Protein AF-0000000076529282 (afdb_homodimer)

Solvent-accessible surface area (backbone atoms only — not comparable to full-atom values): 49597 Å² total; per-residue (Å²): 132,65,70,64,60,53,51,52,48,48,49,50,50,50,46,49,50,50,47,56,51,44,50,22,52,54,40,55,95,45,54,53,48,42,28,30,32,51,48,47,39,22,58,75,36,42,86,54,25,43,58,47,32,65,66,65,61,41,70,75,64,59,44,73,57,34,56,49,34,47,50,48,32,50,46,31,30,61,55,40,60,83,49,60,69,59,43,59,64,59,78,69,53,74,60,52,48,35,48,54,42,24,47,22,68,72,52,20,42,55,35,29,38,24,33,65,54,47,78,38,48,56,63,65,61,41,39,50,53,50,17,56,55,42,61,66,47,75,54,31,35,43,38,33,30,22,32,58,36,84,43,85,70,30,37,58,34,55,50,23,50,29,53,27,25,72,72,65,21,48,34,41,36,40,34,18,38,76,62,20,56,81,36,76,56,44,88,51,44,61,59,52,37,48,72,37,56,40,49,68,48,60,36,70,42,73,36,63,91,74,73,36,72,45,53,81,75,43,43,48,44,28,25,40,39,35,36,59,58,46,32,27,38,41,10,33,57,56,45,45,46,59,40,57,79,36,68,70,25,60,73,62,61,25,33,58,43,30,34,30,39,31,35,27,48,60,43,19,48,54,53,43,33,55,48,28,50,54,45,22,73,65,69,68,51,80,40,59,55,36,32,64,54,61,49,73,56,82,73,68,48,52,87,54,63,60,43,85,60,74,35,27,52,36,81,44,62,32,86,96,30,74,81,24,23,20,16,36,26,30,64,41,61,29,4,62,55,32,87,80,20,48,54,52,53,47,53,33,50,50,44,66,57,43,76,51,29,38,41,38,34,23,48,50,49,41,64,52,61,38,46,48,50,27,54,37,48,31,22,44,36,63,22,46,34,38,38,40,34,33,65,46,63,97,40,70,53,59,42,30,21,28,54,54,48,45,63,64,39,38,72,39,57,37,42,39,31,29,31,53,67,56,36,29,43,43,28,19,36,38,37,35,53,96,49,34,21,35,39,9,30,43,43,48,25,58,36,38,36,48,32,18,27,20,37,33,38,40,33,29,66,39,47,62,31,57,54,51,50,52,48,48,54,55,51,55,70,68,26,48,73,63,47,63,69,63,58,68,65,55,55,67,68,60,50,30,51,9,24,37,21,39,50,50,46,48,68,82,132,65,68,64,61,53,52,51,48,49,50,50,49,50,46,49,51,51,47,55,52,43,49,24,53,53,40,54,96,45,55,53,48,44,28,29,32,51,48,46,40,20,58,74,36,44,85,56,26,45,58,46,32,65,66,65,60,43,70,76,64,56,45,73,56,34,57,49,36,46,50,49,32,50,45,30,31,62,52,40,59,82,49,61,72,60,44,60,65,58,77,70,53,73,58,51,48,35,48,55,43,24,48,22,69,72,52,20,42,55,36,29,38,24,32,64,55,47,78,40,51,57,64,67,63,40,38,48,53,49,19,55,55,42,61,68,46,75,54,31,37,43,39,34,30,20,30,58,33,86,43,84,70,29,37,58,33,55,49,22,53,28,52,28,26,72,73,66,22,49,36,42,37,41,34,18,40,76,62,20,54,81,36,78,57,44,89,50,44,63,59,52,38,49,73,36,57,40,46,66,46,61,38,72,43,73,36,64,93,75,75,36,70,45,55,80,76,44,43,48,43,31,25,40,40,34,38,58,57,46,33,27,39,40,11,34,55,56,45,44,45,60,41,58,80,36,69,70,26,59,73,63,61,26,32,59,45,29,35,30,40,31,34,27,49,60,45,18,49,54,53,43,31,54,49,29,50,54,45,22,74,66,69,69,50,80,40,60,56,35,34,62,56,56,50,73,55,80,71,67,47,49,85,56,60,59,41,85,59,73,36,26,52,36,85,47,63,32,85,98,30,73,82,24,23,20,16,37,25,32,66,42,60,28,4,62,52,32,88,80,21,48,53,52,52,48,54,33,51,50,44,66,56,43,76,51,28,37,41,39,33,24,49,47,50,40,63,54,62,38,46,48,50,27,55,38,50,31,22,43,35,64,22,48,34,37,38,40,33,33,66,46,62,98,41,70,54,60,42,31,21,29,55,55,48,47,64,64,38,39,73,39,57,38,43,39,30,29,32,54,67,56,37,28,46,43,28,20,36,39,38,35,53,95,46,32,20,34,39,8,31,43,42,48,24,59,35,39,34,50,31,18,27,22,36,34,40,40,34,29,65,40,46,63,32,57,56,51,50,52,49,47,52,54,50,56,72,66,25,47,72,63,48,63,69,63,57,68,65,54,56,68,69,61,50,29,51,10,24,37,22,40,51,50,47,45,68,83

Structure (mmCIF, N/CA/C/O backbone):
data_AF-0000000076529282-model_v1
#
loop_
_entity.id
_entity.type
_entity.pdbx_description
1 polymer 'Cardiolipin synthase A'
#
loop_
_atom_site.group_PDB
_atom_site.id
_atom_site.type_symbol
_atom_site.label_atom_id
_atom_site.label_alt_id
_atom_site.label_comp_id
_atom_site.label_asym_id
_atom_site.label_entity_id
_atom_site.label_seq_id
_atom_site.pdbx_PDB_ins_code
_atom_site.Cartn_x
_atom_site.Cartn_y
_atom_site.Cartn_z
_atom_site.occupancy
_atom_site.B_iso_or_equiv
_atom_site.auth_seq_id
_atom_site.auth_comp_id
_atom_site.auth_asym_id
_atom_site.auth_atom_id
_atom_site.pdbx_PDB_model_num
ATOM 1 N N . MET A 1 1 ? -17.5 22.844 -50 1 39.69 1 MET A N 1
ATOM 2 C CA . MET A 1 1 ? -17.422 21.969 -48.812 1 39.69 1 MET A CA 1
ATOM 3 C C . MET A 1 1 ? -17.828 22.703 -47.562 1 39.69 1 MET A C 1
ATOM 5 O O . MET A 1 1 ? -17.266 23.75 -47.219 1 39.69 1 MET A O 1
ATOM 9 N N . THR A 1 2 ? -18.969 22.688 -47.031 1 53.97 2 THR A N 1
ATOM 10 C CA . THR A 1 2 ? -19.641 23.609 -46.125 1 53.97 2 THR A CA 1
ATOM 11 C C . THR A 1 2 ? -18.938 23.609 -44.75 1 53.97 2 THR A C 1
ATOM 13 O O . THR A 1 2 ? -18.281 22.641 -44.375 1 53.97 2 THR A O 1
ATOM 16 N N . MET A 1 3 ? -18.734 24.844 -44.219 1 60.94 3 MET A N 1
ATOM 17 C CA . MET A 1 3 ? -18 25.328 -43.031 1 60.94 3 MET A CA 1
ATOM 18 C C . MET A 1 3 ? -18.297 24.469 -41.812 1 60.94 3 MET A C 1
ATOM 20 O O . MET A 1 3 ? -17.406 24.219 -41 1 60.94 3 MET A O 1
ATOM 24 N N . PRO A 1 4 ? -19.5 23.953 -41.75 1 63.66 4 PRO A N 1
ATOM 25 C CA . PRO A 1 4 ? -19.875 23.25 -40.531 1 63.66 4 PRO A CA 1
ATOM 26 C C . PRO A 1 4 ? -19.234 21.859 -40.406 1 63.66 4 PRO A C 1
ATOM 28 O O . PRO A 1 4 ? -18.719 21.5 -39.344 1 63.66 4 PRO A O 1
ATOM 31 N N . PRO A 1 5 ? -19.125 21.172 -41.531 1 70.81 5 PRO A N 1
ATOM 32 C CA . PRO A 1 5 ? -18.5 19.859 -41.406 1 70.81 5 PRO A CA 1
ATOM 33 C C . PRO A 1 5 ? -17 19.938 -41.094 1 70.81 5 PRO A C 1
ATOM 35 O O . PRO A 1 5 ? -16.484 19.125 -40.344 1 70.81 5 PRO A O 1
ATOM 38 N N . LEU A 1 6 ? -16.422 20.891 -41.688 1 72.69 6 LEU A N 1
ATOM 39 C CA . LEU A 1 6 ? -14.984 21.047 -41.438 1 72.69 6 LEU A CA 1
ATOM 40 C C . LEU A 1 6 ? -14.719 21.438 -39.969 1 72.69 6 LEU A C 1
ATOM 42 O O . LEU A 1 6 ? -13.781 20.922 -39.375 1 72.69 6 LEU A O 1
ATOM 46 N N . LEU A 1 7 ? -15.492 22.375 -39.469 1 72.88 7 LEU A N 1
ATOM 47 C CA . LEU A 1 7 ? -15.344 22.781 -38.062 1 72.88 7 LEU A CA 1
ATOM 48 C C . LEU A 1 7 ? -15.586 21.609 -37.125 1 72.88 7 LEU A C 1
ATOM 50 O O . LEU A 1 7 ? -14.891 21.453 -36.125 1 72.88 7 LEU A O 1
ATOM 54 N N . ALA A 1 8 ? -16.562 20.891 -37.5 1 74.88 8 ALA A N 1
ATOM 55 C CA . ALA A 1 8 ? -16.844 19.688 -36.719 1 74.88 8 ALA A CA 1
ATOM 56 C C . ALA A 1 8 ? -15.672 18.719 -36.781 1 74.88 8 ALA A C 1
ATOM 58 O O . ALA A 1 8 ? -15.312 18.109 -35.781 1 74.88 8 ALA A O 1
ATOM 59 N N . ALA A 1 9 ? -15.133 18.625 -37.938 1 75.94 9 ALA A N 1
ATOM 60 C CA . ALA A 1 9 ? -13.992 17.719 -38.094 1 75.94 9 ALA A CA 1
ATOM 61 C C . ALA A 1 9 ? -12.789 18.219 -37.281 1 75.94 9 ALA A C 1
ATOM 63 O O . ALA A 1 9 ? -12.094 17.438 -36.656 1 75.94 9 ALA A O 1
ATOM 64 N N . ILE A 1 10 ? -12.609 19.453 -37.406 1 77.25 10 ILE A N 1
ATOM 65 C CA . ILE A 1 10 ? -11.508 20.047 -36.688 1 77.25 10 ILE A CA 1
ATOM 66 C C . ILE A 1 10 ? -11.734 19.859 -35.188 1 77.25 10 ILE A C 1
ATOM 68 O O . ILE A 1 10 ? -10.797 19.531 -34.438 1 77.25 10 ILE A O 1
ATOM 72 N N . TRP A 1 11 ? -12.898 20.047 -34.812 1 75.12 11 TRP A N 1
ATOM 73 C CA . TRP A 1 11 ? -13.258 19.859 -33.406 1 75.12 11 TRP A CA 1
ATOM 74 C C . TRP A 1 11 ? -12.961 18.422 -32.969 1 75.12 11 TRP A C 1
ATOM 76 O O . TRP A 1 11 ? -12.375 18.219 -31.891 1 75.12 11 TRP A O 1
ATOM 86 N N . VAL A 1 12 ? -13.312 17.531 -33.812 1 75.62 12 VAL A N 1
ATOM 87 C CA . VAL A 1 12 ? -13.102 16.125 -33.469 1 75.62 12 VAL A CA 1
ATOM 88 C C . VAL A 1 12 ? -11.602 15.82 -33.438 1 75.62 12 VAL A C 1
ATOM 90 O O . VAL A 1 12 ? -11.133 15.109 -32.531 1 75.62 12 VAL A O 1
ATOM 93 N N . VAL A 1 13 ? -10.961 16.391 -34.312 1 77.44 13 VAL A N 1
ATOM 94 C CA . VAL A 1 13 ? -9.523 16.156 -34.375 1 77.44 13 VAL A CA 1
ATOM 95 C C . VAL A 1 13 ? -8.859 16.734 -33.125 1 77.44 13 VAL A C 1
ATOM 97 O O . VAL A 1 13 ? -8.008 16.078 -32.5 1 77.44 13 VAL A O 1
ATOM 100 N N . ILE A 1 14 ? -9.227 17.875 -32.781 1 78.38 14 ILE A N 1
ATOM 101 C CA . ILE A 1 14 ? -8.656 18.5 -31.609 1 78.38 14 ILE A CA 1
ATOM 102 C C . ILE A 1 14 ? -9.023 17.703 -30.359 1 78.38 14 ILE A C 1
ATOM 104 O O . ILE A 1 14 ? -8.188 17.484 -29.484 1 78.38 14 ILE A O 1
ATOM 108 N N . GLU A 1 15 ? -10.18 17.312 -30.344 1 77.81 15 GLU A N 1
ATOM 109 C CA . GLU A 1 15 ? -10.633 16.531 -29.203 1 77.81 15 GLU A CA 1
ATOM 110 C C . GLU A 1 15 ? -9.797 15.258 -29.062 1 77.81 15 GLU A C 1
ATOM 112 O O . GLU A 1 15 ? -9.359 14.922 -27.953 1 77.81 15 GLU A O 1
ATOM 117 N N . TYR A 1 16 ? -9.57 14.656 -30.125 1 78.5 16 TYR A N 1
ATOM 118 C CA . TYR A 1 16 ? -8.82 13.406 -30.047 1 78.5 16 TYR A CA 1
ATOM 119 C C . TYR A 1 16 ? -7.34 13.68 -29.797 1 78.5 16 TYR A C 1
ATOM 121 O O . TYR A 1 16 ? -6.664 12.898 -29.125 1 78.5 16 TYR A O 1
ATOM 129 N N . ALA A 1 17 ? -6.891 14.734 -30.328 1 81.12 17 ALA A N 1
ATOM 130 C CA . ALA A 1 17 ? -5.508 15.109 -30.047 1 81.12 17 ALA A CA 1
ATOM 131 C C . ALA A 1 17 ? -5.297 15.352 -28.562 1 81.12 17 ALA A C 1
ATOM 133 O O . ALA A 1 17 ? -4.273 14.953 -28 1 81.12 17 ALA A O 1
ATOM 134 N N . ILE A 1 18 ? -6.246 15.953 -27.953 1 77.75 18 ILE A N 1
ATOM 135 C CA . ILE A 1 18 ? -6.191 16.219 -26.531 1 77.75 18 ILE A CA 1
ATOM 136 C C . ILE A 1 18 ? -6.23 14.891 -25.766 1 77.75 18 ILE A C 1
ATOM 138 O O . ILE A 1 18 ? -5.445 14.688 -24.828 1 77.75 18 ILE A O 1
ATOM 142 N N . LYS A 1 19 ? -7.047 14.07 -26.203 1 77.44 19 LYS A N 1
ATOM 143 C CA . LYS A 1 19 ? -7.18 12.773 -25.531 1 77.44 19 LYS A CA 1
ATOM 144 C C . LYS A 1 19 ? -5.898 11.961 -25.656 1 77.44 19 LYS A C 1
ATOM 146 O O . LYS A 1 19 ? -5.426 11.383 -24.672 1 77.44 19 LYS A O 1
ATOM 151 N N . ILE A 1 20 ? -5.297 12.016 -26.766 1 77.06 20 ILE A N 1
ATOM 152 C CA . ILE A 1 20 ? -4.086 11.242 -27.016 1 77.06 20 ILE A CA 1
ATOM 153 C C . ILE A 1 20 ? -2.924 11.836 -26.234 1 77.06 20 ILE A C 1
ATOM 155 O O . ILE A 1 20 ? -2.139 11.109 -25.625 1 77.06 20 ILE A O 1
ATOM 159 N N . ALA A 1 21 ? -2.844 13.062 -26.203 1 79 21 ALA A N 1
ATOM 160 C CA . ALA A 1 21 ? -1.794 13.727 -25.438 1 79 21 ALA A CA 1
ATOM 161 C C . ALA A 1 21 ? -1.95 13.453 -23.953 1 79 21 ALA A C 1
ATOM 163 O O . ALA A 1 21 ? -0.965 13.203 -23.25 1 79 21 ALA A O 1
ATOM 164 N N . ALA A 1 22 ? -3.143 13.477 -23.531 1 77.19 22 ALA A N 1
ATOM 165 C CA . ALA A 1 22 ? -3.43 13.289 -22.109 1 77.19 22 ALA A CA 1
ATOM 166 C C . ALA A 1 22 ? -3.094 11.867 -21.672 1 77.19 22 ALA A C 1
ATOM 168 O O . ALA A 1 22 ? -2.635 11.664 -20.547 1 77.19 22 ALA A O 1
ATOM 169 N N . LEU A 1 23 ? -3.205 10.977 -22.531 1 75.19 23 LEU A N 1
ATOM 170 C CA . LEU A 1 23 ? -2.986 9.57 -22.203 1 75.19 23 LEU A CA 1
ATOM 171 C C . LEU A 1 23 ? -1.54 9.328 -21.781 1 75.19 23 LEU A C 1
ATOM 173 O O . LEU A 1 23 ? -1.278 8.539 -20.875 1 75.19 23 LEU A O 1
ATOM 177 N N . GLY A 1 24 ? -0.668 10.016 -22.312 1 74.88 24 GLY A N 1
ATOM 178 C CA . GLY A 1 24 ? 0.738 9.766 -22.047 1 74.88 24 GLY A CA 1
ATOM 179 C C . GLY A 1 24 ? 1.332 10.758 -21.047 1 74.88 24 GLY A C 1
ATOM 180 O O . GLY A 1 24 ? 2.365 10.477 -20.438 1 74.88 24 GLY A O 1
ATOM 181 N N . THR A 1 25 ? 0.634 11.859 -20.844 1 75.56 25 THR A N 1
ATOM 182 C CA . THR A 1 25 ? 1.231 12.914 -20.031 1 75.56 25 THR A CA 1
ATOM 183 C C . THR A 1 25 ? 0.642 12.922 -18.625 1 75.56 25 THR A C 1
ATOM 185 O O . THR A 1 25 ? 1.356 13.148 -17.656 1 75.56 25 THR A O 1
ATOM 188 N N . VAL A 1 26 ? -0.577 12.625 -18.516 1 73.06 26 VAL A N 1
ATOM 189 C CA . VAL A 1 26 ? -1.297 12.781 -17.25 1 73.06 26 VAL A CA 1
ATOM 190 C C . VAL A 1 26 ? -0.789 11.766 -16.234 1 73.06 26 VAL A C 1
ATOM 192 O O . VAL A 1 26 ? -0.574 12.102 -15.07 1 73.06 26 VAL A O 1
ATOM 195 N N . PRO A 1 27 ? -0.429 10.578 -16.719 1 70.81 27 PRO A N 1
ATOM 196 C CA . PRO A 1 27 ? -0.06 9.57 -15.719 1 70.81 27 PRO A CA 1
ATOM 197 C C . PRO A 1 27 ? 1.378 9.727 -15.234 1 70.81 27 PRO A C 1
ATOM 199 O O . PRO A 1 27 ? 1.757 9.125 -14.219 1 70.81 27 PRO A O 1
ATOM 202 N N . GLU A 1 28 ? 2.084 10.477 -15.914 1 70.19 28 GLU A N 1
ATOM 203 C CA . GLU A 1 28 ? 3.496 10.57 -15.562 1 70.19 28 GLU A CA 1
ATOM 204 C C . GLU A 1 28 ? 3.678 11.094 -14.141 1 70.19 28 GLU A C 1
ATOM 206 O O . GLU A 1 28 ? 3.238 12.203 -13.82 1 70.19 28 GLU A O 1
ATOM 211 N N . ASN A 1 29 ? 4.273 10.297 -13.289 1 63.94 29 ASN A N 1
ATOM 212 C CA . ASN A 1 29 ? 4.633 10.641 -11.922 1 63.94 29 ASN A CA 1
ATOM 213 C C . ASN A 1 29 ? 3.396 10.961 -11.086 1 63.94 29 ASN A C 1
ATOM 215 O O . ASN A 1 29 ? 3.398 11.914 -10.305 1 63.94 29 ASN A O 1
ATOM 219 N N . ARG A 1 30 ? 2.287 10.266 -11.367 1 68.69 30 ARG A N 1
ATOM 220 C CA . 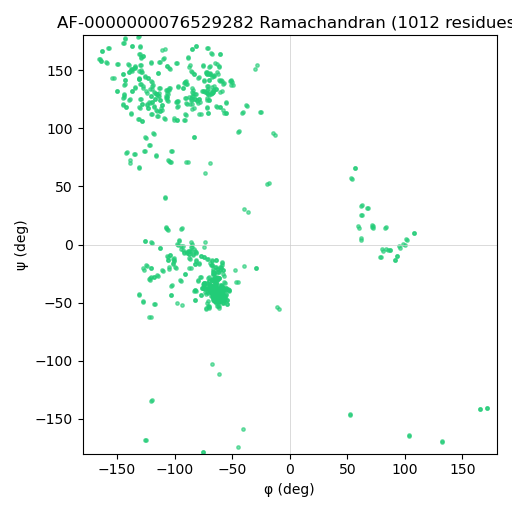ARG A 1 30 ? 1.042 10.469 -10.633 1 68.69 30 ARG A CA 1
ATOM 221 C C . ARG A 1 30 ? 0.466 9.141 -10.156 1 68.69 30 ARG A C 1
ATOM 223 O O . ARG A 1 30 ? 0.708 8.102 -10.766 1 68.69 30 ARG A O 1
ATOM 230 N N . ARG A 1 31 ? -0.267 9.305 -9.117 1 68.94 31 ARG A N 1
ATOM 231 C CA . ARG A 1 31 ? -0.985 8.133 -8.625 1 68.94 31 ARG A CA 1
ATOM 232 C C . ARG A 1 31 ? -2.031 7.672 -9.633 1 68.94 31 ARG A C 1
ATOM 234 O O . ARG A 1 31 ? -2.674 8.492 -10.289 1 68.94 31 ARG A O 1
ATOM 241 N N . PRO A 1 32 ? -2.209 6.434 -9.695 1 65.56 32 PRO A N 1
ATOM 242 C CA . PRO A 1 32 ? -3.176 5.898 -10.656 1 65.56 32 PRO A CA 1
ATOM 243 C C . PRO A 1 32 ? -4.582 6.457 -10.453 1 65.56 32 PRO A C 1
ATOM 245 O O . PRO A 1 32 ? -5.27 6.781 -11.422 1 65.56 32 PRO A O 1
ATOM 248 N N . SER A 1 33 ? -4.918 6.59 -9.164 1 64.25 33 SER A N 1
ATOM 249 C CA . SER A 1 33 ? -6.266 7.086 -8.906 1 64.25 33 SER A CA 1
ATOM 250 C C . SER A 1 33 ? -6.434 8.516 -9.406 1 64.25 33 SER A C 1
ATOM 252 O O . SER A 1 33 ? -7.457 8.859 -10.008 1 64.25 33 SER A O 1
ATOM 254 N N . SER A 1 34 ? -5.41 9.289 -9.109 1 68.44 34 SER A N 1
ATOM 255 C CA . SER A 1 34 ? -5.469 10.672 -9.578 1 68.44 34 SER A CA 1
ATOM 256 C C . SER A 1 34 ? -5.406 10.75 -11.094 1 68.44 34 SER A C 1
ATOM 258 O O . SER A 1 34 ? -6.133 11.531 -11.719 1 68.44 34 SER A O 1
ATOM 260 N N . SER A 1 35 ? -4.551 9.93 -11.656 1 71 35 SER A N 1
ATOM 261 C CA . SER A 1 35 ? -4.461 9.883 -13.117 1 71 35 SER A CA 1
ATOM 262 C C . SER A 1 35 ? -5.793 9.477 -13.742 1 71 35 SER A C 1
ATOM 264 O O . SER A 1 35 ? -6.211 10.047 -14.75 1 71 35 SER A O 1
ATOM 266 N N . THR A 1 36 ? -6.387 8.609 -13.086 1 69.56 36 THR A N 1
ATOM 267 C CA . THR A 1 36 ? -7.668 8.125 -13.578 1 69.56 36 THR A CA 1
ATOM 268 C C . THR A 1 36 ? -8.711 9.242 -13.555 1 69.56 36 THR A C 1
ATOM 270 O O . THR A 1 36 ? -9.422 9.453 -14.539 1 69.56 36 THR A O 1
ATOM 273 N N . ALA A 1 37 ? -8.719 9.836 -12.453 1 67.38 37 ALA A N 1
ATOM 274 C CA . ALA A 1 37 ? -9.727 10.875 -12.305 1 67.38 37 ALA A CA 1
ATOM 275 C C . ALA A 1 37 ? -9.547 11.969 -13.352 1 67.38 37 ALA A C 1
ATOM 277 O O . ALA A 1 37 ? -10.516 12.414 -13.969 1 67.38 37 ALA A O 1
ATOM 278 N N . TRP A 1 38 ? -8.414 12.32 -13.648 1 73.12 38 TRP A N 1
ATOM 279 C CA . TRP A 1 38 ? -8.133 13.367 -14.617 1 73.12 38 TRP A CA 1
ATOM 280 C C . TRP A 1 38 ? -8.414 12.883 -16.031 1 73.12 38 TRP A C 1
ATOM 282 O O . TRP A 1 38 ? -8.984 13.617 -16.859 1 73.12 38 TRP A O 1
ATOM 292 N N . LEU A 1 39 ? -8.016 11.68 -16.297 1 74.81 39 LEU A N 1
ATOM 293 C CA . LEU A 1 39 ? -8.242 11.141 -17.625 1 74.81 39 LEU A CA 1
ATOM 294 C C . LEU A 1 39 ? -9.727 10.977 -17.906 1 74.81 39 LEU A C 1
ATOM 296 O O . LEU A 1 39 ? -10.195 11.266 -19.016 1 74.81 39 LEU A O 1
ATOM 300 N N . LEU A 1 40 ? -10.391 10.555 -16.906 1 72.62 40 LEU A N 1
ATOM 301 C CA . LEU A 1 40 ? -11.836 10.422 -17.062 1 72.62 40 LEU A CA 1
ATOM 302 C C . LEU A 1 40 ? -12.484 11.773 -17.344 1 72.62 40 LEU A C 1
ATOM 304 O O . LEU A 1 40 ? -13.367 11.883 -18.203 1 72.62 40 LEU A O 1
ATOM 308 N N . 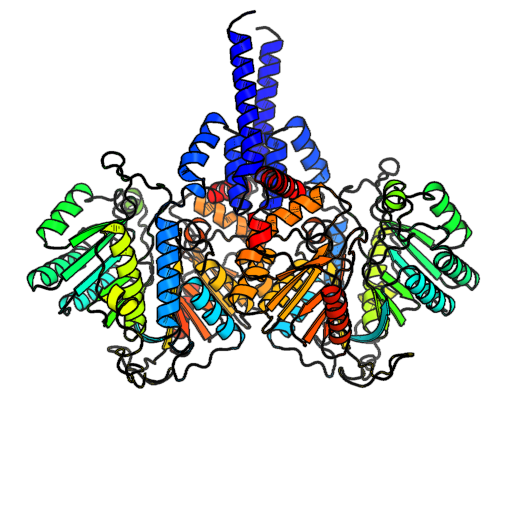LEU A 1 41 ? -12.023 12.742 -16.609 1 70.75 41 LEU A N 1
ATOM 309 C CA . LEU A 1 41 ? -12.555 14.086 -16.828 1 70.75 41 LEU A CA 1
ATOM 310 C C . LEU A 1 41 ? -12.219 14.586 -18.219 1 70.75 41 LEU A C 1
ATOM 312 O O . LEU A 1 41 ? -13.078 15.156 -18.906 1 70.75 41 LEU A O 1
ATOM 316 N N . ILE A 1 42 ? -11.078 14.359 -18.703 1 74 42 ILE A N 1
ATOM 317 C CA . ILE A 1 42 ? -10.617 14.828 -20.016 1 74 42 ILE A CA 1
ATOM 318 C C . ILE A 1 42 ? -11.336 14.062 -21.125 1 74 42 ILE A C 1
ATOM 320 O O . ILE A 1 42 ? -11.703 14.648 -22.141 1 74 42 ILE A O 1
ATOM 324 N N . PHE A 1 43 ? -11.555 12.797 -20.891 1 73.25 43 PHE A N 1
ATOM 325 C CA . PHE A 1 43 ? -12.195 11.977 -21.906 1 73.25 43 PHE A CA 1
ATOM 326 C C . PHE A 1 43 ? -13.688 12.273 -22 1 73.25 43 PHE A C 1
ATOM 328 O O . PHE A 1 43 ? -14.273 12.227 -23.078 1 73.25 43 PHE A O 1
ATOM 335 N N . LEU A 1 44 ? -14.227 12.586 -20.828 1 69.06 44 LEU A N 1
ATOM 336 C CA . LEU A 1 44 ? -15.648 12.914 -20.812 1 69.06 44 LEU A CA 1
ATOM 337 C C . LEU A 1 44 ? -15.898 14.32 -21.344 1 69.06 44 LEU A C 1
ATOM 339 O O . LEU A 1 44 ? -16.828 14.539 -22.109 1 69.06 44 LEU A O 1
ATOM 343 N N . LEU A 1 45 ? -15.023 15.266 -20.875 1 74.88 45 LEU A N 1
ATOM 344 C CA . LEU A 1 45 ? -15.125 16.672 -21.266 1 74.88 45 LEU A CA 1
ATOM 345 C C . LEU A 1 45 ? -13.758 17.234 -21.625 1 74.88 45 LEU A C 1
ATOM 347 O O . LEU A 1 45 ? -13.203 18.047 -20.875 1 74.88 45 LEU A O 1
ATOM 351 N N . PRO A 1 46 ? -13.328 16.875 -22.828 1 74.81 46 PRO A N 1
ATOM 352 C CA . PRO A 1 46 ? -11.953 17.25 -23.188 1 74.81 46 PRO A CA 1
ATOM 353 C C . PRO A 1 46 ? -11.719 18.766 -23.141 1 74.81 46 PRO A C 1
ATOM 355 O O . PRO A 1 46 ? -10.664 19.219 -22.688 1 74.81 46 PRO A O 1
ATOM 358 N N . PHE A 1 47 ? -12.695 19.578 -23.516 1 73.69 47 PHE A N 1
ATOM 359 C CA . PHE A 1 47 ? -12.508 21.016 -23.609 1 73.69 47 PHE A CA 1
ATOM 360 C C . PHE A 1 47 ? -12.578 21.672 -22.234 1 73.69 47 PHE A C 1
ATOM 362 O O . PHE A 1 47 ? -12.133 22.797 -22.047 1 73.69 47 PHE A O 1
ATOM 369 N N . VAL A 1 48 ? -13.094 20.938 -21.344 1 73.44 48 VAL A N 1
ATOM 370 C CA . VAL A 1 48 ? -13.141 21.422 -19.969 1 73.44 48 VAL A CA 1
ATOM 371 C C . VAL A 1 48 ? -12.062 20.734 -19.141 1 73.44 48 VAL A C 1
ATOM 373 O O . VAL A 1 48 ? -11.344 21.375 -18.375 1 73.44 48 VAL A O 1
ATOM 376 N N . GLY A 1 49 ? -11.992 19.469 -19.391 1 74.06 49 GLY A N 1
ATOM 377 C CA . GLY A 1 49 ? -11.094 18.656 -18.594 1 74.06 49 GLY A CA 1
ATOM 378 C C . GLY A 1 49 ? -9.625 18.984 -18.828 1 74.06 49 GLY A C 1
ATOM 379 O O . GLY A 1 49 ? -8.844 19.078 -17.875 1 74.06 49 GLY A O 1
ATOM 380 N N . PHE A 1 50 ? -9.312 19.203 -20 1 77.81 50 PHE A N 1
ATOM 381 C CA . PHE A 1 50 ? -7.902 19.406 -20.312 1 77.81 50 PHE A CA 1
ATOM 382 C C . PHE A 1 50 ? -7.41 20.75 -19.781 1 77.81 50 PHE A C 1
ATOM 384 O O . PHE A 1 50 ? -6.375 20.812 -19.109 1 77.81 50 PHE A O 1
ATOM 391 N N . PRO A 1 51 ? -8.109 21.812 -20.031 1 74 51 PRO A N 1
ATOM 392 C CA . PRO A 1 51 ? -7.691 23.078 -19.422 1 74 51 PRO A CA 1
ATOM 393 C C . PRO A 1 51 ? -7.648 23.016 -17.906 1 74 51 PRO A C 1
ATOM 395 O O . PRO A 1 51 ? -6.734 23.562 -17.281 1 74 51 PRO A O 1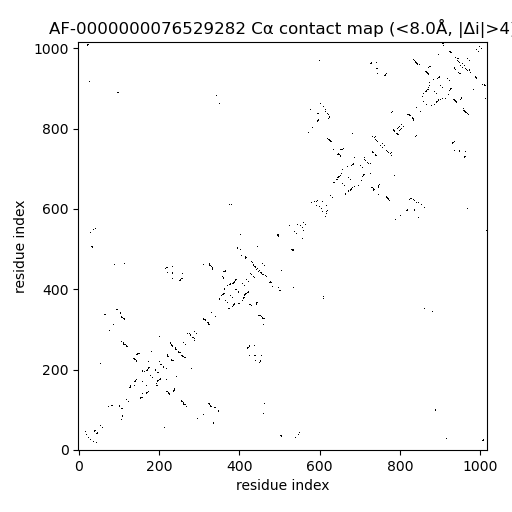
ATOM 398 N N . LEU A 1 52 ? -8.547 22.359 -17.328 1 73.19 52 LEU A N 1
ATOM 399 C CA . LEU A 1 52 ? -8.57 22.219 -15.875 1 73.19 52 LEU A CA 1
ATOM 400 C C . LEU A 1 52 ? -7.352 21.438 -15.383 1 73.19 52 LEU A C 1
ATOM 402 O O . LEU A 1 52 ? -6.777 21.766 -14.344 1 73.19 52 LEU A O 1
ATOM 406 N N . TYR A 1 53 ? -7.035 20.469 -16.141 1 75.31 53 TYR A N 1
ATOM 407 C CA . TYR A 1 53 ? -5.852 19.688 -15.812 1 75.31 53 TYR A CA 1
ATOM 408 C C . TYR A 1 53 ? -4.59 20.531 -15.906 1 75.31 53 TYR A C 1
ATOM 410 O O . TYR A 1 53 ? -3.697 20.422 -15.062 1 75.31 53 TYR A O 1
ATOM 418 N N . LEU A 1 54 ? -4.52 21.281 -16.906 1 70.94 54 LEU A N 1
ATOM 419 C CA . LEU A 1 54 ? -3.338 22.125 -17.094 1 70.94 54 LEU A CA 1
ATOM 420 C C . LEU A 1 54 ? -3.238 23.172 -15.984 1 70.94 54 LEU A C 1
ATOM 422 O O . LEU A 1 54 ? -2.139 23.516 -15.547 1 70.94 54 LEU A O 1
ATOM 426 N N . LEU A 1 55 ? -4.34 23.578 -15.492 1 66.12 55 LEU A N 1
ATOM 427 C CA . LEU A 1 55 ? -4.375 24.641 -14.492 1 66.12 55 LEU A CA 1
ATOM 428 C C . LEU A 1 55 ? -4.105 24.078 -13.094 1 66.12 55 LEU A C 1
ATOM 430 O O . LEU A 1 55 ? -3.369 24.688 -12.312 1 66.12 55 LEU A O 1
AT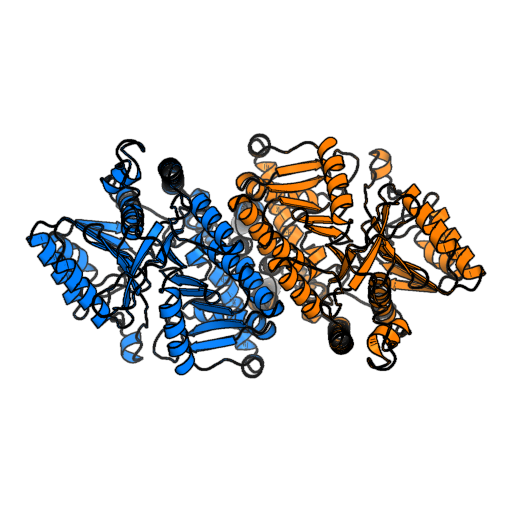OM 434 N N . ILE A 1 56 ? -4.719 22.859 -12.883 1 65.31 56 ILE A N 1
ATOM 435 C CA . ILE A 1 56 ? -4.703 22.453 -11.484 1 65.31 56 ILE A CA 1
ATOM 436 C C . ILE A 1 56 ? -4.059 21.078 -11.359 1 65.31 56 ILE A C 1
ATOM 438 O O . ILE A 1 56 ? -3.6 20.688 -10.281 1 65.31 56 ILE A O 1
ATOM 442 N N . GLY A 1 57 ? -3.963 20.375 -12.367 1 60.06 57 GLY A N 1
ATOM 443 C CA . GLY A 1 57 ? -3.559 18.984 -12.266 1 60.06 57 GLY A CA 1
ATOM 444 C C . GLY A 1 57 ? -2.098 18.75 -12.617 1 60.06 57 GLY A C 1
ATOM 445 O O . GLY A 1 57 ? -1.53 17.719 -12.289 1 60.06 57 GLY A O 1
ATOM 446 N N . SER A 1 58 ? -1.488 19.734 -13.203 1 58.81 58 SER A N 1
ATOM 447 C CA . SER A 1 58 ? -0.148 19.516 -13.734 1 58.81 58 SER A CA 1
ATOM 448 C C . SER A 1 58 ? 0.903 19.578 -12.633 1 58.81 58 SER A C 1
ATOM 450 O O . SER A 1 58 ? 0.876 20.469 -11.789 1 58.81 58 SER A O 1
ATOM 452 N N . PRO A 1 59 ? 1.652 18.469 -12.508 1 54.16 59 PRO A N 1
ATOM 453 C CA . PRO A 1 59 ? 2.736 18.469 -11.523 1 54.16 59 PRO A CA 1
ATOM 454 C C . PRO A 1 59 ? 3.746 19.594 -11.75 1 54.16 59 PRO A C 1
ATOM 456 O O . PRO A 1 59 ? 4.52 19.922 -10.852 1 54.16 59 PRO A O 1
ATOM 459 N N . TRP A 1 60 ? 3.822 19.984 -13 1 46.69 60 TRP A N 1
ATOM 460 C CA . TRP A 1 60 ? 4.781 21.016 -13.383 1 46.69 60 TRP A CA 1
ATOM 461 C C . TRP A 1 60 ? 4.508 22.328 -12.641 1 46.69 60 TRP A C 1
ATOM 463 O O . TRP A 1 60 ? 5.359 23.219 -12.609 1 46.69 60 TRP A O 1
ATOM 473 N N . VAL A 1 61 ? 3.363 22.266 -12.305 1 47.84 61 VAL A N 1
ATOM 474 C CA . VAL A 1 61 ? 3.096 23.516 -11.609 1 47.84 61 VAL A CA 1
ATOM 475 C C . VAL A 1 61 ? 3.738 23.484 -10.227 1 47.84 61 VAL A C 1
ATOM 477 O O . VAL A 1 61 ? 3.555 24.406 -9.422 1 47.84 61 VAL A O 1
ATOM 480 N N . HIS A 1 62 ? 4.27 22.422 -10.055 1 55.25 62 HIS A N 1
ATOM 481 C CA . HIS A 1 62 ? 4.973 22.344 -8.781 1 55.25 62 HIS A CA 1
ATOM 482 C C . HIS A 1 62 ? 6.262 23.156 -8.805 1 55.25 62 HIS A C 1
ATOM 484 O O . HIS A 1 62 ? 7.199 22.812 -9.531 1 55.25 62 HIS A O 1
ATOM 490 N N . GLY A 1 63 ? 5.926 24.516 -9.039 1 53.25 63 GLY A N 1
ATOM 491 C CA . GLY A 1 63 ? 6.691 25.75 -9.188 1 53.25 63 GLY A CA 1
ATOM 492 C C . GLY A 1 63 ? 7.852 25.844 -8.211 1 53.25 63 GLY A C 1
ATOM 493 O O . GLY A 1 63 ? 8.367 24.828 -7.746 1 53.25 63 GLY A O 1
ATOM 494 N N . LYS A 1 64 ? 8.266 27 -8.008 1 59.66 64 LYS A N 1
ATOM 495 C CA . LYS A 1 64 ? 9.281 27.609 -7.152 1 59.66 64 LYS A CA 1
ATOM 496 C C . LYS A 1 64 ? 9.164 27.094 -5.719 1 59.66 64 LYS A C 1
ATOM 498 O O . LYS A 1 64 ? 10.18 26.875 -5.051 1 59.66 64 LYS A O 1
ATOM 503 N N . ARG A 1 65 ? 7.996 26.609 -5.395 1 63.62 65 ARG A N 1
ATOM 504 C CA . ARG A 1 65 ? 7.797 26.203 -4.008 1 63.62 65 ARG A CA 1
ATOM 505 C C . ARG A 1 65 ? 8.383 24.812 -3.762 1 63.62 65 ARG A C 1
ATOM 507 O O . ARG A 1 65 ? 8.945 24.562 -2.697 1 63.62 65 ARG A O 1
ATOM 514 N N . LEU A 1 66 ? 8.195 23.938 -4.742 1 65.31 66 LEU A N 1
ATOM 515 C CA . LEU A 1 66 ? 8.758 22.594 -4.602 1 65.31 66 LEU A CA 1
ATOM 516 C C . LEU A 1 66 ? 10.273 22.656 -4.508 1 65.31 66 LEU A C 1
ATOM 518 O O . LEU A 1 66 ? 10.875 21.969 -3.678 1 65.31 66 LEU A O 1
ATOM 522 N N . GLU A 1 67 ? 10.773 23.453 -5.332 1 68.5 67 GLU A N 1
ATOM 523 C CA . GLU A 1 67 ? 12.227 23.609 -5.32 1 68.5 67 GLU A CA 1
ATOM 524 C C . GLU A 1 67 ? 12.711 24.203 -4 1 68.5 67 GLU A C 1
ATOM 526 O O . GLU A 1 67 ? 13.727 23.766 -3.451 1 68.5 67 GLU A O 1
ATOM 531 N N . GLN A 1 68 ? 11.961 25.188 -3.543 1 69.06 68 GLN A N 1
ATOM 532 C CA . GLN A 1 68 ? 12.312 25.812 -2.275 1 69.06 68 GLN A CA 1
ATOM 533 C C . GLN A 1 68 ? 12.164 24.828 -1.113 1 69.06 68 GLN A C 1
ATOM 535 O O . GLN A 1 68 ? 13.023 24.781 -0.228 1 69.06 68 GLN A O 1
ATOM 540 N N . GLN A 1 69 ? 11.156 24.094 -1.178 1 71.94 69 GLN A N 1
ATOM 541 C CA . GLN A 1 69 ? 10.922 23.125 -0.12 1 71.94 69 GLN A CA 1
ATOM 542 C C . GLN A 1 69 ? 12.008 22.047 -0.12 1 71.94 69 GLN A C 1
ATOM 544 O O . GLN A 1 69 ? 12.461 21.609 0.943 1 71.94 69 GLN A O 1
ATOM 549 N N . ASN A 1 70 ? 12.336 21.641 -1.293 1 70.5 70 ASN A N 1
ATOM 550 C CA . ASN A 1 70 ? 13.398 20.656 -1.389 1 70.5 70 ASN A CA 1
ATOM 551 C C . ASN A 1 70 ? 14.711 21.188 -0.807 1 70.5 70 ASN A C 1
ATOM 553 O O . ASN A 1 70 ? 15.422 20.453 -0.111 1 70.5 70 ASN A O 1
ATOM 557 N N . THR A 1 71 ? 14.914 22.391 -1.104 1 69.38 71 THR A N 1
ATOM 558 C CA . THR A 1 71 ? 16.125 23.016 -0.596 1 69.38 71 THR A CA 1
ATOM 559 C C . THR A 1 71 ? 16.078 23.125 0.925 1 69.38 71 THR A C 1
ATOM 561 O O . THR A 1 71 ? 17.078 22.828 1.602 1 69.38 71 THR A O 1
ATOM 564 N N . VAL A 1 72 ? 14.945 23.453 1.397 1 70.31 72 VAL A N 1
ATOM 565 C CA . VAL A 1 72 ? 14.789 23.609 2.84 1 70.31 72 VAL A CA 1
ATOM 566 C C . VAL A 1 72 ? 14.93 22.25 3.523 1 70.31 72 VAL A C 1
ATOM 568 O O . VAL A 1 72 ? 15.555 22.141 4.578 1 70.31 72 VAL A O 1
ATOM 571 N N . ASN A 1 73 ? 14.352 21.281 2.924 1 72.19 73 ASN A N 1
ATOM 572 C CA . ASN A 1 73 ? 14.461 19.938 3.484 1 72.19 73 ASN A CA 1
ATOM 573 C C . ASN A 1 73 ? 15.914 19.469 3.516 1 72.19 73 ASN A C 1
ATOM 575 O O . ASN A 1 73 ? 16.359 18.875 4.504 1 72.19 73 ASN A O 1
ATOM 579 N N . GLU A 1 74 ? 16.562 19.75 2.467 1 71.75 74 GLU A N 1
ATOM 580 C CA . GLU A 1 74 ? 17.969 19.359 2.381 1 71.75 74 GLU A CA 1
ATOM 581 C C . GLU A 1 74 ? 18.812 20.094 3.41 1 71.75 74 GLU A C 1
ATOM 583 O O . GLU A 1 74 ? 19.703 19.5 4.031 1 71.75 74 GLU A O 1
ATOM 588 N N . VAL A 1 75 ? 18.5 21.297 3.531 1 69.19 75 VAL A N 1
ATOM 589 C CA . VAL A 1 75 ? 19.25 22.109 4.488 1 69.19 75 VAL A CA 1
ATOM 590 C C . VAL A 1 75 ? 18.938 21.641 5.91 1 69.19 75 VAL A C 1
ATOM 592 O O . VAL A 1 75 ? 19.844 21.562 6.746 1 69.19 75 VAL A O 1
ATOM 595 N N . THR A 1 76 ? 17.703 21.344 6.145 1 71.31 76 THR A N 1
ATOM 596 C CA . THR A 1 76 ? 17.312 20.859 7.461 1 71.31 76 THR A CA 1
ATOM 597 C C . THR A 1 76 ? 17.969 19.531 7.773 1 71.31 76 THR A C 1
ATOM 599 O O . THR A 1 76 ? 18.453 19.297 8.891 1 71.31 76 THR A O 1
ATOM 602 N N . LEU A 1 77 ? 18 18.703 6.766 1 69.88 77 LEU A N 1
ATOM 603 C CA . LEU A 1 77 ? 18.656 17.406 6.934 1 69.88 77 LEU A CA 1
ATOM 604 C C . LEU A 1 77 ? 20.141 17.578 7.242 1 69.88 77 LEU A C 1
ATOM 606 O O . LEU A 1 77 ? 20.672 16.875 8.102 1 69.88 77 LEU A O 1
ATOM 610 N N . GLU A 1 78 ? 20.688 18.406 6.539 1 68.5 78 GLU A N 1
ATOM 611 C CA . GLU A 1 78 ? 22.109 18.656 6.758 1 68.5 78 GLU A CA 1
ATOM 612 C C . GLU A 1 78 ? 22.359 19.25 8.148 1 68.5 78 GLU A C 1
ATOM 614 O O . GLU A 1 78 ? 23.312 18.875 8.82 1 68.5 78 GLU A O 1
ATOM 619 N N . TYR A 1 79 ? 21.406 20 8.508 1 64.69 79 TYR A N 1
ATOM 620 C CA . TYR A 1 79 ? 21.547 20.672 9.789 1 64.69 79 TYR A CA 1
ATOM 621 C C . TYR A 1 79 ? 21.359 19.703 10.945 1 64.69 79 TYR A C 1
ATOM 623 O O . TYR A 1 79 ? 21.969 19.844 12.008 1 64.69 79 TYR A O 1
ATOM 631 N N . THR A 1 80 ? 20.547 18.828 10.688 1 71.38 80 THR A N 1
ATOM 632 C CA . THR A 1 80 ? 20.219 17.906 11.766 1 71.38 80 THR A CA 1
ATOM 633 C C . THR A 1 80 ? 21.062 16.625 11.656 1 71.38 80 THR A C 1
ATOM 635 O O . THR A 1 80 ? 20.844 15.672 12.398 1 71.38 80 THR A O 1
ATOM 638 N N . ARG A 1 81 ? 21.922 16.578 10.727 1 70.25 81 ARG A N 1
ATOM 639 C CA . ARG A 1 81 ? 22.719 15.391 10.453 1 70.25 81 ARG A CA 1
ATOM 640 C C . ARG A 1 81 ? 23.484 14.945 11.695 1 70.25 81 ARG A C 1
ATOM 642 O O . ARG A 1 81 ? 23.672 13.75 11.922 1 70.25 81 ARG A O 1
ATOM 649 N N . ASN A 1 82 ? 23.875 15.883 12.484 1 69.88 82 ASN A N 1
ATOM 650 C CA . ASN A 1 82 ? 24.703 15.547 13.641 1 69.88 82 ASN A CA 1
ATOM 651 C C . ASN A 1 82 ? 23.859 15.312 14.891 1 69.88 82 ASN A C 1
ATOM 653 O O . ASN A 1 82 ? 24.391 14.945 15.938 1 69.88 82 ASN A O 1
ATOM 657 N N . MET A 1 83 ? 22.672 15.531 14.727 1 76.62 83 MET A N 1
ATOM 658 C CA . MET A 1 83 ? 21.781 15.227 15.844 1 76.62 83 MET A CA 1
ATOM 659 C C . MET A 1 83 ? 21.484 13.734 15.922 1 76.62 83 MET A C 1
ATOM 661 O O . MET A 1 83 ? 21.438 13.047 14.891 1 76.62 83 MET A O 1
ATOM 665 N N . PRO A 1 84 ? 21.391 13.328 17.219 1 82.44 84 PRO A N 1
ATOM 666 C CA . PRO A 1 84 ? 21.062 11.906 17.344 1 82.44 84 PRO A CA 1
ATOM 667 C C . PRO A 1 84 ? 19.703 11.57 16.719 1 82.44 84 PRO A C 1
ATOM 669 O O . PRO A 1 84 ? 18.828 12.43 16.656 1 82.44 84 PRO A O 1
ATOM 672 N N . ASP A 1 85 ? 19.609 10.344 16.297 1 83.75 85 ASP A N 1
ATOM 673 C CA . ASP A 1 85 ? 18.359 9.891 15.711 1 83.75 85 ASP A CA 1
ATOM 674 C C . ASP A 1 85 ? 17.266 9.75 16.766 1 83.75 85 ASP A C 1
ATOM 676 O O . ASP A 1 85 ? 16.078 9.898 16.469 1 83.75 85 ASP A O 1
ATOM 680 N N . LEU A 1 86 ? 17.797 9.352 17.953 1 92.19 86 LEU A N 1
ATOM 681 C CA . LEU A 1 86 ? 16.875 9.117 19.062 1 92.19 86 LEU A CA 1
ATOM 682 C C . LEU A 1 86 ? 17.344 9.859 20.312 1 92.19 86 LEU A C 1
ATOM 684 O O . LEU A 1 86 ? 18.547 9.938 20.578 1 92.19 86 LEU A O 1
ATOM 688 N N . PRO A 1 87 ? 16.438 10.438 20.984 1 93 87 PRO A N 1
ATOM 689 C CA . PRO A 1 87 ? 16.812 11.031 22.266 1 93 87 PRO A CA 1
ATOM 690 C C . PRO A 1 87 ? 17.188 9.984 23.312 1 93 87 PRO A C 1
ATOM 692 O O . PRO A 1 87 ? 16.844 8.805 23.156 1 93 87 PRO A O 1
ATOM 695 N N . VAL A 1 88 ? 17.828 10.453 24.344 1 91.44 88 VAL A N 1
ATOM 696 C CA . VAL A 1 88 ? 18.281 9.57 25.422 1 91.44 88 VAL A CA 1
A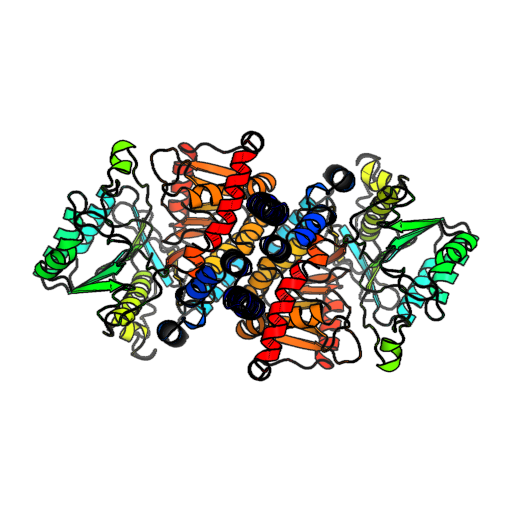TOM 697 C C . VAL A 1 88 ? 17.062 8.953 26.109 1 91.44 88 VAL A C 1
ATOM 699 O O . VAL A 1 88 ? 16.094 9.648 26.406 1 91.44 88 VAL A O 1
ATOM 702 N N . GLY A 1 89 ? 17.141 7.664 26.328 1 93.56 89 GLY A N 1
ATOM 703 C CA . GLY A 1 89 ? 16.094 6.977 27.062 1 93.56 89 GLY A CA 1
ATOM 704 C C . GLY A 1 89 ? 15.023 6.391 26.156 1 93.56 89 GLY A C 1
ATOM 705 O O . GLY A 1 89 ? 14.203 5.582 26.609 1 93.56 89 GLY A O 1
ATOM 706 N N . ALA A 1 90 ? 15.109 6.773 24.875 1 93.88 90 ALA A N 1
ATOM 707 C CA . ALA A 1 90 ? 14.117 6.246 23.953 1 93.88 90 ALA A CA 1
ATOM 708 C C . ALA A 1 90 ? 14.414 4.793 23.594 1 93.88 90 ALA A C 1
ATOM 710 O O . ALA A 1 90 ? 15.57 4.418 23.391 1 93.88 90 ALA A O 1
ATOM 711 N N . GLY A 1 91 ? 13.422 3.881 23.641 1 93.69 91 GLY A N 1
ATOM 712 C CA . GLY A 1 91 ? 13.547 2.473 23.297 1 93.69 91 GLY A CA 1
ATOM 713 C C . GLY A 1 91 ? 12.461 1.99 22.359 1 93.69 91 GLY A C 1
ATOM 714 O O . GLY A 1 91 ? 11.625 1.163 22.734 1 93.69 91 GLY A O 1
ATOM 715 N N . PRO A 1 92 ? 12.516 2.518 21.172 1 94.31 92 PRO A N 1
ATOM 716 C CA . PRO A 1 92 ? 11.5 2.08 20.203 1 94.31 92 PRO A CA 1
ATOM 717 C C . PRO A 1 92 ? 11.695 0.636 19.75 1 94.31 92 PRO A C 1
ATOM 719 O O . PRO A 1 92 ? 12.812 0.116 19.812 1 94.31 92 PRO A O 1
ATOM 722 N N . SER A 1 93 ? 10.578 0.012 19.359 1 93.56 93 SER A N 1
ATOM 723 C CA . SER A 1 93 ? 10.672 -1.271 18.672 1 93.56 93 SER A CA 1
ATOM 724 C C . SER A 1 93 ? 11.453 -1.146 17.375 1 93.56 93 SER A C 1
ATOM 726 O O . SER A 1 93 ? 11.68 -0.037 16.891 1 93.56 93 SER A O 1
ATOM 728 N N . THR A 1 94 ? 11.898 -2.248 16.797 1 91 94 THR A N 1
ATOM 729 C CA . THR A 1 94 ? 12.633 -2.258 15.539 1 91 94 THR A CA 1
ATOM 730 C C . THR A 1 94 ? 11.797 -1.64 14.43 1 91 94 THR A C 1
ATOM 732 O O . THR A 1 94 ? 12.305 -0.862 13.617 1 91 94 THR A O 1
ATOM 735 N N . ALA A 1 95 ? 10.539 -1.988 14.445 1 92.5 95 ALA A N 1
ATOM 736 C CA . ALA A 1 95 ? 9.641 -1.443 13.43 1 92.5 95 ALA A CA 1
ATOM 737 C C . ALA A 1 95 ? 9.531 0.074 13.555 1 92.5 95 ALA A C 1
ATOM 739 O O . ALA A 1 95 ? 9.578 0.79 12.547 1 92.5 95 ALA A O 1
ATOM 740 N N . LEU A 1 96 ? 9.375 0.53 14.742 1 96.69 96 LEU A N 1
ATOM 741 C CA . LEU A 1 96 ? 9.234 1.965 14.969 1 96.69 96 LEU A CA 1
ATOM 742 C C . LEU A 1 96 ? 10.531 2.695 14.641 1 96.69 96 LEU A C 1
ATOM 744 O O . LEU A 1 96 ? 10.508 3.826 14.148 1 96.69 96 LEU A O 1
ATOM 748 N N . THR A 1 97 ? 11.688 2.092 14.945 1 96.38 97 THR A N 1
ATOM 749 C CA . THR A 1 97 ? 12.977 2.68 14.594 1 96.38 97 THR A CA 1
ATOM 750 C C . THR A 1 97 ? 13.047 2.969 13.102 1 96.38 97 THR A C 1
ATOM 752 O O . THR A 1 97 ? 13.539 4.023 12.688 1 96.38 97 THR A O 1
ATOM 755 N N . GLY A 1 98 ? 12.578 2.02 12.32 1 96.19 98 GLY A N 1
ATOM 756 C CA . GLY A 1 98 ? 12.539 2.227 10.883 1 96.19 98 GLY A CA 1
ATOM 757 C C . GLY A 1 98 ? 11.641 3.381 10.469 1 96.19 98 GLY A C 1
ATOM 758 O O . GLY A 1 98 ? 11.969 4.129 9.547 1 96.19 98 GLY A O 1
ATOM 759 N N . VAL A 1 99 ? 10.508 3.549 11.125 1 97.88 99 VAL A N 1
ATOM 760 C CA . VAL A 1 99 ? 9.57 4.625 10.82 1 97.88 99 VAL A CA 1
ATOM 761 C C . VAL A 1 99 ? 10.211 5.973 11.133 1 97.88 99 VAL A C 1
ATOM 763 O O . VAL A 1 99 ? 10.094 6.922 10.352 1 97.88 99 VAL A O 1
ATOM 766 N N . LEU A 1 100 ? 10.891 6.066 12.289 1 97.75 100 LEU A N 1
ATOM 767 C CA . LEU A 1 100 ? 11.531 7.305 12.703 1 97.75 100 LEU A CA 1
ATOM 768 C C . LEU A 1 100 ? 12.633 7.703 11.727 1 97.75 100 LEU A C 1
ATOM 770 O O . LEU A 1 100 ? 12.766 8.883 11.391 1 97.75 100 LEU A O 1
ATOM 774 N N . ARG A 1 101 ? 13.344 6.742 11.273 1 95.56 101 ARG A N 1
ATOM 775 C CA . ARG A 1 101 ? 14.398 6.996 10.289 1 95.56 101 ARG A CA 1
ATOM 776 C C . ARG A 1 101 ? 13.805 7.484 8.977 1 95.56 101 ARG A C 1
ATOM 778 O O . ARG A 1 101 ? 14.336 8.406 8.352 1 95.56 101 ARG A O 1
ATOM 785 N N . MET A 1 102 ? 12.781 6.824 8.539 1 97.25 102 MET A N 1
ATOM 786 C CA . MET A 1 102 ? 12.102 7.223 7.309 1 97.25 102 MET A CA 1
ATOM 787 C C . MET A 1 102 ? 11.594 8.656 7.41 1 97.25 102 MET A C 1
ATOM 789 O O . MET A 1 102 ? 11.781 9.453 6.488 1 97.25 102 MET A O 1
ATOM 793 N N . ASN A 1 103 ? 10.945 8.961 8.523 1 96.94 103 ASN A N 1
ATOM 794 C CA . ASN A 1 103 ? 10.43 10.312 8.727 1 96.94 103 ASN A CA 1
ATOM 795 C C . ASN A 1 103 ? 11.539 11.352 8.641 1 96.94 103 ASN A C 1
ATOM 797 O O . ASN A 1 103 ? 11.375 12.398 8.016 1 96.94 103 ASN A O 1
ATOM 801 N N . ARG A 1 104 ? 12.617 11.07 9.289 1 94.12 104 ARG A N 1
ATOM 802 C CA . ARG A 1 104 ? 13.742 12 9.266 1 94.12 104 ARG A CA 1
ATOM 803 C C . ARG A 1 104 ? 14.289 12.164 7.848 1 94.12 104 ARG A C 1
ATOM 805 O O . ARG A 1 104 ? 14.602 13.273 7.422 1 94.12 104 ARG A O 1
ATOM 812 N N . GLU A 1 105 ? 14.391 11.055 7.168 1 92.19 105 GLU A N 1
ATOM 813 C CA . GLU A 1 105 ? 14.875 11.086 5.793 1 92.19 105 GLU A CA 1
ATOM 814 C C . GLU A 1 105 ? 13.969 11.945 4.91 1 92.19 105 GLU A C 1
ATOM 816 O O . GLU A 1 105 ? 14.453 12.656 4.027 1 92.19 105 GLU A O 1
ATOM 821 N N . LEU A 1 106 ? 12.727 11.93 5.164 1 92.88 106 LEU A N 1
ATOM 822 C CA . LEU A 1 106 ? 11.758 12.555 4.27 1 92.88 106 LEU A CA 1
ATOM 823 C C . LEU A 1 106 ? 11.516 14.008 4.668 1 92.88 106 LEU A C 1
ATOM 825 O O . LEU A 1 106 ? 11.102 14.828 3.84 1 92.88 106 LEU A O 1
ATOM 829 N N . THR A 1 107 ? 11.727 14.367 5.961 1 91.12 107 THR A N 1
ATOM 830 C CA . THR A 1 107 ? 11.32 15.695 6.422 1 91.12 107 THR A CA 1
ATOM 831 C C . THR A 1 107 ? 12.523 16.469 6.945 1 91.12 107 THR A C 1
ATOM 833 O O . THR A 1 107 ? 12.445 17.703 7.117 1 91.12 107 THR A O 1
ATOM 836 N N . GLY A 1 108 ? 13.578 15.75 7.297 1 88.5 108 GLY A N 1
ATOM 837 C CA . GLY A 1 108 ? 14.75 16.375 7.887 1 88.5 108 GLY A CA 1
ATOM 838 C C . GLY A 1 108 ? 14.633 16.562 9.391 1 88.5 108 GLY A C 1
ATOM 839 O O . GLY A 1 108 ? 15.602 16.953 10.047 1 88.5 108 GLY A O 1
ATOM 840 N N . LEU A 1 109 ? 13.516 16.266 10.008 1 90.62 109 LEU A N 1
ATOM 841 C CA . LEU A 1 109 ? 13.289 16.531 11.422 1 90.62 109 LEU A CA 1
ATOM 842 C C . LEU A 1 109 ? 13.555 15.289 12.266 1 90.62 109 LEU A C 1
ATOM 844 O O . LEU A 1 109 ? 12.953 14.242 12.039 1 90.62 109 LEU A O 1
ATOM 848 N N . PRO A 1 110 ? 14.406 15.344 13.203 1 92.5 110 PRO A N 1
ATOM 849 C CA . PRO A 1 110 ? 14.75 14.188 14.031 1 92.5 110 PRO A CA 1
ATOM 850 C C . PRO A 1 110 ? 13.742 13.938 15.148 1 92.5 110 PRO A C 1
ATOM 852 O O . PRO A 1 110 ? 12.828 14.734 15.352 1 92.5 110 PRO A O 1
ATOM 855 N N . CYS A 1 111 ? 13.914 12.773 15.805 1 95.62 111 CYS A N 1
ATOM 856 C CA . CYS A 1 111 ? 13.156 12.461 17.016 1 95.62 111 CYS A CA 1
ATOM 857 C C . CYS A 1 111 ? 13.766 13.141 18.234 1 95.62 111 CYS A C 1
ATOM 859 O O . CYS A 1 111 ? 14.961 12.992 18.5 1 95.62 111 CYS A O 1
ATOM 861 N N . VAL A 1 112 ? 12.977 13.914 18.922 1 94.06 112 VAL A N 1
ATOM 862 C CA . VAL A 1 112 ? 13.461 14.695 20.062 1 94.06 112 VAL A CA 1
ATOM 863 C C . VAL A 1 112 ? 12.531 14.5 21.25 1 94.06 112 VAL A C 1
ATOM 865 O O . VAL A 1 112 ? 11.547 13.758 21.172 1 94.06 112 VAL A O 1
ATOM 868 N N . THR A 1 113 ? 12.875 15.148 22.375 1 95.06 113 THR A N 1
ATOM 869 C CA . THR A 1 113 ? 12.062 15 23.578 1 95.06 113 THR A CA 1
ATOM 870 C C . THR A 1 113 ? 10.922 16.016 23.578 1 95.06 113 THR A C 1
ATOM 872 O O . THR A 1 113 ? 11 17.047 22.906 1 95.06 113 THR A O 1
ATOM 875 N N . GLY A 1 114 ? 9.859 15.688 24.266 1 96.94 114 GLY A N 1
ATOM 876 C CA . GLY A 1 114 ? 8.727 16.562 24.531 1 96.94 114 GLY A CA 1
ATOM 877 C C . GLY A 1 114 ? 7.836 16.062 25.641 1 96.94 114 GLY A C 1
ATOM 878 O O . GLY A 1 114 ? 7.934 14.898 26.047 1 96.94 114 GLY A O 1
ATOM 879 N N . GLU A 1 115 ? 7.117 16.938 26.203 1 97.44 115 GLU A N 1
ATOM 880 C CA . GLU A 1 115 ? 6.16 16.625 27.25 1 97.44 115 GLU A CA 1
ATOM 881 C C . GLU A 1 115 ? 4.754 17.094 26.891 1 97.44 115 GLU A C 1
ATOM 883 O O . GLU A 1 115 ? 4.586 18.156 26.281 1 97.44 115 GLU A O 1
ATOM 888 N N . VAL A 1 116 ? 3.83 16.266 27.297 1 98.19 116 VAL A N 1
ATOM 889 C CA . VAL A 1 116 ? 2.436 16.641 27.078 1 98.19 116 VAL A CA 1
ATOM 890 C C . VAL A 1 116 ? 1.934 17.438 28.297 1 98.19 116 VAL A C 1
ATOM 892 O O . VAL A 1 116 ? 1.981 16.938 29.422 1 98.19 116 VAL A O 1
ATOM 895 N N . ILE A 1 117 ? 1.521 18.609 27.984 1 97.62 117 ILE A N 1
ATOM 896 C CA . ILE A 1 117 ? 0.93 19.406 29.047 1 97.62 117 ILE A CA 1
ATOM 897 C C . ILE A 1 117 ? -0.534 19.016 29.234 1 97.62 117 ILE A C 1
ATOM 899 O O . ILE A 1 117 ? -0.98 18.797 30.375 1 97.62 117 ILE A O 1
ATOM 903 N N . ALA A 1 118 ? -1.234 18.938 28.125 1 97.12 118 ALA A N 1
ATOM 904 C CA . ALA A 1 118 ? -2.646 18.578 28.188 1 97.12 118 ALA A CA 1
ATOM 905 C C . ALA A 1 118 ? -3.17 18.188 26.812 1 97.12 118 ALA A C 1
ATOM 907 O O . ALA A 1 118 ? -2.57 18.547 25.781 1 97.12 118 ALA A O 1
ATOM 908 N N . ILE A 1 119 ? -4.277 17.453 26.797 1 97.31 119 ILE A N 1
ATOM 909 C CA . ILE A 1 119 ? -5.086 17.234 25.609 1 97.31 119 ILE A CA 1
ATOM 910 C C . ILE A 1 119 ? -6.363 18.062 25.688 1 97.31 119 ILE A C 1
ATOM 912 O O . ILE A 1 119 ? -7.02 18.109 26.719 1 97.31 119 ILE A O 1
ATOM 916 N N . HIS A 1 120 ? -6.664 18.734 24.609 1 97.81 120 HIS A N 1
ATOM 917 C CA . HIS A 1 120 ? -7.812 19.625 24.578 1 97.81 120 HIS A CA 1
ATOM 918 C C . HIS A 1 120 ? -8.852 19.172 23.562 1 97.81 120 HIS A C 1
ATOM 920 O O . HIS A 1 120 ? -8.516 18.922 22.406 1 97.81 120 HIS A O 1
ATOM 926 N N . SER A 1 121 ? -10.133 19.078 23.953 1 96.62 121 SER A N 1
ATOM 927 C CA . SER A 1 121 ? -11.195 18.656 23.047 1 96.62 121 SER A CA 1
ATOM 928 C C . SER A 1 121 ? -12.234 19.766 22.844 1 96.62 121 SER A C 1
ATOM 930 O O . SER A 1 121 ? -12.477 20.188 21.719 1 96.62 121 SER A O 1
ATOM 932 N N . GLU A 1 122 ? -12.758 20.344 23.906 1 95.69 122 GLU A N 1
ATOM 933 C CA . GLU A 1 122 ? -13.812 21.344 23.812 1 95.69 122 GLU A CA 1
ATOM 934 C C . GLU A 1 122 ? -13.266 22.672 23.266 1 95.69 122 GLU A C 1
ATOM 936 O O . GLU A 1 122 ? -12.297 23.219 23.797 1 95.69 122 GLU A O 1
ATOM 941 N N . ALA A 1 123 ? -13.906 23.203 22.297 1 96.81 123 ALA A N 1
ATOM 942 C CA . ALA A 1 123 ? -13.398 24.344 21.531 1 96.81 123 ALA A CA 1
ATOM 943 C C . ALA A 1 123 ? -13.211 25.562 22.422 1 96.81 123 ALA A C 1
ATOM 945 O O . ALA A 1 123 ? -12.117 26.125 22.5 1 96.81 123 ALA A O 1
ATOM 946 N N . ARG A 1 124 ? -14.234 25.953 23.156 1 96.88 124 ARG A N 1
ATOM 947 C CA . ARG A 1 124 ? -14.188 27.156 23.984 1 96.88 124 ARG A CA 1
ATOM 948 C C . ARG A 1 124 ? -13.094 27.047 25.047 1 96.88 124 ARG A C 1
ATOM 950 O O . ARG A 1 124 ? -12.344 28 25.266 1 96.88 124 ARG A O 1
ATOM 957 N N . ALA A 1 125 ? -13.086 25.906 25.641 1 97.69 125 ALA A N 1
ATOM 958 C CA . ALA A 1 125 ? -12.07 25.672 26.656 1 97.69 125 ALA A CA 1
ATOM 959 C C . ALA A 1 125 ? -10.672 25.703 26.047 1 97.69 125 ALA A C 1
ATOM 961 O O . ALA A 1 125 ? -9.719 26.156 26.672 1 97.69 125 ALA A O 1
ATOM 962 N N . THR A 1 126 ? -10.531 25.156 24.891 1 98.25 126 THR A N 1
ATOM 963 C CA . THR A 1 126 ? -9.25 25.125 24.203 1 98.25 126 THR A CA 1
ATOM 964 C C . THR A 1 126 ? -8.773 26.547 23.891 1 98.25 126 THR A C 1
ATOM 966 O O . THR A 1 126 ? -7.613 26.875 24.125 1 98.25 126 THR A O 1
ATOM 969 N N . TYR A 1 127 ? -9.68 27.438 23.391 1 98.62 127 TYR A N 1
ATOM 970 C CA . TYR A 1 127 ? -9.32 28.812 23.078 1 98.62 127 TYR A CA 1
ATOM 971 C C . TYR A 1 127 ? -8.93 29.578 24.344 1 98.62 127 TYR A C 1
ATOM 973 O O . TYR A 1 127 ? -8.023 30.422 24.312 1 98.62 127 TYR A O 1
ATOM 981 N N . ALA A 1 128 ? -9.625 29.234 25.375 1 98.5 128 ALA A N 1
ATOM 982 C CA . ALA A 1 128 ? -9.305 29.875 26.641 1 98.5 128 ALA A CA 1
ATOM 983 C C . ALA A 1 128 ? -7.902 29.5 27.109 1 98.5 128 ALA A C 1
ATOM 985 O O . ALA A 1 128 ? -7.16 30.328 27.625 1 98.5 128 ALA A O 1
ATOM 986 N N . GLU A 1 129 ? -7.609 28.203 26.984 1 98.12 129 GLU A N 1
ATOM 987 C CA . GLU A 1 129 ? -6.277 27.75 27.375 1 98.12 129 GLU A CA 1
ATOM 988 C C . GLU A 1 129 ? -5.203 28.359 26.484 1 98.12 129 GLU A C 1
ATOM 990 O O . GLU A 1 129 ? -4.125 28.719 26.969 1 98.12 129 GLU A O 1
ATOM 995 N N . MET A 1 130 ? -5.461 28.469 25.219 1 98.69 130 MET A N 1
ATOM 996 C CA . MET A 1 130 ? -4.539 29.141 24.297 1 98.69 130 MET A CA 1
ATOM 997 C C . MET A 1 130 ? -4.324 30.594 24.703 1 98.69 130 MET A C 1
ATOM 999 O O . MET A 1 130 ? -3.191 31.078 24.734 1 98.69 130 MET A O 1
ATOM 1003 N N . ALA A 1 131 ? -5.418 31.25 25.031 1 98.75 131 ALA A N 1
ATOM 1004 C CA . ALA A 1 131 ? -5.352 32.656 25.438 1 98.75 131 ALA A CA 1
ATOM 1005 C C . ALA A 1 131 ? -4.5 32.812 26.688 1 98.75 131 ALA A C 1
ATOM 1007 O O . ALA A 1 131 ? -3.699 33.75 26.781 1 98.75 131 ALA A O 1
ATOM 1008 N N . ARG A 1 132 ? -4.746 31.938 27.625 1 98.25 132 ARG A N 1
ATOM 1009 C CA . ARG A 1 132 ? -3.961 31.984 28.859 1 98.25 132 ARG A CA 1
ATOM 1010 C C . ARG A 1 132 ? -2.471 31.859 28.547 1 98.25 132 ARG A C 1
ATOM 1012 O O . ARG A 1 132 ? -1.657 32.594 29.109 1 98.25 132 ARG A O 1
ATOM 1019 N N . ALA A 1 133 ? -2.102 30.922 27.734 1 98.12 133 ALA A N 1
ATOM 1020 C CA . ALA A 1 133 ? -0.705 30.703 27.359 1 98.12 133 ALA A CA 1
ATOM 1021 C C . ALA A 1 133 ? -0.147 31.922 26.625 1 98.12 133 ALA A C 1
ATOM 1023 O O . ALA A 1 133 ? 1 32.312 26.844 1 98.12 133 ALA A O 1
ATOM 1024 N N . ILE A 1 134 ? -0.918 32.531 25.703 1 98.75 134 ILE A N 1
ATOM 1025 C CA . ILE A 1 134 ? -0.515 33.688 24.938 1 98.75 134 ILE A CA 1
ATOM 1026 C C . ILE A 1 134 ? -0.257 34.875 25.875 1 98.75 134 ILE A C 1
ATOM 1028 O O . ILE A 1 134 ? 0.695 35.625 25.688 1 98.75 134 ILE A O 1
ATOM 1032 N N . ASP A 1 135 ? -1.104 35 26.844 1 98.56 135 ASP A N 1
ATOM 1033 C CA . ASP A 1 135 ? -0.982 36.094 27.781 1 98.56 135 ASP A CA 1
ATOM 1034 C C . ASP A 1 135 ? 0.325 36 28.562 1 98.56 135 ASP A C 1
ATOM 1036 O O . ASP A 1 135 ? 0.812 37.031 29.094 1 98.56 135 ASP A O 1
ATOM 1040 N N . GLU A 1 136 ? 0.898 34.875 28.625 1 97.69 136 GLU A N 1
ATOM 1041 C CA . GLU A 1 136 ? 2.154 34.688 29.344 1 97.69 136 GLU A CA 1
ATOM 1042 C C . GLU A 1 136 ? 3.354 34.875 28.422 1 97.69 136 GLU A C 1
ATOM 1044 O O . GLU A 1 136 ? 4.496 34.906 28.875 1 97.69 136 GLU A O 1
ATOM 1049 N N . ALA A 1 137 ? 3.121 35.031 27.172 1 98.06 137 ALA A N 1
ATOM 1050 C CA . ALA A 1 137 ? 4.199 35.125 26.188 1 98.06 137 ALA A CA 1
ATOM 1051 C C . ALA A 1 137 ? 5.059 36.375 26.469 1 98.06 137 ALA A C 1
ATOM 1053 O O . ALA A 1 137 ? 4.547 37.438 26.828 1 98.06 137 ALA A O 1
ATOM 1054 N N . THR A 1 138 ? 6.379 36.281 26.156 1 97.56 138 THR A N 1
ATOM 1055 C CA . THR A 1 138 ? 7.281 37.406 26.422 1 97.56 138 THR A CA 1
ATOM 1056 C C . THR A 1 138 ? 8.047 37.781 25.172 1 97.56 138 THR A C 1
ATOM 1058 O O . THR A 1 138 ? 8.562 38.906 25.062 1 97.56 138 THR A O 1
ATOM 1061 N N . ASP A 1 139 ? 8.156 36.906 24.203 1 96.19 139 ASP A N 1
ATOM 1062 C CA . ASP A 1 139 ? 8.992 37.188 23.047 1 96.19 139 ASP A CA 1
ATOM 1063 C C . ASP A 1 139 ? 8.18 37.125 21.766 1 96.19 139 ASP A C 1
ATOM 1065 O O . ASP A 1 139 ? 8.141 38.125 21.016 1 96.19 139 ASP A O 1
ATOM 1069 N N . HIS A 1 140 ? 7.617 35.969 21.438 1 97 140 HIS A N 1
ATOM 1070 C CA . HIS A 1 140 ? 6.875 35.875 20.188 1 97 140 HIS A CA 1
ATOM 1071 C C . HIS A 1 140 ? 5.738 34.844 20.297 1 97 140 HIS A C 1
ATOM 1073 O O . HIS A 1 140 ? 5.762 33.969 21.156 1 97 140 HIS A O 1
ATOM 1079 N N . VAL A 1 141 ? 4.762 35.031 19.484 1 98.31 141 VAL A N 1
ATOM 1080 C CA . VAL A 1 141 ? 3.652 34.125 19.266 1 98.31 141 VAL A CA 1
ATOM 1081 C C . VAL A 1 141 ? 3.463 33.875 17.781 1 98.31 141 VAL A C 1
ATOM 1083 O O . VAL A 1 141 ? 3.277 34.812 17 1 98.31 141 VAL A O 1
ATOM 1086 N N . HIS A 1 142 ? 3.631 32.594 17.359 1 97.69 142 HIS A N 1
ATOM 1087 C CA . HIS A 1 142 ? 3.408 32.219 15.969 1 97.69 142 HIS A CA 1
ATOM 1088 C C . HIS A 1 142 ? 2.111 31.422 15.828 1 97.69 142 HIS A C 1
ATOM 1090 O O . HIS A 1 142 ? 1.917 30.406 16.516 1 97.69 142 HIS A O 1
ATOM 1096 N N . VAL A 1 143 ? 1.227 31.906 14.961 1 98.25 143 VAL A N 1
ATOM 1097 C CA . VAL A 1 143 ? -0.111 31.344 14.781 1 98.25 143 VAL A CA 1
ATOM 1098 C C . VAL A 1 143 ? -0.288 30.875 13.344 1 98.25 143 VAL A C 1
ATOM 1100 O O . VAL A 1 143 ? -0.098 31.641 12.398 1 98.25 143 VAL A O 1
ATOM 1103 N N . GLU A 1 144 ? -0.611 29.609 13.195 1 97.44 144 GLU A N 1
ATOM 1104 C CA . GLU A 1 144 ? -0.916 29.062 11.875 1 97.44 144 GLU A CA 1
ATOM 1105 C C . GLU A 1 144 ? -2.119 28.125 11.938 1 97.44 144 GLU A C 1
ATOM 1107 O O . GLU A 1 144 ? -2.07 27.094 12.586 1 97.44 144 GLU A O 1
ATOM 1112 N N . PHE A 1 145 ? -3.201 28.547 11.297 1 97.44 145 PHE A N 1
ATOM 1113 C CA . PHE A 1 145 ? -4.418 27.734 11.266 1 97.44 145 PHE A CA 1
ATOM 1114 C C . PHE A 1 145 ? -5.07 27.797 9.891 1 97.44 145 PHE A C 1
ATOM 1116 O O . PHE A 1 145 ? -4.891 28.766 9.156 1 97.44 145 PHE A O 1
ATOM 1123 N N . TYR A 1 146 ? -5.82 26.766 9.617 1 95.56 146 TYR A N 1
ATOM 1124 C CA . TYR A 1 146 ? -6.52 26.672 8.344 1 95.56 146 TYR A CA 1
ATOM 1125 C C . TYR A 1 146 ? -7.695 27.641 8.289 1 95.56 146 TYR A C 1
ATOM 1127 O O . TYR A 1 146 ? -7.773 28.484 7.391 1 95.56 146 TYR A O 1
ATOM 1135 N N . ILE A 1 147 ? -8.562 27.547 9.266 1 96.19 147 ILE A N 1
ATOM 1136 C CA . ILE A 1 147 ? -9.727 28.422 9.344 1 96.19 147 ILE A CA 1
ATOM 1137 C C . ILE A 1 147 ? -9.625 29.312 10.578 1 96.19 147 ILE A C 1
ATOM 1139 O O . ILE A 1 147 ? -9.406 28.828 11.688 1 96.19 147 ILE A O 1
ATOM 1143 N N . MET A 1 148 ? -9.812 30.594 10.359 1 97 148 MET A N 1
ATOM 1144 C CA . MET A 1 148 ? -9.859 31.547 11.461 1 97 148 MET A CA 1
ATOM 1145 C C . MET A 1 148 ? -10.992 32.562 11.258 1 97 148 MET A C 1
ATOM 1147 O O . MET A 1 148 ? -11.211 33.031 10.148 1 97 148 MET A O 1
ATOM 1151 N N . SER A 1 149 ? -11.695 32.719 12.258 1 96.62 149 SER A N 1
ATOM 1152 C CA . SER A 1 149 ? -12.75 33.75 12.32 1 96.62 149 SER A CA 1
ATOM 1153 C C . SER A 1 149 ? -12.773 34.438 13.672 1 96.62 149 SER A C 1
ATOM 1155 O O . SER A 1 149 ? -12.805 33.781 14.719 1 96.62 149 SER A O 1
ATOM 1157 N N . TRP A 1 150 ? -12.672 35.781 13.609 1 97.25 150 TRP A N 1
ATOM 1158 C CA . TRP A 1 150 ? -12.773 36.562 14.836 1 97.25 150 TRP A CA 1
ATOM 1159 C C . TRP A 1 150 ? -14.227 36.812 15.203 1 97.25 150 TRP A C 1
ATOM 1161 O O . TRP A 1 150 ? -14.82 37.812 14.75 1 97.25 150 TRP A O 1
ATOM 1171 N N . ASP A 1 151 ? -14.789 35.969 16 1 96.06 151 ASP A N 1
ATOM 1172 C CA . ASP A 1 151 ? -16.188 36 16.406 1 96.06 151 ASP A CA 1
ATOM 1173 C C . ASP A 1 151 ? -16.328 36.031 17.922 1 96.06 151 ASP A C 1
ATOM 1175 O O . ASP A 1 151 ? -15.336 36.219 18.641 1 96.06 151 ASP A O 1
ATOM 1179 N N . GLU A 1 152 ? -17.562 35.812 18.375 1 95.81 152 GLU A N 1
ATOM 1180 C CA . GLU A 1 152 ? -17.828 35.906 19.812 1 95.81 152 GLU A CA 1
ATOM 1181 C C . GLU A 1 152 ? -17.094 34.812 20.594 1 95.81 152 GLU A C 1
ATOM 1183 O O . GLU A 1 152 ? -16.578 35.094 21.688 1 95.81 152 GLU A O 1
ATOM 1188 N N . VAL A 1 153 ? -17.047 33.688 20.031 1 96.69 153 VAL A N 1
ATOM 1189 C CA . VAL A 1 153 ? -16.453 32.531 20.719 1 96.69 153 VAL A CA 1
ATOM 1190 C C . VAL A 1 153 ? -14.93 32.656 20.688 1 96.69 153 VAL A C 1
ATOM 1192 O O . VAL A 1 153 ? -14.266 32.344 21.672 1 96.69 153 VAL A O 1
ATOM 1195 N N . THR A 1 154 ? -14.32 33.156 19.609 1 98.12 154 THR A N 1
ATOM 1196 C CA . THR A 1 154 ? -12.875 33.188 19.438 1 98.12 154 THR A CA 1
ATOM 1197 C C . THR A 1 154 ? -12.297 34.5 19.891 1 98.12 154 THR A C 1
ATOM 1199 O O . THR A 1 154 ? -11.086 34.719 19.844 1 98.12 154 THR A O 1
ATOM 1202 N N . ASP A 1 155 ? -13.172 35.406 20.344 1 98.31 155 ASP A N 1
ATOM 1203 C CA . ASP A 1 155 ? -12.719 36.719 20.797 1 98.31 155 ASP A CA 1
ATOM 1204 C C . ASP A 1 155 ? -11.656 36.594 21.875 1 98.31 155 ASP A C 1
ATOM 1206 O O . ASP A 1 155 ? -10.719 37.406 21.938 1 98.31 155 ASP A O 1
ATOM 1210 N N . ILE A 1 156 ? -11.828 35.656 22.734 1 98.5 156 ILE A N 1
ATOM 1211 C CA . ILE A 1 156 ? -10.891 35.469 23.828 1 98.5 156 ILE A CA 1
ATOM 1212 C C . ILE A 1 156 ? -9.492 35.188 23.281 1 98.5 156 ILE A C 1
ATOM 1214 O O . ILE A 1 156 ? -8.5 35.625 23.844 1 98.5 156 ILE A O 1
ATOM 1218 N N . PHE A 1 157 ? -9.352 34.5 22.281 1 98.62 157 PHE A N 1
ATOM 1219 C CA . PHE A 1 157 ? -8.094 34.125 21.625 1 98.62 157 PHE A CA 1
ATOM 1220 C C . PHE A 1 157 ? -7.477 35.344 20.938 1 98.62 157 PHE A C 1
ATOM 1222 O O . PHE A 1 157 ? -6.312 35.688 21.188 1 98.62 157 PHE A O 1
ATOM 1229 N N . PHE A 1 158 ? -8.234 36.031 20.109 1 98.62 158 PHE A N 1
ATOM 1230 C CA . PHE A 1 158 ? -7.727 37.156 19.328 1 98.62 158 PHE A CA 1
ATOM 1231 C C . PHE A 1 158 ? -7.41 38.312 20.25 1 98.62 158 PHE A C 1
ATOM 1233 O O . PHE A 1 158 ? -6.453 39.062 20.016 1 98.62 158 PHE A O 1
ATOM 1240 N N . SER A 1 159 ? -8.242 38.469 21.25 1 98.69 159 SER A N 1
ATOM 1241 C CA . SER A 1 159 ? -7.949 39.531 22.219 1 98.69 159 SER A CA 1
ATOM 1242 C C . SER A 1 159 ? -6.633 39.281 22.938 1 98.69 159 SER A C 1
ATOM 1244 O O . SER A 1 159 ? -5.895 40.219 23.25 1 98.69 159 SER A O 1
ATOM 1246 N N . ALA A 1 160 ? -6.406 38.031 23.234 1 98.88 160 ALA A N 1
ATOM 1247 C CA . ALA A 1 160 ? -5.133 37.688 23.859 1 98.88 160 ALA A CA 1
ATOM 1248 C C . ALA A 1 160 ? -3.963 38 22.938 1 98.88 160 ALA A C 1
ATOM 1250 O O . ALA A 1 160 ? -2.918 38.5 23.391 1 98.88 160 ALA A O 1
ATOM 1251 N N . LEU A 1 161 ? -4.094 37.75 21.641 1 98.81 161 LEU A N 1
ATOM 1252 C CA . LEU A 1 161 ? -3.066 38.094 20.672 1 98.81 161 LEU A CA 1
ATOM 1253 C C . LEU A 1 161 ? -2.832 39.594 20.656 1 98.81 161 LEU A C 1
ATOM 1255 O O . LEU A 1 161 ? -1.687 40.062 20.594 1 98.81 161 LEU A O 1
ATOM 1259 N N . ALA A 1 162 ? -3.922 40.344 20.688 1 98.62 162 ALA A N 1
ATOM 1260 C CA . ALA A 1 162 ? -3.834 41.812 20.688 1 98.62 162 ALA A CA 1
ATOM 1261 C C . ALA A 1 162 ? -3.104 42.312 21.938 1 98.62 162 ALA A C 1
ATOM 1263 O O . ALA A 1 162 ? -2.275 43.219 21.859 1 98.62 162 ALA A O 1
ATOM 1264 N N . ARG A 1 163 ? -3.469 41.75 23.047 1 98.69 163 ARG A N 1
ATOM 1265 C CA . ARG A 1 163 ? -2.799 42.125 24.281 1 98.69 163 ARG A CA 1
ATOM 1266 C C . ARG A 1 163 ? -1.311 41.812 24.219 1 98.69 163 ARG A C 1
ATOM 1268 O O . ARG A 1 163 ? -0.48 42.562 24.719 1 98.69 163 ARG A O 1
ATOM 1275 N N . ALA A 1 164 ? -0.985 40.656 23.688 1 98.69 164 ALA A N 1
ATOM 1276 C CA . ALA A 1 164 ? 0.42 40.312 23.531 1 98.69 164 ALA A CA 1
ATOM 1277 C C . ALA A 1 164 ? 1.159 41.312 22.672 1 98.69 164 ALA A C 1
ATOM 1279 O O . ALA A 1 164 ? 2.254 41.75 23.016 1 98.69 164 ALA A O 1
ATOM 1280 N N . ALA A 1 165 ? 0.577 41.656 21.578 1 98.44 165 ALA A N 1
ATOM 1281 C CA . ALA A 1 165 ? 1.173 42.656 20.688 1 98.44 165 ALA A CA 1
ATOM 1282 C C . ALA A 1 165 ? 1.365 43.969 21.422 1 98.44 165 ALA A C 1
ATOM 1284 O O . ALA A 1 165 ? 2.398 44.625 21.25 1 98.44 165 ALA A O 1
ATOM 1285 N N . ALA A 1 166 ? 0.415 44.375 22.156 1 98.06 166 ALA A N 1
ATOM 1286 C CA . ALA A 1 166 ? 0.458 45.625 22.891 1 98.06 166 ALA A CA 1
ATOM 1287 C C . ALA A 1 166 ? 1.59 45.625 23.906 1 98.06 166 ALA A C 1
ATOM 1289 O O . ALA A 1 166 ? 2.164 46.656 24.219 1 98.06 166 ALA A O 1
ATOM 1290 N N . ARG A 1 167 ? 1.925 44.469 24.375 1 98.06 167 ARG A N 1
ATOM 1291 C CA . ARG A 1 167 ? 3.002 44.312 25.359 1 98.06 167 ARG A CA 1
ATOM 1292 C C . ARG A 1 167 ? 4.363 44.281 24.672 1 98.06 167 ARG A C 1
ATOM 1294 O O . ARG A 1 167 ? 5.402 44.25 25.328 1 98.06 167 ARG A O 1
ATOM 1301 N N . GLY A 1 168 ? 4.355 44.281 23.359 1 97.56 168 GLY A N 1
ATOM 1302 C CA . GLY A 1 168 ? 5.602 44.312 22.625 1 97.56 168 GLY A CA 1
ATOM 1303 C C . GLY A 1 168 ? 6.02 42.938 22.125 1 97.56 168 GLY A C 1
ATOM 1304 O O . GLY A 1 168 ? 7.09 42.781 21.547 1 97.56 168 GLY A O 1
ATOM 1305 N N . VAL A 1 169 ? 5.234 41.906 22.406 1 97.88 169 VAL A N 1
ATOM 1306 C CA . VAL A 1 169 ? 5.469 40.562 21.906 1 97.88 169 VAL A CA 1
ATOM 1307 C C . VAL A 1 169 ? 5.246 40.5 20.391 1 97.88 169 VAL A C 1
ATOM 1309 O O . VAL A 1 169 ? 4.273 41.094 19.891 1 97.88 169 VAL A O 1
ATOM 1312 N N . THR A 1 170 ? 6.195 39.938 19.594 1 97.25 170 THR A N 1
ATOM 1313 C CA . THR A 1 170 ? 6 39.812 18.156 1 97.25 170 THR A CA 1
ATOM 1314 C C . THR A 1 170 ? 4.957 38.719 17.859 1 97.25 170 THR A C 1
ATOM 1316 O O . THR A 1 170 ? 5.145 37.562 18.203 1 97.25 170 THR A O 1
ATOM 1319 N N . VAL A 1 171 ? 3.881 39.156 17.234 1 98.19 171 VAL A N 1
ATOM 1320 C CA . VAL A 1 171 ? 2.83 38.188 16.875 1 98.19 171 VAL A CA 1
ATOM 1321 C C . VAL A 1 171 ? 2.781 38.031 15.359 1 98.19 171 VAL A C 1
ATOM 1323 O O . VAL A 1 171 ? 2.549 39 14.625 1 98.19 171 VAL A O 1
ATOM 1326 N N . ARG A 1 172 ? 3.068 36.812 14.906 1 97.38 172 ARG A N 1
ATOM 1327 C CA . ARG A 1 172 ? 2.984 36.469 13.492 1 97.38 172 ARG A CA 1
ATOM 1328 C C . ARG A 1 172 ? 1.87 35.438 13.234 1 97.38 172 ARG A C 1
ATOM 1330 O O . ARG A 1 172 ? 1.767 34.438 13.938 1 97.38 172 ARG A O 1
ATOM 1337 N N . LEU A 1 173 ? 1.011 35.781 12.281 1 97.56 173 LEU A N 1
ATOM 1338 C CA . LEU A 1 173 ? -0.171 34.969 12.023 1 97.56 173 LEU A CA 1
ATOM 1339 C C . LEU A 1 173 ? -0.277 34.625 10.539 1 97.56 173 LEU A C 1
ATOM 1341 O O . LEU A 1 173 ? -0.254 35.5 9.688 1 97.56 173 LEU A O 1
ATOM 1345 N N . LEU A 1 174 ? -0.281 33.281 10.281 1 95.31 174 LEU A N 1
ATOM 1346 C CA . LEU A 1 174 ? -0.528 32.781 8.945 1 95.31 174 LEU A CA 1
ATOM 1347 C C . LEU A 1 174 ? -1.918 32.156 8.852 1 95.31 174 LEU A C 1
ATOM 1349 O O . LEU A 1 174 ? -2.277 31.297 9.672 1 95.31 174 LEU A O 1
ATOM 1353 N N . MET A 1 175 ? -2.703 32.562 7.922 1 92.56 175 MET A N 1
ATOM 1354 C CA . MET A 1 175 ? -4.027 31.984 7.746 1 92.56 175 MET A CA 1
ATOM 1355 C C . MET A 1 175 ? -4.266 31.609 6.285 1 92.56 175 MET A C 1
ATOM 1357 O O . MET A 1 175 ? -3.814 32.312 5.379 1 92.56 175 MET A O 1
ATOM 1361 N N . ASP A 1 176 ? -4.926 30.516 6.113 1 90.88 176 ASP A N 1
ATOM 1362 C CA . ASP A 1 176 ? -5.258 30.094 4.754 1 90.88 176 ASP A CA 1
ATOM 1363 C C . ASP A 1 176 ? -6.328 31 4.145 1 90.88 176 ASP A C 1
ATOM 1365 O O . ASP A 1 176 ? -7.355 31.266 4.773 1 90.88 176 ASP A O 1
ATOM 1369 N N . HIS A 1 177 ? -6.121 31.344 2.961 1 85.94 177 HIS A N 1
ATOM 1370 C CA . HIS A 1 177 ? -6.992 32.312 2.309 1 85.94 177 HIS A CA 1
ATOM 1371 C C . HIS A 1 177 ? -8.375 31.719 2.039 1 85.94 177 HIS A C 1
ATOM 1373 O O . HIS A 1 177 ? -9.375 32.219 2.559 1 85.94 177 HIS A O 1
ATOM 1379 N N . LEU A 1 178 ? -8.359 30.625 1.382 1 83.88 178 LEU A N 1
ATOM 1380 C CA . LEU A 1 178 ? -9.641 30.047 0.979 1 83.88 178 LEU A CA 1
ATOM 1381 C C . LEU A 1 178 ? -10.32 29.359 2.16 1 83.88 178 LEU A C 1
ATOM 1383 O O . LEU A 1 178 ? -11.555 29.297 2.219 1 83.88 178 LEU A O 1
ATOM 1387 N N . GLY A 1 179 ? -9.586 28.906 3.045 1 88.5 179 GLY A N 1
ATOM 1388 C CA . GLY A 1 179 ? -10.148 28.266 4.223 1 88.5 179 GLY A CA 1
ATOM 1389 C C . GLY A 1 179 ? -10.938 29.219 5.102 1 88.5 179 GLY A C 1
ATOM 1390 O O . GLY A 1 179 ? -11.945 28.828 5.691 1 88.5 179 GLY A O 1
ATOM 1391 N N . SER A 1 180 ? -10.57 30.422 5.09 1 90.31 180 SER A N 1
ATOM 1392 C CA . SER A 1 180 ? -11.172 31.391 6.012 1 90.31 180 SER A CA 1
ATOM 1393 C C . SER A 1 180 ? -12.148 32.312 5.293 1 90.31 180 SER A C 1
ATOM 1395 O O . SER A 1 180 ? -13.055 32.875 5.914 1 90.31 180 SER A O 1
ATOM 1397 N N . ARG A 1 181 ? -12.047 32.406 4.047 1 88.5 181 ARG A N 1
ATOM 1398 C CA . ARG A 1 181 ? -12.734 33.438 3.273 1 88.5 181 ARG A CA 1
ATOM 1399 C C . ARG A 1 181 ? -14.25 33.25 3.309 1 88.5 181 ARG A C 1
ATOM 1401 O O . ARG A 1 181 ? -15.016 34.188 3.295 1 88.5 181 ARG A O 1
ATOM 1408 N N . LYS A 1 182 ? -14.617 32.094 3.439 1 87.19 182 LYS A N 1
ATOM 1409 C CA . LYS A 1 182 ? -16.047 31.812 3.266 1 87.19 182 LYS A CA 1
ATOM 1410 C C . LYS A 1 182 ? -16.812 32.031 4.562 1 87.19 182 LYS A C 1
ATOM 1412 O O . LYS A 1 182 ? -18.047 32 4.57 1 87.19 182 LYS A O 1
ATOM 1417 N N . TYR A 1 183 ? -16.219 32.438 5.562 1 91.56 183 TYR A N 1
ATOM 1418 C CA . TYR A 1 183 ? -16.906 32.531 6.84 1 91.56 183 TYR A CA 1
ATOM 1419 C C . TYR A 1 183 ? -17.203 34 7.188 1 91.56 183 TYR A C 1
ATOM 1421 O O . TYR A 1 183 ? -16.484 34.906 6.734 1 91.56 183 TYR A O 1
ATOM 1429 N N . PRO A 1 184 ? -18.234 34.188 7.98 1 89.81 184 PRO A N 1
ATOM 1430 C CA . PRO A 1 184 ? -18.594 35.562 8.344 1 89.81 184 PRO A CA 1
ATOM 1431 C C . PRO A 1 184 ? -17.469 36.281 9.07 1 89.81 184 PRO A C 1
ATOM 1433 O O . PRO A 1 184 ? -16.781 35.719 9.906 1 89.81 184 PRO A O 1
ATOM 1436 N N . GLY A 1 185 ? -17.297 37.656 8.734 1 90.44 185 GLY A N 1
ATOM 1437 C CA . GLY A 1 185 ? -16.297 38.5 9.391 1 90.44 185 GLY A CA 1
ATOM 1438 C C . GLY A 1 185 ? -15 38.562 8.617 1 90.44 185 GLY A C 1
ATOM 1439 O O . GLY A 1 185 ? -14.102 39.344 8.992 1 90.44 185 GLY A O 1
ATOM 1440 N N . TRP A 1 186 ? -14.961 37.875 7.555 1 91.19 186 TRP A N 1
ATOM 1441 C CA . TRP A 1 186 ? -13.742 37.812 6.754 1 91.19 186 TRP A CA 1
ATOM 1442 C C . TRP A 1 186 ? -13.32 39.188 6.277 1 91.19 186 TRP A C 1
ATOM 1444 O O . TRP A 1 186 ? -12.133 39.531 6.301 1 91.19 186 TRP A O 1
ATOM 1454 N N . LYS A 1 187 ? -14.234 39.969 5.879 1 91 187 LYS A N 1
ATOM 1455 C CA . LYS A 1 187 ? -13.938 41.25 5.266 1 91 187 LYS A CA 1
ATOM 1456 C C . LYS A 1 187 ? -13.219 42.188 6.242 1 91 187 LYS A C 1
ATOM 1458 O O . LYS A 1 187 ? -12.391 43 5.836 1 91 187 LYS A O 1
ATOM 1463 N N . GLU A 1 188 ? -13.516 42 7.441 1 94.31 188 GLU A N 1
ATOM 1464 C CA . GLU A 1 188 ? -12.953 42.906 8.438 1 94.31 188 GLU A CA 1
ATOM 1465 C C . GLU A 1 188 ? -11.766 42.281 9.156 1 94.31 188 GLU A C 1
ATOM 1467 O O . GLU A 1 188 ? -11.023 42.969 9.859 1 94.31 188 GLU A O 1
ATOM 1472 N N . LEU A 1 189 ? -11.547 41.031 9 1 95.44 189 LEU A N 1
ATOM 1473 C CA . LEU A 1 189 ? -10.57 40.281 9.781 1 95.44 189 LEU A CA 1
ATOM 1474 C C . LEU A 1 189 ? -9.18 40.875 9.617 1 95.44 189 LEU A C 1
ATOM 1476 O O . LEU A 1 189 ? -8.477 41.094 10.602 1 95.44 189 LEU A O 1
ATOM 1480 N N . GLY A 1 190 ? -8.812 41.125 8.375 1 94.81 190 GLY A N 1
ATOM 1481 C CA . GLY A 1 190 ? -7.504 41.719 8.117 1 94.81 190 GLY A CA 1
ATOM 1482 C C . GLY A 1 190 ? -7.289 43.031 8.805 1 94.81 190 GLY A C 1
ATOM 1483 O O . GLY A 1 190 ? -6.234 43.281 9.391 1 94.81 190 GLY A O 1
ATOM 1484 N N . ARG A 1 191 ? -8.273 43.906 8.633 1 96.06 191 ARG A N 1
ATOM 1485 C CA . ARG A 1 191 ? -8.203 45.219 9.25 1 96.06 191 ARG A CA 1
ATOM 1486 C C . ARG A 1 191 ? -8.102 45.094 10.766 1 96.06 191 ARG A C 1
ATOM 1488 O O . ARG A 1 191 ? -7.344 45.844 11.398 1 96.06 191 ARG A O 1
ATOM 1495 N N . ARG A 1 192 ? -8.852 44.188 11.312 1 96.94 192 ARG A N 1
ATOM 1496 C CA . ARG A 1 192 ? -8.844 44 12.766 1 96.94 192 ARG A CA 1
ATOM 1497 C C . ARG A 1 192 ? -7.492 43.469 13.242 1 96.94 192 ARG A C 1
ATOM 1499 O O . ARG A 1 192 ? -6.988 43.906 14.281 1 96.94 192 ARG A O 1
ATOM 1506 N N . LEU A 1 193 ? -6.945 42.594 12.523 1 97.88 193 LEU A N 1
ATOM 1507 C CA . LEU A 1 193 ? -5.637 42.031 12.867 1 97.88 193 LEU A CA 1
ATOM 1508 C C . LEU A 1 193 ? -4.566 43.125 12.82 1 97.88 193 LEU A C 1
ATOM 1510 O O . LEU A 1 193 ? -3.738 43.219 13.727 1 97.88 193 LEU A O 1
ATOM 1514 N N . THR A 1 194 ? -4.629 43.906 11.742 1 97.44 194 THR A N 1
ATOM 1515 C CA . THR A 1 194 ? -3.664 45 11.578 1 97.44 194 THR A CA 1
ATOM 1516 C C . THR A 1 194 ? -3.807 46.031 12.703 1 97.44 194 THR A C 1
ATOM 1518 O O . THR A 1 194 ? -2.809 46.469 13.266 1 97.44 194 THR A O 1
ATOM 1521 N N . ALA A 1 195 ? -5 46.344 12.938 1 97.75 195 ALA A N 1
ATOM 1522 C CA . ALA A 1 195 ? -5.277 47.312 13.992 1 97.75 195 ALA A CA 1
ATOM 1523 C C . ALA A 1 195 ? -4.789 46.812 15.352 1 97.75 195 ALA A C 1
ATOM 1525 O O . ALA A 1 195 ? -4.395 47.594 16.203 1 97.75 195 ALA A O 1
ATOM 1526 N N . ALA A 1 196 ? -4.762 45.531 15.531 1 97.69 196 ALA A N 1
ATOM 1527 C CA . ALA A 1 196 ? -4.355 44.938 16.797 1 97.69 196 ALA A CA 1
ATOM 1528 C C . ALA A 1 196 ? -2.838 44.781 16.875 1 97.69 196 ALA A C 1
ATOM 1530 O O . ALA A 1 196 ? -2.305 44.312 17.891 1 97.69 196 ALA A O 1
ATOM 1531 N N . GLY A 1 197 ? -2.137 45.156 15.805 1 97.38 197 GLY A N 1
ATOM 1532 C CA . GLY A 1 197 ? -0.685 45.094 15.805 1 97.38 197 GLY A CA 1
ATOM 1533 C C . GLY A 1 197 ? -0.151 43.719 15.461 1 97.38 197 GLY A C 1
ATOM 1534 O O . GLY A 1 197 ? 1.013 43.406 15.727 1 97.38 197 GLY A O 1
ATOM 1535 N N . ILE A 1 198 ? -0.926 42.875 14.945 1 97.62 198 ILE A N 1
ATOM 1536 C CA . ILE A 1 198 ? -0.552 41.5 14.578 1 97.62 198 ILE A CA 1
ATOM 1537 C C . ILE A 1 198 ? 0.013 41.5 13.156 1 97.62 198 ILE A C 1
ATOM 1539 O O . ILE A 1 198 ? -0.607 42.031 12.234 1 97.62 198 ILE A O 1
ATOM 1543 N N . ARG A 1 199 ? 1.225 40.938 12.969 1 96.69 199 ARG A N 1
ATOM 1544 C CA . ARG A 1 199 ? 1.769 40.719 11.633 1 96.69 199 ARG A CA 1
ATOM 1545 C C . ARG A 1 199 ? 1.135 39.469 11 1 96.69 199 ARG A C 1
ATOM 1547 O O . ARG A 1 199 ? 1.36 38.344 11.445 1 96.69 199 ARG A O 1
ATOM 1554 N N . TRP A 1 200 ? 0.362 39.719 9.977 1 95.62 200 TRP A N 1
ATOM 1555 C CA . TRP A 1 200 ? -0.35 38.594 9.414 1 95.62 200 TRP A CA 1
ATOM 1556 C C . TRP A 1 200 ? -0.148 38.5 7.906 1 95.62 200 TRP A C 1
ATOM 1558 O O . TRP A 1 200 ? 0.156 39.5 7.258 1 95.62 200 TRP A O 1
ATOM 1568 N N . ARG A 1 201 ? -0.162 37.25 7.387 1 93 201 ARG A N 1
ATOM 1569 C CA . ARG A 1 201 ? -0.1 36.969 5.957 1 93 201 ARG A CA 1
ATOM 1570 C C . ARG A 1 201 ? -1.086 35.875 5.574 1 93 201 ARG A C 1
ATOM 1572 O O . ARG A 1 201 ? -1.402 35 6.391 1 93 201 ARG A O 1
ATOM 1579 N N . LEU A 1 202 ? -1.529 35.969 4.352 1 89.25 202 LEU A N 1
ATOM 1580 C CA . LEU A 1 202 ? -2.342 34.875 3.789 1 89.25 202 LEU A CA 1
ATOM 1581 C C . LEU A 1 202 ? -1.459 33.781 3.207 1 89.25 202 LEU A C 1
ATOM 1583 O O . LEU A 1 202 ? -0.425 34.062 2.598 1 89.25 202 LEU A O 1
ATOM 1587 N N . MET A 1 203 ? -1.854 32.656 3.562 1 84.62 203 MET A N 1
ATOM 1588 C CA . MET A 1 203 ? -1.197 31.516 2.92 1 84.62 203 MET A CA 1
ATOM 1589 C C . MET A 1 203 ? -1.953 31.078 1.667 1 84.62 203 MET A C 1
ATOM 1591 O O . MET A 1 203 ? -3.186 31.062 1.657 1 84.62 203 MET A O 1
ATOM 1595 N N . MET A 1 204 ? -1.151 30.734 0.541 1 71.88 204 MET A N 1
ATOM 1596 C CA . MET A 1 204 ? -1.652 30.25 -0.746 1 71.88 204 MET A CA 1
ATOM 1597 C C . MET A 1 204 ? -2.697 31.203 -1.311 1 71.88 204 MET A C 1
ATOM 1599 O O . MET A 1 204 ? -3.801 30.797 -1.662 1 71.88 204 MET A O 1
ATOM 1603 N N . PRO A 1 205 ? -2.311 32.344 -1.446 1 69.5 205 PRO A N 1
ATOM 1604 C CA . PRO A 1 205 ? -3.281 33.344 -1.875 1 69.5 205 PRO A CA 1
ATOM 1605 C C . PRO A 1 205 ? -3.691 33.188 -3.338 1 69.5 205 PRO A C 1
ATOM 1607 O O . PRO A 1 205 ? -2.867 32.844 -4.176 1 69.5 205 PRO A O 1
ATOM 1610 N N . LEU A 1 206 ? -4.91 33.094 -3.596 1 63.22 206 LEU A N 1
ATOM 1611 C CA . LEU A 1 206 ? -5.43 33.156 -4.957 1 63.22 206 LEU A CA 1
ATOM 1612 C C . LEU A 1 206 ? -5.754 34.594 -5.336 1 63.22 206 LEU A C 1
ATOM 1614 O O . LEU A 1 206 ? -6.902 35.031 -5.211 1 63.22 206 LEU A O 1
ATOM 1618 N N . LEU A 1 207 ? -4.734 35.375 -5.523 1 54.16 207 LEU A N 1
ATOM 1619 C CA . LEU A 1 207 ? -4.898 36.781 -5.836 1 54.16 207 LEU A CA 1
ATOM 1620 C C . LEU A 1 207 ? -4.34 37.094 -7.219 1 54.16 207 LEU A C 1
ATOM 1622 O O . LEU A 1 207 ? -3.211 37.562 -7.344 1 54.16 207 LEU A O 1
ATOM 1626 N N . PRO A 1 208 ? -5.195 36.656 -8.219 1 54.03 208 PRO A N 1
ATOM 1627 C CA . PRO A 1 208 ? -4.684 36.844 -9.578 1 54.03 208 PRO A CA 1
ATOM 1628 C C . PRO A 1 208 ? -4.234 38.281 -9.852 1 54.03 208 PRO A C 1
ATOM 1630 O O . PRO A 1 208 ? -3.281 38.5 -10.602 1 54.03 208 PRO A O 1
ATOM 1633 N N . HIS A 1 209 ? -4.98 39.25 -9.328 1 47.41 209 HIS A N 1
ATOM 1634 C CA . HIS A 1 209 ? -4.695 40.656 -9.625 1 47.41 209 HIS A CA 1
ATOM 1635 C C . HIS A 1 209 ? -3.369 41.094 -9.008 1 47.41 209 HIS A C 1
ATOM 1637 O O . HIS A 1 209 ? -2.797 42.094 -9.414 1 47.41 209 HIS A O 1
ATOM 1643 N N . LYS A 1 210 ? -2.852 40.469 -8.141 1 49.81 210 LYS A N 1
ATOM 1644 C CA . LYS A 1 210 ? -1.558 40.781 -7.547 1 49.81 210 LYS A CA 1
ATOM 1645 C C . LYS A 1 210 ? -0.485 39.781 -8 1 49.81 210 LYS A C 1
ATOM 1647 O O . LYS A 1 210 ? 0.528 39.625 -7.32 1 49.81 210 LYS A O 1
ATOM 1652 N N . ARG A 1 211 ? -0.7 39 -9.023 1 47.22 211 ARG A N 1
ATOM 1653 C CA . ARG A 1 211 ? 0.219 38.125 -9.719 1 47.22 211 ARG A CA 1
ATOM 1654 C C . ARG A 1 211 ? 0.563 36.906 -8.852 1 47.22 211 ARG A C 1
ATOM 1656 O O . ARG A 1 211 ? 1.673 36.375 -8.938 1 47.22 211 ARG A O 1
ATOM 1663 N N . ARG A 1 212 ? -0.241 36.812 -7.918 1 48.94 212 ARG A N 1
ATOM 1664 C CA . ARG A 1 212 ? 0.028 35.688 -7.039 1 48.94 212 ARG A CA 1
ATOM 1665 C C . ARG A 1 212 ? -0.979 34.562 -7.27 1 48.94 212 ARG A C 1
ATOM 1667 O O . ARG A 1 212 ? -1.954 34.438 -6.527 1 48.94 212 ARG A O 1
ATOM 1674 N N . TRP A 1 213 ? -0.885 33.812 -8.406 1 51 213 TRP A N 1
ATOM 1675 C CA . TRP A 1 213 ? -1.781 32.719 -8.734 1 51 213 TRP A CA 1
ATOM 1676 C C . TRP A 1 213 ? -1.158 31.375 -8.352 1 51 213 TRP A C 1
ATOM 1678 O O . TRP A 1 213 ? -0.023 31.094 -8.734 1 51 213 TRP A O 1
ATOM 1688 N N . ARG A 1 214 ? -1.77 30.906 -7.301 1 62 214 ARG A N 1
ATOM 1689 C CA . ARG A 1 214 ? -1.391 29.547 -6.93 1 62 214 ARG A CA 1
ATOM 1690 C C . ARG A 1 214 ? -2.527 28.562 -7.199 1 62 214 ARG A C 1
ATOM 1692 O O . ARG A 1 214 ? -3.66 28.984 -7.453 1 62 214 ARG A O 1
ATOM 1699 N N . ARG A 1 215 ? -2.152 27.359 -7.297 1 65.81 215 ARG A N 1
ATOM 1700 C CA . ARG A 1 215 ? -3.16 26.328 -7.469 1 65.81 215 ARG A CA 1
ATOM 1701 C C . ARG A 1 215 ? -4.199 26.375 -6.355 1 65.81 215 ARG A C 1
ATOM 1703 O O . ARG A 1 215 ? -3.855 26.297 -5.176 1 65.81 215 ARG A O 1
ATOM 1710 N N . PRO A 1 216 ? -5.383 26.719 -6.754 1 61.97 216 PRO A N 1
ATOM 1711 C CA . PRO A 1 216 ? -6.422 26.875 -5.734 1 61.97 216 PRO A CA 1
ATOM 1712 C C . PRO A 1 216 ? -6.66 25.609 -4.926 1 61.97 216 PRO A C 1
ATOM 1714 O O . PRO A 1 216 ? -7.273 25.656 -3.857 1 61.97 216 PRO A O 1
ATOM 1717 N N . ASP A 1 217 ? -6.195 24.578 -5.43 1 71.12 217 ASP A N 1
ATOM 1718 C CA . ASP A 1 217 ? -6.496 23.312 -4.762 1 71.12 217 ASP A CA 1
ATOM 1719 C C . ASP A 1 217 ? -5.477 23.016 -3.662 1 71.12 217 ASP A C 1
ATOM 1721 O O . ASP A 1 217 ? -5.719 22.188 -2.793 1 71.12 217 ASP A O 1
ATOM 1725 N N . LEU A 1 218 ? -4.445 23.734 -3.65 1 75.75 218 LEU A N 1
ATOM 1726 C CA . LEU A 1 218 ? -3.479 23.609 -2.566 1 75.75 218 LEU A CA 1
ATOM 1727 C C . LEU A 1 218 ? -3.889 24.453 -1.366 1 75.75 218 LEU A C 1
ATOM 1729 O O . LEU A 1 218 ? -4.25 25.625 -1.521 1 75.75 218 LEU A O 1
ATOM 1733 N N . ARG A 1 219 ? -3.879 23.828 -0.167 1 84.5 219 ARG A N 1
ATOM 1734 C CA . ARG A 1 219 ? -4.312 24.547 1.03 1 84.5 219 ARG A CA 1
ATOM 1735 C C . ARG A 1 219 ? -3.383 24.25 2.205 1 84.5 219 ARG A C 1
ATOM 1737 O O . ARG A 1 219 ? -2.707 23.219 2.232 1 84.5 219 ARG A O 1
ATOM 1744 N N . ASN A 1 220 ? -3.359 25.219 2.988 1 89.62 220 ASN A N 1
ATOM 1745 C CA . ASN A 1 220 ? -2.686 25 4.262 1 89.62 220 ASN A CA 1
ATOM 1746 C C . ASN A 1 220 ? -3.658 24.516 5.336 1 89.62 220 ASN A C 1
ATOM 1748 O O . ASN A 1 220 ? -4.445 25.312 5.859 1 89.62 220 ASN A O 1
ATOM 1752 N N . HIS A 1 221 ? -3.512 23.281 5.629 1 94.44 221 HIS A N 1
ATOM 1753 C CA . HIS A 1 221 ? -4.426 22.656 6.582 1 94.44 221 HIS A CA 1
ATOM 1754 C C . HIS A 1 221 ? -3.746 22.406 7.926 1 94.44 221 HIS A C 1
ATOM 1756 O O . HIS A 1 221 ? -4.277 21.703 8.781 1 94.44 221 HIS A O 1
ATOM 1762 N N . ARG A 1 222 ? -2.562 23.031 8.109 1 96 222 ARG A N 1
ATOM 1763 C CA . ARG A 1 222 ? -1.848 22.906 9.375 1 96 222 ARG A CA 1
ATOM 1764 C C . ARG A 1 222 ? -2.549 23.703 10.477 1 96 222 ARG A C 1
ATOM 1766 O O . ARG A 1 222 ? -3.197 24.703 10.203 1 96 222 ARG A O 1
ATOM 1773 N N . LYS A 1 223 ? -2.451 23.219 11.68 1 97.81 223 LYS A N 1
ATOM 1774 C CA . LYS A 1 223 ? -2.895 23.906 12.891 1 97.81 223 LYS A CA 1
ATOM 1775 C C . LYS A 1 223 ? -1.811 23.875 13.961 1 97.81 223 LYS A C 1
ATOM 1777 O O . LYS A 1 223 ? -1.592 22.859 14.609 1 97.81 223 LYS A O 1
ATOM 1782 N N . VAL A 1 224 ? -1.273 25 14.133 1 97.62 224 VAL A N 1
ATOM 1783 C CA . VAL A 1 224 ? -0.182 25.031 15.102 1 97.62 224 VAL A CA 1
ATOM 1784 C C . VAL A 1 224 ? -0.111 26.406 15.758 1 97.62 224 VAL A C 1
ATOM 1786 O O . VAL A 1 224 ? -0.288 27.438 15.086 1 97.62 224 VAL A O 1
ATOM 1789 N N . LEU A 1 225 ? -0.014 26.484 17.016 1 98.75 225 LEU A N 1
ATOM 1790 C CA . LEU A 1 225 ? 0.274 27.656 17.828 1 98.75 225 LEU A CA 1
ATOM 1791 C C . LEU A 1 225 ? 1.574 27.469 18.609 1 98.75 225 LEU A C 1
ATOM 1793 O O . LEU A 1 225 ? 1.734 26.5 19.344 1 98.75 225 LEU A O 1
ATOM 1797 N N . VAL A 1 226 ? 2.543 28.344 18.359 1 97.88 226 VAL A N 1
ATOM 1798 C CA . VAL A 1 226 ? 3.818 28.297 19.062 1 97.88 226 VAL A CA 1
ATOM 1799 C C . VAL A 1 226 ? 3.998 29.547 19.891 1 97.88 226 VAL A C 1
ATOM 1801 O O . VAL A 1 226 ? 3.838 30.672 19.391 1 97.88 226 VAL A O 1
ATOM 1804 N N . ILE A 1 227 ? 4.328 29.406 21.156 1 98.19 227 ILE A N 1
ATOM 1805 C CA . ILE A 1 227 ? 4.512 30.516 22.094 1 98.19 227 ILE A CA 1
ATOM 1806 C C . ILE A 1 227 ? 5.934 30.516 22.641 1 98.19 227 ILE A C 1
ATOM 1808 O O . ILE A 1 227 ? 6.309 29.594 23.375 1 98.19 227 ILE A O 1
ATOM 1812 N N . ASP A 1 228 ? 6.746 31.469 22.328 1 95.81 228 ASP A N 1
ATOM 1813 C CA . ASP A 1 228 ? 8.086 31.766 22.828 1 95.81 228 ASP A CA 1
ATOM 1814 C C . ASP A 1 228 ? 9.039 30.594 22.547 1 95.81 228 ASP A C 1
ATOM 1816 O O . ASP A 1 228 ? 10.031 30.422 23.266 1 95.81 228 ASP A O 1
ATOM 1820 N N . GLY A 1 229 ? 8.594 29.672 21.656 1 91.94 229 GLY A N 1
ATOM 1821 C CA . GLY A 1 229 ? 9.406 28.5 21.406 1 91.94 229 GLY A CA 1
ATOM 1822 C C . GLY A 1 229 ? 9.414 27.516 22.562 1 91.94 229 GLY A C 1
ATOM 1823 O O . GLY A 1 229 ? 10.281 26.641 22.641 1 91.94 229 GLY A O 1
ATOM 1824 N N . GLU A 1 230 ? 8.461 27.672 23.438 1 93.81 230 GLU A N 1
ATOM 1825 C CA . GLU A 1 230 ? 8.453 26.875 24.656 1 93.81 230 GLU A CA 1
ATOM 1826 C C . GLU A 1 230 ? 7.18 26.047 24.766 1 93.81 230 GLU A C 1
ATOM 1828 O O . GLU A 1 230 ? 7.168 25 25.422 1 93.81 230 GLU A O 1
ATOM 1833 N N . ARG A 1 231 ? 6.152 26.562 24.172 1 97.12 231 ARG A N 1
ATOM 1834 C CA . ARG A 1 231 ? 4.859 25.891 24.203 1 97.12 231 ARG A CA 1
ATOM 1835 C C . ARG A 1 231 ? 4.25 25.797 22.797 1 97.12 231 ARG A C 1
ATOM 1837 O O . ARG A 1 231 ? 4.387 26.734 22 1 97.12 231 ARG A O 1
ATOM 1844 N N . ALA A 1 232 ? 3.617 24.688 22.562 1 98.38 232 ALA A N 1
ATOM 1845 C CA . ALA A 1 232 ? 2.965 24.562 21.266 1 98.38 232 ALA A CA 1
ATOM 1846 C C . ALA A 1 232 ? 1.641 23.812 21.375 1 98.38 232 ALA A C 1
ATOM 1848 O O . ALA A 1 232 ? 1.49 22.938 22.234 1 98.38 232 ALA A O 1
ATOM 1849 N N . PHE A 1 233 ? 0.665 24.234 20.641 1 98.81 233 PHE A N 1
ATOM 1850 C CA . PHE A 1 233 ? -0.582 23.516 20.406 1 98.81 233 PHE A CA 1
ATOM 1851 C C . PHE A 1 233 ? -0.625 22.938 19 1 98.81 233 PHE A C 1
ATOM 1853 O O . PHE A 1 233 ? -0.374 23.641 18.031 1 98.81 233 PHE A O 1
ATOM 1860 N N . ILE A 1 234 ? -0.887 21.656 18.875 1 98.62 234 ILE A N 1
ATOM 1861 C CA . ILE A 1 234 ? -0.963 20.953 17.609 1 98.62 234 ILE A CA 1
ATOM 1862 C C . ILE A 1 234 ? -2.199 20.062 17.594 1 98.62 234 ILE A C 1
ATOM 1864 O O . ILE A 1 234 ? -2.494 19.375 18.578 1 98.62 234 ILE A O 1
ATOM 1868 N N . GLY A 1 235 ? -2.936 20.078 16.5 1 98.25 235 GLY A N 1
ATOM 1869 C CA . GLY A 1 235 ? -4.086 19.188 16.453 1 98.25 235 GLY A CA 1
ATOM 1870 C C . GLY A 1 235 ? -5.051 19.547 15.328 1 98.25 235 GLY A C 1
ATOM 1871 O O . GLY A 1 235 ? -4.629 19.828 14.211 1 98.25 235 GLY A O 1
ATOM 1872 N N . SER A 1 236 ? -6.348 19.406 15.656 1 97.75 236 SER A N 1
ATOM 1873 C CA . SER A 1 236 ? -7.336 19.5 14.586 1 97.75 236 SER A CA 1
ATOM 1874 C C . SER A 1 236 ? -8.203 20.734 14.734 1 97.75 236 SER A C 1
ATOM 1876 O O . SER A 1 236 ? -8.992 21.062 13.844 1 97.75 236 SER A O 1
ATOM 1878 N N . HIS A 1 237 ? -8.055 21.562 15.789 1 97.69 237 HIS A N 1
ATOM 1879 C CA . HIS A 1 237 ? -8.906 22.719 16.031 1 97.69 237 HIS A CA 1
ATOM 1880 C C . HIS A 1 237 ? -8.648 23.828 15.008 1 97.69 237 HIS A C 1
ATOM 1882 O O . HIS A 1 237 ? -7.5 24.172 14.742 1 97.69 237 HIS A O 1
ATOM 1888 N N . ASN A 1 238 ? -9.641 24.297 14.422 1 97.19 238 ASN A N 1
ATOM 1889 C CA . ASN A 1 238 ? -9.609 25.625 13.82 1 97.19 238 ASN A CA 1
ATOM 1890 C C . ASN A 1 238 ? -9.938 26.703 14.844 1 97.19 238 ASN A C 1
ATOM 1892 O O . ASN A 1 238 ? -10.32 26.406 15.977 1 97.19 238 ASN A O 1
ATOM 1896 N N . ILE A 1 239 ? -9.703 27.969 14.469 1 98 239 ILE A N 1
ATOM 1897 C CA . ILE A 1 239 ? -10.062 29.078 15.352 1 98 239 ILE A CA 1
ATOM 1898 C C . ILE A 1 239 ? -11.352 29.734 14.867 1 98 239 ILE A C 1
ATOM 1900 O O . ILE A 1 239 ? -11.312 30.781 14.211 1 98 239 ILE A O 1
ATOM 1904 N N . ILE A 1 240 ? -12.398 29.125 15.195 1 97.12 240 ILE A N 1
ATOM 1905 C CA . ILE A 1 240 ? -13.719 29.562 14.742 1 97.12 240 ILE A CA 1
ATOM 1906 C C . ILE A 1 240 ? -14.797 29 15.672 1 97.12 240 ILE A C 1
ATOM 1908 O O . ILE A 1 240 ? -14.57 27.984 16.359 1 97.12 240 ILE A O 1
ATOM 1912 N N . ASP A 1 241 ? -15.945 29.672 15.695 1 95.81 241 ASP A N 1
ATOM 1913 C CA . ASP A 1 241 ? -17.109 29.156 16.406 1 95.81 241 ASP A CA 1
ATOM 1914 C C . ASP A 1 241 ? -17.375 27.703 16.031 1 95.81 241 ASP A C 1
ATOM 1916 O O . ASP A 1 241 ? -17.312 27.344 14.852 1 95.81 241 ASP A O 1
ATOM 1920 N N . PRO A 1 242 ? -17.688 26.875 17.062 1 94.19 242 PRO A N 1
ATOM 1921 C CA . PRO A 1 242 ? -17.844 25.453 16.781 1 94.19 242 PRO A CA 1
ATOM 1922 C C . PRO A 1 242 ? -18.953 25.172 15.766 1 94.19 242 PRO A C 1
ATOM 1924 O O . PRO A 1 242 ? -18.984 24.094 15.164 1 94.19 242 PRO A O 1
ATOM 1927 N N . THR A 1 243 ? -19.844 26.078 15.57 1 92.62 243 THR A N 1
ATOM 1928 C CA . THR A 1 243 ? -20.891 25.906 14.57 1 92.62 243 THR A CA 1
ATOM 1929 C C . THR A 1 243 ? -20.438 26.438 13.219 1 92.62 243 THR A C 1
ATOM 1931 O O . THR A 1 243 ? -21.172 26.328 12.227 1 92.62 243 THR A O 1
ATOM 1934 N N . TYR A 1 244 ? -19.312 27.062 13.219 1 91.69 244 TYR A N 1
ATOM 1935 C CA . TYR A 1 244 ? -18.734 27.719 12.055 1 91.69 244 TYR A CA 1
ATOM 1936 C C . TYR A 1 244 ? -19.641 28.844 11.562 1 91.69 244 TYR A C 1
ATOM 1938 O O . TYR A 1 244 ? -19.438 29.359 10.461 1 91.69 244 TYR A O 1
ATOM 1946 N N . ARG A 1 245 ? -20.656 29.109 12.25 1 91.56 245 ARG A N 1
ATOM 1947 C CA . ARG A 1 245 ? -21.578 30.234 12.102 1 91.56 245 ARG A CA 1
ATOM 1948 C C . ARG A 1 245 ? -22.281 30.188 10.742 1 91.56 245 ARG A C 1
ATOM 1950 O O . ARG A 1 245 ? -22.531 31.234 10.141 1 91.56 245 ARG A O 1
ATOM 1957 N N . LEU A 1 246 ? -22.344 29 10.258 1 90.25 246 LEU A N 1
ATOM 1958 C CA . LEU A 1 246 ? -23.125 28.828 9.039 1 90.25 246 LEU A CA 1
ATOM 1959 C C . LEU A 1 246 ? -24.578 28.5 9.367 1 90.25 246 LEU A C 1
ATOM 1961 O O . LEU A 1 246 ? -24.859 27.766 10.312 1 90.25 246 LEU A O 1
ATOM 1965 N N . ARG A 1 247 ? -25.484 29.031 8.633 1 89.81 247 ARG A N 1
ATOM 1966 C CA . ARG A 1 247 ? -26.906 28.875 8.891 1 89.81 247 ARG A CA 1
ATOM 1967 C C . ARG A 1 247 ? -27.297 27.406 8.922 1 89.81 247 ARG A C 1
ATOM 1969 O O . ARG A 1 247 ? -28.062 26.984 9.789 1 89.81 247 ARG A O 1
ATOM 1976 N N . ARG A 1 248 ? -26.828 26.703 8.023 1 87.88 248 ARG A N 1
ATOM 1977 C CA . ARG A 1 248 ? -27.156 25.281 7.945 1 87.88 248 ARG A CA 1
ATOM 1978 C C . ARG A 1 248 ? -26.688 24.547 9.195 1 87.88 248 ARG A C 1
ATOM 1980 O O . ARG A 1 248 ? -27.344 23.609 9.664 1 87.88 248 ARG A O 1
ATOM 1987 N N . ASN A 1 249 ? -25.562 24.875 9.695 1 90.25 249 ASN A N 1
ATOM 1988 C CA . ASN A 1 249 ? -25.031 24.25 10.906 1 90.25 249 ASN A CA 1
ATOM 1989 C C . ASN A 1 249 ? -25.844 24.625 12.141 1 90.25 249 ASN A C 1
ATOM 1991 O O . ASN A 1 249 ? -26.109 23.781 12.992 1 90.25 249 ASN A O 1
ATOM 1995 N N . LEU A 1 250 ? -26.203 25.875 12.148 1 90.38 250 LEU A N 1
ATOM 1996 C CA . LEU A 1 250 ? -27 26.375 13.273 1 90.38 250 LEU A CA 1
ATOM 1997 C C . LEU A 1 250 ? -28.359 25.688 13.312 1 90.38 250 LEU A C 1
ATOM 1999 O O . LEU A 1 250 ? -28.828 25.281 14.383 1 90.38 250 LEU A O 1
ATOM 2003 N N . TRP A 1 251 ? -28.906 25.547 12.172 1 91.5 251 TRP A N 1
ATOM 2004 C CA . TRP A 1 251 ? -30.219 24.906 12.078 1 91.5 251 TRP A CA 1
ATOM 2005 C C . TRP A 1 251 ? -30.156 23.438 12.469 1 91.5 251 TRP A C 1
ATOM 2007 O O . TRP A 1 251 ? -31.047 22.938 13.148 1 91.5 251 TRP A O 1
ATOM 2017 N N . ALA A 1 252 ? -29.125 22.812 12.117 1 89.88 252 ALA A N 1
ATOM 2018 C CA . ALA A 1 252 ? -29 21.375 12.344 1 89.88 252 ALA A CA 1
ATOM 2019 C C . ALA A 1 252 ? -28.422 21.094 13.727 1 89.88 252 ALA A C 1
ATOM 2021 O O . ALA A 1 252 ? -28.391 19.938 14.172 1 89.88 252 ALA A O 1
ATOM 2022 N N . GLY A 1 253 ? -27.984 22.141 14.422 1 90.69 253 GLY A N 1
ATOM 2023 C CA . GLY A 1 253 ? -27.297 21.938 15.688 1 90.69 253 GLY A CA 1
ATOM 2024 C C . GLY A 1 253 ? -25.953 21.266 15.539 1 90.69 253 GLY A C 1
ATOM 2025 O O . GLY A 1 253 ? -25.516 20.516 16.422 1 90.69 253 GLY A O 1
ATOM 2026 N N . ARG A 1 254 ? -25.281 21.484 14.461 1 91.56 254 ARG A N 1
ATOM 2027 C CA . ARG A 1 254 ? -24.031 20.828 14.117 1 91.56 254 ARG A CA 1
ATOM 2028 C C . ARG A 1 254 ? -22.844 21.547 14.75 1 91.56 254 ARG A C 1
ATOM 2030 O O . ARG A 1 254 ? -22.734 22.766 14.664 1 91.56 254 ARG A O 1
ATOM 2037 N N . THR A 1 255 ? -22.031 20.812 15.43 1 93.19 255 THR A N 1
ATOM 2038 C CA . THR A 1 255 ? -20.766 21.297 15.992 1 93.19 255 THR A CA 1
ATOM 2039 C C . THR A 1 255 ? -19.625 20.359 15.641 1 93.19 255 THR A C 1
ATOM 2041 O O . THR A 1 255 ? -19.844 19.234 15.18 1 93.19 255 THR A O 1
ATOM 2044 N N . TRP A 1 256 ? -18.484 20.812 15.797 1 93.5 256 TRP A N 1
ATOM 2045 C CA . TRP A 1 256 ? -17.312 20.016 15.484 1 93.5 256 TRP A CA 1
ATOM 2046 C C . TRP A 1 256 ? -16.609 19.562 16.766 1 93.5 256 TRP A C 1
ATOM 2048 O O . TRP A 1 256 ? -16.469 20.328 17.719 1 93.5 256 TRP A O 1
ATOM 2058 N N . GLU A 1 257 ? -16.297 18.297 16.781 1 94.5 257 GLU A N 1
ATOM 2059 C CA . GLU A 1 257 ? -15.5 17.703 17.859 1 94.5 257 GLU A CA 1
ATOM 2060 C C . GLU A 1 257 ? -14.047 17.531 17.453 1 94.5 257 GLU A C 1
ATOM 2062 O O . GLU A 1 257 ? -13.711 16.625 16.688 1 94.5 257 GLU A O 1
ATOM 2067 N N . ASP A 1 258 ? -13.188 18.344 18 1 97.12 258 ASP A N 1
ATOM 2068 C CA . ASP A 1 258 ? -11.766 18.375 17.672 1 97.12 258 ASP A CA 1
ATOM 2069 C C . ASP A 1 258 ? -10.914 17.812 18.812 1 97.12 258 ASP A C 1
ATOM 2071 O O . ASP A 1 258 ? -11.43 17.562 19.906 1 97.12 258 ASP A O 1
ATOM 2075 N N . LEU A 1 259 ? -9.703 17.594 18.516 1 98.38 259 LEU A N 1
ATOM 2076 C CA . LEU A 1 259 ? -8.719 17.172 19.5 1 98.38 259 LEU A CA 1
ATOM 2077 C C . LEU A 1 259 ? -7.352 17.781 19.203 1 98.38 259 LEU A C 1
ATOM 2079 O O . LEU A 1 259 ? -6.859 17.688 18.078 1 98.38 259 LEU A O 1
ATOM 2083 N N . SER A 1 260 ? -6.77 18.453 20.203 1 98.62 260 SER A N 1
ATOM 2084 C CA . SER A 1 260 ? -5.438 19.031 20.062 1 98.62 260 SER A CA 1
ATOM 2085 C C . SER A 1 260 ? -4.578 18.734 21.297 1 98.62 260 SER A C 1
ATOM 2087 O O . SER A 1 260 ? -5.105 18.5 22.375 1 98.62 260 SER A O 1
ATOM 2089 N N . VAL A 1 261 ? -3.283 18.703 21.062 1 98.75 261 VAL A N 1
ATOM 2090 C CA . VAL A 1 261 ? -2.35 18.438 22.156 1 98.75 261 VAL A CA 1
ATOM 2091 C C . VAL A 1 261 ? -1.505 19.688 22.438 1 98.75 261 VAL A C 1
ATOM 2093 O O . VAL A 1 261 ? -1.121 20.391 21.5 1 98.75 261 VAL A O 1
ATOM 2096 N N . GLU A 1 262 ? -1.355 20.016 23.688 1 98.69 262 GLU A N 1
ATOM 2097 C CA . GLU A 1 262 ? -0.439 21.047 24.156 1 98.69 262 GLU A CA 1
ATOM 2098 C C . GLU A 1 262 ? 0.866 20.438 24.672 1 98.69 262 GLU A C 1
ATOM 2100 O O . GLU A 1 262 ? 0.854 19.562 25.531 1 98.69 262 GLU A O 1
ATOM 2105 N N . VAL A 1 263 ? 1.975 20.891 24.062 1 98.19 263 VAL A N 1
ATOM 2106 C CA . VAL A 1 263 ? 3.24 20.234 24.391 1 98.19 263 VAL A CA 1
ATOM 2107 C C . VAL A 1 263 ? 4.281 21.297 24.766 1 98.19 263 VAL A C 1
ATOM 2109 O O . VAL A 1 263 ? 4.109 22.484 24.469 1 98.19 263 VAL A O 1
ATOM 2112 N N . THR A 1 264 ? 5.32 20.859 25.438 1 96.62 264 THR A N 1
ATOM 2113 C CA . THR A 1 264 ? 6.531 21.609 25.734 1 96.62 264 THR A CA 1
ATOM 2114 C C . THR A 1 264 ? 7.773 20.734 25.531 1 96.62 264 THR A C 1
ATOM 2116 O O . THR A 1 264 ? 7.664 19.562 25.172 1 96.62 264 THR A O 1
ATOM 2119 N N . GLY A 1 265 ? 8.906 21.344 25.594 1 93.75 265 GLY A N 1
ATOM 2120 C CA . GLY A 1 265 ? 10.148 20.625 25.406 1 93.75 265 GLY A CA 1
ATOM 2121 C C . GLY A 1 265 ? 10.766 20.859 24.031 1 93.75 265 GLY A C 1
ATOM 2122 O O . GLY A 1 265 ? 10.406 21.812 23.344 1 93.75 265 GLY A O 1
ATOM 21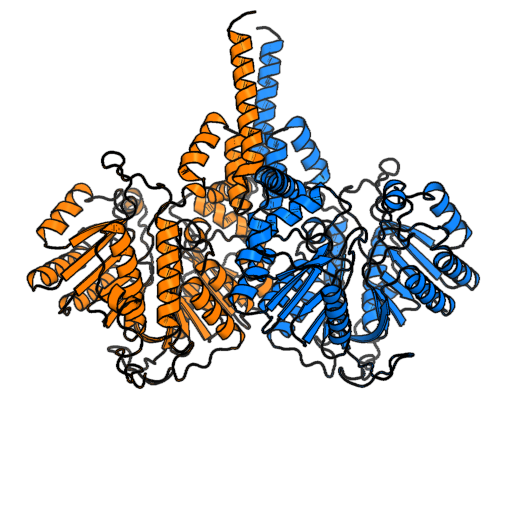23 N N . GLU A 1 266 ? 11.727 19.984 23.625 1 90.81 266 GLU A N 1
ATOM 2124 C CA . GLU A 1 266 ? 12.5 20.156 22.391 1 90.81 266 GLU A CA 1
ATOM 2125 C C . GLU A 1 266 ? 11.602 20.109 21.156 1 90.81 266 GLU A C 1
ATOM 2127 O O . GLU A 1 266 ? 11.906 20.734 20.141 1 90.81 266 GLU A O 1
ATOM 2132 N N . ILE A 1 267 ? 10.477 19.484 21.266 1 94.56 267 ILE A N 1
ATOM 2133 C CA . ILE A 1 267 ? 9.578 19.297 20.141 1 94.56 267 ILE A CA 1
ATOM 2134 C C . ILE A 1 267 ? 9.031 20.641 19.688 1 94.56 267 ILE A C 1
ATOM 2136 O O . ILE A 1 267 ? 8.68 20.812 18.516 1 94.56 267 ILE A O 1
ATOM 2140 N N . VAL A 1 268 ? 8.992 21.641 20.562 1 94.94 268 VAL A N 1
ATOM 2141 C CA . VAL A 1 268 ? 8.438 22.953 20.234 1 94.94 268 VAL A CA 1
ATOM 2142 C C . VAL A 1 268 ? 9.344 23.672 19.25 1 94.94 268 VAL A C 1
ATOM 2144 O O . VAL A 1 268 ? 8.875 24.422 18.391 1 94.94 268 VAL A O 1
ATOM 2147 N N . VAL A 1 269 ? 10.578 23.344 19.328 1 88 269 VAL A N 1
ATOM 2148 C CA . VAL A 1 269 ? 11.539 23.953 18.406 1 88 269 VAL A CA 1
ATOM 2149 C C . VAL A 1 269 ? 11.258 23.469 16.984 1 88 269 VAL A C 1
ATOM 2151 O O . VAL A 1 269 ? 11.375 24.25 16.031 1 88 269 VAL A O 1
ATOM 2154 N N . GLU A 1 270 ? 10.891 22.25 16.875 1 90.25 270 GLU A N 1
ATOM 2155 C CA . GLU A 1 270 ? 10.539 21.719 15.562 1 90.25 270 GLU A CA 1
ATOM 2156 C C . GLU A 1 270 ? 9.281 22.391 15.023 1 90.25 270 GLU A C 1
ATOM 2158 O O . GLU A 1 270 ? 9.195 22.703 13.828 1 90.25 270 GLU A O 1
ATOM 2163 N N . ALA A 1 271 ? 8.367 22.578 15.906 1 94.12 271 ALA A N 1
ATOM 2164 C CA . ALA A 1 271 ? 7.141 23.25 15.492 1 94.12 271 ALA A CA 1
ATOM 2165 C C . ALA A 1 271 ? 7.43 24.672 15.016 1 94.12 271 ALA A C 1
ATOM 2167 O O . ALA A 1 271 ? 6.855 25.125 14.023 1 94.12 271 ALA A O 1
ATOM 2168 N N . GLN A 1 272 ? 8.289 25.297 15.742 1 91.62 272 GLN A N 1
ATOM 2169 C CA . GLN A 1 272 ? 8.688 26.641 15.367 1 91.62 272 GLN A CA 1
ATOM 2170 C C . GLN A 1 272 ? 9.398 26.656 14.016 1 91.62 272 GLN A C 1
ATOM 2172 O O . GLN A 1 272 ? 9.203 27.578 13.211 1 91.62 272 GLN A O 1
ATOM 2177 N N . ALA A 1 273 ? 10.188 25.656 13.805 1 86.88 273 ALA A N 1
ATOM 2178 C CA . ALA A 1 273 ? 10.906 25.562 12.539 1 86.88 273 ALA A CA 1
ATOM 2179 C C . ALA A 1 273 ? 9.938 25.406 11.375 1 86.88 273 ALA A C 1
ATOM 2181 O O . ALA A 1 273 ? 10.141 26 10.305 1 86.88 273 ALA A O 1
ATOM 2182 N N . VAL A 1 274 ? 8.961 24.594 11.547 1 89.94 274 VAL A N 1
ATOM 2183 C CA . VAL A 1 274 ? 7.965 24.375 10.5 1 89.94 274 VAL A CA 1
ATOM 2184 C C . VAL A 1 274 ? 7.246 25.688 10.203 1 89.94 274 VAL A C 1
ATOM 2186 O O . VAL A 1 274 ? 7.051 26.047 9.039 1 89.94 274 VAL A O 1
ATOM 2189 N N . PHE A 1 275 ? 6.859 26.406 11.242 1 92.19 275 PHE A N 1
ATOM 2190 C CA . PHE A 1 275 ? 6.223 27.703 11.047 1 92.19 275 PHE A CA 1
ATOM 2191 C C . PHE A 1 275 ? 7.148 28.672 10.312 1 92.19 275 PHE A C 1
ATOM 2193 O O . PHE A 1 275 ? 6.719 29.375 9.406 1 92.19 275 PHE A O 1
ATOM 2200 N N . ALA A 1 276 ? 8.367 28.719 10.781 1 88.94 276 ALA A N 1
ATOM 2201 C CA . ALA A 1 276 ? 9.336 29.641 10.195 1 88.94 276 ALA A CA 1
ATOM 2202 C C . ALA A 1 276 ? 9.492 29.391 8.695 1 88.94 276 ALA A C 1
ATOM 2204 O O . ALA A 1 276 ? 9.633 30.344 7.922 1 88.94 276 ALA A O 1
ATOM 2205 N N . MET A 1 277 ? 9.461 28.203 8.391 1 84.38 277 MET A N 1
ATOM 2206 C CA . MET A 1 277 ? 9.555 27.859 6.977 1 84.38 277 MET A CA 1
ATOM 2207 C C . MET A 1 277 ? 8.336 28.359 6.211 1 84.38 277 MET A C 1
ATOM 2209 O O . MET A 1 277 ? 8.477 28.938 5.129 1 84.38 277 MET A O 1
ATOM 2213 N N . ASP A 1 278 ? 7.199 28.109 6.727 1 88.12 278 ASP A N 1
ATOM 2214 C CA . ASP A 1 278 ? 5.984 28.562 6.07 1 88.12 278 ASP A CA 1
ATOM 2215 C C . ASP A 1 278 ? 5.949 30.094 5.992 1 88.12 278 ASP A C 1
ATOM 2217 O O . ASP A 1 278 ? 5.512 30.656 4.988 1 88.12 278 ASP A O 1
ATOM 2221 N N . TRP A 1 279 ? 6.363 30.703 7.039 1 90.19 279 TRP A N 1
ATOM 2222 C CA . TRP A 1 279 ? 6.414 32.156 7.082 1 90.19 279 TRP A CA 1
ATOM 2223 C C . TRP A 1 279 ? 7.355 32.719 6.012 1 90.19 279 TRP A C 1
ATOM 2225 O O . TRP A 1 279 ? 7.047 33.688 5.352 1 90.19 279 TRP A O 1
ATOM 2235 N N . TYR A 1 280 ? 8.453 32.062 5.898 1 84.25 280 TYR A N 1
ATOM 2236 C CA . TYR A 1 280 ? 9.43 32.469 4.891 1 84.25 280 TYR A CA 1
ATOM 2237 C C . TYR A 1 280 ? 8.836 32.375 3.49 1 84.25 280 TYR A C 1
ATOM 2239 O O . TYR A 1 280 ? 9.031 33.281 2.664 1 84.25 280 TYR A O 1
ATOM 2247 N N . PHE A 1 281 ? 8.125 31.375 3.254 1 79.94 281 PHE A N 1
ATOM 2248 C CA . PHE A 1 281 ? 7.566 31.141 1.928 1 79.94 281 PHE A CA 1
ATOM 2249 C C . PHE A 1 281 ? 6.527 32.188 1.586 1 79.94 281 PHE A C 1
ATOM 2251 O O . PHE A 1 281 ? 6.383 32.594 0.424 1 79.94 281 PHE A O 1
ATOM 2258 N N . GLU A 1 282 ? 5.879 32.656 2.58 1 83.25 282 GLU A N 1
ATOM 2259 C CA . GLU A 1 282 ? 4.781 33.594 2.309 1 83.25 282 GLU A CA 1
ATOM 2260 C C . GLU A 1 282 ? 5.238 35.031 2.398 1 83.25 282 GLU A C 1
ATOM 2262 O O . GLU A 1 282 ? 4.699 35.906 1.714 1 83.25 282 GLU A O 1
ATOM 2267 N N . SER A 1 283 ? 6.207 35.312 3.24 1 83.31 283 SER A N 1
ATOM 2268 C CA . SER A 1 283 ? 6.574 36.688 3.504 1 83.31 283 SER A CA 1
ATOM 2269 C C . SER A 1 283 ? 7.941 37.031 2.918 1 83.31 283 SER A C 1
ATOM 2271 O O . SER A 1 283 ? 8.281 38.188 2.736 1 83.31 283 SER A O 1
ATOM 2273 N N . GLY A 1 284 ? 8.758 35.969 2.701 1 79.44 284 GLY A N 1
ATOM 2274 C CA . GLY A 1 284 ? 10.141 36.188 2.297 1 79.44 284 GLY A CA 1
ATOM 2275 C C . GLY A 1 284 ? 11.055 36.531 3.461 1 79.44 284 GLY A C 1
ATOM 2276 O O . GLY A 1 284 ? 12.273 36.625 3.293 1 79.44 284 GLY A O 1
ATOM 2277 N N . GLU A 1 285 ? 10.453 36.656 4.59 1 81.44 285 GLU A N 1
ATOM 2278 C CA . GLU A 1 285 ? 11.227 37 5.781 1 81.44 285 GLU A CA 1
ATOM 2279 C C . GLU A 1 285 ? 11.789 35.75 6.441 1 81.44 285 GLU A C 1
ATOM 2281 O O . GLU A 1 285 ? 11.047 34.812 6.766 1 81.44 285 GLU A O 1
ATOM 2286 N N . GLN A 1 286 ? 13.109 35.719 6.543 1 77.5 286 GLN A N 1
ATOM 2287 C CA . GLN A 1 286 ? 13.758 34.594 7.227 1 77.5 286 GLN A CA 1
ATOM 2288 C C . GLN A 1 286 ? 13.805 34.812 8.734 1 77.5 286 GLN A C 1
ATOM 2290 O O . GLN A 1 286 ? 14.375 35.812 9.203 1 77.5 286 GLN A O 1
ATOM 2295 N N . LEU A 1 287 ? 13.133 33.938 9.438 1 74.62 287 LEU A N 1
ATOM 2296 C CA . LEU A 1 287 ? 13.141 34.031 10.891 1 74.62 287 LEU A CA 1
ATOM 2297 C C . LEU A 1 287 ? 14.383 33.375 11.477 1 74.62 287 LEU A C 1
ATOM 2299 O O . LEU A 1 287 ? 14.945 32.469 10.875 1 74.62 287 LEU A O 1
ATOM 2303 N N . GLU A 1 288 ? 14.891 33.875 12.555 1 56.66 288 GLU A N 1
ATOM 2304 C CA . GLU A 1 288 ? 16.078 33.344 13.234 1 56.66 288 GLU A CA 1
ATOM 2305 C C . GLU A 1 288 ? 15.93 31.859 13.523 1 56.66 288 GLU A C 1
ATOM 2307 O O . GLU A 1 288 ? 16.922 31.125 13.5 1 56.66 288 GLU A O 1
ATOM 2312 N N . ALA A 1 289 ? 14.797 31.516 13.898 1 53.94 289 ALA A N 1
ATOM 2313 C CA . ALA A 1 289 ? 14.562 30.109 14.227 1 53.94 289 ALA A CA 1
ATOM 2314 C C . ALA A 1 289 ? 14.938 29.203 13.055 1 53.94 289 ALA A C 1
ATOM 2316 O O . ALA A 1 289 ? 15.422 28.094 13.25 1 53.94 289 ALA A O 1
ATOM 2317 N N . LEU A 1 290 ? 14.594 29.828 11.906 1 53.69 290 LEU A N 1
ATOM 2318 C CA . LEU A 1 290 ? 15.078 29.172 10.703 1 53.69 290 LEU A CA 1
ATOM 2319 C C . LEU A 1 290 ? 16.609 29.203 10.641 1 53.69 290 LEU A C 1
ATOM 2321 O O . LEU A 1 290 ? 17.234 28.234 10.211 1 53.69 290 LEU A O 1
ATOM 2325 N N . GLU A 1 291 ? 17.125 30.438 11.07 1 47.31 291 GLU A N 1
ATOM 2326 C CA . GLU A 1 291 ? 18.578 30.578 11.188 1 47.31 291 GLU A CA 1
ATOM 2327 C C . GLU A 1 291 ? 19.141 29.578 12.211 1 47.31 291 GLU A C 1
ATOM 2329 O O . GLU A 1 291 ? 20.219 29.016 12.008 1 47.31 291 GLU A O 1
ATOM 2334 N N . LEU A 1 292 ? 18.422 29.625 13.289 1 44.5 292 LEU A N 1
ATOM 2335 C CA . LEU A 1 292 ? 18.812 28.688 14.336 1 44.5 292 LEU A CA 1
ATOM 2336 C C . LEU A 1 292 ? 18.672 27.25 13.852 1 44.5 292 LEU A C 1
ATOM 2338 O O . LEU A 1 292 ? 19.484 26.391 14.211 1 44.5 292 LEU A O 1
ATOM 2342 N N . ALA A 1 293 ? 17.5 27.094 13.219 1 45.69 293 ALA A N 1
ATOM 2343 C CA . ALA A 1 293 ? 17.281 25.781 12.648 1 45.69 293 ALA A CA 1
ATOM 2344 C C . ALA A 1 293 ? 18.25 25.516 11.5 1 45.69 293 ALA A C 1
ATOM 2346 O O . ALA A 1 293 ? 18.734 24.391 11.328 1 45.69 293 ALA A O 1
ATOM 2347 N N . LEU A 1 294 ? 18.594 26.609 10.602 1 44.88 294 LEU A N 1
ATOM 2348 C CA . LEU A 1 294 ? 19.469 26.547 9.43 1 44.88 294 LEU A CA 1
ATOM 2349 C C . LEU A 1 294 ? 20.875 27.031 9.773 1 44.88 294 LEU A C 1
ATOM 2351 O O . LEU A 1 294 ? 21.828 26.734 9.047 1 44.88 294 LEU A O 1
ATOM 2355 N N . GLY A 1 295 ? 21.156 28.25 10.445 1 37.72 295 GLY A N 1
ATOM 2356 C CA . GLY A 1 295 ? 22.391 29 10.609 1 37.72 295 GLY A CA 1
ATOM 2357 C C . GLY A 1 295 ? 23.469 28.219 11.344 1 37.72 295 GLY A C 1
ATOM 2358 O O . GLY A 1 295 ? 24.234 27.469 10.734 1 37.72 295 GLY A O 1
ATOM 2359 N N . GLU A 1 296 ? 23.844 28.703 12.75 1 35.12 296 GLU A N 1
ATOM 2360 C CA . GLU A 1 296 ? 25.188 28.453 13.242 1 35.12 296 GLU A CA 1
ATOM 2361 C C . GLU A 1 296 ? 25.516 26.969 13.25 1 35.12 296 GLU A C 1
ATOM 2363 O O . GLU A 1 296 ? 24.703 26.156 13.711 1 35.12 296 GLU A O 1
ATOM 2368 N N . PRO A 1 297 ? 26.5 26.578 12.438 1 34 297 PRO A N 1
ATOM 2369 C CA . PRO A 1 297 ? 27.016 25.219 12.461 1 34 297 PRO A CA 1
ATOM 2370 C C . PRO A 1 297 ? 26.891 24.547 13.828 1 34 297 PRO A C 1
ATOM 2372 O O . PRO A 1 297 ? 26.812 25.234 14.844 1 34 297 PRO A O 1
ATOM 2375 N N . ALA A 1 298 ? 26.828 23.234 13.945 1 35.31 298 ALA A N 1
ATOM 2376 C CA . ALA A 1 298 ? 26.922 22.375 15.117 1 35.31 298 ALA A CA 1
ATOM 2377 C C . ALA A 1 298 ? 27.797 23 16.188 1 35.31 298 ALA A C 1
ATOM 2379 O O . ALA A 1 298 ? 27.938 22.453 17.281 1 35.31 298 ALA A O 1
ATOM 2380 N N . GLU A 1 299 ? 28.672 23.938 15.898 1 32.53 299 GLU A N 1
ATOM 2381 C CA . GLU A 1 299 ? 29.609 24.375 16.922 1 32.53 299 GLU A CA 1
ATOM 2382 C C . GLU A 1 299 ? 28.875 25.016 18.109 1 32.53 299 GLU A C 1
ATOM 2384 O O . GLU A 1 299 ? 29.406 25.062 19.219 1 32.53 299 GLU A O 1
ATOM 2389 N N . THR A 1 300 ? 28 26.047 17.766 1 31.12 300 THR A N 1
ATOM 2390 C CA . THR A 1 300 ? 27.469 26.766 18.922 1 31.12 300 THR A CA 1
ATOM 2391 C C . THR A 1 300 ? 26.203 26.094 19.453 1 31.12 300 THR A C 1
ATOM 2393 O O . THR A 1 300 ? 25.453 26.703 20.219 1 31.12 300 THR A O 1
ATOM 2396 N N . LEU A 1 301 ? 25.516 25.281 18.672 1 34.88 301 LEU A N 1
ATOM 2397 C CA . LEU A 1 301 ? 24.578 24.609 19.562 1 34.88 301 LEU A CA 1
ATOM 2398 C C . LEU A 1 301 ? 25.281 24.156 20.844 1 34.88 301 LEU A C 1
ATOM 2400 O O . LEU A 1 301 ? 26.375 23.562 20.766 1 34.88 301 LEU A O 1
ATOM 2404 N N . PRO A 1 302 ? 25.188 24.953 21.938 1 28.94 302 PRO A N 1
ATOM 2405 C CA . PRO A 1 302 ? 26.031 24.469 23.047 1 28.94 302 PRO A CA 1
ATOM 2406 C C . PRO A 1 302 ? 26.281 22.969 22.984 1 28.94 302 PRO A C 1
ATOM 2408 O O . PRO A 1 302 ? 25.438 22.219 22.484 1 28.94 302 PRO A O 1
ATOM 2411 N N . GLU A 1 303 ? 27.641 22.609 22.75 1 33.44 303 GLU A N 1
ATOM 2412 C CA . GLU A 1 303 ? 27.969 21.219 23 1 33.44 303 GLU A CA 1
ATOM 2413 C C . GLU A 1 303 ? 26.812 20.5 23.688 1 33.44 303 GLU A C 1
ATOM 2415 O O . GLU A 1 303 ? 26.625 19.297 23.5 1 33.44 303 GLU A O 1
ATOM 2420 N N . GLY A 1 304 ? 26.359 21.031 24.844 1 29.67 304 GLY A N 1
ATOM 2421 C CA . GLY A 1 304 ? 25.359 20.688 25.844 1 29.67 304 GLY A CA 1
ATOM 2422 C C . GLY A 1 304 ? 23.938 20.781 25.312 1 29.67 304 GLY A C 1
ATOM 2423 O O . GLY A 1 304 ? 22.984 20.812 26.094 1 29.67 304 GLY A O 1
ATOM 2424 N N . SER A 1 305 ? 23.875 21.453 24.266 1 32.56 305 SER A N 1
ATOM 2425 C CA . SER A 1 305 ? 22.453 21.609 23.984 1 32.56 305 SER A CA 1
ATOM 2426 C C . SER A 1 305 ? 21.766 20.25 23.828 1 32.56 305 SER A C 1
ATOM 2428 O O . SER A 1 305 ? 20.609 20.172 23.438 1 32.56 305 SER A O 1
ATOM 2430 N N . GLY A 1 306 ? 22.469 19.203 23.609 1 34.81 306 GLY A N 1
ATOM 2431 C CA . GLY A 1 306 ? 22.062 17.984 24.281 1 34.81 306 GLY A CA 1
ATOM 2432 C C . GLY A 1 306 ? 21.594 18.234 25.719 1 34.81 306 GLY A C 1
ATOM 2433 O O . GLY A 1 306 ? 22.406 18.188 26.641 1 34.81 306 GLY A O 1
ATOM 2434 N N . LEU A 1 307 ? 21.031 19.391 25.953 1 36.66 307 LEU A N 1
ATOM 2435 C CA . LEU A 1 307 ? 20.547 19.453 27.328 1 36.66 307 LEU A CA 1
ATOM 2436 C C . LEU A 1 307 ? 20.516 18.062 27.953 1 36.66 307 LEU A C 1
ATOM 2438 O O . LEU A 1 307 ? 20.203 17.078 27.266 1 36.66 307 LEU A O 1
ATOM 2442 N N . PRO A 1 308 ? 21.5 17.781 28.625 1 46.06 308 PRO A N 1
ATOM 2443 C CA . PRO A 1 308 ? 21.328 16.469 29.25 1 46.06 308 PRO A CA 1
ATOM 2444 C C . PRO A 1 308 ? 19.859 16.031 29.312 1 46.06 308 PRO A C 1
ATOM 2446 O O . PRO A 1 308 ? 19.094 16.578 30.109 1 46.06 308 PRO A O 1
ATOM 2449 N N . GLY A 1 309 ? 19.188 16.094 28.047 1 56.5 309 GLY A N 1
ATOM 2450 C CA . GLY A 1 309 ? 17.75 15.93 27.906 1 56.5 309 GLY A CA 1
ATOM 2451 C C . GLY A 1 309 ? 17.172 14.875 28.828 1 56.5 309 GLY A C 1
ATOM 2452 O O . GLY A 1 309 ? 17.906 14.016 29.328 1 56.5 309 GLY A O 1
ATOM 2453 N N . VAL A 1 310 ? 16.281 15.359 29.625 1 78.25 310 VAL A N 1
ATOM 2454 C CA . VAL A 1 310 ? 15.539 14.422 30.453 1 78.25 310 VAL A CA 1
ATOM 2455 C C . VAL A 1 310 ? 15.188 13.18 29.641 1 78.25 310 VAL A C 1
ATOM 2457 O O . VAL A 1 310 ? 14.602 13.281 28.562 1 78.25 310 VAL A O 1
ATOM 2460 N N . PRO A 1 311 ? 15.836 12.141 30.156 1 92.06 311 PRO A N 1
ATOM 2461 C CA . PRO A 1 311 ? 15.586 10.891 29.422 1 92.06 311 PRO A CA 1
ATOM 2462 C C . PRO A 1 311 ? 14.094 10.609 29.219 1 92.06 311 PRO A C 1
ATOM 2464 O O . PRO A 1 311 ? 13.281 10.906 30.109 1 92.06 311 PRO A O 1
ATOM 2467 N N . VAL A 1 312 ? 13.82 10.133 28.125 1 95.75 312 VAL A N 1
ATOM 2468 C CA . VAL A 1 312 ? 12.461 9.68 27.828 1 95.75 312 VAL A CA 1
ATOM 2469 C C . VAL A 1 312 ? 11.992 8.719 28.922 1 95.75 312 VAL A C 1
ATOM 2471 O O . VAL A 1 312 ? 12.766 7.879 29.391 1 95.75 312 VAL A O 1
ATOM 2474 N N . GLY A 1 313 ? 10.805 8.844 29.266 1 94.56 313 GLY A N 1
ATOM 2475 C CA . GLY A 1 313 ? 10.258 7.973 30.297 1 94.56 313 GLY A CA 1
ATOM 2476 C C . GLY A 1 313 ? 10.375 8.547 31.688 1 94.56 313 GLY A C 1
ATOM 2477 O O . GLY A 1 313 ? 9.742 8.062 32.625 1 94.56 313 GLY A O 1
ATOM 2478 N N . ARG A 1 314 ? 11.141 9.555 31.844 1 93.62 314 ARG A N 1
ATOM 2479 C CA . ARG A 1 314 ? 11.289 10.188 33.156 1 93.62 314 ARG A CA 1
ATOM 2480 C C . ARG A 1 314 ? 10.07 11.039 33.5 1 93.62 314 ARG A C 1
ATOM 2482 O O . ARG A 1 314 ? 9.414 11.578 32.594 1 93.62 314 ARG A O 1
ATOM 2489 N N . ALA A 1 315 ? 9.898 11.18 34.812 1 94.38 315 ALA A N 1
ATOM 2490 C CA . ALA A 1 315 ? 8.781 11.984 35.281 1 94.38 315 ALA A CA 1
ATOM 2491 C C . ALA A 1 315 ? 8.961 13.453 34.906 1 94.38 315 ALA A C 1
ATOM 2493 O O . ALA A 1 315 ? 10.062 13.992 35 1 94.38 315 ALA A O 1
ATOM 2494 N N . ALA A 1 316 ? 7.906 14.039 34.375 1 93.25 316 ALA A N 1
ATOM 2495 C CA . ALA A 1 316 ? 7.836 15.461 34.062 1 93.25 316 ALA A CA 1
ATOM 2496 C C . ALA A 1 316 ? 6.48 16.047 34.438 1 93.25 316 ALA A C 1
ATOM 2498 O O . ALA A 1 316 ? 5.691 16.438 33.594 1 93.25 316 ALA A O 1
ATOM 2499 N N . PRO A 1 317 ? 6.316 16.172 35.688 1 93.44 317 PRO A N 1
ATOM 2500 C CA . PRO A 1 317 ? 4.996 16.609 36.156 1 93.44 317 PRO A CA 1
ATOM 2501 C C . PRO A 1 317 ? 4.57 17.953 35.562 1 93.44 317 PRO A C 1
ATOM 2503 O O . PRO A 1 317 ? 5.395 18.859 35.438 1 93.44 317 PRO A O 1
ATOM 2506 N N . GLN A 1 318 ? 3.305 18.047 35.188 1 91.94 318 GLN A N 1
ATOM 2507 C CA . GLN A 1 318 ? 2.662 19.25 34.656 1 91.94 318 GLN A CA 1
ATOM 2508 C C . GLN A 1 318 ? 1.483 19.672 35.531 1 91.94 318 GLN A C 1
ATOM 2510 O O . GLN A 1 318 ? 0.934 18.859 36.281 1 91.94 318 GLN A O 1
ATOM 2515 N N . PRO A 1 319 ? 1.154 21 35.438 1 89.25 319 PRO A N 1
ATOM 2516 C CA . PRO A 1 319 ? -0.056 21.391 36.156 1 89.25 319 PRO A CA 1
ATOM 2517 C C . PRO A 1 319 ? -1.279 20.562 35.75 1 89.25 319 PRO A C 1
ATOM 2519 O O . PRO A 1 319 ? -1.626 20.516 34.562 1 89.25 319 PRO A O 1
ATOM 2522 N N . GLY A 1 320 ? -1.896 19.922 36.688 1 89.62 320 GLY A N 1
ATOM 2523 C CA . GLY A 1 320 ? -3.08 19.125 36.438 1 89.62 320 GLY A CA 1
ATOM 2524 C C . GLY A 1 320 ? -2.76 17.703 36.031 1 89.62 320 GLY A C 1
ATOM 2525 O O . GLY A 1 320 ? -3.662 16.875 35.875 1 89.62 320 GLY A O 1
ATOM 2526 N N . ARG A 1 321 ? -1.398 17.438 35.875 1 93.38 321 ARG A N 1
ATOM 2527 C CA . ARG A 1 321 ? -0.964 16.094 35.469 1 93.38 321 ARG A CA 1
ATOM 2528 C C . ARG A 1 321 ? 0.317 15.695 36.188 1 93.38 321 ARG A C 1
ATOM 2530 O O . ARG A 1 321 ? 1.383 15.609 35.562 1 93.38 321 ARG A O 1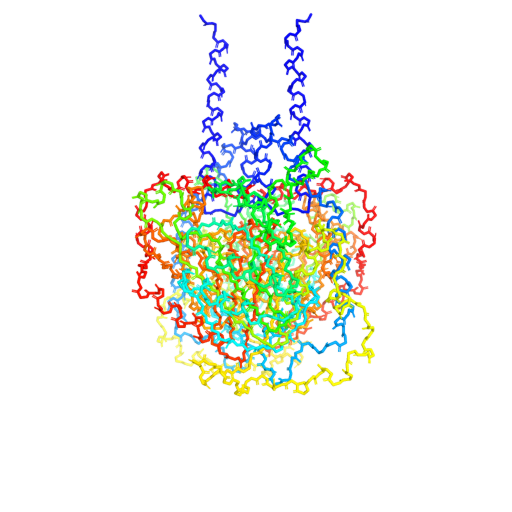
ATOM 2537 N N . PRO A 1 322 ? 0.199 15.312 37.344 1 93.44 322 PRO A N 1
ATOM 2538 C CA . PRO A 1 322 ? 1.386 14.961 38.125 1 93.44 322 PRO A CA 1
ATOM 2539 C C . PRO A 1 322 ? 2.105 13.727 37.594 1 93.44 322 PRO A C 1
ATOM 2541 O O . PRO A 1 322 ? 3.307 13.555 37.812 1 93.44 322 PRO A O 1
ATOM 2544 N N . GLY A 1 323 ? 1.42 12.906 36.844 1 92.38 323 GLY A N 1
ATOM 2545 C CA . GLY A 1 323 ? 1.994 11.672 36.344 1 92.38 323 GLY A CA 1
ATOM 2546 C C . GLY A 1 323 ? 2.576 11.812 34.969 1 92.38 323 GLY A C 1
ATOM 2547 O O . GLY A 1 323 ? 2.955 10.82 34.344 1 92.38 323 GLY A O 1
ATOM 2548 N N . ALA A 1 324 ? 2.748 13.07 34.5 1 94.44 324 ALA A N 1
ATOM 2549 C CA . ALA A 1 324 ? 3.25 13.289 33.125 1 94.44 324 ALA A CA 1
ATOM 2550 C C . ALA A 1 324 ? 4.691 12.805 33 1 94.44 324 ALA A C 1
ATOM 2552 O O . ALA A 1 324 ? 5.461 12.859 33.969 1 94.44 324 ALA A O 1
ATOM 2553 N N . VAL A 1 325 ? 4.945 12.289 31.844 1 96.12 325 VAL A N 1
ATOM 2554 C CA . VAL A 1 325 ? 6.242 11.68 31.578 1 96.12 325 VAL A CA 1
ATOM 2555 C C . VAL A 1 325 ? 6.805 12.219 30.266 1 96.12 325 VAL A C 1
ATOM 2557 O O . VAL A 1 325 ? 6.043 12.562 29.359 1 96.12 325 VAL A O 1
ATOM 2560 N N . VAL A 1 326 ? 8.18 12.273 30.219 1 97.25 326 VAL A N 1
ATOM 2561 C CA . VAL A 1 326 ? 8.859 12.742 29.016 1 97.25 326 VAL A CA 1
ATOM 2562 C C . VAL A 1 326 ? 8.633 11.75 27.875 1 97.25 326 VAL A C 1
ATOM 2564 O O . VAL A 1 326 ? 8.781 10.539 28.062 1 97.25 326 VAL A O 1
ATOM 2567 N N . ASN A 1 327 ? 8.25 12.281 26.734 1 98.12 327 ASN A N 1
ATOM 2568 C CA . ASN A 1 327 ? 8.039 11.484 25.531 1 98.12 327 ASN A CA 1
ATOM 2569 C C . ASN A 1 327 ? 9.18 11.672 24.531 1 98.12 327 ASN A C 1
ATOM 2571 O O . ASN A 1 327 ? 9.859 12.695 24.547 1 98.12 327 ASN A O 1
ATOM 2575 N N . ALA A 1 328 ? 9.43 10.641 23.719 1 98.19 328 ALA A N 1
ATOM 2576 C CA . ALA A 1 328 ? 10.078 10.852 22.422 1 98.19 328 ALA A CA 1
ATOM 2577 C C . ALA A 1 328 ? 9.07 11.297 21.375 1 98.19 328 ALA A C 1
ATOM 2579 O O . ALA A 1 328 ? 8 10.703 21.25 1 98.19 328 ALA A O 1
ATOM 2580 N N . MET A 1 329 ? 9.422 12.43 20.656 1 98.06 329 MET A N 1
ATOM 2581 C CA . MET A 1 329 ? 8.461 13.008 19.719 1 98.06 329 MET A CA 1
ATOM 2582 C C . MET A 1 329 ? 9.141 13.359 18.406 1 98.06 329 MET A C 1
ATOM 2584 O O . MET A 1 329 ? 10.352 13.594 18.359 1 98.06 329 MET A O 1
ATOM 2588 N N . GLN A 1 330 ? 8.367 13.328 17.344 1 97.44 330 GLN A N 1
ATOM 2589 C CA . GLN A 1 330 ? 8.797 13.727 16.016 1 97.44 330 GLN A CA 1
ATOM 2590 C C . GLN A 1 330 ? 7.664 14.414 15.25 1 97.44 330 GLN A C 1
ATOM 2592 O O . GLN A 1 330 ? 6.531 13.93 15.242 1 97.44 330 GLN A O 1
ATOM 2597 N N . LEU A 1 331 ? 7.957 15.578 14.703 1 97.06 331 LEU A N 1
ATOM 2598 C CA . LEU A 1 331 ? 6.973 16.25 13.867 1 97.06 331 LEU A CA 1
ATOM 2599 C C . LEU A 1 331 ? 7.129 15.836 12.406 1 97.06 331 LEU A C 1
ATOM 2601 O O . LEU A 1 331 ? 8.25 15.711 11.906 1 97.06 331 LEU A O 1
ATOM 2605 N N . ILE A 1 332 ? 5.992 15.602 11.734 1 97.56 332 ILE A N 1
ATOM 2606 C CA . ILE A 1 332 ? 6.004 15.164 10.344 1 97.56 332 ILE A CA 1
ATOM 2607 C C . ILE A 1 332 ? 5.16 16.109 9.492 1 97.56 332 ILE A C 1
ATOM 2609 O O . ILE A 1 332 ? 3.955 15.898 9.328 1 97.56 332 ILE A O 1
ATOM 2613 N N . PRO A 1 333 ? 5.812 17.109 8.945 1 94.56 333 PRO A N 1
ATOM 2614 C CA . PRO A 1 333 ? 5.098 17.938 7.977 1 94.56 333 PRO A CA 1
ATOM 2615 C C . PRO A 1 333 ? 4.855 17.234 6.645 1 94.56 333 PRO A C 1
ATOM 2617 O O . PRO A 1 333 ? 5.617 16.328 6.273 1 94.56 333 PRO A O 1
ATOM 2620 N N . SER A 1 334 ? 3.795 17.516 6.004 1 91.69 334 SER A N 1
ATOM 2621 C CA . SER A 1 334 ? 3.467 17 4.684 1 91.69 334 SER A CA 1
ATOM 2622 C C . SER A 1 334 ? 2.736 18.031 3.84 1 91.69 334 SER A C 1
ATOM 2624 O O . SER A 1 334 ? 2.449 19.141 4.312 1 91.69 334 SER A O 1
ATOM 2626 N N . GLY A 1 335 ? 2.557 17.594 2.549 1 84.44 335 GLY A N 1
ATOM 2627 C CA . GLY A 1 335 ? 1.887 18.516 1.632 1 84.44 335 GLY A CA 1
ATOM 2628 C C . GLY A 1 335 ? 2.607 18.656 0.304 1 84.44 335 GLY A C 1
ATOM 2629 O O . GLY A 1 335 ? 3.516 17.875 -0.003 1 84.44 335 GLY A O 1
ATOM 2630 N N . PRO A 1 336 ? 2.195 19.625 -0.511 1 75.44 336 PRO A N 1
ATOM 2631 C CA . PRO A 1 336 ? 2.725 19.766 -1.868 1 75.44 336 PRO A CA 1
ATOM 2632 C C . PRO A 1 336 ? 4.242 19.953 -1.894 1 75.44 336 PRO A C 1
ATOM 2634 O O . PRO A 1 336 ? 4.891 19.625 -2.893 1 75.44 336 PRO A O 1
ATOM 2637 N N . GLY A 1 337 ? 4.77 20.375 -0.869 1 74.62 337 GLY A N 1
ATOM 2638 C CA . GLY A 1 337 ? 6.215 20.5 -0.796 1 74.62 337 GLY A CA 1
ATOM 2639 C C . GLY A 1 337 ? 6.918 19.203 -0.483 1 74.62 337 GLY A C 1
ATOM 2640 O O . GLY A 1 337 ? 8.148 19.125 -0.534 1 74.62 337 GLY A O 1
ATOM 2641 N N . TYR A 1 338 ? 6.184 18.234 -0.197 1 84.44 338 TYR A N 1
ATOM 2642 C CA . TYR A 1 338 ? 6.688 16.906 0.13 1 84.44 338 TYR A CA 1
ATOM 2643 C C . TYR A 1 338 ? 6.129 15.867 -0.828 1 84.44 338 TYR A C 1
ATOM 2645 O O . TYR A 1 338 ? 5.227 15.102 -0.469 1 84.44 338 TYR A O 1
ATOM 2653 N N . PRO A 1 339 ? 6.785 15.719 -1.949 1 80.88 339 PRO A N 1
ATOM 2654 C CA . PRO A 1 339 ? 6.242 14.797 -2.953 1 80.88 339 PRO A CA 1
ATOM 2655 C C . PRO A 1 339 ? 6.289 13.344 -2.506 1 80.88 339 PRO A C 1
ATOM 2657 O O . PRO A 1 339 ? 5.605 12.492 -3.084 1 80.88 339 PRO A O 1
ATOM 2660 N N . THR A 1 340 ? 6.988 13.055 -1.521 1 88.94 340 THR A N 1
ATOM 2661 C CA . THR A 1 340 ? 7.129 11.68 -1.047 1 88.94 340 THR A CA 1
ATOM 2662 C C . THR A 1 340 ? 5.992 11.32 -0.095 1 88.94 340 THR A C 1
ATOM 2664 O O . THR A 1 340 ? 5.914 10.188 0.387 1 88.94 340 THR A O 1
ATOM 2667 N N . GLU A 1 341 ? 5.133 12.234 0.271 1 92.38 341 GLU A N 1
ATOM 2668 C CA . GLU A 1 341 ? 3.951 12.016 1.099 1 92.38 341 GLU A CA 1
ATOM 2669 C C . GLU A 1 341 ? 4.324 11.383 2.438 1 92.38 341 GLU A C 1
ATOM 2671 O O . GLU A 1 341 ? 3.826 10.312 2.781 1 92.38 341 GLU A O 1
ATOM 2676 N N . PRO A 1 342 ? 5.035 12.062 3.277 1 95.88 342 PRO A N 1
ATOM 2677 C CA . PRO A 1 342 ? 5.562 11.5 4.52 1 95.88 342 PRO A CA 1
ATOM 2678 C C . PRO A 1 342 ? 4.461 11.055 5.48 1 95.88 342 PRO A C 1
ATOM 2680 O O . PRO A 1 342 ? 4.602 10.031 6.16 1 95.88 342 PRO A O 1
ATOM 2683 N N . ASN A 1 343 ? 3.352 11.789 5.574 1 97.19 343 ASN A N 1
ATOM 2684 C CA . ASN A 1 343 ? 2.273 11.398 6.473 1 97.19 343 ASN A CA 1
ATOM 2685 C C . ASN A 1 343 ? 1.691 10.039 6.094 1 97.19 343 ASN A C 1
ATOM 2687 O O . ASN A 1 343 ? 1.518 9.172 6.949 1 97.19 343 ASN A O 1
ATOM 2691 N N . LEU A 1 344 ? 1.409 9.875 4.824 1 96.56 344 LEU A N 1
ATOM 2692 C CA . LEU A 1 344 ? 0.869 8.609 4.352 1 96.56 344 LEU A CA 1
ATOM 2693 C C . LEU A 1 344 ? 1.814 7.457 4.68 1 96.56 344 LEU A C 1
ATOM 2695 O O . LEU A 1 344 ? 1.391 6.438 5.227 1 96.56 344 LEU A O 1
ATOM 2699 N N . ARG A 1 345 ? 3.047 7.668 4.316 1 98 345 ARG A N 1
ATOM 2700 C CA . ARG A 1 345 ? 4.035 6.613 4.52 1 98 345 ARG A CA 1
ATOM 2701 C C . ARG A 1 345 ? 4.184 6.273 6 1 98 345 ARG A C 1
ATOM 2703 O O . ARG A 1 345 ? 4.398 5.117 6.359 1 98 345 ARG A O 1
ATOM 2710 N N . MET A 1 346 ? 4.152 7.266 6.824 1 98.5 346 MET A N 1
ATOM 2711 C CA . MET A 1 346 ? 4.227 7.023 8.258 1 98.5 346 MET A CA 1
ATOM 2712 C C . MET A 1 346 ? 3.045 6.184 8.734 1 98.5 346 MET A C 1
ATOM 2714 O O . MET A 1 346 ? 3.229 5.188 9.438 1 98.5 346 MET A O 1
ATOM 2718 N N . PHE A 1 347 ? 1.822 6.57 8.352 1 98.62 347 PHE A N 1
ATOM 2719 C CA . PHE A 1 347 ? 0.633 5.832 8.758 1 98.62 347 PHE A CA 1
ATOM 2720 C C . PHE A 1 347 ? 0.729 4.375 8.32 1 98.62 347 PHE A C 1
ATOM 2722 O O . PHE A 1 347 ? 0.495 3.465 9.117 1 98.62 347 PHE A O 1
ATOM 2729 N N . VAL A 1 348 ? 1.082 4.184 7.082 1 98.62 348 VAL A N 1
ATOM 2730 C CA . VAL A 1 348 ? 1.126 2.848 6.5 1 98.62 348 VAL A CA 1
ATOM 2731 C C . VAL A 1 348 ? 2.178 2.006 7.215 1 98.62 348 VAL A C 1
ATOM 2733 O O . VAL A 1 348 ? 1.914 0.863 7.598 1 98.62 348 VAL A O 1
ATOM 2736 N N . ALA A 1 349 ? 3.332 2.576 7.41 1 98.62 349 ALA A N 1
ATOM 2737 C CA . ALA A 1 349 ? 4.418 1.85 8.062 1 98.62 349 ALA A CA 1
ATOM 2738 C C . ALA A 1 349 ? 4.051 1.493 9.5 1 98.62 349 ALA A C 1
ATOM 2740 O O . ALA A 1 349 ? 4.375 0.402 9.977 1 98.62 349 ALA A O 1
ATOM 2741 N N . LEU A 1 350 ? 3.428 2.4 10.195 1 98.69 350 LEU A N 1
ATOM 2742 C CA . LEU A 1 350 ? 3.01 2.139 11.57 1 98.69 350 LEU A CA 1
ATOM 2743 C C . LEU A 1 350 ? 1.994 1.002 11.625 1 98.69 350 LEU A C 1
ATOM 2745 O O . LEU A 1 350 ? 2.043 0.16 12.523 1 98.69 350 LEU A O 1
ATOM 2749 N N . ILE A 1 351 ? 1.076 0.959 10.719 1 98.69 351 ILE A N 1
ATOM 2750 C CA . ILE A 1 351 ? 0.055 -0.082 10.68 1 98.69 351 ILE A CA 1
ATOM 2751 C C . ILE A 1 351 ? 0.709 -1.438 10.422 1 98.69 351 ILE A C 1
ATOM 2753 O O . ILE A 1 351 ? 0.361 -2.434 11.062 1 98.69 351 ILE A O 1
ATOM 2757 N N . TYR A 1 352 ? 1.646 -1.488 9.5 1 98.25 352 TYR A N 1
ATOM 2758 C CA . TYR A 1 352 ? 2.324 -2.748 9.211 1 98.25 352 TYR A CA 1
ATOM 2759 C C . TYR A 1 352 ? 3.172 -3.193 10.398 1 98.25 352 TYR A C 1
ATOM 2761 O O . TYR A 1 352 ? 3.408 -4.391 10.586 1 98.25 352 TYR A O 1
ATOM 2769 N N . GLY A 1 353 ? 3.6 -2.26 11.211 1 97.12 353 GLY A N 1
ATOM 2770 C CA . GLY A 1 353 ? 4.398 -2.584 12.383 1 97.12 353 GLY A CA 1
ATOM 2771 C C . GLY A 1 353 ? 3.564 -2.98 13.586 1 97.12 353 GLY A C 1
ATOM 2772 O O . GLY A 1 353 ? 4.098 -3.471 14.578 1 97.12 353 GLY A O 1
ATOM 2773 N N . ALA A 1 354 ? 2.27 -2.838 13.516 1 97.88 354 ALA A N 1
ATOM 2774 C CA . ALA A 1 354 ? 1.379 -3.098 14.641 1 97.88 354 ALA A CA 1
ATOM 2775 C C . ALA A 1 354 ? 1.305 -4.59 14.953 1 97.88 354 ALA A C 1
ATOM 2777 O O . ALA A 1 354 ? 1.284 -5.418 14.039 1 97.88 354 ALA A O 1
ATOM 2778 N N . LYS A 1 355 ? 1.152 -4.949 16.234 1 96.12 355 LYS A N 1
ATOM 2779 C CA . LYS A 1 355 ? 1.134 -6.348 16.656 1 96.12 355 LYS A CA 1
ATOM 2780 C C . LYS A 1 355 ? -0.205 -6.711 17.297 1 96.12 355 LYS A C 1
ATOM 2782 O O . LYS A 1 355 ? -0.621 -7.871 17.25 1 96.12 355 LYS A O 1
ATOM 2787 N N . ARG A 1 356 ? -0.848 -5.703 17.875 1 97.12 356 ARG A N 1
ATOM 2788 C CA . ARG A 1 356 ? -2.027 -6.051 18.656 1 97.12 356 ARG A CA 1
ATOM 2789 C C . ARG A 1 356 ? -3.238 -5.23 18.219 1 97.12 356 ARG A C 1
ATOM 2791 O O . ARG A 1 356 ? -4.32 -5.781 18 1 97.12 356 ARG A O 1
ATOM 2798 N N . ARG A 1 357 ? -2.984 -3.904 18.125 1 98.06 357 ARG A N 1
ATOM 2799 C CA . ARG A 1 357 ? -4.156 -3.068 17.875 1 98.06 357 ARG A CA 1
ATOM 2800 C C . ARG A 1 357 ? -3.764 -1.773 17.172 1 98.06 357 ARG A C 1
ATOM 2802 O O . ARG A 1 357 ? -2.709 -1.2 17.469 1 98.06 357 ARG A O 1
ATOM 2809 N N . VAL A 1 358 ? -4.617 -1.335 16.281 1 98.69 358 VAL A N 1
ATOM 2810 C CA . VAL A 1 358 ? -4.527 -0.032 15.633 1 98.69 358 VAL A CA 1
ATOM 2811 C C . VAL A 1 358 ? -5.875 0.683 15.719 1 98.69 358 VAL A C 1
ATOM 2813 O O . VAL A 1 358 ? -6.91 0.116 15.359 1 98.69 358 VAL A O 1
ATOM 2816 N N . SER A 1 359 ? -5.898 1.897 16.25 1 98.75 359 SER A N 1
ATOM 2817 C CA . SER A 1 359 ? -7.098 2.727 16.281 1 98.75 359 SER A CA 1
ATOM 2818 C C . SER A 1 359 ? -6.906 4.008 15.477 1 98.75 359 SER A C 1
ATOM 2820 O O . SER A 1 359 ? -5.941 4.746 15.695 1 98.75 359 SER A O 1
ATOM 2822 N N . ILE A 1 360 ? -7.801 4.227 14.547 1 98.75 360 ILE A N 1
ATOM 2823 C CA . ILE A 1 360 ? -7.688 5.375 13.648 1 98.75 360 ILE A CA 1
ATOM 2824 C C . ILE A 1 360 ? -8.922 6.266 13.797 1 98.75 360 ILE A C 1
ATOM 2826 O O . ILE A 1 360 ? -10.055 5.785 13.742 1 98.75 360 ILE A O 1
ATOM 2830 N N . THR A 1 361 ? -8.719 7.508 14.023 1 98.44 361 THR A N 1
ATOM 2831 C CA . THR A 1 361 ? -9.773 8.523 13.984 1 98.44 361 THR A CA 1
ATOM 2832 C C . THR A 1 361 ? -9.516 9.516 12.859 1 98.44 361 THR A C 1
ATOM 2834 O O . THR A 1 361 ? -8.508 10.234 12.875 1 98.44 361 THR A O 1
ATOM 2837 N N . SER A 1 362 ? -10.359 9.547 11.898 1 96.12 362 SER A N 1
ATOM 2838 C CA . SER A 1 362 ? -10.25 10.469 10.773 1 96.12 362 SER A CA 1
ATOM 2839 C C . SER A 1 362 ? -11.625 10.922 10.305 1 96.12 362 SER A C 1
ATOM 2841 O O . SER A 1 362 ? -12.43 10.109 9.836 1 96.12 362 SER A O 1
ATOM 2843 N N . PRO A 1 363 ? -11.914 12.203 10.328 1 91.81 363 PRO A N 1
ATOM 2844 C CA . PRO A 1 363 ? -13.219 12.711 9.875 1 91.81 363 PRO A CA 1
ATOM 2845 C C . PRO A 1 363 ? -13.508 12.375 8.422 1 91.81 363 PRO A C 1
ATOM 2847 O O . PRO A 1 363 ? -14.664 12.109 8.062 1 91.81 363 PRO A O 1
ATOM 2850 N N . TYR A 1 364 ? -12.578 12.531 7.605 1 91 364 TYR A N 1
ATOM 2851 C CA . TYR A 1 364 ? -12.641 12.148 6.195 1 91 364 TYR A CA 1
ATOM 2852 C C . TYR A 1 364 ? -11.664 11.023 5.891 1 91 364 TYR A C 1
ATOM 2854 O O . TYR A 1 364 ? -10.453 11.234 5.848 1 91 364 TYR A O 1
ATOM 2862 N N . PHE A 1 365 ? -12.32 9.883 5.617 1 94.62 365 PHE A N 1
ATOM 2863 C CA . PHE A 1 365 ? -11.508 8.688 5.422 1 94.62 365 PHE A CA 1
ATOM 2864 C C . PHE A 1 365 ? -11.695 8.133 4.012 1 94.62 365 PHE A C 1
ATOM 2866 O O . PHE A 1 365 ? -12.594 7.328 3.77 1 94.62 365 PHE A O 1
ATOM 2873 N N . ILE A 1 366 ? -10.812 8.492 3.123 1 91.56 366 ILE A N 1
ATOM 2874 C CA . ILE A 1 366 ? -10.742 8 1.75 1 91.56 366 ILE A CA 1
ATOM 2875 C C . ILE A 1 366 ? -9.344 7.469 1.464 1 91.56 366 ILE A C 1
ATOM 2877 O O . ILE A 1 366 ? -8.539 8.133 0.797 1 91.56 366 ILE A O 1
ATOM 2881 N N . PRO A 1 367 ? -9.086 6.262 1.898 1 92.06 367 PRO A N 1
ATOM 2882 C CA . PRO A 1 367 ? -7.734 5.707 1.833 1 92.06 367 PRO A CA 1
ATOM 2883 C C . PRO A 1 367 ? -7.289 5.406 0.404 1 92.06 367 PRO A C 1
ATOM 2885 O O . PRO A 1 367 ? -8.102 4.977 -0.421 1 92.06 367 PRO A O 1
ATOM 2888 N N . ASP A 1 368 ? -6.031 5.691 0.187 1 87.31 368 ASP A N 1
ATOM 2889 C CA . ASP A 1 368 ? -5.469 5.168 -1.053 1 87.31 368 ASP A CA 1
ATOM 2890 C C . ASP A 1 368 ? -5.199 3.668 -0.945 1 87.31 368 ASP A C 1
ATOM 2892 O O . ASP A 1 368 ? -5.484 3.053 0.085 1 87.31 368 ASP A O 1
ATOM 2896 N N . GLU A 1 369 ? -4.66 3.047 -1.982 1 88.94 369 GLU A N 1
ATOM 2897 C CA . GLU A 1 369 ? -4.5 1.596 -2.02 1 88.94 369 GLU A CA 1
ATOM 2898 C C . GLU A 1 369 ? -3.492 1.124 -0.975 1 88.94 369 GLU A C 1
ATOM 2900 O O . GLU A 1 369 ? -3.643 0.04 -0.406 1 88.94 369 GLU A O 1
ATOM 2905 N N . ALA A 1 370 ? -2.465 1.862 -0.797 1 94.38 370 ALA A N 1
ATOM 2906 C CA . ALA A 1 370 ? -1.449 1.482 0.18 1 94.38 370 ALA A CA 1
ATOM 2907 C C . ALA A 1 370 ? -2.031 1.44 1.59 1 94.38 370 ALA A C 1
ATOM 2909 O O . ALA A 1 370 ? -1.804 0.485 2.334 1 94.38 370 ALA A O 1
ATOM 2910 N N . LEU A 1 371 ? -2.758 2.465 1.93 1 96.44 371 LEU A N 1
ATOM 2911 C CA . LEU A 1 371 ? -3.357 2.543 3.258 1 96.44 371 LEU A CA 1
ATOM 2912 C C . LEU A 1 371 ? -4.441 1.484 3.426 1 96.44 371 LEU A C 1
ATOM 2914 O O . LEU A 1 371 ? -4.523 0.834 4.469 1 96.44 371 LEU A O 1
ATOM 2918 N N . LEU A 1 372 ? -5.281 1.326 2.434 1 95.06 372 LEU A N 1
ATOM 2919 C CA . LEU A 1 372 ? -6.344 0.325 2.494 1 95.06 372 LEU A CA 1
ATOM 2920 C C . LEU A 1 372 ? -5.758 -1.074 2.662 1 95.06 372 LEU A C 1
ATOM 2922 O O . LEU A 1 372 ? -6.246 -1.86 3.479 1 95.06 372 LEU A O 1
ATOM 2926 N N . THR A 1 373 ? -4.73 -1.381 1.862 1 96.44 373 THR A N 1
ATOM 2927 C CA . THR A 1 373 ? -4.07 -2.68 1.954 1 96.44 373 THR A CA 1
ATOM 2928 C C . THR A 1 373 ? -3.432 -2.865 3.326 1 96.44 373 THR A C 1
ATOM 2930 O O . THR A 1 373 ? -3.484 -3.957 3.898 1 96.44 373 THR A O 1
ATOM 2933 N N . ALA A 1 374 ? -2.873 -1.846 3.84 1 98.5 374 ALA A N 1
ATOM 2934 C CA . ALA A 1 374 ? -2.244 -1.913 5.156 1 98.5 374 ALA A CA 1
ATOM 2935 C C . ALA A 1 374 ? -3.27 -2.242 6.238 1 98.5 374 ALA A C 1
ATOM 2937 O O . ALA A 1 374 ? -3.049 -3.133 7.062 1 98.5 374 ALA A O 1
ATOM 2938 N N . MET A 1 375 ? -4.359 -1.571 6.238 1 98.5 375 MET A N 1
ATOM 2939 C CA . MET A 1 375 ? -5.387 -1.753 7.258 1 98.5 375 MET A CA 1
ATOM 2940 C C . MET A 1 375 ? -5.98 -3.156 7.188 1 98.5 375 MET A C 1
ATOM 2942 O O . MET A 1 375 ? -6.121 -3.828 8.211 1 98.5 375 MET A O 1
ATOM 2946 N N . THR A 1 376 ? -6.328 -3.564 6.02 1 98.06 376 THR A N 1
ATOM 2947 C CA . THR A 1 376 ? -6.961 -4.871 5.879 1 98.06 376 THR A CA 1
ATOM 2948 C C . THR A 1 376 ? -5.961 -5.988 6.16 1 98.06 376 THR A C 1
ATOM 2950 O O . THR A 1 376 ? -6.305 -6.992 6.789 1 98.06 376 THR A O 1
ATOM 2953 N N . SER A 1 377 ? -4.727 -5.828 5.688 1 98.62 377 SER A N 1
ATOM 2954 C CA . SER A 1 377 ? -3.703 -6.824 5.984 1 98.62 377 SER A CA 1
ATOM 2955 C C . SER A 1 377 ? -3.469 -6.941 7.488 1 98.62 377 SER A C 1
ATOM 2957 O O . SER A 1 377 ? -3.232 -8.039 8 1 98.62 377 SER A O 1
ATOM 2959 N N . ALA A 1 378 ? -3.467 -5.781 8.148 1 98.69 378 ALA A N 1
ATOM 2960 C CA . ALA A 1 378 ? -3.328 -5.82 9.602 1 98.69 378 ALA A CA 1
ATOM 2961 C C . ALA A 1 378 ? -4.438 -6.652 10.234 1 98.69 378 ALA A C 1
ATOM 2963 O O . ALA A 1 378 ? -4.184 -7.465 11.125 1 98.69 378 ALA A O 1
ATOM 2964 N N . ALA A 1 379 ? -5.621 -6.461 9.789 1 98.5 379 ALA A N 1
ATOM 2965 C CA . ALA A 1 379 ? -6.75 -7.234 10.297 1 98.5 379 ALA A CA 1
ATOM 2966 C C . ALA A 1 379 ? -6.566 -8.727 10.016 1 98.5 379 ALA A C 1
ATOM 2968 O O . ALA A 1 379 ? -6.785 -9.562 10.891 1 98.5 379 ALA A O 1
ATOM 2969 N N . TYR A 1 380 ? -6.125 -9.062 8.82 1 97.19 380 TYR A N 1
ATOM 2970 C CA . TYR A 1 380 ? -5.902 -10.453 8.438 1 97.19 380 TYR A CA 1
ATOM 2971 C C . TYR A 1 380 ? -4.789 -11.078 9.273 1 97.19 380 TYR A C 1
ATOM 2973 O O . TYR A 1 380 ? -4.777 -12.289 9.492 1 97.19 380 TYR A O 1
ATOM 2981 N N . ARG A 1 381 ? -3.852 -10.258 9.734 1 97.19 381 ARG A N 1
ATOM 2982 C CA . ARG A 1 381 ? -2.752 -10.742 10.57 1 97.19 381 ARG A CA 1
ATOM 2983 C C . ARG A 1 381 ? -3.217 -10.984 12 1 97.19 381 ARG A C 1
ATOM 2985 O O . ARG A 1 381 ? -2.463 -11.516 12.82 1 97.19 381 ARG A O 1
ATOM 2992 N N . GLY A 1 382 ? -4.426 -10.547 12.312 1 96.44 382 GLY A N 1
ATOM 2993 C CA . GLY A 1 382 ? -4.973 -10.75 13.641 1 96.44 382 GLY A CA 1
ATOM 2994 C C . GLY A 1 382 ? -4.895 -9.508 14.516 1 96.44 382 GLY A C 1
ATOM 2995 O O . GLY A 1 382 ? -5.176 -9.57 15.711 1 96.44 382 GLY A O 1
ATOM 2996 N N . VAL A 1 383 ? -4.441 -8.414 13.977 1 98.25 383 VAL A N 1
ATOM 2997 C CA . VAL A 1 383 ? -4.41 -7.137 14.688 1 98.25 383 VAL A CA 1
ATOM 2998 C C . VAL A 1 383 ? -5.824 -6.57 14.789 1 98.25 383 VAL A C 1
ATOM 3000 O O . VAL A 1 383 ? -6.582 -6.59 13.82 1 98.25 383 VAL A O 1
ATOM 3003 N N . GLU A 1 384 ? -6.211 -6.152 15.977 1 98.44 384 GLU A N 1
ATOM 3004 C CA . GLU A 1 384 ? -7.488 -5.461 16.125 1 98.44 384 GLU A CA 1
ATOM 3005 C C . GLU A 1 384 ? -7.43 -4.062 15.508 1 98.44 384 GLU A C 1
ATOM 3007 O O . GLU A 1 384 ? -6.676 -3.207 15.969 1 98.44 384 GLU A O 1
ATOM 3012 N N . VAL A 1 385 ? -8.195 -3.869 14.43 1 98.75 385 VAL A N 1
ATOM 3013 C CA . VAL A 1 385 ? -8.188 -2.576 13.758 1 98.75 385 VAL A CA 1
ATOM 3014 C C . VAL A 1 385 ? -9.547 -1.899 13.93 1 98.75 385 VAL A C 1
ATOM 3016 O O . VAL A 1 385 ? -10.586 -2.473 13.586 1 98.75 385 VAL A O 1
ATOM 3019 N N . GLU A 1 386 ? -9.578 -0.709 14.453 1 98.25 386 GLU A N 1
ATOM 3020 C CA . GLU A 1 386 ? -10.828 0.037 14.562 1 98.25 386 GLU A CA 1
ATOM 3021 C C . GLU A 1 386 ? -10.711 1.41 13.906 1 98.25 386 GLU A C 1
ATOM 3023 O O . GLU A 1 386 ? -9.641 2.027 13.938 1 98.25 386 GLU A O 1
ATOM 3028 N N . LEU A 1 387 ? -11.742 1.82 13.328 1 98.56 387 LEU A N 1
ATOM 3029 C CA . LEU A 1 387 ? -11.859 3.096 12.625 1 98.56 387 LEU A CA 1
ATOM 3030 C C . LEU A 1 387 ? -13.016 3.916 13.195 1 98.56 387 LEU A C 1
ATOM 3032 O O . LEU A 1 387 ? -14.148 3.438 13.258 1 98.56 387 LEU A O 1
ATOM 3036 N N . PHE A 1 388 ? -12.727 5.098 13.695 1 98.31 388 PHE A N 1
ATOM 3037 C CA . PHE A 1 388 ? -13.742 6.047 14.141 1 98.31 388 PHE A CA 1
ATOM 3038 C C . PHE A 1 388 ? -14.023 7.082 13.055 1 98.31 388 PHE A C 1
ATOM 3040 O O . PHE A 1 388 ? -13.117 7.805 12.625 1 98.31 388 PHE A O 1
ATOM 3047 N N . VAL A 1 389 ? -15.25 7.113 12.586 1 96.38 389 VAL A N 1
ATOM 3048 C CA . VAL A 1 389 ? -15.711 8.094 11.609 1 96.38 389 VAL A CA 1
ATOM 3049 C C . VAL A 1 389 ? -17.016 8.734 12.078 1 96.38 389 VAL A C 1
ATOM 3051 O O . VAL A 1 389 ? -17.578 8.328 13.102 1 96.38 389 VAL A O 1
ATOM 3054 N N . GLY A 1 390 ? -17.438 9.797 11.391 1 93.88 390 GLY A N 1
ATOM 3055 C CA . GLY A 1 390 ? -18.719 10.398 11.703 1 93.88 390 GLY A CA 1
ATOM 3056 C C . GLY A 1 390 ? -19.875 9.719 11 1 93.88 390 GLY A C 1
ATOM 3057 O O . GLY A 1 390 ? -19.719 9.18 9.898 1 93.88 390 GLY A O 1
ATOM 3058 N N . THR A 1 391 ? -21 9.719 11.625 1 88.75 391 THR A N 1
ATOM 3059 C CA . THR A 1 391 ? -22.203 9.227 10.961 1 88.75 391 THR A CA 1
ATOM 3060 C C . THR A 1 391 ? -22.594 10.141 9.797 1 88.75 391 THR A C 1
ATOM 3062 O O . THR A 1 391 ? -22.984 9.664 8.727 1 88.75 391 THR A O 1
ATOM 3065 N N . GLU A 1 392 ? -22.516 11.414 10.094 1 80.06 392 GLU A N 1
ATOM 3066 C CA . GLU A 1 392 ? -22.781 12.414 9.062 1 80.06 392 GLU A CA 1
ATOM 3067 C C . GLU A 1 392 ? -21.578 13.32 8.852 1 80.06 392 GLU A C 1
ATOM 3069 O O . GLU A 1 392 ? -20.766 13.516 9.766 1 80.06 392 GLU A O 1
ATOM 3074 N N . SER A 1 393 ? -21.422 13.586 7.496 1 75 393 SER A N 1
ATOM 3075 C CA . SER A 1 393 ? -20.375 14.539 7.164 1 75 393 SER A CA 1
ATOM 3076 C C . SER A 1 393 ? -20.969 15.828 6.59 1 75 393 SER A C 1
ATOM 3078 O O . SER A 1 393 ? -22.125 15.852 6.172 1 75 393 SER A O 1
ATOM 3080 N N . ASP A 1 394 ? -20.234 16.812 6.695 1 74.62 394 ASP A N 1
ATOM 3081 C CA . ASP A 1 394 ? -20.625 18.109 6.156 1 74.62 394 ASP A CA 1
ATOM 3082 C C . ASP A 1 394 ? -20.5 18.141 4.633 1 74.62 394 ASP A C 1
ATOM 3084 O O . ASP A 1 394 ? -21.031 19.031 3.975 1 74.62 394 ASP A O 1
ATOM 3088 N N . GLN A 1 395 ? -19.875 17.125 4.16 1 79.25 395 GLN A N 1
ATOM 3089 C CA . GLN A 1 395 ? -19.641 17.094 2.721 1 79.25 395 GLN A CA 1
ATOM 3090 C C . GLN A 1 395 ? -20.25 15.836 2.092 1 79.25 395 GLN A C 1
ATOM 3092 O O . GLN A 1 395 ? -19.828 14.719 2.389 1 79.25 395 GLN A O 1
ATOM 3097 N N . PHE A 1 396 ? -21.125 16 1.148 1 82.12 396 PHE A N 1
ATOM 3098 C CA . PHE A 1 396 ? -21.875 14.922 0.517 1 82.12 396 PHE A CA 1
ATOM 3099 C C . PHE A 1 396 ? -20.938 13.984 -0.233 1 82.12 396 PHE A C 1
ATOM 3101 O O . PHE A 1 396 ? -20.969 12.766 -0.012 1 82.12 396 PHE A O 1
ATOM 3108 N N . ILE A 1 397 ? -20.094 14.516 -1.043 1 83 397 ILE A N 1
ATOM 3109 C CA . ILE A 1 397 ? -19.219 13.719 -1.89 1 83 397 ILE A CA 1
ATOM 3110 C C . ILE A 1 397 ? -18.234 12.93 -1.02 1 83 397 ILE A C 1
ATOM 3112 O O . ILE A 1 397 ? -18.016 11.734 -1.238 1 83 397 ILE A O 1
ATOM 3116 N N . VAL A 1 398 ? -17.75 13.562 -0.031 1 85.31 398 VAL A N 1
ATOM 3117 C CA . VAL A 1 398 ? -16.75 12.938 0.826 1 85.31 398 VAL A CA 1
ATOM 3118 C C . VAL A 1 398 ? -17.391 11.82 1.644 1 85.31 398 VAL A C 1
ATOM 3120 O O . VAL A 1 398 ? -16.797 10.75 1.812 1 85.31 398 VAL A O 1
ATOM 3123 N N . ASN A 1 399 ? -18.562 12.094 2.061 1 87.31 399 ASN A N 1
ATOM 3124 C CA . ASN A 1 399 ? -19.266 11.086 2.844 1 87.31 399 ASN A CA 1
ATOM 3125 C C . ASN A 1 399 ? -19.531 9.82 2.027 1 87.31 399 ASN A C 1
ATOM 3127 O O . ASN A 1 399 ? -19.312 8.711 2.51 1 87.31 399 ASN A O 1
ATOM 3131 N N . HIS A 1 400 ? -20 10.016 0.923 1 88 400 HIS A N 1
ATOM 3132 C CA . HIS A 1 400 ? -20.312 8.867 0.077 1 88 400 HIS A CA 1
ATOM 3133 C C . HIS A 1 400 ? -19.047 8.164 -0.388 1 88 400 HIS A C 1
ATOM 3135 O O . HIS A 1 400 ? -19.016 6.941 -0.513 1 88 400 HIS A O 1
ATOM 3141 N N . ALA A 1 401 ? -18.078 8.938 -0.661 1 87.19 401 ALA A N 1
ATOM 3142 C CA . ALA A 1 401 ? -16.797 8.328 -1.025 1 87.19 401 ALA A CA 1
ATOM 3143 C C . ALA A 1 401 ? -16.266 7.453 0.104 1 87.19 401 ALA A C 1
ATOM 3145 O O . ALA A 1 401 ? -15.797 6.336 -0.137 1 87.19 401 ALA A O 1
ATOM 3146 N N . GLN A 1 402 ? -16.312 7.969 1.245 1 91.88 402 GLN A N 1
ATOM 3147 C CA . GLN A 1 402 ? -15.891 7.23 2.43 1 91.88 402 GLN A CA 1
ATOM 3148 C C . GLN A 1 402 ? -16.672 5.918 2.564 1 91.88 402 GLN A C 1
ATOM 3150 O O . GLN A 1 402 ? -16.078 4.867 2.811 1 91.88 402 GLN A O 1
ATOM 3155 N N . ARG A 1 403 ? -17.906 5.977 2.387 1 91.06 403 ARG A N 1
ATOM 3156 C CA . ARG A 1 403 ? -18.797 4.824 2.539 1 91.06 403 ARG A CA 1
ATOM 3157 C C . ARG A 1 403 ? -18.453 3.73 1.536 1 91.06 403 ARG A C 1
ATOM 3159 O O . ARG A 1 403 ? -18.672 2.547 1.802 1 91.06 403 ARG A O 1
ATOM 3166 N N . SER A 1 404 ? -17.938 4.109 0.457 1 89.38 404 SER A N 1
ATOM 3167 C CA . SER A 1 404 ? -17.609 3.15 -0.595 1 89.38 404 SER A CA 1
ATOM 3168 C C . SER A 1 404 ? -16.531 2.17 -0.141 1 89.38 404 SER A C 1
ATOM 3170 O O . SER A 1 404 ? -16.359 1.107 -0.741 1 89.38 404 SER A O 1
ATOM 3172 N N . TYR A 1 405 ? -15.883 2.418 0.912 1 91.69 405 TYR A N 1
ATOM 3173 C CA . TYR A 1 405 ? -14.789 1.565 1.367 1 91.69 405 TYR A CA 1
ATOM 3174 C C . TYR A 1 405 ? -15.227 0.692 2.537 1 91.69 405 TYR A C 1
ATOM 3176 O O . TYR A 1 405 ? -14.484 -0.192 2.973 1 91.69 405 TYR A O 1
ATOM 3184 N N . TYR A 1 406 ? -16.406 0.928 3.086 1 93.88 406 TYR A N 1
ATOM 3185 C CA . TYR A 1 406 ? -16.875 0.231 4.281 1 93.88 406 TYR A CA 1
ATOM 3186 C C . TYR A 1 406 ? -16.953 -1.271 4.043 1 93.88 406 TYR A C 1
ATOM 3188 O O . TYR A 1 406 ? -16.547 -2.066 4.898 1 93.88 406 TYR A O 1
ATOM 3196 N N . GLY A 1 407 ? -17.484 -1.646 2.953 1 92.38 407 GLY A N 1
ATOM 3197 C CA . GLY A 1 407 ? -17.609 -3.064 2.656 1 92.38 407 GLY A CA 1
ATOM 3198 C C . GLY A 1 407 ? -16.297 -3.812 2.744 1 92.38 407 GLY A C 1
ATOM 3199 O O . GLY A 1 407 ? -16.203 -4.859 3.393 1 92.38 407 GLY A O 1
ATOM 3200 N N . THR A 1 408 ? -15.289 -3.299 2.076 1 91.69 408 THR A N 1
ATOM 3201 C CA . THR A 1 408 ? -13.961 -3.912 2.047 1 91.69 408 THR A CA 1
ATOM 3202 C C . THR A 1 408 ? -13.359 -3.967 3.447 1 91.69 408 THR A C 1
ATOM 3204 O O . THR A 1 408 ? -12.766 -4.973 3.836 1 91.69 408 THR A O 1
ATOM 3207 N N . LEU A 1 409 ? -13.516 -2.93 4.176 1 96.5 409 LEU A N 1
ATOM 3208 C CA . LEU A 1 409 ? -12.977 -2.859 5.527 1 96.5 409 LEU A CA 1
ATOM 3209 C C . LEU A 1 409 ? -13.68 -3.854 6.445 1 96.5 409 LEU A C 1
ATOM 3211 O O . LEU A 1 409 ? -13.023 -4.605 7.172 1 96.5 409 LEU A O 1
ATOM 3215 N N . LEU A 1 410 ? -14.977 -3.857 6.383 1 96.56 410 LEU A N 1
ATOM 3216 C CA . LEU A 1 410 ? -15.766 -4.75 7.227 1 96.56 410 LEU A CA 1
ATOM 3217 C C . LEU A 1 410 ? -15.484 -6.211 6.891 1 96.56 410 LEU A C 1
ATOM 3219 O O . LEU A 1 410 ? -15.375 -7.047 7.793 1 96.56 410 LEU A O 1
ATOM 3223 N N . ALA A 1 411 ? -15.336 -6.488 5.652 1 93.06 411 ALA A N 1
ATOM 3224 C CA . ALA A 1 411 ? -15.07 -7.855 5.215 1 93.06 411 ALA A CA 1
ATOM 3225 C C . ALA A 1 411 ? -13.727 -8.352 5.758 1 93.06 411 ALA A C 1
ATOM 3227 O O . ALA A 1 411 ? -13.57 -9.547 6.035 1 93.06 411 ALA A O 1
ATOM 3228 N N . ALA A 1 412 ? -12.797 -7.484 5.938 1 95.44 412 ALA A N 1
ATOM 3229 C CA . ALA A 1 412 ? -11.477 -7.848 6.43 1 95.44 412 ALA A CA 1
ATOM 3230 C C . ALA A 1 412 ? -11.469 -7.98 7.949 1 95.44 412 ALA A C 1
ATOM 3232 O O . ALA A 1 412 ? -10.516 -8.5 8.531 1 95.44 412 ALA A O 1
ATOM 3233 N N . GLY A 1 413 ? -12.469 -7.453 8.586 1 96.81 413 GLY A N 1
ATOM 3234 C CA . GLY A 1 413 ? -12.57 -7.559 10.031 1 96.81 413 GLY A CA 1
ATOM 3235 C C . GLY A 1 413 ? -12.305 -6.246 10.742 1 96.81 413 GLY A C 1
ATOM 3236 O O . GLY A 1 413 ? -12.164 -6.219 11.969 1 96.81 413 GLY A O 1
ATOM 3237 N N . VAL A 1 414 ? -12.227 -5.211 10.023 1 98.38 414 VAL A N 1
ATOM 3238 C CA . VAL A 1 414 ? -12.055 -3.896 10.641 1 98.38 414 VAL A CA 1
ATOM 3239 C C . VAL A 1 414 ? -13.359 -3.48 11.328 1 98.38 414 VAL A C 1
ATOM 3241 O O . VAL A 1 414 ? -14.445 -3.633 10.758 1 98.38 414 VAL A O 1
ATOM 3244 N N . ARG A 1 415 ? -13.234 -3.012 12.531 1 98.56 415 ARG A N 1
ATOM 3245 C CA . ARG A 1 415 ? -14.406 -2.504 13.242 1 98.56 415 ARG A CA 1
ATOM 3246 C C . ARG A 1 415 ? -14.602 -1.013 12.984 1 98.56 415 ARG A C 1
ATOM 3248 O O . ARG A 1 415 ? -13.672 -0.22 13.172 1 98.56 415 ARG A O 1
ATOM 3255 N N . ILE A 1 416 ? -15.758 -0.646 12.555 1 98.25 416 ILE A N 1
ATOM 3256 C CA . ILE A 1 416 ? -16.047 0.744 12.219 1 98.25 416 ILE A CA 1
ATOM 3257 C C . ILE A 1 416 ? -17.016 1.328 13.234 1 98.25 416 ILE A C 1
ATOM 3259 O O . ILE A 1 416 ? -18.125 0.809 13.406 1 98.25 416 ILE A O 1
ATOM 3263 N N . TYR A 1 417 ? -16.625 2.355 13.922 1 98.31 417 TYR A N 1
ATOM 3264 C CA . TYR A 1 417 ? -17.453 3.08 14.883 1 98.31 417 TYR A CA 1
ATOM 3265 C C . TYR A 1 417 ? -17.891 4.43 14.32 1 98.31 417 TYR A C 1
ATOM 3267 O O . TYR A 1 417 ? -17.062 5.203 13.836 1 98.31 417 TYR A O 1
ATOM 3275 N N . ARG A 1 418 ? -19.203 4.715 14.391 1 96.81 418 ARG A N 1
ATOM 3276 C CA . ARG A 1 418 ? -19.75 5.953 13.852 1 96.81 418 ARG A CA 1
ATOM 3277 C C . ARG A 1 418 ? -20.188 6.902 14.969 1 96.81 418 ARG A C 1
ATOM 3279 O O . ARG A 1 418 ? -21.141 6.625 15.688 1 96.81 418 ARG A O 1
ATOM 3286 N N . TYR A 1 419 ? -19.406 7.984 15.109 1 96.56 419 TYR A N 1
ATOM 3287 C CA . TYR A 1 419 ? -19.719 9.023 16.094 1 96.56 419 TYR A CA 1
ATOM 3288 C C . TYR A 1 419 ? -21.062 9.664 15.797 1 96.56 419 TYR A C 1
ATOM 3290 O O . TYR A 1 419 ? -21.391 9.93 14.641 1 96.56 419 TYR A O 1
ATOM 3298 N N . PRO A 1 420 ? -21.797 9.961 16.734 1 94.56 420 PRO A N 1
ATOM 3299 C CA . PRO A 1 420 ? -23.203 10.312 16.516 1 94.56 420 PRO A CA 1
ATOM 3300 C C . PRO A 1 420 ? -23.375 11.711 15.914 1 94.56 420 PRO A C 1
ATOM 3302 O O . PRO A 1 420 ? -22.641 12.633 16.281 1 94.56 420 PRO A O 1
ATOM 3305 N N . ALA A 1 421 ? -24.312 11.828 15 1 91.38 421 ALA A N 1
ATOM 3306 C CA . ALA A 1 421 ? -24.781 13.109 14.469 1 91.38 421 ALA A CA 1
ATOM 3307 C C . ALA A 1 421 ? -25.609 13.859 15.516 1 91.38 421 ALA A C 1
ATOM 3309 O O . ALA A 1 421 ? -26.203 13.242 16.391 1 91.38 421 ALA A O 1
ATOM 3310 N N . PRO A 1 422 ? -25.578 15.227 15.562 1 93.06 422 PRO A N 1
ATOM 3311 C CA . PRO A 1 422 ? -25.125 16.078 14.461 1 93.06 422 PRO A CA 1
ATOM 3312 C C . PRO A 1 422 ? -23.688 16.531 14.625 1 93.06 422 PRO A C 1
ATOM 3314 O O . PRO A 1 422 ? -23.156 17.25 13.773 1 93.06 422 PRO A O 1
ATOM 3317 N N . THR A 1 423 ? -23.047 16.109 15.703 1 93.06 423 THR A N 1
ATOM 3318 C CA . THR A 1 423 ? -21.656 16.5 15.922 1 93.06 423 THR A CA 1
ATOM 3319 C C . THR A 1 423 ? -20.75 15.859 14.875 1 93.06 423 THR A C 1
ATOM 3321 O O . THR A 1 423 ? -20.859 14.664 14.586 1 93.06 423 THR A O 1
ATOM 3324 N N . VAL A 1 424 ? -19.938 16.672 14.273 1 92.44 424 VAL A N 1
ATOM 3325 C CA . VAL A 1 424 ? -18.984 16.203 13.281 1 92.44 424 VAL A CA 1
ATOM 3326 C C . VAL A 1 424 ? -17.672 15.836 13.977 1 92.44 424 VAL A C 1
ATOM 3328 O O . VAL A 1 424 ? -17 16.703 14.547 1 92.44 424 VAL A O 1
ATOM 3331 N N . LEU A 1 425 ? -17.391 14.578 13.977 1 94.94 425 LEU A N 1
ATOM 3332 C CA . LEU A 1 425 ? -16.078 14.164 14.484 1 94.94 425 LEU A CA 1
ATOM 3333 C C . LEU A 1 425 ? -14.961 14.727 13.609 1 94.94 425 LEU A C 1
ATOM 3335 O O . LEU A 1 425 ? -14.883 14.43 12.422 1 94.94 425 LEU A O 1
ATOM 3339 N N . HIS A 1 426 ? -14.094 15.539 14.195 1 96.25 426 HIS A N 1
ATOM 3340 C CA . HIS A 1 426 ? -13.109 16.266 13.391 1 96.25 426 HIS A CA 1
ATOM 3341 C C . HIS A 1 426 ? -11.695 16.016 13.906 1 96.25 426 HIS A C 1
ATOM 3343 O O . HIS A 1 426 ? -10.734 16.594 13.383 1 96.25 426 HIS A O 1
ATOM 3349 N N . ALA A 1 427 ? -11.586 15.156 14.938 1 97.75 427 ALA A N 1
ATOM 3350 C CA . ALA A 1 427 ? -10.273 14.805 15.461 1 97.75 427 ALA A CA 1
ATOM 3351 C C . ALA A 1 427 ? -9.5 13.953 14.453 1 97.75 427 ALA A C 1
ATOM 3353 O O . ALA A 1 427 ? -10.094 13.18 13.695 1 97.75 427 ALA A O 1
ATOM 3354 N N . LYS A 1 428 ? -8.203 14.094 14.422 1 98.12 428 LYS A N 1
ATOM 3355 C CA . LYS A 1 428 ? -7.312 13.297 13.586 1 98.12 428 LYS A CA 1
ATOM 3356 C C . LYS A 1 428 ? -6.176 12.695 14.406 1 98.12 428 LYS A C 1
ATOM 3358 O O . LYS A 1 428 ? -5.23 13.398 14.773 1 98.12 428 LYS A O 1
ATOM 3363 N N . TYR A 1 429 ? -6.238 11.438 14.656 1 98.62 429 TYR A N 1
ATOM 3364 C CA . TYR A 1 429 ? -5.141 10.797 15.367 1 98.62 429 TYR A CA 1
ATOM 3365 C C . TYR A 1 429 ? -5.188 9.281 15.203 1 98.62 429 TYR A C 1
ATOM 3367 O O . TYR A 1 429 ? -6.156 8.742 14.672 1 98.62 429 TYR A O 1
ATOM 3375 N N . MET A 1 430 ? -4.137 8.641 15.562 1 98.75 430 MET A N 1
ATOM 3376 C CA . MET A 1 430 ? -3.965 7.191 15.477 1 98.75 430 MET A CA 1
ATOM 3377 C C . MET A 1 430 ? -3.164 6.668 16.656 1 98.75 430 MET A C 1
ATOM 3379 O O . MET A 1 430 ? -2.217 7.316 17.109 1 98.75 430 MET A O 1
ATOM 3383 N N . THR A 1 431 ? -3.592 5.57 17.203 1 98.69 431 THR A N 1
ATOM 3384 C CA . THR A 1 431 ? -2.82 4.867 18.219 1 98.69 431 THR A CA 1
ATOM 3385 C C . THR A 1 431 ? -2.457 3.463 17.75 1 98.69 431 THR A C 1
ATOM 3387 O O . THR A 1 431 ? -3.244 2.811 17.062 1 98.69 431 THR A O 1
ATOM 3390 N N . VAL A 1 432 ? -1.289 3.064 17.969 1 98.44 432 VAL A N 1
ATOM 3391 C CA . VAL A 1 432 ? -0.798 1.744 17.578 1 98.44 432 VAL A CA 1
ATOM 3392 C C . VAL A 1 432 ? -0.267 1.012 18.812 1 98.44 432 VAL A C 1
ATOM 3394 O O . VAL A 1 432 ? 0.706 1.449 19.422 1 98.44 432 VAL A O 1
ATOM 3397 N N . ASP A 1 433 ? -0.918 -0.088 19.094 1 96.19 433 ASP A N 1
ATOM 3398 C CA . ASP A 1 433 ? -0.566 -0.921 20.234 1 96.19 433 ASP A CA 1
ATOM 3399 C C . ASP A 1 433 ? -0.504 -0.093 21.516 1 96.19 433 ASP A C 1
ATOM 3401 O O . ASP A 1 433 ? -1.312 0.817 21.719 1 96.19 433 ASP A O 1
ATOM 3405 N N . ASP A 1 434 ? 0.17 -0.21 22.422 1 94.38 434 ASP A N 1
ATOM 3406 C CA . ASP A 1 434 ? 0.442 0.557 23.641 1 94.38 434 ASP A CA 1
ATOM 3407 C C . ASP A 1 434 ? 1.828 1.195 23.578 1 94.38 434 ASP A C 1
ATOM 3409 O O . ASP A 1 434 ? 2.582 1.137 24.562 1 94.38 434 ASP A O 1
ATOM 3413 N N . GLU A 1 435 ? 1.99 1.668 22.281 1 94.94 435 GLU A N 1
ATOM 3414 C CA . GLU A 1 435 ? 3.357 2.143 22.078 1 94.94 435 GLU A CA 1
ATOM 3415 C C . GLU A 1 435 ? 3.373 3.531 21.438 1 94.94 435 GLU A C 1
ATOM 3417 O O . GLU A 1 435 ? 4.148 4.395 21.859 1 94.94 435 GLU A O 1
ATOM 3422 N N . VAL A 1 436 ? 2.533 3.758 20.438 1 98.19 436 VAL A N 1
ATOM 3423 C CA . VAL A 1 436 ? 2.711 4.945 19.594 1 98.19 436 VAL A CA 1
ATOM 3424 C C . VAL A 1 436 ? 1.4 5.727 19.531 1 98.19 436 VAL A C 1
ATOM 3426 O O . VAL A 1 436 ? 0.322 5.137 19.438 1 98.19 436 VAL A O 1
ATOM 3429 N N . GLY A 1 437 ? 1.483 7.051 19.688 1 98.62 437 GLY A N 1
ATOM 3430 C CA . GLY A 1 437 ? 0.403 7.973 19.375 1 98.62 437 GLY A CA 1
ATOM 3431 C C . GLY A 1 437 ? 0.776 8.992 18.312 1 98.62 437 GLY A C 1
ATOM 3432 O O . GLY A 1 437 ? 1.892 9.516 18.312 1 98.62 437 GLY A O 1
ATOM 3433 N N . VAL A 1 438 ? -0.119 9.18 17.344 1 98.81 438 VAL A N 1
ATOM 3434 C CA . VAL A 1 438 ? 0.049 10.203 16.312 1 98.81 438 VAL A CA 1
ATOM 3435 C C . VAL A 1 438 ? -1.169 11.125 16.297 1 98.81 438 VAL A C 1
ATOM 3437 O O . VAL A 1 438 ? -2.309 10.656 16.297 1 98.81 438 VAL A O 1
ATOM 3440 N N . ILE A 1 439 ? -0.971 12.398 16.312 1 98.88 439 ILE A N 1
ATOM 3441 C CA . ILE A 1 439 ? -2.074 13.352 16.328 1 98.88 439 ILE A CA 1
ATOM 3442 C C . ILE A 1 439 ? -1.7 14.578 15.508 1 98.88 439 ILE A C 1
ATOM 3444 O O . ILE A 1 439 ? -0.522 14.938 15.406 1 98.88 439 ILE A O 1
ATOM 3448 N N . GLY A 1 440 ? -2.656 15.203 14.844 1 98.62 440 GLY A N 1
ATOM 3449 C CA . GLY A 1 440 ? -2.359 16.422 14.109 1 98.62 440 GLY A CA 1
ATOM 3450 C C . GLY A 1 440 ? -3.512 16.891 13.242 1 98.62 440 GLY A C 1
ATOM 3451 O O . GLY A 1 440 ? -4.668 16.875 13.672 1 98.62 440 GLY A O 1
ATOM 3452 N N . SER A 1 441 ? -3.117 17.359 12.078 1 98.19 441 SER A N 1
ATOM 3453 C CA . SER A 1 441 ? -4.102 18.031 11.242 1 98.19 441 SER A CA 1
ATOM 3454 C C . SER A 1 441 ? -4.52 17.156 10.062 1 98.19 441 SER A C 1
ATOM 3456 O O . SER A 1 441 ? -5.52 17.438 9.398 1 98.19 441 SER A O 1
ATOM 3458 N N . SER A 1 442 ? -3.867 16.094 9.812 1 97.12 442 SER A N 1
ATOM 3459 C CA . SER A 1 442 ? -4.055 15.352 8.57 1 97.12 442 SER A CA 1
ATOM 3460 C C . SER A 1 442 ? -5.223 14.375 8.672 1 97.12 442 SER A C 1
ATOM 3462 O O . SER A 1 442 ? -5.258 13.531 9.562 1 97.12 442 SER A O 1
ATOM 3464 N N . ASN A 1 443 ? -6.168 14.531 7.723 1 94.81 443 ASN A N 1
ATOM 3465 C CA . ASN A 1 443 ? -7.094 13.43 7.469 1 94.81 443 ASN A CA 1
ATOM 3466 C C . ASN A 1 443 ? -6.402 12.266 6.758 1 94.81 443 ASN A C 1
ATOM 3468 O O . ASN A 1 443 ? -5.234 12.367 6.387 1 94.81 443 ASN A O 1
ATOM 3472 N N . MET A 1 444 ? -7.078 11.172 6.688 1 95.06 444 MET A N 1
ATOM 3473 C CA . MET A 1 444 ? -6.57 10.055 5.887 1 95.06 444 MET A CA 1
ATOM 3474 C C . MET A 1 444 ? -7.324 9.953 4.566 1 95.06 444 MET A C 1
ATOM 3476 O O . MET A 1 444 ? -8.039 8.977 4.332 1 95.06 444 MET A O 1
ATOM 3480 N N . ASP A 1 445 ? -7.059 10.914 3.725 1 90.12 445 ASP A N 1
ATOM 3481 C CA . ASP A 1 445 ? -7.641 10.969 2.389 1 90.12 445 ASP A CA 1
ATOM 3482 C C . ASP A 1 445 ? -6.637 11.508 1.373 1 90.12 445 ASP A C 1
ATOM 3484 O O . ASP A 1 445 ? -5.527 11.906 1.741 1 90.12 445 ASP A O 1
ATOM 3488 N N . PHE A 1 446 ? -7.004 11.562 0.161 1 82.75 446 PHE A N 1
ATOM 3489 C CA . PHE A 1 446 ? -6.105 11.914 -0.931 1 82.75 446 PHE A CA 1
ATOM 3490 C C . PHE A 1 446 ? -5.672 13.375 -0.824 1 82.75 446 PHE A C 1
ATOM 3492 O O . PHE A 1 446 ? -4.508 13.703 -1.056 1 82.75 446 PHE A O 1
ATOM 3499 N N . ARG A 1 447 ? -6.523 14.203 -0.495 1 84.31 447 ARG A N 1
ATOM 3500 C CA . ARG A 1 447 ? -6.219 15.625 -0.416 1 84.31 447 ARG A CA 1
ATOM 3501 C C . ARG A 1 447 ? -5.191 15.906 0.677 1 84.31 447 ARG A C 1
ATOM 3503 O O . ARG A 1 447 ? -4.234 16.656 0.461 1 84.31 447 ARG A O 1
ATOM 3510 N N . SER A 1 448 ? -5.402 15.344 1.803 1 91.44 448 SER A N 1
ATOM 3511 C CA . SER A 1 448 ? -4.5 15.555 2.93 1 91.44 448 SER A CA 1
ATOM 3512 C C . SER A 1 448 ? -3.117 14.969 2.648 1 91.44 448 SER A C 1
ATOM 3514 O O . SER A 1 448 ? -2.107 15.5 3.117 1 91.44 448 SER A O 1
ATOM 3516 N N . PHE A 1 449 ? -3.064 13.93 1.893 1 88.56 449 PHE A N 1
ATOM 3517 C CA . PHE A 1 449 ? -1.785 13.273 1.637 1 88.56 449 PHE A CA 1
ATOM 3518 C C . PHE A 1 449 ? -0.999 14.023 0.57 1 88.56 449 PHE A C 1
ATOM 3520 O O . PHE A 1 449 ? 0.232 14.078 0.622 1 88.56 449 PHE A O 1
ATOM 3527 N N . ALA A 1 450 ? -1.738 14.68 -0.373 1 79.81 450 ALA A N 1
ATOM 3528 C CA . ALA A 1 450 ? -1.005 15.164 -1.539 1 79.81 450 ALA A CA 1
ATOM 3529 C C . ALA A 1 450 ? -1.163 16.672 -1.695 1 79.81 450 ALA A C 1
ATOM 3531 O O . ALA A 1 450 ? -0.253 17.359 -2.178 1 79.81 450 ALA A O 1
ATOM 3532 N N . LEU A 1 451 ? -2.295 17.25 -1.265 1 79.94 451 LEU A N 1
ATOM 3533 C CA . LEU A 1 451 ? -2.604 18.609 -1.696 1 79.94 451 LEU A CA 1
ATOM 3534 C C . LEU A 1 451 ? -2.6 19.578 -0.512 1 79.94 451 LEU A C 1
ATOM 3536 O O . LEU A 1 451 ? -2.402 20.781 -0.686 1 79.94 451 LEU A O 1
ATOM 3540 N N . ASN A 1 452 ? -2.857 19.078 0.64 1 89.12 452 ASN A N 1
ATOM 3541 C CA . ASN A 1 452 ? -2.896 19.922 1.827 1 89.12 452 ASN A CA 1
ATOM 3542 C C . ASN A 1 452 ? -1.575 19.891 2.59 1 89.12 452 ASN A C 1
ATOM 3544 O O . ASN A 1 452 ? -0.96 18.828 2.717 1 89.12 452 ASN A O 1
ATOM 3548 N N . TYR A 1 453 ? -1.163 21.094 2.98 1 91.12 453 TYR A N 1
ATOM 3549 C CA . TYR A 1 453 ? -0.115 21.094 3.994 1 91.12 453 TYR A CA 1
ATOM 3550 C C . TYR A 1 453 ? -0.651 20.625 5.336 1 91.12 453 TYR A C 1
ATOM 3552 O O . TYR A 1 453 ? -1.668 21.125 5.82 1 91.12 453 TYR A O 1
ATOM 3560 N N . GLU A 1 454 ? -0.026 19.641 5.836 1 96.19 454 GLU A N 1
ATOM 3561 C CA . GLU A 1 454 ? -0.445 19.031 7.09 1 96.19 454 GLU A CA 1
ATOM 3562 C C . GLU A 1 454 ? 0.71 18.953 8.086 1 96.19 454 GLU A C 1
ATOM 3564 O O . GLU A 1 454 ? 1.875 19.078 7.699 1 96.19 454 GLU A O 1
ATOM 3569 N N . LEU A 1 455 ? 0.39 18.766 9.289 1 97.56 455 LEU A N 1
ATOM 3570 C CA . LEU A 1 455 ? 1.383 18.578 10.344 1 97.56 455 LEU A CA 1
ATOM 3571 C C . LEU A 1 455 ? 0.91 17.531 11.352 1 97.56 455 LEU A C 1
ATOM 3573 O O . LEU A 1 455 ? -0.129 17.719 11.992 1 97.56 455 LEU A O 1
ATOM 3577 N N . MET A 1 456 ? 1.675 16.438 11.453 1 98.62 456 MET A N 1
ATOM 3578 C CA . MET A 1 456 ? 1.377 15.391 12.43 1 98.62 456 MET A CA 1
ATOM 3579 C C . MET A 1 456 ? 2.48 15.297 13.484 1 98.62 456 MET A C 1
ATOM 3581 O O . MET A 1 456 ? 3.652 15.531 13.18 1 98.62 456 MET A O 1
ATOM 3585 N N . LEU A 1 457 ? 2.111 14.953 14.688 1 98.81 457 LEU A N 1
ATOM 3586 C CA . LEU A 1 457 ? 3.027 14.711 15.797 1 98.81 457 LEU A CA 1
ATOM 3587 C C . LEU A 1 457 ? 3.008 13.234 16.203 1 98.81 457 LEU A C 1
ATOM 3589 O O . LEU A 1 457 ? 1.97 12.719 16.609 1 98.81 457 LEU A O 1
ATOM 3593 N N . LEU A 1 458 ? 4.156 12.578 16 1 98.88 458 LEU A N 1
ATOM 3594 C CA . LEU A 1 458 ? 4.348 11.211 16.484 1 98.88 458 LEU A CA 1
ATOM 3595 C C . LEU A 1 458 ? 4.996 11.211 17.859 1 98.88 458 LEU A C 1
ATOM 3597 O O . LEU A 1 458 ? 5.938 11.969 18.109 1 98.88 458 LEU A O 1
ATOM 3601 N N . ALA A 1 459 ? 4.484 10.398 18.781 1 98.75 459 ALA A N 1
ATOM 3602 C CA . ALA A 1 459 ? 5.059 10.297 20.125 1 98.75 459 ALA A CA 1
ATOM 3603 C C . ALA A 1 459 ? 5.078 8.852 20.609 1 98.75 459 ALA A C 1
ATOM 3605 O O . ALA A 1 459 ? 4.176 8.07 20.297 1 98.75 459 ALA A O 1
ATOM 3606 N N . PHE A 1 460 ? 6.07 8.523 21.422 1 98.56 460 PHE A N 1
ATOM 3607 C CA . PHE A 1 460 ? 6.172 7.219 22.062 1 98.56 460 PHE A CA 1
ATOM 3608 C C . PHE A 1 460 ? 7.047 7.297 23.312 1 98.56 460 PHE A C 1
ATOM 3610 O O . PHE A 1 460 ? 7.668 8.328 23.578 1 98.56 460 PHE A O 1
ATOM 3617 N N . GLY A 1 461 ? 7.027 6.23 24.078 1 97.44 461 GLY A N 1
ATOM 3618 C CA . GLY A 1 461 ? 7.895 6.121 25.25 1 97.44 461 GLY A CA 1
ATOM 3619 C C . GLY A 1 461 ? 7.383 6.898 26.453 1 97.44 461 GLY A C 1
ATOM 3620 O O . GLY A 1 461 ? 7.914 6.762 27.547 1 97.44 461 GLY A O 1
ATOM 3621 N N . GLY A 1 462 ? 6.367 7.742 26.234 1 97.12 462 GLY A N 1
ATOM 3622 C CA . GLY A 1 462 ? 5.75 8.523 27.297 1 97.12 462 GLY A CA 1
ATOM 3623 C C . GLY A 1 462 ? 4.273 8.234 27.469 1 97.12 462 GLY A C 1
ATOM 3624 O O . GLY A 1 462 ? 3.859 7.078 27.5 1 97.12 462 GLY A O 1
ATOM 3625 N N . ASP A 1 463 ? 3.521 9.383 27.594 1 97.38 463 ASP A N 1
ATOM 3626 C CA . ASP A 1 463 ? 2.146 9.156 28.031 1 97.38 463 ASP A CA 1
ATOM 3627 C C . ASP A 1 463 ? 1.153 9.672 26.984 1 97.38 463 ASP A C 1
ATOM 3629 O O . ASP A 1 463 ? -0.061 9.578 27.188 1 97.38 463 ASP A O 1
ATOM 3633 N N . LEU A 1 464 ? 1.604 10.195 25.891 1 98.06 464 LEU A N 1
ATOM 3634 C CA . LEU A 1 464 ? 0.649 10.695 24.906 1 98.06 464 LEU A CA 1
ATOM 3635 C C . LEU A 1 464 ? -0.229 9.562 24.375 1 98.06 464 LEU A C 1
ATOM 3637 O O . LEU A 1 464 ? -1.435 9.742 24.188 1 98.06 464 LEU A O 1
ATOM 3641 N N . ASP A 1 465 ? 0.391 8.461 24.062 1 97.19 465 ASP A N 1
ATOM 3642 C CA . ASP A 1 465 ? -0.378 7.328 23.547 1 97.19 465 ASP A CA 1
ATOM 3643 C C . ASP A 1 465 ? -1.454 6.898 24.547 1 97.19 465 ASP A C 1
ATOM 3645 O O . ASP A 1 465 ? -2.561 6.527 24.156 1 97.19 465 ASP A O 1
ATOM 3649 N N . ASP A 1 466 ? -1.16 6.965 25.844 1 97.25 466 ASP A N 1
ATOM 3650 C CA . ASP A 1 466 ? -2.145 6.645 26.875 1 97.25 466 ASP A CA 1
ATOM 3651 C C . ASP A 1 466 ? -3.326 7.609 26.828 1 97.25 466 ASP A C 1
ATOM 3653 O O . ASP A 1 466 ? -4.48 7.191 26.938 1 97.25 466 ASP A O 1
ATOM 3657 N N . LEU A 1 467 ? -2.977 8.836 26.75 1 97.88 467 LEU A N 1
ATOM 3658 C CA . LEU A 1 467 ? -4.012 9.867 26.703 1 97.88 467 LEU A CA 1
ATOM 3659 C C . LEU A 1 467 ? -4.91 9.688 25.5 1 97.88 467 LEU A C 1
ATOM 3661 O O . LEU A 1 467 ? -6.137 9.797 25.594 1 97.88 467 LEU A O 1
ATOM 3665 N N . LEU A 1 468 ? -4.352 9.383 24.344 1 98.5 468 LEU A N 1
ATOM 3666 C CA . LEU A 1 468 ? -5.125 9.195 23.125 1 98.5 468 LEU A CA 1
ATOM 3667 C C . LEU A 1 468 ? -5.973 7.93 23.203 1 98.5 468 LEU A C 1
ATOM 3669 O O . LEU A 1 468 ? -7.098 7.895 22.703 1 98.5 468 LEU A O 1
ATOM 3673 N N . ARG A 1 469 ? -5.465 6.895 23.781 1 98 469 ARG A N 1
ATOM 3674 C CA . ARG A 1 469 ? -6.227 5.66 23.938 1 98 469 ARG A CA 1
ATOM 3675 C C . ARG A 1 469 ? -7.422 5.875 24.859 1 98 469 ARG A C 1
ATOM 3677 O O . ARG A 1 469 ? -8.477 5.262 24.672 1 98 469 ARG A O 1
ATOM 3684 N N . ARG A 1 470 ? -7.211 6.699 25.891 1 97.62 470 ARG A N 1
ATOM 3685 C CA . ARG A 1 470 ? -8.352 7.059 26.719 1 97.62 470 ARG A CA 1
ATOM 3686 C C . ARG A 1 470 ? -9.43 7.754 25.891 1 97.62 470 ARG A C 1
ATOM 3688 O O . ARG A 1 470 ? -10.625 7.523 26.094 1 97.62 470 ARG A O 1
ATOM 3695 N N . ASN A 1 471 ? -8.977 8.602 25.016 1 97.81 471 ASN A N 1
ATOM 3696 C CA . ASN A 1 471 ? -9.93 9.25 24.125 1 97.81 471 ASN A CA 1
ATOM 3697 C C . ASN A 1 471 ? -10.609 8.242 23.203 1 97.81 471 ASN A C 1
ATOM 3699 O O . ASN A 1 471 ? -11.789 8.398 22.875 1 97.81 471 ASN A O 1
ATOM 3703 N N . ASP A 1 472 ? -9.875 7.199 22.766 1 97.5 472 ASP A N 1
ATOM 3704 C CA . ASP A 1 472 ? -10.492 6.113 22.016 1 97.5 472 ASP A CA 1
ATOM 3705 C C . ASP A 1 472 ? -11.672 5.516 22.781 1 97.5 472 ASP A C 1
ATOM 3707 O O . ASP A 1 472 ? -12.734 5.262 22.188 1 97.5 472 ASP A O 1
ATOM 3711 N N . ALA A 1 473 ? -11.414 5.254 24 1 97.94 473 ALA A N 1
ATOM 3712 C CA . ALA A 1 473 ? -12.453 4.66 24.844 1 97.94 473 ALA A CA 1
ATOM 3713 C C . ALA A 1 473 ? -13.672 5.57 24.938 1 97.94 473 ALA A C 1
ATOM 3715 O O . ALA A 1 473 ? -14.812 5.098 24.906 1 97.94 473 ALA A O 1
ATOM 3716 N N . ASP A 1 474 ? -13.438 6.844 25.078 1 97.56 474 ASP A N 1
ATOM 3717 C CA . ASP A 1 474 ? -14.531 7.812 25.125 1 97.56 474 ASP A CA 1
ATOM 3718 C C . ASP A 1 474 ? -15.336 7.801 23.828 1 97.56 474 ASP A C 1
ATOM 3720 O O . ASP A 1 474 ? -16.562 7.801 23.859 1 97.56 474 ASP A O 1
ATOM 3724 N N . TYR A 1 475 ? -14.641 7.855 22.672 1 97.81 475 TYR A N 1
ATOM 3725 C CA . TYR A 1 475 ? -15.312 7.824 21.391 1 97.81 475 TYR A CA 1
ATOM 3726 C C . TYR A 1 475 ? -16.094 6.531 21.203 1 97.81 475 TYR A C 1
ATOM 3728 O O . TYR A 1 475 ? -17.219 6.543 20.703 1 97.81 475 TYR A O 1
ATOM 3736 N N . ARG A 1 476 ? -15.531 5.422 21.578 1 97.69 476 ARG A N 1
ATOM 3737 C CA . ARG A 1 476 ? -16.188 4.125 21.453 1 97.69 476 ARG A CA 1
ATOM 3738 C C . ARG A 1 476 ? -17.469 4.078 22.266 1 97.69 476 ARG A C 1
ATOM 3740 O O . ARG A 1 476 ? -18.469 3.512 21.828 1 97.69 476 ARG A O 1
ATOM 3747 N N . ALA A 1 477 ? -17.422 4.676 23.438 1 97.88 477 ALA A N 1
ATOM 3748 C CA . ALA A 1 477 ? -18.547 4.629 24.375 1 97.88 477 ALA A CA 1
ATOM 3749 C C . ALA A 1 477 ? -19.766 5.352 23.797 1 97.88 477 ALA A C 1
ATOM 3751 O O . ALA A 1 477 ? -20.906 4.984 24.094 1 97.88 477 ALA A O 1
ATOM 3752 N N . VAL A 1 478 ? -19.594 6.312 23 1 97.31 478 VAL A N 1
ATOM 3753 C CA . VAL A 1 478 ? -20.734 7.117 22.531 1 97.31 478 VAL A CA 1
ATOM 3754 C C . VAL A 1 478 ? -21.062 6.754 21.094 1 97.31 478 VAL A C 1
ATOM 3756 O O . VAL A 1 478 ? -22.125 7.129 20.578 1 97.31 478 VAL A O 1
ATOM 3759 N N . SER A 1 479 ? -20.172 6.02 20.406 1 97.69 479 SER A N 1
ATOM 3760 C CA . SER A 1 479 ? -20.359 5.707 18.984 1 97.69 479 SER A CA 1
ATOM 3761 C C . SER A 1 479 ? -21.172 4.426 18.812 1 97.69 479 SER A C 1
ATOM 3763 O O . SER A 1 479 ? -21.312 3.635 19.75 1 97.69 479 SER A O 1
ATOM 3765 N N . THR A 1 480 ? -21.734 4.234 17.641 1 97.44 480 THR A N 1
ATOM 3766 C CA . THR A 1 480 ? -22.391 2.986 17.25 1 97.44 480 THR A CA 1
ATOM 3767 C C . THR A 1 480 ? -21.5 2.201 16.281 1 97.44 480 THR A C 1
ATOM 3769 O O . THR A 1 480 ? -20.938 2.77 15.344 1 97.44 480 THR A O 1
ATOM 3772 N N . GLU A 1 481 ? -21.375 0.945 16.5 1 97.62 481 GLU A N 1
ATOM 3773 C CA . GLU A 1 481 ? -20.578 0.095 15.633 1 97.62 481 GLU A CA 1
ATOM 3774 C C . GLU A 1 481 ? -21.359 -0.338 14.398 1 97.62 481 GLU A C 1
ATOM 3776 O O . GLU A 1 481 ? -22.5 -0.8 14.516 1 97.62 481 GLU A O 1
ATOM 3781 N N . LEU A 1 482 ? -20.828 -0.095 13.211 1 96.94 482 LEU A N 1
ATOM 3782 C CA . LEU A 1 482 ? -21.422 -0.561 11.961 1 96.94 482 LEU A CA 1
ATOM 3783 C C . LEU A 1 482 ? -21.109 -2.033 11.727 1 96.94 482 LEU A C 1
ATOM 3785 O O . LEU A 1 482 ? -19.938 -2.418 11.656 1 96.94 482 LEU A O 1
ATOM 3789 N N . THR A 1 483 ? -22.125 -2.854 11.523 1 95.5 483 THR A N 1
ATOM 3790 C CA . THR A 1 483 ? -21.906 -4.281 11.312 1 95.5 483 THR A CA 1
ATOM 3791 C C . THR A 1 483 ? -21.922 -4.613 9.82 1 95.5 483 THR A C 1
ATOM 3793 O O . THR A 1 483 ? -22.5 -3.871 9.023 1 95.5 483 THR A O 1
ATOM 3796 N N . ALA A 1 484 ? -21.25 -5.723 9.562 1 93 484 ALA A N 1
ATOM 3797 C CA . ALA A 1 484 ? -21.25 -6.207 8.18 1 93 484 ALA A CA 1
ATOM 3798 C C . ALA A 1 484 ? -22.672 -6.488 7.703 1 93 484 ALA A C 1
ATOM 3800 O O . ALA A 1 484 ? -23 -6.266 6.535 1 93 484 ALA A O 1
ATOM 3801 N N . GLN A 1 485 ? -23.531 -6.973 8.523 1 93.12 485 GLN A N 1
ATOM 3802 C CA . GLN A 1 485 ? -24.922 -7.281 8.188 1 93.12 485 GLN A CA 1
ATOM 3803 C C . GLN A 1 485 ? -25.703 -6.012 7.859 1 93.12 485 GLN A C 1
ATOM 3805 O O . GLN A 1 485 ? -26.453 -5.98 6.887 1 93.12 485 GLN A O 1
ATOM 3810 N N . GLU A 1 486 ? -25.469 -5.031 8.695 1 93.69 486 GLU A N 1
ATOM 3811 C CA . GLU A 1 486 ? -26.125 -3.748 8.438 1 93.69 486 GLU A CA 1
ATOM 3812 C C . GLU A 1 486 ? -25.672 -3.168 7.098 1 93.69 486 GLU A C 1
ATOM 3814 O O . GLU A 1 486 ? -26.484 -2.641 6.34 1 93.69 486 GLU A O 1
ATOM 3819 N N . TRP A 1 487 ? -24.438 -3.293 6.824 1 92.31 487 TRP A N 1
ATOM 3820 C CA . TRP A 1 487 ? -23.891 -2.732 5.59 1 92.31 487 TRP A CA 1
ATOM 3821 C C . TRP A 1 487 ? -24.422 -3.49 4.375 1 92.31 487 TRP A C 1
ATOM 3823 O O . TRP A 1 487 ? -24.672 -2.893 3.328 1 92.31 487 TRP A O 1
ATOM 3833 N N . ALA A 1 488 ? -24.562 -4.77 4.504 1 89.19 488 ALA A N 1
ATOM 3834 C CA . ALA A 1 488 ? -25.031 -5.613 3.406 1 89.19 488 ALA A CA 1
ATOM 3835 C C . ALA A 1 488 ? -26.469 -5.27 3.025 1 89.19 488 ALA A C 1
ATOM 3837 O O . ALA A 1 488 ? -26.891 -5.543 1.905 1 89.19 488 ALA A O 1
ATOM 3838 N N . SER A 1 489 ? -27.156 -4.633 3.906 1 90.88 489 SER A N 1
ATOM 3839 C CA . SER A 1 489 ? -28.562 -4.293 3.666 1 90.88 489 SER A CA 1
ATOM 3840 C C . SER A 1 489 ? -28.688 -2.947 2.963 1 90.88 489 SER A C 1
ATOM 3842 O O . SER A 1 489 ? -29.781 -2.562 2.549 1 90.88 489 SER A O 1
ATOM 3844 N N . GLU A 1 490 ? -27.547 -2.271 2.801 1 89.06 490 GLU A N 1
ATOM 3845 C CA . GLU A 1 490 ? -27.594 -0.996 2.094 1 89.06 490 GLU A CA 1
ATOM 3846 C C . GLU A 1 490 ? -28.109 -1.166 0.672 1 89.06 490 GLU A C 1
ATOM 3848 O O . GLU A 1 490 ? -27.719 -2.086 -0.041 1 89.06 490 GLU A O 1
ATOM 3853 N N . PRO A 1 491 ? -29.047 -0.357 0.275 1 88.56 491 PRO A N 1
ATOM 3854 C CA . PRO A 1 491 ? -29.609 -0.48 -1.069 1 88.56 491 PRO A CA 1
ATOM 3855 C C . PRO A 1 491 ? -28.578 -0.232 -2.17 1 88.56 491 PRO A C 1
ATOM 3857 O O . PRO A 1 491 ? -27.641 0.546 -1.979 1 88.56 491 PRO A O 1
ATOM 3860 N N . TRP A 1 492 ? -28.828 -0.781 -3.312 1 82.31 492 TRP A N 1
ATOM 3861 C CA . TRP A 1 492 ? -27.875 -0.77 -4.418 1 82.31 492 TRP A CA 1
ATOM 3862 C C . TRP A 1 492 ? -27.672 0.646 -4.949 1 82.31 492 TRP A C 1
ATOM 3864 O O . TRP A 1 492 ? -26.578 0.997 -5.395 1 82.31 492 TRP A O 1
ATOM 3874 N N . TYR A 1 493 ? -28.688 1.46 -4.961 1 83.94 493 TYR A N 1
ATOM 3875 C CA . TYR A 1 493 ? -28.547 2.795 -5.535 1 83.94 493 TYR A CA 1
ATOM 3876 C C . TYR A 1 493 ? -27.672 3.682 -4.664 1 83.94 493 TYR A C 1
ATOM 3878 O O . TYR A 1 493 ? -26.953 4.551 -5.172 1 83.94 493 TYR A O 1
ATOM 3886 N N . ARG A 1 494 ? -27.688 3.467 -3.373 1 85.31 494 ARG A N 1
ATOM 3887 C CA . ARG A 1 494 ? -26.781 4.207 -2.496 1 85.31 494 ARG A CA 1
ATOM 3888 C C . ARG A 1 494 ? -25.344 3.785 -2.719 1 85.31 494 ARG A C 1
ATOM 3890 O O . ARG A 1 494 ? -24.438 4.621 -2.684 1 85.31 494 ARG A O 1
ATOM 3897 N N . ARG A 1 495 ? -25.172 2.535 -2.984 1 83.81 495 ARG A N 1
ATOM 3898 C CA . ARG A 1 495 ? -23.828 2.037 -3.268 1 83.81 495 ARG A CA 1
ATOM 3899 C C . ARG A 1 495 ? -23.312 2.582 -4.594 1 83.81 495 ARG A C 1
ATOM 3901 O O . ARG A 1 495 ? -22.125 2.863 -4.734 1 83.81 495 ARG A O 1
ATOM 3908 N N . TYR A 1 496 ? -24.234 2.684 -5.508 1 83.81 496 TYR A N 1
ATOM 3909 C CA . TYR A 1 496 ? -23.875 3.279 -6.793 1 83.81 496 TYR A CA 1
ATOM 3910 C C . TYR A 1 496 ? -23.359 4.703 -6.609 1 83.81 496 TYR A C 1
ATOM 3912 O O . TYR A 1 496 ? -22.328 5.074 -7.156 1 83.81 496 TYR A O 1
ATOM 3920 N N . VAL A 1 497 ? -24.062 5.445 -5.875 1 84 497 VAL A N 1
ATOM 3921 C CA . VAL A 1 497 ? -23.672 6.828 -5.609 1 84 497 VAL A CA 1
ATOM 3922 C C . VAL A 1 497 ? -22.328 6.855 -4.875 1 84 497 VAL A C 1
ATOM 3924 O O . VAL A 1 497 ? -21.484 7.695 -5.164 1 84 497 VAL A O 1
ATOM 3927 N N . ASP A 1 498 ? -22.156 5.953 -3.979 1 86 498 ASP A N 1
ATOM 3928 C CA . ASP A 1 498 ? -20.906 5.852 -3.236 1 86 498 ASP A CA 1
ATOM 3929 C C . ASP A 1 498 ? -19.719 5.648 -4.18 1 86 498 ASP A C 1
ATOM 3931 O O . ASP A 1 498 ? -18.688 6.301 -4.035 1 86 498 ASP A O 1
ATOM 3935 N N . ASN A 1 499 ? -19.891 4.895 -5.156 1 81.69 499 ASN A N 1
ATOM 3936 C CA . ASN A 1 499 ? -18.812 4.578 -6.09 1 81.69 499 ASN A CA 1
ATOM 3937 C C . ASN A 1 499 ? -18.5 5.754 -7.008 1 81.69 499 ASN A C 1
ATOM 3939 O O . ASN A 1 499 ? -17.344 5.992 -7.352 1 81.69 499 ASN A O 1
ATOM 3943 N N . VAL A 1 500 ? -19.5 6.395 -7.375 1 78.31 500 VAL A N 1
ATOM 3944 C CA . VAL A 1 500 ? -19.312 7.578 -8.203 1 78.31 500 VAL A CA 1
ATOM 3945 C C . VAL A 1 500 ? -18.531 8.633 -7.422 1 78.31 500 VAL A C 1
ATOM 3947 O O . VAL A 1 500 ? -17.609 9.25 -7.945 1 78.31 500 VAL A O 1
ATOM 3950 N N . CYS A 1 501 ? -18.953 8.773 -6.227 1 81.12 501 CYS A N 1
ATOM 3951 C CA . CYS A 1 501 ? -18.297 9.758 -5.379 1 81.12 501 CYS A CA 1
ATOM 3952 C C . CYS A 1 501 ? -16.844 9.367 -5.098 1 81.12 501 CYS A C 1
ATOM 3954 O O . CYS A 1 501 ? -15.984 10.234 -4.969 1 81.12 501 CYS A O 1
ATOM 3956 N N . ARG A 1 502 ? -16.594 8.117 -5.059 1 81.94 502 ARG A N 1
ATOM 3957 C CA . ARG A 1 502 ? -15.234 7.637 -4.895 1 81.94 502 ARG A CA 1
ATOM 3958 C C . ARG A 1 502 ? -14.336 8.133 -6.023 1 81.94 502 ARG A C 1
ATOM 3960 O O . ARG A 1 502 ? -13.219 8.594 -5.781 1 81.94 502 ARG A O 1
ATOM 3967 N N . LEU A 1 503 ? -14.805 8.109 -7.184 1 74.5 503 LEU A N 1
ATOM 3968 C CA . LEU A 1 503 ? -14.047 8.555 -8.344 1 74.5 503 LEU A CA 1
ATOM 3969 C C . LEU A 1 503 ? -13.836 10.062 -8.32 1 74.5 503 LEU A C 1
ATOM 3971 O O . LEU A 1 503 ? -12.75 10.555 -8.641 1 74.5 503 LEU A O 1
ATOM 3975 N N . MET A 1 504 ? -14.812 10.703 -7.816 1 70.31 504 MET A N 1
ATOM 3976 C CA . MET A 1 504 ? -14.758 12.164 -7.781 1 70.31 504 MET A CA 1
ATOM 3977 C C . MET A 1 504 ? -13.789 12.641 -6.699 1 70.31 504 MET A C 1
ATOM 3979 O O . MET A 1 504 ? -13.117 13.656 -6.871 1 70.31 504 MET A O 1
ATOM 3983 N N . SER A 1 505 ? -13.789 11.922 -5.707 1 71.81 505 SER A N 1
ATOM 3984 C CA . SER A 1 505 ? -12.992 12.336 -4.559 1 71.81 505 SER A CA 1
ATOM 3985 C C . SER A 1 505 ? -11.5 12.297 -4.883 1 71.81 505 SER A C 1
ATOM 3987 O O . SER A 1 505 ? -10.711 12.992 -4.246 1 71.81 505 SER A O 1
ATOM 3989 N N . ALA A 1 506 ? -11.172 11.508 -5.832 1 66.38 506 ALA A N 1
ATOM 3990 C CA . ALA A 1 506 ? -9.766 11.422 -6.215 1 66.38 506 ALA A CA 1
ATOM 3991 C C . ALA A 1 506 ? -9.312 12.688 -6.934 1 66.38 506 ALA A C 1
ATOM 3993 O O . ALA A 1 506 ? -8.109 12.953 -7.047 1 66.38 506 ALA A O 1
ATOM 3994 N N . MET A 1 507 ? -10.312 13.523 -7.316 1 61 507 MET A N 1
ATOM 3995 C CA . MET A 1 507 ? -10.016 14.766 -8.016 1 61 507 MET A CA 1
ATOM 3996 C C . MET A 1 507 ? -10.047 15.953 -7.051 1 61 507 MET A C 1
ATOM 3998 O O . MET A 1 507 ? -9.523 17.016 -7.363 1 61 507 MET A O 1
ATOM 4002 N N . LEU A 1 508 ? -10.719 15.688 -5.914 1 60.66 508 LEU A N 1
ATOM 4003 C CA . LEU A 1 508 ? -10.906 16.812 -5.004 1 60.66 508 LEU A CA 1
ATOM 4004 C C . LEU A 1 508 ? -9.719 16.953 -4.062 1 60.66 508 LEU A C 1
ATOM 4006 O O . LEU A 1 508 ? -9.109 15.953 -3.672 1 60.66 508 LEU A O 1
ATOM 4010 N N . MET B 1 1 ? -39.188 14.703 -39.406 1 40.19 1 MET B N 1
ATOM 4011 C CA . MET B 1 1 ? -37.938 14.742 -38.656 1 40.19 1 MET B CA 1
ATOM 4012 C C . MET B 1 1 ? -37 13.641 -39.125 1 40.19 1 MET B C 1
ATOM 4014 O O . MET B 1 1 ? -37.344 12.461 -39.125 1 40.19 1 MET B O 1
ATOM 4018 N N . THR B 1 2 ? -36.031 13.766 -39.906 1 53.91 2 THR B N 1
ATOM 4019 C CA . THR B 1 2 ? -35.281 12.805 -40.719 1 53.91 2 THR B CA 1
ATOM 4020 C C . THR B 1 2 ? -34.531 11.836 -39.812 1 53.91 2 THR B C 1
ATOM 4022 O O . THR B 1 2 ? -34.188 12.164 -38.688 1 53.91 2 THR B O 1
ATOM 4025 N N . MET B 1 3 ? -34.594 10.531 -40.188 1 61.31 3 MET B N 1
ATOM 4026 C CA . MET B 1 3 ? -34.156 9.281 -39.562 1 61.31 3 MET B CA 1
ATOM 4027 C C . MET B 1 3 ? -32.719 9.398 -39.031 1 61.31 3 MET B C 1
ATOM 4029 O O . MET B 1 3 ? -32.406 8.883 -37.938 1 61.31 3 MET B O 1
ATOM 4033 N N . PRO B 1 4 ? -31.906 10.18 -39.688 1 63.38 4 PRO B N 1
ATOM 4034 C CA . PRO B 1 4 ? -30.5 10.203 -39.281 1 63.38 4 PRO B CA 1
ATOM 4035 C C . PRO B 1 4 ? -30.25 11 -38 1 63.38 4 PRO B C 1
ATOM 4037 O O . PRO B 1 4 ? -29.531 10.539 -37.125 1 63.38 4 PRO B O 1
ATOM 4040 N N . PRO B 1 5 ? -30.969 12.078 -37.875 1 70.62 5 PRO B N 1
ATOM 4041 C CA . PRO B 1 5 ? -30.703 12.812 -36.625 1 70.62 5 PRO B CA 1
ATOM 4042 C C . PRO B 1 5 ? -31.219 12.086 -35.375 1 70.62 5 PRO B C 1
ATOM 4044 O O . PRO B 1 5 ? -30.578 12.133 -34.344 1 70.62 5 PRO B O 1
ATOM 4047 N N . LEU B 1 6 ? -32.281 11.453 -35.562 1 72.44 6 LEU B N 1
ATOM 4048 C CA . LEU B 1 6 ? -32.844 10.711 -34.438 1 72.44 6 LEU B CA 1
ATOM 4049 C C . LEU B 1 6 ? -31.922 9.555 -34.062 1 72.44 6 LEU B C 1
ATOM 4051 O O . LEU B 1 6 ? -31.703 9.305 -32.875 1 72.44 6 LEU B O 1
ATOM 4055 N N . LEU B 1 7 ? -31.453 8.812 -35.031 1 72.88 7 LEU B N 1
ATOM 4056 C CA . LEU B 1 7 ? -30.531 7.711 -34.75 1 72.88 7 LEU B CA 1
ATOM 4057 C C . LEU B 1 7 ? -29.266 8.219 -34.094 1 72.88 7 LEU B C 1
ATOM 4059 O O . LEU B 1 7 ? -28.734 7.566 -33.188 1 72.88 7 LEU B O 1
ATOM 4063 N N . ALA B 1 8 ? -28.844 9.305 -34.594 1 74.69 8 ALA B N 1
ATOM 4064 C CA . ALA B 1 8 ? -27.672 9.922 -33.969 1 74.69 8 ALA B CA 1
ATOM 4065 C C . ALA B 1 8 ? -27.969 10.32 -32.531 1 74.69 8 ALA B C 1
ATOM 4067 O O . ALA B 1 8 ? -27.109 10.133 -31.641 1 74.69 8 ALA B O 1
ATOM 4068 N N . ALA B 1 9 ? -29.109 10.812 -32.344 1 75.75 9 ALA B N 1
ATOM 4069 C CA . ALA B 1 9 ? -29.5 11.203 -30.984 1 75.75 9 ALA B CA 1
ATOM 4070 C C . ALA B 1 9 ? -29.609 9.984 -30.078 1 75.75 9 ALA B C 1
ATOM 4072 O O . ALA B 1 9 ? -29.156 10.016 -28.922 1 75.75 9 ALA B O 1
ATOM 4073 N N . ILE B 1 10 ? -30.219 9.031 -30.609 1 77.12 10 ILE B N 1
ATOM 4074 C CA . ILE B 1 10 ? -30.344 7.797 -29.859 1 77.12 10 ILE B CA 1
ATOM 4075 C C . ILE B 1 10 ? -28.969 7.23 -29.531 1 77.12 10 ILE B C 1
ATOM 4077 O O . ILE B 1 10 ? -28.719 6.773 -28.422 1 77.12 10 ILE B O 1
ATOM 4081 N N . TRP B 1 11 ? -28.156 7.293 -30.469 1 75.12 11 TRP B N 1
ATOM 4082 C CA . TRP B 1 11 ? -26.797 6.824 -30.297 1 75.12 11 TRP B CA 1
ATOM 4083 C C . TRP B 1 11 ? -26.094 7.59 -29.172 1 75.12 11 TRP B C 1
ATOM 4085 O O . TRP B 1 11 ? -25.453 6.992 -28.312 1 75.12 11 TRP B O 1
ATOM 4095 N N . VAL B 1 12 ? -26.297 8.859 -29.203 1 75.44 12 VAL B N 1
ATOM 4096 C CA . VAL B 1 12 ? -25.656 9.703 -28.203 1 75.44 12 VAL B CA 1
ATOM 4097 C C . VAL B 1 12 ? -26.25 9.406 -26.812 1 75.44 12 VAL B C 1
ATOM 4099 O O . VAL B 1 12 ? -25.516 9.32 -25.828 1 75.44 12 VAL B O 1
ATOM 4102 N N . VAL B 1 13 ? -27.469 9.195 -26.844 1 77.44 13 VAL B N 1
ATOM 4103 C CA . VAL B 1 13 ? -28.125 8.922 -25.578 1 77.44 13 VAL B CA 1
ATOM 4104 C C . VAL B 1 13 ? -27.641 7.59 -25.016 1 77.44 13 VAL B C 1
ATOM 4106 O O . VAL B 1 13 ? -27.328 7.484 -23.828 1 77.44 13 VAL B O 1
ATOM 4109 N N . ILE B 1 14 ? -27.578 6.656 -25.828 1 78.69 14 ILE B N 1
ATOM 4110 C CA . ILE B 1 14 ? -27.125 5.34 -25.406 1 78.69 14 ILE B CA 1
ATOM 4111 C C . ILE B 1 14 ? -25.672 5.422 -24.953 1 78.69 14 ILE B C 1
ATOM 4113 O O . ILE B 1 14 ? -25.297 4.836 -23.922 1 78.69 14 ILE B O 1
ATOM 4117 N N . GLU B 1 15 ? -24.969 6.113 -25.656 1 77.62 15 GLU B N 1
ATOM 4118 C CA . GLU B 1 15 ? -23.562 6.285 -25.297 1 77.62 15 GLU B CA 1
ATOM 4119 C C . GLU B 1 15 ? -23.406 6.902 -23.922 1 77.62 15 GLU B C 1
ATOM 4121 O O . GLU B 1 15 ? -22.625 6.426 -23.094 1 77.62 15 GLU B O 1
ATOM 4126 N N . TYR B 1 16 ? -24.172 7.852 -23.703 1 78.56 16 TYR B N 1
ATOM 4127 C CA . TYR B 1 16 ? -24.062 8.523 -22.406 1 78.56 16 TYR B CA 1
ATOM 4128 C C . TYR B 1 16 ? -24.672 7.676 -21.297 1 78.56 16 TYR B C 1
ATOM 4130 O O . TYR B 1 16 ? -24.188 7.691 -20.156 1 78.56 16 TYR B O 1
ATOM 4138 N N . ALA B 1 17 ? -25.656 6.984 -21.625 1 81.38 17 ALA B N 1
ATOM 4139 C CA . ALA B 1 17 ? -26.234 6.07 -20.641 1 81.38 17 ALA B CA 1
ATOM 4140 C C . ALA B 1 17 ? -25.203 5.02 -20.219 1 81.38 17 ALA B C 1
ATOM 4142 O O . ALA B 1 17 ? -25.125 4.684 -19.031 1 81.38 17 ALA B O 1
ATOM 4143 N N . ILE B 1 18 ? -24.469 4.559 -21.141 1 78.06 18 ILE B N 1
ATOM 4144 C CA . ILE B 1 18 ? -23.422 3.578 -20.859 1 78.06 18 ILE B CA 1
ATOM 4145 C C . ILE B 1 18 ? -22.344 4.207 -19.984 1 78.06 18 ILE B C 1
ATOM 4147 O O . ILE B 1 18 ? -21.906 3.611 -19 1 78.06 18 ILE B O 1
ATOM 4151 N N . LYS B 1 19 ? -22.031 5.363 -20.328 1 77.44 19 LYS B N 1
ATOM 4152 C CA . LYS B 1 19 ? -20.984 6.051 -19.578 1 77.44 19 LYS B CA 1
ATOM 4153 C C . LYS B 1 19 ? -21.422 6.316 -18.141 1 77.44 19 LYS B C 1
ATOM 4155 O O . LYS B 1 19 ? -20.672 6.078 -17.188 1 77.44 19 LYS B O 1
ATOM 4160 N N . ILE B 1 20 ? -22.625 6.66 -17.984 1 77.25 20 ILE B N 1
ATOM 4161 C CA . ILE B 1 20 ? -23.156 6.98 -16.656 1 77.25 20 ILE B CA 1
ATOM 4162 C C . ILE B 1 20 ? -23.281 5.703 -15.828 1 77.25 20 ILE B C 1
ATOM 4164 O O . ILE B 1 20 ? -22.922 5.684 -14.648 1 77.25 20 ILE B O 1
ATOM 4168 N N . ALA B 1 21 ? -23.719 4.719 -16.406 1 79.12 21 ALA B N 1
ATOM 4169 C CA . ALA B 1 21 ? -23.844 3.438 -15.719 1 79.12 21 ALA B CA 1
ATOM 4170 C C . ALA B 1 21 ? -22.469 2.91 -15.305 1 79.12 21 ALA B C 1
ATOM 4172 O O . ALA B 1 21 ? -22.297 2.4 -14.195 1 79.12 21 ALA B O 1
ATOM 4173 N N . ALA B 1 22 ? -21.562 3.078 -16.172 1 77.38 22 ALA B N 1
ATOM 4174 C CA . ALA B 1 22 ? -20.219 2.562 -15.93 1 77.38 22 ALA B CA 1
ATOM 4175 C C . ALA B 1 22 ? -19.547 3.312 -14.789 1 77.38 22 ALA B C 1
ATOM 4177 O O . ALA B 1 22 ? -18.797 2.723 -14.016 1 77.38 22 ALA B O 1
ATOM 4178 N N . LEU B 1 23 ? -19.875 4.504 -14.633 1 75.19 23 LEU B N 1
ATOM 4179 C CA . LEU B 1 23 ? -19.25 5.352 -13.625 1 75.19 23 LEU B CA 1
ATOM 4180 C C . LEU B 1 23 ? -19.531 4.824 -12.219 1 75.19 23 LEU B C 1
ATOM 4182 O O . LEU B 1 23 ? -18.656 4.867 -11.352 1 75.19 23 LEU B O 1
ATOM 4186 N N . GLY B 1 24 ? -20.625 4.277 -12.023 1 75.06 24 GLY B N 1
ATOM 4187 C CA . GLY B 1 24 ? -21 3.842 -10.688 1 75.06 24 GLY B CA 1
ATOM 4188 C C . GLY B 1 24 ? -20.828 2.35 -10.477 1 75.06 24 GLY B C 1
ATOM 4189 O O . GLY B 1 24 ? -20.734 1.887 -9.336 1 75.06 24 GLY B O 1
ATOM 4190 N N . THR B 1 25 ? -20.688 1.622 -11.562 1 75.81 25 THR B N 1
ATOM 4191 C CA . THR B 1 25 ? -20.688 0.169 -11.438 1 75.81 25 THR B CA 1
ATOM 4192 C C . THR B 1 25 ? -19.266 -0.379 -11.539 1 75.81 25 THR B C 1
ATOM 4194 O O . THR B 1 25 ? -18.906 -1.316 -10.828 1 75.81 25 THR B O 1
ATOM 4197 N N . VAL B 1 26 ? -18.469 0.198 -12.328 1 73.69 26 VAL B N 1
ATOM 4198 C CA . VAL B 1 26 ? -17.156 -0.346 -12.656 1 73.69 26 VAL B CA 1
ATOM 4199 C C . VAL B 1 26 ? -16.234 -0.264 -11.438 1 73.69 26 VAL B C 1
ATOM 4201 O O . VAL B 1 26 ? -15.516 -1.214 -11.133 1 73.69 26 VAL B O 1
ATOM 4204 N N . PRO B 1 27 ? -16.406 0.787 -10.656 1 71.31 27 PRO B N 1
ATOM 4205 C CA . PRO B 1 27 ? -15.453 0.924 -9.555 1 71.31 27 PRO B CA 1
ATOM 4206 C C . PRO B 1 27 ? -15.805 0.058 -8.352 1 71.31 27 PRO B C 1
ATOM 4208 O O . PRO B 1 27 ? -14.977 -0.137 -7.461 1 71.31 27 PRO B O 1
ATOM 4211 N N . GLU B 1 28 ? -16.953 -0.403 -8.359 1 70.31 28 GLU B N 1
ATOM 4212 C CA . GLU B 1 28 ? -17.391 -1.138 -7.18 1 70.31 28 GLU B CA 1
ATOM 4213 C C . GLU B 1 28 ? -16.5 -2.359 -6.934 1 70.31 28 GLU B C 1
ATOM 4215 O O . GLU B 1 28 ? -16.406 -3.242 -7.789 1 70.31 28 GLU B O 1
ATOM 4220 N N . ASN B 1 29 ? -15.844 -2.393 -5.809 1 64.44 29 ASN B N 1
ATOM 4221 C CA . ASN B 1 29 ? -15.031 -3.51 -5.34 1 64.44 29 ASN B CA 1
ATOM 4222 C C . ASN B 1 29 ? -13.859 -3.787 -6.277 1 64.44 29 ASN B C 1
ATOM 4224 O O . ASN B 1 29 ? -13.562 -4.945 -6.574 1 64.44 29 ASN B O 1
ATOM 4228 N N . ARG B 1 30 ? -13.32 -2.721 -6.891 1 69.38 30 ARG B N 1
ATOM 4229 C CA . ARG B 1 30 ? -12.188 -2.85 -7.801 1 69.38 30 ARG B CA 1
ATOM 4230 C C . ARG B 1 30 ? -11.07 -1.88 -7.434 1 69.38 30 ARG B C 1
ATOM 4232 O O . ARG B 1 30 ? -11.328 -0.827 -6.844 1 69.38 30 ARG B O 1
ATOM 4239 N N . ARG B 1 31 ? -9.938 -2.307 -7.836 1 69.38 31 ARG B N 1
ATOM 4240 C CA . ARG B 1 31 ? -8.797 -1.416 -7.664 1 69.38 31 ARG B CA 1
ATOM 4241 C C . ARG B 1 31 ? -8.938 -0.168 -8.531 1 69.38 31 ARG B C 1
ATOM 4243 O O . ARG B 1 31 ? -9.438 -0.241 -9.656 1 69.38 31 ARG B O 1
ATOM 4250 N N . PRO B 1 32 ? -8.477 0.879 -8.031 1 65.69 32 PRO B N 1
ATOM 4251 C CA . PRO B 1 32 ? -8.594 2.131 -8.781 1 65.69 32 PRO B CA 1
ATOM 4252 C C . PRO B 1 32 ? -7.938 2.062 -10.156 1 65.69 32 PRO B C 1
ATOM 4254 O O . PRO B 1 32 ? -8.5 2.555 -11.141 1 65.69 32 PRO B O 1
ATOM 4257 N N . SER B 1 33 ? -6.793 1.384 -10.164 1 64.31 33 SER B N 1
ATOM 4258 C CA . SER B 1 33 ? -6.098 1.314 -11.445 1 64.31 33 SER B CA 1
ATOM 4259 C C . SER B 1 33 ? -6.906 0.529 -12.469 1 64.31 33 SER B C 1
ATOM 4261 O O . SER B 1 33 ? -7.004 0.931 -13.633 1 64.31 33 SER B O 1
ATOM 4263 N N . SER B 1 34 ? -7.43 -0.582 -11.984 1 68.88 34 SER B N 1
ATOM 4264 C CA . SER B 1 34 ? -8.242 -1.387 -12.883 1 68.88 34 SER B CA 1
ATOM 4265 C C . SER B 1 34 ? -9.523 -0.655 -13.273 1 68.88 34 SER B C 1
ATOM 4267 O O . SER B 1 34 ? -9.938 -0.689 -14.438 1 68.88 34 SER B O 1
ATOM 4269 N N . SER B 1 35 ? -10.117 0.01 -12.297 1 71.25 35 SER B N 1
ATOM 4270 C CA . SER B 1 35 ? -11.32 0.786 -12.586 1 71.25 35 SER B CA 1
ATOM 4271 C C . SER B 1 35 ? -11.039 1.884 -13.602 1 71.25 35 SER B C 1
ATOM 4273 O O . SER B 1 35 ? -11.836 2.117 -14.508 1 71.25 35 SER B O 1
ATOM 4275 N N . THR B 1 36 ? -9.922 2.4 -13.445 1 69.75 36 THR B N 1
ATOM 4276 C CA . THR B 1 36 ? -9.531 3.473 -14.352 1 69.75 36 THR B CA 1
ATOM 4277 C C . THR B 1 36 ? -9.383 2.949 -15.781 1 69.75 36 THR B C 1
ATOM 4279 O O . THR B 1 36 ? -9.898 3.551 -16.719 1 69.75 36 THR B O 1
ATOM 4282 N N . ALA B 1 37 ? -8.695 1.903 -15.805 1 67.88 37 ALA B N 1
ATOM 4283 C CA . ALA B 1 37 ? -8.438 1.352 -17.141 1 67.88 37 ALA B CA 1
ATOM 4284 C C . ALA B 1 37 ? -9.742 1.001 -17.844 1 67.88 37 ALA B C 1
ATOM 4286 O O . ALA B 1 37 ? -9.914 1.311 -19.031 1 67.88 37 ALA B O 1
ATOM 4287 N N . TRP B 1 38 ? -10.656 0.505 -17.203 1 73.31 38 TRP B N 1
ATOM 4288 C CA . TRP B 1 38 ? -11.93 0.113 -17.797 1 73.31 38 TRP B CA 1
ATOM 4289 C C . TRP B 1 38 ? -12.766 1.338 -18.125 1 73.31 38 TRP B C 1
ATOM 4291 O O . TRP B 1 38 ? -13.398 1.395 -19.188 1 73.31 38 TRP B O 1
ATOM 4301 N N . LEU B 1 39 ? -12.75 2.275 -17.25 1 74.94 39 LEU B N 1
ATOM 4302 C CA . LEU B 1 39 ? -13.539 3.479 -17.484 1 74.94 39 LEU B CA 1
ATOM 4303 C C . LEU B 1 39 ? -12.984 4.258 -18.672 1 74.94 39 LEU B C 1
ATOM 4305 O O . LEU B 1 39 ? -13.75 4.785 -19.484 1 74.94 39 LEU B O 1
ATOM 4309 N N . LEU B 1 40 ? -11.711 4.27 -18.719 1 72.69 40 LEU B N 1
ATOM 4310 C CA . LEU B 1 40 ? -11.086 4.949 -19.859 1 72.69 40 LEU B CA 1
ATOM 4311 C C . LEU B 1 40 ? -11.461 4.27 -21.172 1 72.69 40 LEU B C 1
ATOM 4313 O O . LEU B 1 40 ? -11.766 4.941 -22.156 1 72.69 40 LEU B O 1
ATOM 4317 N N . LEU B 1 41 ? -11.438 2.971 -21.125 1 70.94 41 LEU B N 1
ATOM 4318 C CA . LEU B 1 41 ? -11.805 2.225 -22.328 1 70.94 41 LEU B CA 1
ATOM 4319 C C . LEU B 1 41 ? -13.266 2.465 -22.688 1 70.94 41 LEU B C 1
ATOM 4321 O O . LEU B 1 41 ? -13.586 2.674 -23.859 1 70.94 41 LEU B O 1
ATOM 4325 N N . ILE B 1 42 ? -14.125 2.516 -21.781 1 74.19 42 ILE B N 1
ATOM 4326 C CA . ILE B 1 42 ? -15.555 2.684 -22 1 74.19 42 ILE B CA 1
ATOM 4327 C C . ILE B 1 42 ? -15.844 4.109 -22.453 1 74.19 42 ILE B C 1
ATOM 4329 O O . ILE B 1 42 ? -16.688 4.328 -23.328 1 74.19 42 ILE B O 1
ATOM 4333 N N . PHE B 1 43 ? -15.117 5.043 -21.891 1 73.31 43 PHE B N 1
ATOM 4334 C CA . PHE B 1 43 ? -15.359 6.441 -22.25 1 73.31 43 PHE B CA 1
ATOM 4335 C C . PHE B 1 43 ? -14.805 6.754 -23.625 1 73.31 43 PHE B C 1
ATOM 4337 O O . PHE B 1 43 ? -15.375 7.562 -24.359 1 73.31 43 PHE B O 1
ATOM 4344 N N . LEU B 1 44 ? -13.711 6.074 -23.938 1 69 44 LEU B N 1
ATOM 4345 C CA . LEU B 1 44 ? -13.117 6.293 -25.25 1 69 44 LEU B CA 1
ATOM 4346 C C . LEU B 1 44 ? -13.906 5.566 -26.328 1 69 44 LEU B C 1
ATOM 4348 O O . LEU B 1 44 ? -14.156 6.121 -27.406 1 69 44 LEU B O 1
ATOM 4352 N N . LEU B 1 45 ? -14.273 4.293 -26 1 75.06 45 LEU B N 1
ATOM 4353 C CA . LEU B 1 45 ? -15.008 3.445 -26.938 1 75.06 45 LEU B CA 1
ATOM 4354 C C . LEU B 1 45 ? -16.156 2.732 -26.219 1 75.06 45 LEU B C 1
ATOM 4356 O O . LEU B 1 45 ? -16.109 1.521 -26 1 75.06 45 LEU B O 1
ATOM 4360 N N . PRO B 1 46 ? -17.219 3.518 -26.016 1 74.94 46 PRO B N 1
ATOM 4361 C CA . PRO B 1 46 ? -18.297 2.951 -25.188 1 74.94 46 PRO B CA 1
ATOM 4362 C C . PRO B 1 46 ? -18.875 1.675 -25.797 1 74.94 46 PRO B C 1
ATOM 4364 O O . PRO B 1 46 ? -19.188 0.729 -25.062 1 74.94 46 PRO B O 1
ATOM 4367 N N . PHE B 1 47 ? -18.984 1.566 -27.109 1 74.06 47 PHE B N 1
ATOM 4368 C CA . PHE B 1 47 ? -19.641 0.432 -27.75 1 74.06 47 PHE B CA 1
ATOM 4369 C C . PHE B 1 47 ? -18.719 -0.777 -27.781 1 74.06 47 PHE B C 1
ATOM 4371 O O . PHE B 1 47 ? -19.172 -1.906 -27.984 1 74.06 47 PHE B O 1
ATOM 4378 N N . VAL B 1 48 ? -17.516 -0.501 -27.578 1 74.06 48 VAL B N 1
ATOM 4379 C CA . VAL B 1 48 ? -16.547 -1.598 -27.516 1 74.06 48 VAL B CA 1
ATOM 4380 C C . VAL B 1 48 ? -16.172 -1.867 -26.062 1 74.06 48 VAL B C 1
ATOM 4382 O O . VAL B 1 48 ? -16.125 -3.021 -25.625 1 74.06 48 VAL B O 1
ATOM 4385 N N . GLY B 1 49 ? -15.977 -0.769 -25.406 1 74.31 49 GLY B N 1
ATOM 4386 C CA . GLY B 1 49 ? -15.492 -0.877 -24.031 1 74.31 49 GLY B CA 1
ATOM 4387 C C . GLY B 1 49 ? -16.5 -1.504 -23.094 1 74.31 49 GLY B C 1
ATOM 4388 O O . GLY B 1 49 ? -16.141 -2.336 -22.25 1 74.31 49 GLY B O 1
ATOM 4389 N N . PHE B 1 50 ? -17.672 -1.164 -23.266 1 78.19 50 PHE B N 1
ATOM 4390 C CA . PHE B 1 50 ? -18.688 -1.628 -22.312 1 78.19 50 PHE B CA 1
ATOM 4391 C C . PHE B 1 50 ? -18.938 -3.119 -22.5 1 78.19 50 PHE B C 1
ATOM 4393 O O . PHE B 1 50 ? -18.938 -3.875 -21.516 1 78.19 50 PHE B O 1
ATOM 4400 N N . PRO B 1 51 ? -19.172 -3.572 -23.688 1 74.38 51 PRO B N 1
ATOM 4401 C CA . PRO B 1 51 ? -19.328 -5.02 -23.859 1 74.38 51 PRO B CA 1
ATOM 4402 C C . PRO B 1 51 ? -18.094 -5.797 -23.391 1 74.38 51 PRO B C 1
ATOM 4404 O O . PRO B 1 51 ? -18.219 -6.867 -22.797 1 74.38 51 PRO B O 1
ATOM 4407 N N . LEU B 1 52 ? -16.969 -5.289 -23.609 1 73.5 52 LEU B N 1
ATOM 4408 C CA . LEU B 1 52 ? -15.742 -5.945 -23.172 1 73.5 52 LEU B CA 1
ATOM 4409 C C . LEU B 1 52 ? -15.68 -6.016 -21.641 1 73.5 52 LEU B C 1
ATOM 4411 O O . LEU B 1 52 ? -15.227 -7.012 -21.078 1 73.5 52 LEU B O 1
ATOM 4415 N N . TYR B 1 53 ? -16.094 -4.973 -21.078 1 75.44 53 TYR B N 1
ATOM 4416 C CA . TYR B 1 53 ? -16.141 -4.938 -19.609 1 75.44 53 TYR B CA 1
ATOM 4417 C C . TYR B 1 53 ? -17.125 -5.973 -19.078 1 75.44 53 TYR B C 1
ATOM 4419 O O . TYR B 1 53 ? -16.828 -6.641 -18.078 1 75.44 53 TYR B O 1
ATOM 4427 N N . LEU B 1 54 ? -18.219 -6.051 -19.672 1 71 54 LEU B N 1
ATOM 4428 C CA . LEU B 1 54 ? -19.219 -7.004 -19.219 1 71 54 LEU B CA 1
ATOM 4429 C C . LEU B 1 54 ? -18.734 -8.438 -19.406 1 71 54 LEU B C 1
ATOM 4431 O O . LEU B 1 54 ? -19.047 -9.312 -18.594 1 71 54 LEU B O 1
ATOM 4435 N N . LEU B 1 55 ? -17.953 -8.625 -20.391 1 66.19 55 LEU B N 1
ATOM 4436 C CA . LEU B 1 55 ? -17.5 -9.977 -20.719 1 66.19 55 LEU B CA 1
ATOM 4437 C C . LEU B 1 55 ? -16.312 -10.375 -19.844 1 66.19 55 LEU B C 1
ATOM 4439 O O . LEU B 1 55 ? -16.25 -11.508 -19.359 1 66.19 55 LEU B O 1
ATOM 4443 N N . ILE B 1 56 ? -15.43 -9.328 -19.641 1 65.44 56 ILE B N 1
ATOM 4444 C CA . ILE B 1 56 ? -14.172 -9.75 -19.047 1 65.44 56 ILE B CA 1
ATOM 4445 C C . ILE B 1 56 ? -13.914 -8.969 -17.766 1 65.44 56 ILE B C 1
ATOM 4447 O O . ILE B 1 56 ? -13.133 -9.398 -16.906 1 65.44 56 ILE B O 1
ATOM 4451 N N . GLY B 1 57 ? -14.523 -7.922 -17.578 1 60.09 57 GLY B N 1
ATOM 4452 C CA . GLY B 1 57 ? -14.164 -7.031 -16.484 1 60.09 57 GLY B CA 1
ATOM 4453 C C . GLY B 1 57 ? -15.078 -7.164 -15.273 1 60.09 57 GLY B C 1
ATOM 4454 O O . GLY B 1 57 ? -14.734 -6.715 -14.18 1 60.09 57 GLY B O 1
ATOM 4455 N N . SER B 1 58 ? -16.188 -7.812 -15.469 1 59.06 58 SER B N 1
ATOM 4456 C CA . SER B 1 58 ? -17.188 -7.812 -14.406 1 59.06 58 SER B CA 1
ATOM 4457 C C . SER B 1 58 ? -16.828 -8.789 -13.297 1 59.06 58 SER B C 1
ATOM 4459 O O . SER B 1 58 ? -16.438 -9.93 -13.57 1 59.06 58 SER B O 1
ATOM 4461 N N . PRO B 1 59 ? -16.719 -8.242 -12.078 1 54.12 59 PRO B N 1
ATOM 4462 C CA . PRO B 1 59 ? -16.438 -9.125 -10.945 1 54.12 59 PRO B CA 1
ATOM 4463 C C . PRO B 1 59 ? -17.5 -10.219 -10.773 1 54.12 59 PRO B C 1
ATOM 4465 O O . PRO B 1 59 ? -17.25 -11.211 -10.094 1 54.12 59 PRO B O 1
ATOM 4468 N N . TRP B 1 60 ? -18.672 -9.891 -11.258 1 46.84 60 TRP B N 1
ATOM 4469 C CA . TRP B 1 60 ? -19.797 -10.812 -11.117 1 46.84 60 TRP B CA 1
ATOM 4470 C C . TRP B 1 60 ? -19.516 -12.125 -11.836 1 46.84 60 TRP B C 1
ATOM 4472 O O . TRP B 1 60 ? -20.203 -13.125 -11.602 1 46.84 60 TRP B O 1
ATOM 4482 N N . VAL B 1 61 ? -18.703 -11.852 -12.656 1 47.97 61 VAL B N 1
ATOM 4483 C CA . VAL B 1 61 ? -18.453 -13.117 -13.344 1 47.97 61 VAL B CA 1
ATOM 4484 C C . VAL B 1 61 ? -17.625 -14.039 -12.445 1 47.97 61 VAL B C 1
ATOM 4486 O O . VAL B 1 61 ? -17.125 -15.07 -12.891 1 47.97 61 VAL B O 1
ATOM 4489 N N . HIS B 1 62 ? -17.438 -13.492 -11.375 1 54.88 62 HIS B N 1
ATOM 4490 C CA . HIS B 1 62 ? -16.766 -14.359 -10.422 1 54.88 62 HIS B CA 1
ATOM 4491 C C . HIS B 1 62 ? -17.672 -15.5 -9.969 1 54.88 62 HIS B C 1
ATOM 4493 O O . HIS B 1 62 ? -18.75 -15.266 -9.438 1 54.88 62 HIS B O 1
ATOM 4499 N N . GLY B 1 63 ? -17.844 -16.359 -10.992 1 53.62 63 GLY B N 1
ATOM 4500 C CA . GLY B 1 63 ? -18.641 -17.578 -11.188 1 53.62 63 GLY B CA 1
ATOM 4501 C C . GLY B 1 63 ? -18.547 -18.531 -10.023 1 53.62 63 GLY B C 1
ATOM 4502 O O . GLY B 1 63 ? -18.156 -18.156 -8.914 1 53.62 63 GLY B O 1
ATOM 4503 N N . LYS B 1 64 ? -19.109 -19.625 -10.188 1 60.19 64 LYS B N 1
ATOM 4504 C CA . LYS B 1 64 ? -19.141 -20.875 -9.438 1 60.19 64 LYS B CA 1
ATOM 4505 C C . LYS B 1 64 ? -17.766 -21.219 -8.875 1 60.19 64 LYS B C 1
ATOM 4507 O O . LYS B 1 64 ? -17.656 -21.734 -7.758 1 60.19 64 LYS B O 1
ATOM 4512 N N . ARG B 1 65 ? -16.781 -20.594 -9.453 1 64.25 65 ARG B N 1
ATOM 4513 C CA . ARG B 1 65 ? -15.43 -20.938 -9.023 1 64.25 65 ARG B CA 1
ATOM 4514 C C . ARG B 1 65 ? -15.047 -20.188 -7.754 1 64.25 65 ARG B C 1
ATOM 4516 O O . ARG B 1 65 ? -14.391 -20.75 -6.875 1 64.25 65 ARG B O 1
ATOM 4523 N N . LEU B 1 66 ? -15.461 -18.922 -7.703 1 66.62 66 LEU B N 1
ATOM 4524 C CA . LEU B 1 66 ? -15.164 -18.141 -6.504 1 66.62 66 LEU B CA 1
ATOM 4525 C C . LEU B 1 66 ? -15.852 -18.75 -5.281 1 66.62 66 LEU B C 1
ATOM 4527 O O . LEU B 1 66 ? -15.25 -18.859 -4.215 1 66.62 66 LEU B O 1
ATOM 4531 N N . GLU B 1 67 ? -17.031 -19.078 -5.504 1 69 67 GLU B N 1
ATOM 4532 C CA . GLU B 1 67 ? -17.781 -19.688 -4.406 1 69 67 GLU B CA 1
ATOM 4533 C C . GLU B 1 67 ? -17.156 -21.016 -3.98 1 69 67 GLU B C 1
ATOM 4535 O O . GLU B 1 67 ? -17.062 -21.312 -2.785 1 69 67 GLU B O 1
ATOM 4540 N N . GLN B 1 68 ? -16.766 -21.766 -4.98 1 69.69 68 GLN B N 1
ATOM 4541 C CA . GLN B 1 68 ? -16.141 -23.047 -4.691 1 69.69 68 GLN B CA 1
ATOM 4542 C C . GLN B 1 68 ? -14.797 -22.859 -3.986 1 69.69 68 GLN B C 1
ATOM 4544 O O . GLN B 1 68 ? -14.484 -23.578 -3.031 1 69.69 68 GLN B O 1
ATOM 4549 N N . GLN B 1 69 ? -14.109 -21.906 -4.43 1 72.94 69 GLN B N 1
ATOM 4550 C CA . GLN B 1 69 ? -12.812 -21.641 -3.816 1 72.94 69 GLN B CA 1
ATOM 4551 C C . GLN B 1 69 ? -12.977 -21.156 -2.377 1 72.94 69 GLN B C 1
ATOM 4553 O O . GLN B 1 69 ? -12.195 -21.547 -1.5 1 72.94 69 GLN B O 1
ATOM 4558 N N . ASN B 1 70 ? -13.945 -20.344 -2.215 1 71.38 70 ASN B N 1
ATOM 4559 C CA . ASN B 1 70 ? -14.203 -19.875 -0.857 1 71.38 70 ASN B CA 1
ATOM 4560 C C . ASN B 1 70 ? -14.555 -21.016 0.076 1 71.38 70 ASN B C 1
ATOM 4562 O O . ASN B 1 70 ? -14.102 -21.062 1.22 1 71.38 70 ASN B O 1
ATOM 4566 N N . THR B 1 71 ? -15.312 -21.875 -0.478 1 70.12 71 THR B N 1
ATOM 4567 C CA . THR B 1 71 ? -15.711 -23.031 0.312 1 70.12 71 THR B CA 1
ATOM 4568 C C . THR B 1 71 ? -14.508 -23.906 0.63 1 70.12 71 THR B C 1
ATOM 4570 O O . THR B 1 71 ? -14.352 -24.375 1.763 1 70.12 71 THR B O 1
ATOM 4573 N N . VAL B 1 72 ? -13.68 -24.047 -0.327 1 71.44 72 VAL B N 1
ATOM 4574 C CA . VAL B 1 72 ? -12.508 -24.875 -0.14 1 71.44 72 VAL B CA 1
ATOM 4575 C C . VAL B 1 72 ? -11.562 -24.234 0.871 1 71.44 72 VAL B C 1
ATOM 4577 O O . VAL B 1 72 ? -10.984 -24.922 1.719 1 71.44 72 VAL B O 1
ATOM 4580 N N . ASN B 1 73 ? -11.422 -22.984 0.745 1 72.94 73 ASN B N 1
ATOM 4581 C CA . ASN B 1 73 ? -10.57 -22.266 1.689 1 72.94 73 ASN B CA 1
ATOM 4582 C C . ASN B 1 73 ? -11.094 -22.391 3.119 1 72.94 73 ASN B C 1
ATOM 4584 O O . ASN B 1 73 ? -10.312 -22.609 4.051 1 72.94 73 ASN B O 1
ATOM 4588 N N . GLU B 1 74 ? -12.359 -22.266 3.217 1 72.75 74 GLU B N 1
ATOM 4589 C CA . GLU B 1 74 ? -12.977 -22.359 4.539 1 72.75 74 GLU B CA 1
ATOM 4590 C C . GLU B 1 74 ? -12.82 -23.766 5.113 1 72.75 74 GLU B C 1
ATOM 4592 O O . GLU B 1 74 ? -12.547 -23.922 6.305 1 72.75 74 GLU B O 1
ATOM 4597 N N . VAL B 1 75 ? -12.969 -24.672 4.258 1 70.12 75 VAL B N 1
ATOM 4598 C CA . VAL B 1 75 ? -12.844 -26.062 4.688 1 70.12 75 VAL B CA 1
ATOM 4599 C C . VAL B 1 75 ? -11.398 -26.359 5.074 1 70.12 75 VAL B C 1
ATOM 4601 O O . VAL B 1 75 ? -11.141 -27.031 6.074 1 70.12 75 VAL B O 1
ATOM 4604 N N . THR B 1 76 ? -10.508 -25.844 4.301 1 72.31 76 THR B N 1
ATOM 4605 C CA . THR B 1 76 ? -9.094 -26.031 4.586 1 72.31 76 THR B CA 1
ATOM 4606 C C . THR B 1 76 ? -8.711 -25.375 5.91 1 72.31 76 THR B C 1
ATOM 4608 O O . THR B 1 76 ? -7.977 -25.953 6.711 1 72.31 76 THR B O 1
ATOM 4611 N N . LEU B 1 77 ? -9.258 -24.219 6.09 1 70.75 77 LEU B N 1
ATOM 4612 C CA . LEU B 1 77 ? -9 -23.5 7.34 1 70.75 77 LEU B CA 1
ATOM 4613 C C . LEU B 1 77 ? -9.539 -24.297 8.531 1 70.75 77 LEU B C 1
ATOM 4615 O O . LEU B 1 77 ? -8.875 -24.391 9.57 1 70.75 77 LEU B O 1
ATOM 4619 N N . GLU B 1 78 ? -10.664 -24.766 8.359 1 69.56 78 GLU B N 1
ATOM 4620 C CA . GLU B 1 78 ? -11.273 -25.547 9.438 1 69.56 78 GLU B CA 1
ATOM 4621 C C . GLU B 1 78 ? -10.484 -26.828 9.695 1 69.56 78 GLU B C 1
ATOM 4623 O O . GLU B 1 78 ? -10.289 -27.219 10.852 1 69.56 78 GLU B O 1
ATOM 4628 N N . TYR B 1 79 ? -9.992 -27.297 8.656 1 65.81 79 TYR B N 1
ATOM 4629 C CA . TYR B 1 79 ? -9.266 -28.562 8.758 1 65.81 79 TYR B CA 1
ATOM 4630 C C . TYR B 1 79 ? -7.91 -28.359 9.414 1 65.81 79 TYR B C 1
ATOM 4632 O O . TYR B 1 79 ? -7.41 -29.234 10.109 1 65.81 79 TYR B O 1
ATOM 4640 N N . THR B 1 80 ? -7.41 -27.266 9.141 1 72.75 80 THR B N 1
ATOM 4641 C CA . THR B 1 80 ? -6.066 -27.016 9.648 1 72.75 80 THR B CA 1
ATOM 4642 C C . THR B 1 80 ? -6.125 -26.234 10.961 1 72.75 80 THR B C 1
ATOM 4644 O O . THR B 1 80 ? -5.09 -25.812 11.477 1 72.75 80 THR B O 1
ATOM 4647 N N . ARG B 1 81 ? -7.273 -26 11.445 1 70.81 81 ARG B N 1
ATOM 4648 C CA . ARG B 1 81 ? -7.477 -25.188 12.641 1 70.81 81 ARG B CA 1
ATOM 4649 C C . ARG B 1 81 ? -6.695 -25.75 13.828 1 70.81 81 ARG B C 1
ATOM 4651 O O . ARG B 1 81 ? -6.188 -25 14.656 1 70.81 81 ARG B O 1
ATOM 4658 N N . ASN B 1 82 ? -6.555 -27.031 13.859 1 69.88 82 ASN B N 1
ATOM 4659 C CA . ASN B 1 82 ? -5.914 -27.656 15.008 1 69.88 82 ASN B CA 1
ATOM 4660 C C . ASN B 1 82 ? -4.418 -27.875 14.773 1 69.88 82 ASN B C 1
ATOM 4662 O O . ASN B 1 82 ? -3.701 -28.312 15.664 1 69.88 82 ASN B O 1
ATOM 4666 N N . MET B 1 83 ? -4.047 -27.562 13.648 1 76.81 83 MET B N 1
ATOM 4667 C CA . MET B 1 83 ? -2.615 -27.641 13.375 1 76.81 83 MET B CA 1
ATOM 4668 C C . MET B 1 83 ? -1.896 -26.422 13.938 1 76.81 83 MET B C 1
ATOM 4670 O O . MET B 1 83 ? -2.461 -25.328 13.984 1 76.81 83 MET B O 1
ATOM 4674 N N . PRO B 1 84 ? -0.669 -26.766 14.43 1 82.25 84 PRO B N 1
ATOM 4675 C CA . PRO B 1 84 ? 0.073 -25.609 14.938 1 82.25 84 PRO B CA 1
ATOM 4676 C C . PRO B 1 84 ? 0.35 -24.562 13.859 1 82.25 84 PRO B C 1
ATOM 4678 O O . PRO B 1 84 ? 0.44 -24.906 12.672 1 82.25 84 PRO B O 1
ATOM 4681 N N . ASP B 1 85 ? 0.486 -23.359 14.312 1 83.5 85 ASP B N 1
ATOM 4682 C CA . ASP B 1 85 ? 0.775 -22.281 13.375 1 83.5 85 ASP B CA 1
ATOM 4683 C C . ASP B 1 85 ? 2.207 -22.375 12.852 1 83.5 85 ASP B C 1
ATOM 4685 O O . ASP B 1 85 ? 2.498 -21.922 11.742 1 83.5 85 ASP B O 1
ATOM 4689 N N . LEU B 1 86 ? 3.027 -22.875 13.812 1 92.06 86 LEU B N 1
ATOM 4690 C CA . LEU B 1 86 ? 4.445 -22.984 13.492 1 92.06 86 LEU B CA 1
ATOM 4691 C C . LEU B 1 86 ? 4.969 -24.375 13.805 1 92.06 86 LEU B C 1
ATOM 4693 O O . LEU B 1 86 ? 4.57 -24.984 14.805 1 92.06 86 LEU B O 1
ATOM 4697 N N . PRO B 1 87 ? 5.762 -24.891 12.938 1 92.88 87 PRO B N 1
ATOM 4698 C CA . PRO B 1 87 ? 6.395 -26.156 13.273 1 92.88 87 PRO B CA 1
ATOM 4699 C C . PRO B 1 87 ? 7.418 -26.031 14.398 1 92.88 87 PRO B C 1
ATOM 4701 O O . PRO B 1 87 ? 7.871 -24.922 14.703 1 92.88 87 PRO B O 1
ATOM 4704 N N . VAL B 1 88 ? 7.777 -27.172 14.945 1 91.25 88 VAL B N 1
ATOM 4705 C CA . VAL B 1 88 ? 8.727 -27.203 16.047 1 91.25 88 VAL B CA 1
ATOM 4706 C C . VAL B 1 88 ? 10.086 -26.688 15.578 1 91.25 88 VAL B C 1
ATOM 4708 O O . VAL B 1 88 ? 10.555 -27.047 14.5 1 91.25 88 VAL B O 1
ATOM 4711 N N . GLY B 1 89 ? 10.656 -25.828 16.375 1 93.5 89 GLY B N 1
ATOM 4712 C CA . GLY B 1 89 ? 11.992 -25.328 16.078 1 93.5 89 GLY B CA 1
ATOM 4713 C C . GLY B 1 89 ? 11.992 -24.031 15.297 1 93.5 89 GLY B C 1
ATOM 4714 O O . GLY B 1 89 ? 13.023 -23.359 15.18 1 93.5 89 GLY B O 1
ATOM 4715 N N . ALA B 1 90 ? 10.789 -23.672 14.828 1 94 90 ALA B N 1
ATOM 4716 C CA . ALA B 1 90 ? 10.695 -22.422 14.062 1 94 90 ALA B CA 1
ATOM 4717 C C . ALA B 1 90 ? 10.766 -21.219 14.984 1 94 90 ALA B C 1
ATOM 4719 O O . ALA B 1 90 ? 10.164 -21.203 16.062 1 94 90 ALA B O 1
ATOM 4720 N N . GLY B 1 91 ? 11.594 -20.188 14.68 1 93.69 91 GLY B N 1
ATOM 4721 C CA . GLY B 1 91 ? 11.734 -18.953 15.438 1 93.69 91 GLY B CA 1
ATOM 4722 C C . GLY B 1 91 ? 11.664 -17.703 14.57 1 93.69 91 GLY B C 1
ATOM 4723 O O . GLY B 1 91 ? 12.648 -16.984 14.438 1 93.69 91 GLY B O 1
ATOM 4724 N N . PRO B 1 92 ? 10.5 -17.516 14.016 1 94.38 92 PRO B N 1
ATOM 4725 C CA . PRO B 1 92 ? 10.375 -16.312 13.18 1 94.38 92 PRO B CA 1
ATOM 4726 C C . PRO B 1 92 ? 10.398 -15.023 13.984 1 94.38 92 PRO B C 1
ATOM 4728 O O . PRO B 1 92 ? 10.078 -15.023 15.18 1 94.38 92 PRO B O 1
ATOM 4731 N N . SER B 1 93 ? 10.836 -13.938 13.32 1 93.5 93 SER B N 1
ATOM 4732 C CA . SER B 1 93 ? 10.672 -12.609 13.898 1 93.5 93 SER B CA 1
ATOM 4733 C C . SER B 1 93 ? 9.195 -12.281 14.117 1 93.5 93 SER B C 1
ATOM 4735 O O . SER B 1 93 ? 8.32 -12.961 13.586 1 93.5 93 SER B O 1
ATOM 4737 N N . THR B 1 94 ? 8.898 -11.281 14.906 1 91 94 THR B N 1
ATOM 4738 C CA . THR B 1 94 ? 7.531 -10.852 15.172 1 91 94 THR B CA 1
ATOM 4739 C C . THR B 1 94 ? 6.828 -10.461 13.875 1 91 94 THR B C 1
ATOM 4741 O O . THR B 1 94 ? 5.664 -10.805 13.656 1 91 94 THR B O 1
ATOM 4744 N N . ALA B 1 95 ? 7.562 -9.766 13.047 1 92.44 95 ALA B N 1
ATOM 4745 C CA . ALA B 1 95 ? 6.996 -9.352 11.766 1 92.44 95 ALA B CA 1
ATOM 4746 C C . ALA B 1 95 ? 6.641 -10.555 10.906 1 92.44 95 ALA B C 1
ATOM 4748 O O . ALA B 1 95 ? 5.562 -10.602 10.305 1 92.44 95 ALA B O 1
ATOM 4749 N N . LEU B 1 96 ? 7.523 -11.492 10.852 1 96.69 96 LEU B N 1
ATOM 4750 C CA . LEU B 1 96 ? 7.289 -12.688 10.039 1 96.69 96 LEU B CA 1
ATOM 4751 C C . LEU B 1 96 ? 6.145 -13.516 10.609 1 96.69 96 LEU B C 1
ATOM 4753 O O . LEU B 1 96 ? 5.379 -14.125 9.859 1 96.69 96 LEU B O 1
ATOM 4757 N N . THR B 1 97 ? 6.039 -13.594 11.938 1 96.38 97 THR B N 1
ATOM 4758 C CA . THR B 1 97 ? 4.93 -14.305 12.57 1 96.38 97 THR B CA 1
ATOM 4759 C C . THR B 1 97 ? 3.592 -13.758 12.086 1 96.38 97 THR B C 1
ATOM 4761 O O . THR B 1 97 ? 2.668 -14.523 11.805 1 96.38 97 THR B O 1
ATOM 4764 N N . GLY B 1 98 ? 3.516 -12.445 12 1 96.19 98 GLY B N 1
ATOM 4765 C CA . GLY B 1 98 ? 2.305 -11.828 11.484 1 96.19 98 GLY B CA 1
ATOM 4766 C C . GLY B 1 98 ? 2.018 -12.203 10.039 1 96.19 98 GLY B C 1
ATOM 4767 O O . GLY B 1 98 ? 0.861 -12.414 9.664 1 96.19 98 GLY B O 1
ATOM 4768 N N . VAL B 1 99 ? 3.033 -12.297 9.211 1 97.88 99 VAL B N 1
ATOM 4769 C CA . VAL B 1 99 ? 2.883 -12.648 7.805 1 97.88 99 VAL B CA 1
ATOM 4770 C C . VAL B 1 99 ? 2.369 -14.086 7.684 1 97.88 99 VAL B C 1
ATOM 4772 O O . VAL B 1 99 ? 1.473 -14.367 6.883 1 97.88 99 VAL B O 1
ATOM 4775 N N . LEU B 1 100 ? 2.936 -15 8.484 1 97.75 100 LEU B N 1
ATOM 4776 C CA . LEU B 1 100 ? 2.541 -16.406 8.453 1 97.75 100 LEU B CA 1
ATOM 4777 C C . LEU B 1 100 ? 1.083 -16.562 8.867 1 97.75 100 LEU B C 1
ATOM 4779 O O . LEU B 1 100 ? 0.344 -17.344 8.258 1 97.75 100 LEU B O 1
ATOM 4783 N N . ARG B 1 101 ? 0.694 -15.82 9.836 1 95.56 101 ARG B N 1
ATOM 4784 C CA . ARG B 1 101 ? -0.694 -15.852 10.289 1 95.56 101 ARG B CA 1
ATOM 4785 C C . ARG B 1 101 ? -1.634 -15.328 9.211 1 95.56 101 ARG B C 1
ATOM 4787 O O . ARG B 1 101 ? -2.705 -15.891 8.984 1 95.56 101 ARG B O 1
ATOM 4794 N N . MET B 1 102 ? -1.262 -14.242 8.617 1 97.25 102 MET B N 1
ATOM 4795 C CA . MET B 1 102 ? -2.057 -13.672 7.535 1 97.25 102 MET B CA 1
ATOM 4796 C C . MET B 1 102 ? -2.213 -14.664 6.391 1 97.25 102 MET B C 1
ATOM 4798 O O . MET B 1 102 ? -3.316 -14.859 5.875 1 97.25 102 MET B O 1
ATOM 4802 N N . ASN B 1 103 ? -1.103 -15.273 5.992 1 97 103 ASN B N 1
ATOM 4803 C CA . ASN B 1 103 ? -1.147 -16.25 4.914 1 97 103 ASN B CA 1
ATOM 4804 C C . ASN B 1 103 ? -2.107 -17.391 5.234 1 97 103 ASN B C 1
ATOM 4806 O O . ASN B 1 103 ? -2.883 -17.812 4.379 1 97 103 ASN B O 1
ATOM 4810 N N . ARG B 1 104 ? -2.01 -17.875 6.426 1 94.31 104 ARG B N 1
ATOM 4811 C CA . ARG B 1 104 ? -2.893 -18.969 6.824 1 94.31 104 ARG B CA 1
ATOM 4812 C C . ARG B 1 104 ? -4.352 -18.531 6.809 1 94.31 104 ARG B C 1
ATOM 4814 O O . ARG B 1 104 ? -5.227 -19.266 6.355 1 94.31 104 ARG B O 1
ATOM 4821 N N . GLU B 1 105 ? -4.574 -17.344 7.305 1 92.31 105 GLU B N 1
ATOM 4822 C CA . GLU B 1 105 ? -5.93 -16.797 7.316 1 92.31 105 GLU B CA 1
ATOM 4823 C C . GLU B 1 105 ? -6.492 -16.688 5.902 1 92.31 105 GLU B C 1
ATOM 4825 O O . GLU B 1 105 ? -7.68 -16.953 5.68 1 92.31 105 GLU B O 1
ATOM 4830 N N . LEU B 1 106 ? -5.676 -16.391 4.977 1 93.06 106 LEU B N 1
ATOM 4831 C CA . LEU B 1 106 ? -6.141 -16.078 3.631 1 93.06 106 LEU B CA 1
ATOM 4832 C C . LEU B 1 106 ? -6.195 -17.328 2.768 1 93.06 106 LEU B C 1
ATOM 4834 O O . LEU B 1 106 ? -6.941 -17.375 1.786 1 93.06 106 LEU B O 1
ATOM 4838 N N . THR B 1 107 ? -5.379 -18.375 3.082 1 91.25 107 THR B N 1
ATOM 4839 C CA . THR B 1 107 ? -5.258 -19.5 2.17 1 91.25 107 THR B CA 1
ATOM 4840 C C . THR B 1 107 ? -5.68 -20.797 2.857 1 91.25 107 THR B C 1
ATOM 4842 O O . THR B 1 107 ? -5.914 -21.812 2.195 1 91.25 107 THR B O 1
ATOM 4845 N N . GLY B 1 108 ? -5.676 -20.781 4.184 1 88.69 108 GLY B N 1
ATOM 4846 C CA . GLY B 1 108 ? -5.98 -21.969 4.957 1 88.69 108 GLY B CA 1
ATOM 4847 C C . GLY B 1 108 ? -4.785 -22.875 5.152 1 88.69 108 GLY B C 1
ATOM 4848 O O . GLY B 1 108 ? -4.859 -23.875 5.887 1 88.69 108 GLY B O 1
ATOM 4849 N N . LEU B 1 109 ? -3.637 -22.594 4.586 1 90.69 109 LEU B N 1
ATOM 4850 C CA . LEU B 1 109 ? -2.477 -23.484 4.629 1 90.69 109 LEU B CA 1
ATOM 4851 C C . LEU B 1 109 ? -1.508 -23.047 5.727 1 90.69 109 LEU B C 1
ATOM 4853 O O . LEU B 1 109 ? -1.039 -21.906 5.734 1 90.69 109 LEU B O 1
ATOM 4857 N N . PRO B 1 110 ? -1.182 -23.875 6.625 1 92.5 110 PRO B N 1
ATOM 4858 C CA . PRO B 1 110 ? -0.295 -23.531 7.734 1 92.5 110 PRO B CA 1
ATOM 4859 C C . PRO B 1 110 ? 1.183 -23.594 7.355 1 92.5 110 PRO B C 1
ATOM 4861 O O . PRO B 1 110 ? 1.521 -24.016 6.246 1 92.5 110 PRO B O 1
ATOM 4864 N N . CYS B 1 111 ? 2.029 -23.094 8.281 1 95.62 111 CYS B N 1
ATOM 4865 C CA . CYS B 1 111 ? 3.475 -23.25 8.156 1 95.62 111 CYS B CA 1
ATOM 4866 C C . CYS B 1 111 ? 3.926 -24.625 8.609 1 95.62 111 CYS B C 1
ATOM 4868 O O . CYS B 1 111 ? 3.605 -25.062 9.719 1 95.62 111 CYS B O 1
ATOM 4870 N N . VAL B 1 112 ? 4.605 -25.328 7.742 1 93.94 112 VAL B N 1
ATOM 4871 C CA . VAL B 1 112 ? 5.02 -26.703 8.023 1 93.94 112 VAL B CA 1
ATOM 4872 C C . VAL B 1 112 ? 6.504 -26.859 7.695 1 93.94 112 VAL B C 1
ATOM 4874 O O . VAL B 1 112 ? 7.164 -25.906 7.277 1 93.94 112 VAL B O 1
ATOM 4877 N N . THR B 1 113 ? 7.008 -28.078 7.914 1 94.94 113 THR B N 1
ATOM 4878 C CA . THR B 1 113 ? 8.422 -28.344 7.652 1 94.94 113 THR B CA 1
ATOM 4879 C C . THR B 1 113 ? 8.641 -28.75 6.199 1 94.94 113 THR B C 1
ATOM 4881 O O . THR B 1 113 ? 7.711 -29.219 5.535 1 94.94 113 THR B O 1
ATOM 4884 N N . GLY B 1 114 ? 9.805 -28.5 5.691 1 96.88 114 GLY B N 1
ATOM 4885 C CA . GLY B 1 114 ? 10.273 -28.938 4.387 1 96.88 114 GLY B CA 1
ATOM 4886 C C . GLY B 1 114 ? 11.781 -28.828 4.227 1 96.88 114 GLY B C 1
ATOM 4887 O O . GLY B 1 114 ? 12.453 -28.172 5.023 1 96.88 114 GLY B O 1
ATOM 4888 N N . GLU B 1 115 ? 12.273 -29.578 3.332 1 97.38 115 GLU B N 1
ATOM 4889 C CA . GLU B 1 115 ? 13.703 -29.562 3.01 1 97.38 115 GLU B CA 1
ATOM 4890 C C . GLU B 1 115 ? 13.93 -29.25 1.533 1 97.38 115 GLU B C 1
ATOM 4892 O O . GLU B 1 115 ? 13.164 -29.688 0.676 1 97.38 115 GLU B O 1
ATOM 4897 N N . VAL B 1 116 ? 14.984 -28.516 1.335 1 98.19 116 VAL B N 1
ATOM 4898 C CA . VAL B 1 116 ? 15.367 -28.219 -0.044 1 98.19 116 VAL B CA 1
ATOM 4899 C C . VAL B 1 116 ? 16.312 -29.312 -0.553 1 98.19 116 VAL B C 1
ATOM 4901 O O . VAL B 1 116 ? 17.375 -29.547 0.037 1 98.19 116 VAL B O 1
ATOM 4904 N N . ILE B 1 117 ? 15.883 -29.922 -1.588 1 97.62 117 ILE B N 1
ATOM 4905 C CA . ILE B 1 117 ? 16.75 -30.906 -2.215 1 97.62 117 ILE B CA 1
ATOM 4906 C C . ILE B 1 117 ? 17.75 -30.203 -3.137 1 97.62 117 ILE B C 1
ATOM 4908 O O . ILE B 1 117 ? 18.953 -30.484 -3.084 1 97.62 117 ILE B O 1
ATOM 4912 N N . ALA B 1 118 ? 17.219 -29.312 -3.955 1 97.06 118 ALA B N 1
ATOM 4913 C CA . ALA B 1 118 ? 18.078 -28.578 -4.879 1 97.06 118 ALA B CA 1
ATOM 4914 C C . ALA B 1 118 ? 17.359 -27.375 -5.461 1 97.06 118 ALA B C 1
ATOM 4916 O O . ALA B 1 118 ? 16.125 -27.312 -5.43 1 97.06 118 ALA B O 1
ATOM 4917 N N . ILE B 1 119 ? 18.141 -26.422 -5.961 1 97.31 119 ILE B N 1
ATOM 4918 C CA . ILE B 1 119 ? 17.656 -25.344 -6.805 1 97.31 119 ILE B CA 1
ATOM 4919 C C . ILE B 1 119 ? 18.047 -25.609 -8.258 1 97.31 119 ILE B C 1
ATOM 4921 O O . ILE B 1 119 ? 19.188 -25.984 -8.539 1 97.31 119 ILE B O 1
ATOM 4925 N N . HIS B 1 120 ? 17.109 -25.453 -9.141 1 97.81 120 HIS B N 1
ATOM 4926 C CA . HIS B 1 120 ? 17.344 -25.75 -10.547 1 97.81 120 HIS B CA 1
ATOM 4927 C C . HIS B 1 120 ? 17.188 -24.5 -11.406 1 97.81 120 HIS B C 1
ATOM 4929 O O . HIS B 1 120 ? 16.172 -23.797 -11.305 1 97.81 120 HIS B O 1
ATOM 4935 N N . SER B 1 121 ? 18.141 -24.203 -12.297 1 96.62 121 SER B N 1
ATOM 4936 C CA . SER B 1 121 ? 18.078 -23.031 -13.156 1 96.62 121 SER B CA 1
ATOM 4937 C C . SER B 1 121 ? 18.031 -23.422 -14.633 1 96.62 121 SER B C 1
ATOM 4939 O O . SER B 1 121 ? 17.109 -23.078 -15.352 1 96.62 121 SER B O 1
ATOM 4941 N N . GLU B 1 122 ? 18.953 -24.266 -15.086 1 95.62 122 GLU B N 1
ATOM 4942 C CA . GLU B 1 122 ? 19.062 -24.641 -16.484 1 95.62 122 GLU B CA 1
ATOM 4943 C C . GLU B 1 122 ? 17.906 -25.562 -16.891 1 95.62 122 GLU B C 1
ATOM 4945 O O . GLU B 1 122 ? 17.672 -26.594 -16.266 1 95.62 122 GLU B O 1
ATOM 4950 N N . ALA B 1 123 ? 17.266 -25.25 -17.969 1 96.75 123 ALA B N 1
ATOM 4951 C CA . ALA B 1 123 ? 16.016 -25.891 -18.359 1 96.75 123 ALA B CA 1
ATOM 4952 C C . ALA B 1 123 ? 16.219 -27.375 -18.609 1 96.75 123 ALA B C 1
ATOM 4954 O O . ALA B 1 123 ? 15.57 -28.219 -18 1 96.75 123 ALA B O 1
ATOM 4955 N N . ARG B 1 124 ? 17.188 -27.734 -19.453 1 96.88 124 ARG B N 1
ATOM 4956 C CA . ARG B 1 124 ? 17.406 -29.125 -19.828 1 96.88 124 ARG B CA 1
ATOM 4957 C C . ARG B 1 124 ? 17.766 -29.969 -18.609 1 96.88 124 ARG B C 1
ATOM 4959 O O . ARG B 1 124 ? 17.25 -31.078 -18.453 1 96.88 124 ARG B O 1
ATOM 4966 N N . ALA B 1 125 ? 18.625 -29.391 -17.844 1 97.69 125 ALA B N 1
ATOM 4967 C CA . ALA B 1 125 ? 19.031 -30.094 -16.625 1 97.69 125 ALA B CA 1
ATOM 4968 C C . ALA B 1 125 ? 17.844 -30.266 -15.68 1 97.69 125 ALA B C 1
ATOM 4970 O O . ALA B 1 125 ? 17.734 -31.281 -14.992 1 97.69 125 ALA B O 1
ATOM 4971 N N . THR B 1 126 ? 17.031 -29.266 -15.586 1 98.25 126 THR B N 1
ATOM 4972 C CA . THR B 1 126 ? 15.859 -29.328 -14.719 1 98.25 126 THR B CA 1
ATOM 4973 C C . THR B 1 126 ? 14.898 -30.422 -15.172 1 98.25 126 THR B C 1
ATOM 4975 O O . THR B 1 126 ? 14.414 -31.203 -14.352 1 98.25 126 THR B O 1
ATOM 4978 N N . TYR B 1 127 ? 14.641 -30.547 -16.516 1 98.62 127 TYR B N 1
ATOM 4979 C CA . TYR B 1 127 ? 13.75 -31.562 -17.031 1 98.62 127 TYR B CA 1
ATOM 4980 C C . TYR B 1 127 ? 14.312 -32.969 -16.797 1 98.62 127 TYR B C 1
ATOM 4982 O O . TYR B 1 127 ? 13.57 -33.906 -16.516 1 98.62 127 TYR B O 1
ATOM 4990 N N . ALA B 1 128 ? 15.602 -33 -16.891 1 98.5 128 ALA B N 1
ATOM 4991 C CA . ALA B 1 128 ? 16.25 -34.281 -16.641 1 98.5 128 ALA B CA 1
ATOM 4992 C C . ALA B 1 128 ? 16.078 -34.719 -15.188 1 98.5 128 ALA B C 1
ATOM 4994 O O . ALA B 1 128 ? 15.836 -35.906 -14.906 1 98.5 128 ALA B O 1
ATOM 4995 N N . GLU B 1 129 ? 16.266 -33.75 -14.297 1 98.12 129 GLU B N 1
ATOM 4996 C CA . GLU B 1 129 ? 16.078 -34.062 -12.883 1 98.12 129 GLU B CA 1
ATOM 4997 C C . GLU B 1 129 ? 14.633 -34.406 -12.578 1 98.12 129 GLU B C 1
ATOM 4999 O O . GLU B 1 129 ? 14.367 -35.312 -11.773 1 98.12 129 GLU B O 1
ATOM 5004 N N . MET B 1 130 ? 13.695 -33.75 -13.188 1 98.69 130 MET B N 1
ATOM 5005 C CA . MET B 1 130 ? 12.289 -34.094 -13.039 1 98.69 130 MET B CA 1
ATOM 5006 C C . MET B 1 130 ? 12.016 -35.5 -13.531 1 98.69 130 MET B C 1
ATOM 5008 O O . MET B 1 130 ? 11.328 -36.281 -12.867 1 98.69 130 MET B O 1
ATOM 5012 N N . ALA B 1 131 ? 12.586 -35.812 -14.68 1 98.75 131 ALA B N 1
ATOM 5013 C CA . ALA B 1 131 ? 12.406 -37.125 -15.258 1 98.75 131 ALA B CA 1
ATOM 5014 C C . ALA B 1 131 ? 12.945 -38.219 -14.336 1 98.75 131 ALA B C 1
ATOM 5016 O O . ALA B 1 131 ? 12.312 -39.281 -14.156 1 98.75 131 ALA B O 1
ATOM 5017 N N . ARG B 1 132 ? 14.117 -37.938 -13.812 1 98.25 132 ARG B N 1
ATOM 5018 C CA . ARG B 1 132 ? 14.711 -38.906 -12.883 1 98.25 132 ARG B CA 1
ATOM 5019 C C . ARG B 1 132 ? 13.781 -39.156 -11.695 1 98.25 132 ARG B C 1
ATOM 5021 O O . ARG B 1 132 ? 13.578 -40.312 -11.289 1 98.25 132 ARG B O 1
ATOM 5028 N N . ALA B 1 133 ? 13.258 -38.125 -11.109 1 98.12 133 ALA B N 1
ATOM 5029 C CA . ALA B 1 133 ? 12.352 -38.219 -9.969 1 98.12 133 ALA B CA 1
ATOM 5030 C C . ALA B 1 133 ? 11.07 -38.969 -10.359 1 98.12 133 ALA B C 1
ATOM 5032 O O . ALA B 1 133 ? 10.555 -39.781 -9.594 1 98.12 133 ALA B O 1
ATOM 5033 N N . ILE B 1 134 ? 10.508 -38.688 -11.547 1 98.75 134 ILE B N 1
ATOM 5034 C CA . ILE B 1 134 ? 9.289 -39.312 -12.047 1 98.75 134 ILE B CA 1
ATOM 5035 C C . ILE B 1 134 ? 9.523 -40.812 -12.211 1 98.75 134 ILE B C 1
ATOM 5037 O O . ILE B 1 134 ? 8.648 -41.625 -11.898 1 98.75 134 ILE B O 1
ATOM 5041 N N . ASP B 1 135 ? 10.664 -41.156 -12.719 1 98.56 135 ASP B N 1
ATOM 5042 C CA . ASP B 1 135 ? 11 -42.562 -12.953 1 98.56 135 ASP B CA 1
ATOM 5043 C C . ASP B 1 135 ? 11.023 -43.344 -11.648 1 98.56 135 ASP B C 1
ATOM 5045 O O . ASP B 1 135 ? 10.867 -44.562 -11.648 1 98.56 135 ASP B O 1
ATOM 5049 N N . GLU B 1 136 ? 11.164 -42.688 -10.57 1 97.69 136 GLU B N 1
ATOM 5050 C CA . GLU B 1 136 ? 11.195 -43.344 -9.258 1 97.69 136 GLU B CA 1
ATOM 5051 C C . GLU B 1 136 ? 9.805 -43.406 -8.648 1 97.69 136 GLU B C 1
ATOM 5053 O O . GLU B 1 136 ? 9.602 -44.062 -7.621 1 97.69 136 GLU B O 1
ATOM 5058 N N . ALA B 1 137 ? 8.859 -42.781 -9.242 1 98.06 137 ALA B N 1
ATOM 5059 C CA . ALA B 1 137 ? 7.508 -42.688 -8.695 1 98.06 137 ALA B CA 1
ATOM 5060 C C . ALA B 1 137 ? 6.887 -44.094 -8.578 1 98.06 137 ALA B C 1
ATOM 5062 O O . ALA B 1 137 ? 7.078 -44.938 -9.453 1 98.06 137 ALA B O 1
ATOM 5063 N N . THR B 1 138 ? 6.035 -44.312 -7.555 1 97.56 138 THR B N 1
ATOM 5064 C CA . THR B 1 138 ? 5.426 -45.625 -7.344 1 97.56 138 THR B CA 1
ATOM 5065 C C . THR B 1 138 ? 3.908 -45.5 -7.258 1 97.56 138 THR B C 1
ATOM 5067 O O . THR B 1 138 ? 3.193 -46.5 -7.461 1 97.56 138 THR B O 1
ATOM 5070 N N . ASP B 1 139 ? 3.402 -44.344 -6.945 1 96.12 139 ASP B N 1
ATOM 5071 C CA . ASP B 1 139 ? 1.964 -44.219 -6.727 1 96.12 139 ASP B CA 1
ATOM 5072 C C . ASP B 1 139 ? 1.339 -43.219 -7.699 1 96.12 139 ASP B C 1
ATOM 5074 O O . ASP B 1 139 ? 0.419 -43.562 -8.445 1 96.12 139 ASP B O 1
ATOM 5078 N N . HIS B 1 140 ? 1.742 -41.969 -7.633 1 96.94 140 HIS B N 1
ATOM 5079 C CA . HIS B 1 140 ? 1.132 -40.969 -8.508 1 96.94 140 HIS B CA 1
ATOM 5080 C C . HIS B 1 140 ? 2.123 -39.875 -8.859 1 96.94 140 HIS B C 1
ATOM 5082 O O . HIS B 1 140 ? 3.105 -39.656 -8.148 1 96.94 140 HIS B O 1
ATOM 5088 N N . VAL B 1 141 ? 1.882 -39.25 -9.953 1 98.31 141 VAL B N 1
ATOM 5089 C CA . VAL B 1 141 ? 2.568 -38.031 -10.414 1 98.31 141 VAL B CA 1
ATOM 5090 C C . VAL B 1 141 ? 1.543 -37 -10.828 1 98.31 141 VAL B C 1
ATOM 5092 O O . VAL B 1 141 ? 0.694 -37.25 -11.68 1 98.31 141 VAL B O 1
ATOM 5095 N N . HIS B 1 142 ? 1.543 -35.844 -10.133 1 97.62 142 HIS B N 1
ATOM 5096 C CA . HIS B 1 142 ? 0.671 -34.719 -10.469 1 97.62 142 HIS B CA 1
ATOM 5097 C C . HIS B 1 142 ? 1.455 -33.594 -11.125 1 97.62 142 HIS B C 1
ATOM 5099 O O . HIS B 1 142 ? 2.438 -33.094 -10.562 1 97.62 142 HIS B O 1
ATOM 5105 N N . VAL B 1 143 ? 1.018 -33.219 -12.328 1 98.25 143 VAL B N 1
ATOM 5106 C CA . VAL B 1 143 ? 1.718 -32.219 -13.156 1 98.25 143 VAL B CA 1
ATOM 5107 C C . VAL B 1 143 ? 0.808 -31.031 -13.422 1 98.25 143 VAL B C 1
ATOM 5109 O O . VAL B 1 143 ? -0.306 -31.203 -13.93 1 98.25 143 VAL B O 1
ATOM 5112 N N . GLU B 1 144 ? 1.269 -29.875 -13.047 1 97.38 144 GLU B N 1
ATOM 5113 C CA . GLU B 1 144 ? 0.547 -28.641 -13.344 1 97.38 144 GLU B CA 1
ATOM 5114 C C . GLU B 1 144 ? 1.5 -27.531 -13.805 1 97.38 144 GLU B C 1
ATOM 5116 O O . GLU B 1 144 ? 2.355 -27.094 -13.039 1 97.38 144 GLU B O 1
ATOM 5121 N N . PHE B 1 145 ? 1.385 -27.156 -15.062 1 97.38 145 PHE B N 1
ATOM 5122 C CA . PHE B 1 145 ? 2.223 -26.109 -15.625 1 97.38 145 PHE B CA 1
ATOM 5123 C C . PHE B 1 145 ? 1.413 -25.203 -16.547 1 97.38 145 PHE B C 1
ATOM 5125 O O . PHE B 1 145 ? 0.404 -25.625 -17.109 1 97.38 145 PHE B O 1
ATOM 5132 N N . TYR B 1 146 ? 1.906 -24 -16.672 1 95.5 146 TYR B N 1
ATOM 5133 C CA . TYR B 1 146 ? 1.249 -23.016 -17.531 1 95.5 146 TYR B CA 1
ATOM 5134 C C . TYR B 1 146 ? 1.448 -23.344 -19 1 95.5 146 TYR B C 1
ATOM 5136 O O . TYR B 1 146 ? 0.477 -23.484 -19.75 1 95.5 146 TYR B O 1
ATOM 5144 N N . ILE B 1 147 ? 2.684 -23.469 -19.391 1 96.19 147 ILE B N 1
ATOM 5145 C CA . ILE B 1 147 ? 3.014 -23.797 -20.766 1 96.19 147 ILE B CA 1
ATOM 5146 C C . ILE B 1 147 ? 3.654 -25.188 -20.844 1 96.19 147 ILE B C 1
ATOM 5148 O O . ILE B 1 147 ? 4.609 -25.469 -20.109 1 96.19 147 ILE B O 1
ATOM 5152 N N . MET B 1 148 ? 3.141 -26 -21.734 1 96.94 148 MET B N 1
ATOM 5153 C CA . MET B 1 148 ? 3.721 -27.312 -21.984 1 96.94 148 MET B CA 1
ATOM 5154 C C . MET B 1 148 ? 3.775 -27.609 -23.484 1 96.94 148 MET B C 1
ATOM 5156 O O . MET B 1 148 ? 2.828 -27.312 -24.203 1 96.94 148 MET B O 1
ATOM 5160 N N . SER B 1 149 ? 4.859 -28.031 -23.875 1 96.62 149 SER B N 1
ATOM 5161 C CA . SER B 1 149 ? 5.078 -28.484 -25.25 1 96.62 149 SER B CA 1
ATOM 5162 C C . SER B 1 149 ? 5.945 -29.75 -25.281 1 96.62 149 SER B C 1
ATOM 5164 O O . SER B 1 149 ? 7.027 -29.766 -24.688 1 96.62 149 SER B O 1
ATOM 5166 N N . TRP B 1 150 ? 5.391 -30.797 -25.922 1 97.19 150 TRP B N 1
ATOM 5167 C CA . TRP B 1 150 ? 6.164 -32.031 -26.094 1 97.19 150 TRP B CA 1
ATOM 5168 C C . TRP B 1 150 ? 7.074 -31.922 -27.312 1 97.19 150 TRP B C 1
ATOM 5170 O O . TRP B 1 150 ? 6.668 -32.25 -28.422 1 97.19 150 TRP B O 1
ATOM 5180 N N . ASP B 1 151 ? 8.281 -31.5 -27.109 1 96.06 151 ASP B N 1
ATOM 5181 C CA . ASP B 1 151 ? 9.281 -31.266 -28.156 1 96.06 151 ASP B CA 1
ATOM 5182 C C . ASP B 1 151 ? 10.562 -32.031 -27.859 1 96.06 151 ASP B C 1
ATOM 5184 O O . ASP B 1 151 ? 10.594 -32.906 -26.969 1 96.06 151 ASP B O 1
ATOM 5188 N N . GLU B 1 152 ? 11.609 -31.688 -28.625 1 95.81 152 GLU B N 1
ATOM 5189 C CA . GLU B 1 152 ? 12.844 -32.469 -28.516 1 95.81 152 GLU B CA 1
ATOM 5190 C C . GLU B 1 152 ? 13.492 -32.281 -27.141 1 95.81 152 GLU B C 1
ATOM 5192 O O . GLU B 1 152 ? 14.031 -33.219 -26.578 1 95.81 152 GLU B O 1
ATOM 5197 N N . VAL B 1 153 ? 13.406 -31.094 -26.641 1 96.69 153 VAL B N 1
ATOM 5198 C CA . VAL B 1 153 ? 14.047 -30.781 -25.375 1 96.69 153 VAL B CA 1
ATOM 5199 C C . VAL B 1 153 ? 13.242 -31.375 -24.219 1 96.69 153 VAL B C 1
ATOM 5201 O O . VAL B 1 153 ? 13.82 -31.875 -23.25 1 96.69 153 VAL B O 1
ATOM 5204 N N . THR B 1 154 ? 11.906 -31.375 -24.281 1 98.12 154 THR B N 1
ATOM 5205 C CA . THR B 1 154 ? 11.055 -31.812 -23.172 1 98.12 154 THR B CA 1
ATOM 5206 C C . THR B 1 154 ? 10.695 -33.281 -23.297 1 98.12 154 THR B C 1
ATOM 5208 O O . THR B 1 154 ? 9.984 -33.844 -22.453 1 98.12 154 THR B O 1
ATOM 5211 N N . ASP B 1 155 ? 11.172 -33.906 -24.359 1 98.31 155 ASP B N 1
ATOM 5212 C CA . ASP B 1 155 ? 10.867 -35.344 -24.578 1 98.31 155 ASP B CA 1
ATOM 5213 C C . ASP B 1 155 ? 11.266 -36.188 -23.375 1 98.31 155 ASP B C 1
ATOM 5215 O O . ASP B 1 155 ? 10.586 -37.156 -23.031 1 98.31 155 ASP B O 1
ATOM 5219 N N . ILE B 1 156 ? 12.352 -35.844 -22.781 1 98.5 156 ILE B N 1
ATOM 5220 C CA . ILE B 1 156 ? 12.844 -36.594 -21.641 1 98.5 156 ILE B CA 1
ATOM 5221 C C . ILE B 1 156 ? 11.812 -36.562 -20.516 1 98.5 156 ILE B C 1
ATOM 5223 O O . ILE B 1 156 ? 11.625 -37.531 -19.797 1 98.5 156 ILE B O 1
ATOM 5227 N N . PHE B 1 157 ? 11.172 -35.531 -20.297 1 98.62 157 PHE B N 1
ATOM 5228 C CA . PHE B 1 157 ? 10.156 -35.344 -19.266 1 98.62 157 PHE B CA 1
ATOM 5229 C C . PHE B 1 157 ? 8.898 -36.125 -19.594 1 98.62 157 PHE B C 1
ATOM 5231 O O . PHE B 1 157 ? 8.414 -36.906 -18.766 1 98.62 157 PHE B O 1
ATOM 5238 N N . PHE B 1 158 ? 8.367 -35.938 -20.781 1 98.62 158 PHE B N 1
ATOM 5239 C CA . PHE B 1 158 ? 7.121 -36.562 -21.172 1 98.62 158 PHE B CA 1
ATOM 5240 C C . PHE B 1 158 ? 7.301 -38.094 -21.297 1 98.62 158 PHE B C 1
ATOM 5242 O O . PHE B 1 158 ? 6.395 -38.844 -20.984 1 98.62 158 PHE B O 1
ATOM 5249 N N . SER B 1 159 ? 8.461 -38.469 -21.781 1 98.69 159 SER B N 1
ATOM 5250 C CA . SER B 1 159 ? 8.742 -39.906 -21.859 1 98.69 159 SER B CA 1
ATOM 5251 C C . SER B 1 159 ? 8.766 -40.531 -20.469 1 98.69 159 SER B C 1
ATOM 5253 O O . SER B 1 159 ? 8.344 -41.656 -20.281 1 98.69 159 SER B O 1
ATOM 5255 N N . ALA B 1 160 ? 9.312 -39.781 -19.547 1 98.88 160 ALA B N 1
ATOM 5256 C CA . ALA B 1 160 ? 9.312 -40.281 -18.172 1 98.88 160 ALA B CA 1
ATOM 5257 C C . ALA B 1 160 ? 7.887 -40.438 -17.641 1 98.88 160 ALA B C 1
ATOM 5259 O O . ALA B 1 160 ? 7.582 -41.406 -16.938 1 98.88 160 ALA B O 1
ATOM 5260 N N . LEU B 1 161 ? 7.02 -39.5 -17.938 1 98.81 161 LEU B N 1
ATOM 5261 C CA . LEU B 1 161 ? 5.613 -39.594 -17.562 1 98.81 161 LEU B CA 1
ATOM 5262 C C . LEU B 1 161 ? 4.973 -40.844 -18.172 1 98.81 161 LEU B C 1
ATOM 5264 O O . LEU B 1 161 ? 4.215 -41.531 -17.516 1 98.81 161 LEU B O 1
ATOM 5268 N N . ALA B 1 162 ? 5.277 -41.062 -19.453 1 98.62 162 ALA B N 1
ATOM 5269 C CA . ALA B 1 162 ? 4.746 -42.25 -20.156 1 98.62 162 ALA B CA 1
ATOM 5270 C C . ALA B 1 162 ? 5.219 -43.531 -19.5 1 98.62 162 ALA B C 1
ATOM 5272 O O . ALA B 1 162 ? 4.441 -44.469 -19.344 1 98.62 162 ALA B O 1
ATOM 5273 N N . ARG B 1 163 ? 6.469 -43.562 -19.203 1 98.69 163 ARG B N 1
ATOM 5274 C CA . ARG B 1 163 ? 7.016 -44.75 -18.531 1 98.69 163 ARG B CA 1
ATOM 5275 C C . ARG B 1 163 ? 6.352 -44.969 -17.172 1 98.69 163 ARG B C 1
ATOM 5277 O O . ARG B 1 163 ? 6.086 -46.094 -16.781 1 98.69 163 ARG B O 1
ATOM 5284 N N . ALA B 1 164 ? 6.156 -43.906 -16.453 1 98.69 164 ALA B N 1
ATOM 5285 C CA . ALA B 1 164 ? 5.473 -44 -15.164 1 98.69 164 ALA B CA 1
ATOM 5286 C C . ALA B 1 164 ? 4.07 -44.594 -15.336 1 98.69 164 ALA B C 1
ATOM 5288 O O . ALA B 1 164 ? 3.668 -45.5 -14.602 1 98.69 164 ALA B O 1
ATOM 5289 N N . ALA B 1 165 ? 3.354 -44.094 -16.281 1 98.38 165 ALA B N 1
ATOM 5290 C CA . ALA B 1 165 ? 2.012 -44.594 -16.562 1 98.38 165 ALA B CA 1
ATOM 5291 C C . ALA B 1 165 ? 2.045 -46.062 -16.922 1 98.38 165 ALA B C 1
ATOM 5293 O O . ALA B 1 165 ? 1.191 -46.844 -16.484 1 98.38 165 ALA B O 1
ATOM 5294 N N . ALA B 1 166 ? 2.975 -46.438 -17.703 1 98.06 166 ALA B N 1
ATOM 5295 C CA . ALA B 1 166 ? 3.119 -47.812 -18.141 1 98.06 166 ALA B CA 1
ATOM 5296 C C . ALA B 1 166 ? 3.393 -48.75 -16.953 1 98.06 166 ALA B C 1
ATOM 5298 O O . ALA B 1 166 ? 3 -49.906 -16.969 1 98.06 166 ALA B O 1
ATOM 5299 N N . ARG B 1 167 ? 4.008 -48.188 -15.938 1 98.06 167 ARG B N 1
ATOM 5300 C CA . ARG B 1 167 ? 4.312 -48.969 -14.742 1 98.06 167 ARG B CA 1
ATOM 5301 C C . ARG B 1 167 ? 3.105 -49.031 -13.812 1 98.06 167 ARG B C 1
ATOM 5303 O O . ARG B 1 167 ? 3.146 -49.719 -12.781 1 98.06 167 ARG B O 1
ATOM 5310 N N . GLY B 1 168 ? 2.059 -48.344 -14.164 1 97.5 168 GLY B N 1
ATOM 5311 C CA . GLY B 1 168 ? 0.847 -48.375 -13.359 1 97.5 168 GLY B CA 1
ATOM 5312 C C . GLY B 1 168 ? 0.72 -47.188 -12.422 1 97.5 168 GLY B C 1
ATOM 5313 O O . GLY B 1 168 ? -0.222 -47.125 -11.633 1 97.5 168 GLY B O 1
ATOM 5314 N N . VAL B 1 169 ? 1.677 -46.281 -12.438 1 97.81 169 VAL B N 1
ATOM 5315 C CA . VAL B 1 169 ? 1.615 -45.062 -11.664 1 97.81 169 VAL B CA 1
ATOM 5316 C C . VAL B 1 169 ? 0.521 -44.156 -12.227 1 97.81 169 VAL B C 1
ATOM 5318 O O . VAL B 1 169 ? 0.399 -44 -13.445 1 97.81 169 VAL B O 1
ATOM 5321 N N . THR B 1 170 ? -0.391 -43.594 -11.375 1 97.19 170 THR B N 1
ATOM 5322 C CA . THR B 1 170 ? -1.406 -42.656 -11.828 1 97.19 170 THR B CA 1
ATOM 5323 C C . THR B 1 170 ? -0.778 -41.312 -12.18 1 97.19 170 THR B C 1
ATOM 5325 O O . THR B 1 170 ? -0.192 -40.656 -11.32 1 97.19 170 THR B O 1
ATOM 5328 N N . VAL B 1 171 ? -0.892 -40.938 -13.43 1 98.19 171 VAL B N 1
ATOM 5329 C CA . VAL B 1 171 ? -0.345 -39.656 -13.867 1 98.19 171 VAL B CA 1
ATOM 5330 C C . VAL B 1 171 ? -1.483 -38.688 -14.219 1 98.19 171 VAL B C 1
ATOM 5332 O O . VAL B 1 171 ? -2.289 -38.969 -15.109 1 98.19 171 VAL B O 1
ATOM 5335 N N . ARG B 1 172 ? -1.575 -37.594 -13.453 1 97.38 172 ARG B N 1
ATOM 5336 C CA . ARG B 1 172 ? -2.559 -36.562 -13.711 1 97.38 172 ARG B CA 1
ATOM 5337 C C . ARG B 1 172 ? -1.879 -35.25 -14.141 1 97.38 172 ARG B C 1
ATOM 5339 O O . ARG B 1 172 ? -0.921 -34.812 -13.508 1 97.38 172 ARG B O 1
ATOM 5346 N N . LEU B 1 173 ? -2.346 -34.719 -15.266 1 97.56 173 LEU B N 1
ATOM 5347 C CA . LEU B 1 173 ? -1.699 -33.562 -15.852 1 97.56 173 LEU B CA 1
ATOM 5348 C C . LEU B 1 173 ? -2.719 -32.469 -16.141 1 97.56 173 LEU B C 1
ATOM 5350 O O . LEU B 1 173 ? -3.719 -32.688 -16.828 1 97.56 173 LEU B O 1
ATOM 5354 N N . LEU B 1 174 ? -2.469 -31.281 -15.508 1 95.25 174 LEU B N 1
ATOM 5355 C CA . LEU B 1 174 ? -3.252 -30.094 -15.781 1 95.25 174 LEU B CA 1
ATOM 5356 C C . LEU B 1 174 ? -2.439 -29.078 -16.594 1 95.25 174 LEU B C 1
ATOM 5358 O O . LEU B 1 174 ? -1.318 -28.734 -16.219 1 95.25 174 LEU B O 1
ATOM 5362 N N . MET B 1 175 ? -2.943 -28.641 -17.703 1 92.5 175 MET B N 1
ATOM 5363 C CA . MET B 1 175 ? -2.242 -27.641 -18.5 1 92.5 175 MET B CA 1
ATOM 5364 C C . MET B 1 175 ? -3.178 -26.5 -18.875 1 92.5 175 MET B C 1
ATOM 5366 O O . MET B 1 175 ? -4.363 -26.719 -19.125 1 92.5 175 MET B O 1
ATOM 5370 N N . ASP B 1 176 ? -2.637 -25.328 -18.891 1 90.69 176 ASP B N 1
ATOM 5371 C CA . ASP B 1 176 ? -3.426 -24.172 -19.281 1 90.69 176 ASP B CA 1
ATOM 5372 C C . ASP B 1 176 ? -3.705 -24.188 -20.781 1 90.69 176 ASP B C 1
ATOM 5374 O O . ASP B 1 176 ? -2.789 -24.375 -21.594 1 90.69 176 ASP B O 1
ATOM 5378 N N . HIS B 1 177 ? -4.871 -23.891 -21.109 1 85.75 177 HIS B N 1
ATOM 5379 C CA . HIS B 1 177 ? -5.301 -24 -22.5 1 85.75 177 HIS B CA 1
ATOM 5380 C C . HIS B 1 177 ? -4.645 -22.922 -23.375 1 85.75 177 HIS B C 1
ATOM 5382 O O . HIS B 1 177 ? -3.91 -23.25 -24.312 1 85.75 177 HIS B O 1
ATOM 5388 N N . LEU B 1 178 ? -4.805 -21.734 -22.938 1 83.62 178 LEU B N 1
ATOM 5389 C CA . LEU B 1 178 ? -4.305 -20.641 -23.766 1 83.62 178 LEU B CA 1
ATOM 5390 C C . LEU B 1 178 ? -2.789 -20.5 -23.641 1 83.62 178 LEU B C 1
ATOM 5392 O O . LEU B 1 178 ? -2.121 -20.078 -24.578 1 83.62 178 LEU B O 1
ATOM 5396 N N . GLY B 1 179 ? -2.273 -20.875 -22.578 1 88.44 179 GLY B N 1
ATOM 5397 C CA . GLY B 1 179 ? -0.834 -20.812 -22.375 1 88.44 179 GLY B CA 1
ATOM 5398 C C . GLY B 1 179 ? -0.067 -21.75 -23.297 1 88.44 179 GLY B C 1
ATOM 5399 O O . GLY B 1 179 ? 1.025 -21.422 -23.75 1 88.44 179 GLY B O 1
ATOM 5400 N N . SER B 1 180 ? -0.666 -22.812 -23.641 1 90.12 180 SER B N 1
ATOM 5401 C CA . SER B 1 180 ? 0.044 -23.844 -24.391 1 90.12 180 SER B CA 1
ATOM 5402 C C . SER B 1 180 ? -0.372 -23.844 -25.859 1 90.12 180 SER B C 1
ATOM 5404 O O . SER B 1 180 ? 0.383 -24.297 -26.719 1 90.12 180 SER B O 1
ATOM 5406 N N . ARG B 1 181 ? -1.468 -23.312 -26.156 1 88.38 181 ARG B N 1
ATOM 5407 C CA . ARG B 1 181 ? -2.102 -23.469 -27.469 1 88.38 181 ARG B CA 1
ATOM 5408 C C . ARG B 1 181 ? -1.267 -22.812 -28.562 1 88.38 181 ARG B C 1
ATOM 5410 O O . ARG B 1 181 ? -1.232 -23.297 -29.688 1 88.38 181 ARG B O 1
ATOM 5417 N N . LYS B 1 182 ? -0.6 -21.859 -28.219 1 87.06 182 LYS B N 1
ATOM 5418 C CA . LYS B 1 182 ? 0.051 -21.062 -29.25 1 87.06 182 LYS B CA 1
ATOM 5419 C C . LYS B 1 182 ? 1.391 -21.672 -29.656 1 87.06 182 LYS B C 1
ATOM 5421 O O . LYS B 1 182 ? 2.012 -21.234 -30.625 1 87.06 182 LYS B O 1
ATOM 5426 N N . TYR B 1 183 ? 1.77 -22.719 -29.125 1 91.44 183 TYR B N 1
ATOM 5427 C CA . TYR B 1 183 ? 3.102 -23.25 -29.406 1 91.44 183 TYR B CA 1
ATOM 5428 C C . TYR B 1 183 ? 3.027 -24.469 -30.312 1 91.44 183 TYR B C 1
ATOM 5430 O O . TYR B 1 183 ? 2.012 -25.172 -30.344 1 91.44 183 TYR B O 1
ATOM 5438 N N . PRO B 1 184 ? 4.102 -24.688 -31.047 1 89.69 184 PRO B N 1
ATOM 5439 C CA . PRO B 1 184 ? 4.102 -25.828 -31.969 1 89.69 184 PRO B CA 1
ATOM 5440 C C . PRO B 1 184 ? 3.887 -27.156 -31.266 1 89.69 184 PRO B C 1
ATOM 5442 O O . PRO B 1 184 ? 4.422 -27.375 -30.172 1 89.69 184 PRO B O 1
ATOM 5445 N N . GLY B 1 185 ? 3.076 -28.094 -31.922 1 90.31 185 GLY B N 1
ATOM 5446 C CA . GLY B 1 185 ? 2.842 -29.422 -31.391 1 90.31 185 GLY B CA 1
ATOM 5447 C C . GLY B 1 185 ? 1.554 -29.516 -30.594 1 90.31 185 GLY B C 1
ATOM 5448 O O . GLY B 1 185 ? 1.157 -30.609 -30.172 1 90.31 185 GLY B O 1
ATOM 5449 N N . TRP B 1 186 ? 0.917 -28.422 -30.469 1 91.19 186 TRP B N 1
ATOM 5450 C CA . TRP B 1 186 ? -0.293 -28.359 -29.656 1 91.19 186 TRP B CA 1
ATOM 5451 C C . TRP B 1 186 ? -1.357 -29.312 -30.172 1 91.19 186 TRP B C 1
ATOM 5453 O O . TRP B 1 186 ? -2.029 -29.984 -29.391 1 91.19 186 TRP B O 1
ATOM 5463 N N . LYS B 1 187 ? -1.498 -29.391 -31.438 1 90.94 187 LYS B N 1
ATOM 5464 C CA . LYS B 1 187 ? -2.576 -30.156 -32.031 1 90.94 187 LYS B CA 1
ATOM 5465 C C . LYS B 1 187 ? -2.457 -31.641 -31.703 1 90.94 187 LYS B C 1
ATOM 5467 O O . LYS B 1 187 ? -3.465 -32.344 -31.578 1 90.94 187 LYS B O 1
ATOM 5472 N N . GLU B 1 188 ? -1.285 -32.031 -31.516 1 94.25 188 GLU B N 1
ATOM 5473 C CA . GLU B 1 188 ? -1.067 -33.469 -31.281 1 94.25 188 GLU B CA 1
ATOM 5474 C C . GLU B 1 188 ? -0.859 -33.75 -29.812 1 94.25 188 GLU B C 1
ATOM 5476 O O . GLU B 1 188 ? -0.877 -34.906 -29.391 1 94.25 188 GLU B O 1
ATOM 5481 N N . LEU B 1 189 ? -0.657 -32.781 -29.016 1 95.38 189 LEU B N 1
ATOM 5482 C CA . LEU B 1 189 ? -0.25 -32.938 -27.625 1 95.38 189 LEU B CA 1
ATOM 5483 C C . LEU B 1 189 ? -1.262 -33.781 -26.859 1 95.38 189 LEU B C 1
ATOM 5485 O O . LEU B 1 189 ? -0.887 -34.75 -26.156 1 95.38 189 LEU B O 1
ATOM 5489 N N . GLY B 1 190 ? -2.525 -33.469 -27.031 1 94.69 190 GLY B N 1
ATOM 5490 C CA . GLY B 1 190 ? -3.564 -34.219 -26.344 1 94.69 190 GLY B CA 1
ATOM 5491 C C . GLY B 1 190 ? -3.57 -35.688 -26.703 1 94.69 190 GLY B C 1
ATOM 5492 O O . GLY B 1 190 ? -3.684 -36.531 -25.828 1 94.69 190 GLY B O 1
ATOM 5493 N N . ARG B 1 191 ? -3.518 -35.906 -28 1 96 191 ARG B N 1
ATOM 5494 C CA . ARG B 1 191 ? -3.508 -37.312 -28.484 1 96 191 ARG B CA 1
ATOM 5495 C C . ARG B 1 191 ? -2.301 -38.062 -27.938 1 96 191 ARG B C 1
ATOM 5497 O O . ARG B 1 191 ? -2.414 -39.219 -27.562 1 96 191 ARG B O 1
ATOM 5504 N N . ARG B 1 192 ? -1.182 -37.406 -27.906 1 96.88 192 ARG B N 1
ATOM 5505 C CA . ARG B 1 192 ? 0.047 -38.031 -27.422 1 96.88 192 ARG B CA 1
ATOM 5506 C C . ARG B 1 192 ? -0.047 -38.312 -25.938 1 96.88 192 ARG B C 1
ATOM 5508 O O . ARG B 1 192 ? 0.4 -39.375 -25.484 1 96.88 192 ARG B O 1
ATOM 5515 N N . LEU B 1 193 ? -0.588 -37.438 -25.219 1 97.88 193 LEU B N 1
ATOM 5516 C CA . LEU B 1 193 ? -0.761 -37.625 -23.781 1 97.88 193 LEU B CA 1
ATOM 5517 C C . LEU B 1 193 ? -1.691 -38.812 -23.516 1 97.88 193 LEU B C 1
ATOM 5519 O O . LEU B 1 193 ? -1.396 -39.656 -22.656 1 97.88 193 LEU B O 1
ATOM 5523 N N . THR B 1 194 ? -2.797 -38.844 -24.266 1 97.44 194 THR B N 1
ATOM 5524 C CA . THR B 1 194 ? -3.764 -39.906 -24.109 1 97.44 194 THR B CA 1
ATOM 5525 C C . THR B 1 194 ? -3.139 -41.25 -24.469 1 97.44 194 THR B C 1
ATOM 5527 O O . THR B 1 194 ? -3.318 -42.25 -23.766 1 97.44 194 THR B O 1
ATOM 5530 N N . ALA B 1 195 ? -2.473 -41.219 -25.531 1 97.69 195 ALA B N 1
ATOM 5531 C CA . ALA B 1 195 ? -1.82 -42.438 -26 1 97.69 195 ALA B CA 1
ATOM 5532 C C . ALA B 1 195 ? -0.798 -42.938 -24.984 1 97.69 195 ALA B C 1
ATOM 5534 O O . ALA B 1 195 ? -0.567 -44.156 -24.859 1 97.69 195 ALA B O 1
ATOM 5535 N N . ALA B 1 196 ? -0.236 -42.062 -24.234 1 97.69 196 ALA B N 1
ATOM 5536 C CA . ALA B 1 196 ? 0.79 -42.406 -23.25 1 97.69 196 ALA B CA 1
ATOM 5537 C C . ALA B 1 196 ? 0.161 -42.844 -21.938 1 97.69 196 ALA B C 1
ATOM 5539 O O . ALA B 1 196 ? 0.87 -43.219 -20.984 1 97.69 196 ALA B O 1
ATOM 5540 N N . GLY B 1 197 ? -1.167 -42.812 -21.844 1 97.38 197 GLY B N 1
ATOM 5541 C CA . GLY B 1 197 ? -1.855 -43.25 -20.641 1 97.38 197 GLY B CA 1
ATOM 5542 C C . GLY B 1 197 ? -1.923 -42.188 -19.578 1 97.38 197 GLY B C 1
ATOM 5543 O O . GLY B 1 197 ? -2.164 -42.469 -18.406 1 97.38 197 GLY B O 1
ATOM 5544 N N . ILE B 1 198 ? -1.659 -40.969 -19.875 1 97.56 198 ILE B N 1
ATOM 5545 C CA . ILE B 1 198 ? -1.676 -39.844 -18.953 1 97.56 198 ILE B CA 1
ATOM 5546 C C . ILE B 1 198 ? -3.088 -39.281 -18.859 1 97.56 198 ILE B C 1
ATOM 5548 O O . ILE B 1 198 ? -3.709 -38.969 -19.891 1 97.56 198 ILE B O 1
ATOM 5552 N N . ARG B 1 199 ? -3.641 -39.156 -17.641 1 96.62 199 ARG B N 1
ATOM 5553 C CA . ARG B 1 199 ? -4.898 -38.438 -17.438 1 96.62 199 ARG B CA 1
ATOM 5554 C C . ARG B 1 199 ? -4.688 -36.938 -17.469 1 96.62 199 ARG B C 1
ATOM 5556 O O . ARG B 1 199 ? -4.047 -36.375 -16.562 1 96.62 199 ARG B O 1
ATOM 5563 N N . TRP B 1 200 ? -5.219 -36.312 -18.484 1 95.56 200 TRP B N 1
ATOM 5564 C CA . TRP B 1 200 ? -4.938 -34.906 -18.594 1 95.56 200 TRP B CA 1
ATOM 5565 C C . TRP B 1 200 ? -6.223 -34.094 -18.781 1 95.56 200 TRP B C 1
ATOM 5567 O O . TRP B 1 200 ? -7.234 -34.656 -19.25 1 95.56 200 TRP B O 1
ATOM 5577 N N . ARG B 1 201 ? -6.223 -32.844 -18.266 1 92.88 201 ARG B N 1
ATOM 5578 C CA . ARG B 1 201 ? -7.309 -31.891 -18.438 1 92.88 201 ARG B CA 1
ATOM 5579 C C . ARG B 1 201 ? -6.762 -30.5 -18.75 1 92.88 201 ARG B C 1
ATOM 5581 O O . ARG B 1 201 ? -5.66 -30.156 -18.328 1 92.88 201 ARG B O 1
ATOM 5588 N N . LEU B 1 202 ? -7.559 -29.781 -19.5 1 89 202 LEU B N 1
ATOM 5589 C CA . LEU B 1 202 ? -7.254 -28.375 -19.734 1 89 202 LEU B CA 1
ATOM 5590 C C . LEU B 1 202 ? -7.781 -27.5 -18.594 1 89 202 LEU B C 1
ATOM 5592 O O . LEU B 1 202 ? -8.875 -27.734 -18.078 1 89 202 LEU B O 1
ATOM 5596 N N . MET B 1 203 ? -6.91 -26.672 -18.203 1 84.25 203 MET B N 1
ATOM 5597 C CA . MET B 1 203 ? -7.367 -25.672 -17.25 1 84.25 203 MET B CA 1
ATOM 5598 C C . MET B 1 203 ? -7.863 -24.422 -17.953 1 84.25 203 MET B C 1
ATOM 5600 O O . MET B 1 203 ? -7.27 -23.984 -18.953 1 84.25 203 MET B O 1
ATOM 5604 N N . MET B 1 204 ? -9.039 -23.812 -17.422 1 71.56 204 MET B N 1
ATOM 5605 C CA . MET B 1 204 ? -9.672 -22.594 -17.906 1 71.56 204 MET B CA 1
ATOM 5606 C C . MET B 1 204 ? -9.945 -22.688 -19.406 1 71.56 204 MET B C 1
ATOM 5608 O O . MET B 1 204 ? -9.547 -21.797 -20.172 1 71.56 204 MET B O 1
ATOM 5612 N N . PRO B 1 205 ? -10.625 -23.625 -19.75 1 69 205 PRO B N 1
ATOM 5613 C CA . PRO B 1 205 ? -10.836 -23.844 -21.172 1 69 205 PRO B CA 1
ATOM 5614 C C . PRO B 1 205 ? -11.758 -22.812 -21.797 1 69 205 PRO B C 1
ATOM 5616 O O . PRO B 1 205 ? -12.711 -22.344 -21.156 1 69 205 PRO B O 1
ATOM 5619 N N . LEU B 1 206 ? -11.336 -22.156 -22.797 1 62.81 206 LEU B N 1
ATOM 5620 C CA . LEU B 1 206 ? -12.203 -21.328 -23.609 1 62.81 206 LEU B CA 1
ATOM 5621 C C . LEU B 1 206 ? -12.844 -22.125 -24.734 1 62.81 206 LEU B C 1
ATOM 5623 O O . LEU B 1 206 ? -12.336 -22.141 -25.859 1 62.81 206 LEU B O 1
ATOM 5627 N N . LEU B 1 207 ? -13.742 -22.969 -24.359 1 53.53 207 LEU B N 1
ATOM 5628 C CA . LEU B 1 207 ? -14.398 -23.844 -25.328 1 53.53 207 LEU B CA 1
ATOM 5629 C C . LEU B 1 207 ? -15.891 -23.531 -25.406 1 53.53 207 LEU B C 1
ATOM 5631 O O . LEU B 1 207 ? -16.703 -24.219 -24.781 1 53.53 207 LEU B O 1
ATOM 5635 N N . PRO B 1 208 ? -16.125 -22.375 -26.141 1 53.56 208 PRO B N 1
ATOM 5636 C CA . PRO B 1 208 ? -17.531 -21.969 -26.188 1 53.56 208 PRO B CA 1
ATOM 5637 C C . PRO B 1 208 ? -18.453 -23.094 -26.641 1 53.56 208 PRO B C 1
ATOM 5639 O O . PRO B 1 208 ? -19.609 -23.188 -26.188 1 53.56 208 PRO B O 1
ATOM 5642 N N . HIS B 1 209 ? -18.016 -23.875 -27.594 1 46.88 209 HIS B N 1
ATOM 5643 C CA . HIS B 1 209 ? -18.875 -24.906 -28.188 1 46.88 209 HIS B CA 1
ATOM 5644 C C . HIS B 1 209 ? -19.172 -26.016 -27.188 1 46.88 209 HIS B C 1
ATOM 5646 O O . HIS B 1 209 ? -20.125 -26.781 -27.359 1 46.88 209 HIS B O 1
ATOM 5652 N N . LYS B 1 210 ? -18.5 -26.156 -26.203 1 49.66 210 LYS B N 1
ATOM 5653 C CA . LYS B 1 210 ? -18.766 -27.156 -25.172 1 49.66 210 LYS B CA 1
ATOM 5654 C C . LYS B 1 210 ? -19.312 -26.5 -23.906 1 49.66 210 LYS B C 1
ATOM 5656 O O . LYS B 1 210 ? -19.188 -27.062 -22.812 1 49.66 210 LYS B O 1
ATOM 5661 N N . ARG B 1 211 ? -19.75 -25.266 -23.938 1 46.75 211 ARG B N 1
ATOM 5662 C CA . ARG B 1 211 ? -20.453 -24.516 -22.906 1 46.75 211 ARG B CA 1
ATOM 5663 C C . ARG B 1 211 ? -19.516 -24.156 -21.766 1 46.75 211 ARG B C 1
ATOM 5665 O O . ARG B 1 211 ? -19.938 -24.062 -20.609 1 46.75 211 ARG B O 1
ATOM 5672 N N . ARG B 1 212 ? -18.328 -24.328 -22.125 1 48.66 212 ARG B N 1
ATOM 5673 C CA . ARG B 1 212 ? -17.359 -24.016 -21.062 1 48.66 212 ARG B CA 1
ATOM 5674 C C . ARG B 1 212 ? -16.672 -22.688 -21.344 1 48.66 212 ARG B C 1
ATOM 5676 O O . ARG B 1 212 ? -15.555 -22.656 -21.844 1 48.66 212 ARG B O 1
ATOM 5683 N N . TRP B 1 213 ? -17.391 -21.562 -21.188 1 50.69 213 TRP B N 1
ATOM 5684 C CA . TRP B 1 213 ? -16.844 -20.234 -21.422 1 50.69 213 TRP B CA 1
ATOM 5685 C C . TRP B 1 213 ? -16.406 -19.594 -20.109 1 50.69 213 TRP B C 1
ATOM 5687 O O . TRP B 1 213 ? -17.172 -19.531 -19.141 1 50.69 213 TRP B O 1
ATOM 5697 N N . ARG B 1 214 ? -15.102 -19.578 -20.047 1 61.88 214 ARG B N 1
ATOM 5698 C CA . ARG B 1 214 ? -14.531 -18.828 -18.938 1 61.88 214 ARG B CA 1
ATOM 5699 C C . ARG B 1 214 ? -13.867 -17.547 -19.406 1 61.88 214 ARG B C 1
ATOM 5701 O O . ARG B 1 214 ? -13.656 -17.344 -20.594 1 61.88 214 ARG B O 1
ATOM 5708 N N . ARG B 1 215 ? -13.711 -16.688 -18.484 1 65.56 215 ARG B N 1
ATOM 5709 C CA . ARG B 1 215 ? -13.008 -15.445 -18.797 1 65.56 215 ARG B CA 1
ATOM 5710 C C . ARG B 1 215 ? -11.625 -15.727 -19.375 1 65.56 215 ARG B C 1
ATOM 5712 O O . ARG B 1 215 ? -10.812 -16.406 -18.734 1 65.56 215 ARG B O 1
ATOM 5719 N N . PRO B 1 216 ? -11.484 -15.383 -20.609 1 61.84 216 PRO B N 1
ATOM 5720 C CA . PRO B 1 216 ? -10.211 -15.695 -21.266 1 61.84 216 PRO B CA 1
ATOM 5721 C C . PRO B 1 216 ? -9.008 -15.055 -20.562 1 61.84 216 PRO B C 1
ATOM 5723 O O . PRO B 1 216 ? -7.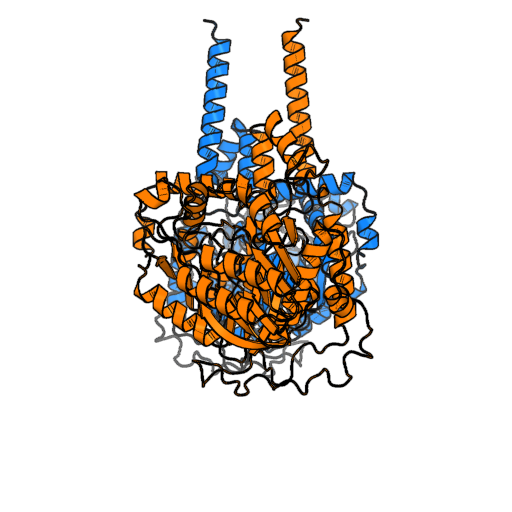867 -15.445 -20.812 1 61.84 216 PRO B O 1
ATOM 5726 N N . ASP B 1 217 ? -9.297 -14.164 -19.766 1 71.19 217 ASP B N 1
ATOM 5727 C CA . ASP B 1 217 ? -8.188 -13.438 -19.156 1 71.19 217 ASP B CA 1
ATOM 5728 C C . ASP B 1 217 ? -7.695 -14.133 -17.891 1 71.19 217 ASP B C 1
ATOM 5730 O O . ASP B 1 217 ? -6.594 -13.859 -17.422 1 71.19 217 ASP B O 1
ATOM 5734 N N . LEU B 1 218 ? -8.414 -15.047 -17.453 1 75.75 218 LEU B N 1
ATOM 5735 C CA . LEU B 1 218 ? -7.969 -15.852 -16.328 1 75.75 218 LEU B CA 1
ATOM 5736 C C . LEU B 1 218 ? -7.082 -17 -16.797 1 75.75 218 LEU B C 1
ATOM 5738 O O . LEU B 1 218 ? -7.422 -17.703 -17.75 1 75.75 218 LEU B O 1
ATOM 5742 N N . ARG B 1 219 ? -5.918 -17.156 -16.141 1 84.56 219 ARG B N 1
ATOM 5743 C CA . ARG B 1 219 ? -4.977 -18.188 -16.547 1 84.56 219 ARG B CA 1
ATOM 5744 C C . ARG B 1 219 ? -4.387 -18.906 -15.336 1 84.56 219 ARG B C 1
ATOM 5746 O O . ARG B 1 219 ? -4.336 -18.344 -14.242 1 84.56 219 ARG B O 1
ATOM 5753 N N . ASN B 1 220 ? -4.102 -20.094 -15.625 1 89.62 220 ASN B N 1
ATOM 5754 C CA . ASN B 1 220 ? -3.334 -20.828 -14.625 1 89.62 220 ASN B CA 1
ATOM 5755 C C . ASN B 1 220 ? -1.833 -20.703 -14.867 1 89.62 220 ASN B C 1
ATOM 5757 O O . ASN B 1 220 ? -1.294 -21.328 -15.781 1 89.62 220 ASN B O 1
ATOM 5761 N N . HIS B 1 221 ? -1.239 -19.938 -14.008 1 94.5 221 HIS B N 1
ATOM 5762 C CA . HIS B 1 221 ? 0.183 -19.656 -14.164 1 94.5 221 HIS B CA 1
ATOM 5763 C C . HIS B 1 221 ? 1.012 -20.422 -13.133 1 94.5 221 HIS B C 1
ATOM 5765 O O . HIS B 1 221 ? 2.201 -20.141 -12.961 1 94.5 221 HIS B O 1
ATOM 5771 N N . ARG B 1 222 ? 0.363 -21.391 -12.453 1 96.06 222 ARG B N 1
ATOM 5772 C CA . ARG B 1 222 ? 1.073 -22.203 -11.484 1 96.06 222 ARG B CA 1
ATOM 5773 C C . ARG B 1 222 ? 2.027 -23.172 -12.18 1 96.06 222 ARG B C 1
ATOM 5775 O O . ARG B 1 222 ? 1.779 -23.594 -13.312 1 96.06 222 ARG B O 1
ATOM 5782 N N . LYS B 1 223 ? 3.119 -23.469 -11.516 1 97.75 223 LYS B N 1
ATOM 5783 C CA . LYS B 1 223 ? 4.074 -24.5 -11.922 1 97.75 223 LYS B CA 1
ATOM 5784 C C . LYS B 1 223 ? 4.414 -25.422 -10.75 1 97.75 223 LYS B C 1
ATOM 5786 O O . LYS B 1 223 ? 5.176 -25.047 -9.859 1 97.75 223 LYS B O 1
ATOM 5791 N N . VAL B 1 224 ? 3.906 -26.562 -10.867 1 97.62 224 VAL B N 1
ATOM 5792 C CA . VAL B 1 224 ? 4.141 -27.484 -9.758 1 97.62 224 VAL B CA 1
ATOM 5793 C C . VAL B 1 224 ? 4.168 -28.922 -10.266 1 97.62 224 VAL B C 1
ATOM 5795 O O . VAL B 1 224 ? 3.373 -29.297 -11.125 1 97.62 224 VAL B O 1
ATOM 5798 N N . LEU B 1 225 ? 5.117 -29.672 -9.898 1 98.75 225 LEU B N 1
ATOM 5799 C CA . LEU B 1 225 ? 5.238 -31.109 -10.078 1 98.75 225 LEU B CA 1
ATOM 5800 C C . LEU B 1 225 ? 5.289 -31.828 -8.727 1 98.75 225 LEU B C 1
ATOM 5802 O O . LEU B 1 225 ? 6.133 -31.516 -7.887 1 98.75 225 LEU B O 1
ATOM 5806 N N . VAL B 1 226 ? 4.316 -32.688 -8.477 1 97.81 226 VAL B N 1
ATOM 5807 C CA . VAL B 1 226 ? 4.281 -33.469 -7.234 1 97.81 226 VAL B CA 1
ATOM 5808 C C . VAL B 1 226 ? 4.438 -34.938 -7.539 1 97.81 226 VAL B C 1
ATOM 5810 O O . VAL B 1 226 ? 3.738 -35.5 -8.398 1 97.81 226 VAL B O 1
ATOM 5813 N N . ILE B 1 227 ? 5.344 -35.625 -6.859 1 98.19 227 ILE B N 1
ATOM 5814 C CA . ILE B 1 227 ? 5.621 -37.031 -7.066 1 98.19 227 ILE B CA 1
ATOM 5815 C C . ILE B 1 227 ? 5.383 -37.812 -5.77 1 98.19 227 ILE B C 1
ATOM 5817 O O . ILE B 1 227 ? 6.109 -37.625 -4.789 1 98.19 227 ILE B O 1
ATOM 5821 N N . ASP B 1 228 ? 4.414 -38.656 -5.703 1 95.62 228 ASP B N 1
ATOM 5822 C CA . ASP B 1 228 ? 4.059 -39.594 -4.645 1 95.62 228 ASP B CA 1
ATOM 5823 C C . ASP B 1 228 ? 3.777 -38.875 -3.334 1 95.62 228 ASP B C 1
ATOM 5825 O O . ASP B 1 228 ? 3.934 -39.438 -2.254 1 95.62 228 ASP B O 1
ATOM 5829 N N . GLY B 1 229 ? 3.572 -37.531 -3.438 1 91.75 229 GLY B N 1
ATOM 5830 C CA . GLY B 1 229 ? 3.369 -36.781 -2.223 1 91.75 229 GLY B CA 1
ATOM 5831 C C . GLY B 1 229 ? 4.629 -36.625 -1.392 1 91.75 229 GLY B C 1
ATOM 5832 O O . GLY B 1 229 ? 4.562 -36.281 -0.211 1 91.75 229 GLY B O 1
ATOM 5833 N N . GLU B 1 230 ? 5.758 -36.875 -2.006 1 93.62 230 GLU B N 1
ATOM 5834 C CA . GLU B 1 230 ? 7.02 -36.906 -1.269 1 93.62 230 GLU B CA 1
ATOM 5835 C C . GLU B 1 230 ? 8.008 -35.875 -1.824 1 93.62 230 GLU B C 1
ATOM 5837 O O . GLU B 1 230 ? 8.898 -35.438 -1.107 1 93.62 230 GLU B O 1
ATOM 5842 N N . ARG B 1 231 ? 7.848 -35.625 -3.096 1 97.12 231 ARG B N 1
ATOM 5843 C CA . ARG B 1 231 ? 8.727 -34.688 -3.77 1 97.12 231 ARG B CA 1
ATOM 5844 C C . ARG B 1 231 ? 7.93 -33.656 -4.582 1 97.12 231 ARG B C 1
ATOM 5846 O O . ARG B 1 231 ? 6.902 -34 -5.168 1 97.12 231 ARG B O 1
ATOM 5853 N N . ALA B 1 232 ? 8.43 -32.469 -4.555 1 98.31 232 ALA B N 1
ATOM 5854 C CA . ALA B 1 232 ? 7.738 -31.453 -5.359 1 98.31 232 ALA B CA 1
ATOM 5855 C C . ALA B 1 232 ? 8.727 -30.484 -6 1 98.31 232 ALA B C 1
ATOM 5857 O O . ALA B 1 232 ? 9.789 -30.203 -5.43 1 98.31 232 ALA B O 1
ATOM 5858 N N . PHE B 1 233 ? 8.469 -30.078 -7.203 1 98.81 233 PHE B N 1
ATOM 5859 C CA . PHE B 1 233 ? 9.141 -28.984 -7.879 1 98.81 233 PHE B CA 1
ATOM 5860 C C . PHE B 1 233 ? 8.219 -27.766 -7.977 1 98.81 233 PHE B C 1
ATOM 5862 O O . PHE B 1 233 ? 7.07 -27.875 -8.406 1 98.81 233 PHE B O 1
ATOM 5869 N N . ILE B 1 234 ? 8.68 -26.641 -7.551 1 98.62 234 ILE B N 1
ATOM 5870 C CA . ILE B 1 234 ? 7.934 -25.375 -7.574 1 98.62 234 ILE B CA 1
ATOM 5871 C C . ILE B 1 234 ? 8.828 -24.25 -8.094 1 98.62 234 ILE B C 1
ATOM 5873 O O . ILE B 1 234 ? 9.992 -24.156 -7.711 1 98.62 234 ILE B O 1
ATOM 5877 N N . GLY B 1 235 ? 8.305 -23.438 -8.984 1 98.19 235 GLY B N 1
ATOM 5878 C CA . GLY B 1 235 ? 9.117 -22.344 -9.453 1 98.19 235 GLY B CA 1
ATOM 5879 C C . GLY B 1 235 ? 8.57 -21.688 -10.703 1 98.19 235 GLY B C 1
ATOM 5880 O O . GLY B 1 235 ? 7.363 -21.453 -10.82 1 98.19 235 GLY B O 1
ATOM 5881 N N . SER B 1 236 ? 9.516 -21.312 -11.586 1 97.75 236 SER B N 1
ATOM 5882 C CA . SER B 1 236 ? 9.102 -20.484 -12.711 1 97.75 236 SER B CA 1
ATOM 5883 C C . SER B 1 236 ? 9.219 -21.234 -14.031 1 97.75 236 SER B C 1
ATOM 5885 O O . SER B 1 236 ? 8.773 -20.75 -15.07 1 97.75 236 SER B O 1
ATOM 5887 N N . HIS B 1 237 ? 9.711 -22.484 -14.078 1 97.69 237 HIS B N 1
ATOM 5888 C CA . HIS B 1 237 ? 9.93 -23.219 -15.312 1 97.69 237 HIS B CA 1
ATOM 5889 C C . HIS B 1 237 ? 8.609 -23.625 -15.961 1 97.69 237 HIS B C 1
ATOM 5891 O O . HIS B 1 237 ? 7.719 -24.156 -15.289 1 97.69 237 HIS B O 1
ATOM 5897 N N . ASN B 1 238 ? 8.461 -23.344 -17.172 1 97.12 238 ASN B N 1
ATOM 5898 C CA . ASN B 1 238 ? 7.512 -24.062 -18.016 1 97.12 238 ASN B CA 1
ATOM 5899 C C . ASN B 1 238 ? 8.133 -25.328 -18.578 1 97.12 238 ASN B C 1
ATOM 5901 O O . ASN B 1 238 ? 9.328 -25.562 -18.422 1 97.12 238 ASN B O 1
ATOM 5905 N N . ILE B 1 239 ? 7.285 -26.188 -19.172 1 98 239 ILE B N 1
ATOM 5906 C CA . ILE B 1 239 ? 7.801 -27.391 -19.812 1 98 239 ILE B CA 1
ATOM 5907 C C . ILE B 1 239 ? 7.809 -27.219 -21.328 1 98 239 ILE B C 1
ATOM 5909 O O . ILE B 1 239 ? 6.91 -27.688 -22.016 1 98 239 ILE B O 1
ATOM 5913 N N . ILE B 1 240 ? 8.797 -26.562 -21.766 1 97.06 240 ILE B N 1
ATOM 5914 C CA . ILE B 1 240 ? 8.93 -26.219 -23.172 1 97.06 240 ILE B CA 1
ATOM 5915 C C . ILE B 1 240 ? 10.391 -25.906 -23.484 1 97.06 240 ILE B C 1
ATOM 5917 O O . ILE B 1 240 ? 11.164 -25.562 -22.594 1 97.06 240 ILE B O 1
ATOM 5921 N N . ASP B 1 241 ? 10.742 -26.047 -24.766 1 95.75 241 ASP B N 1
ATOM 5922 C CA . ASP B 1 241 ? 12.062 -25.641 -25.234 1 95.75 241 ASP B CA 1
ATOM 5923 C C . ASP B 1 241 ? 12.375 -24.203 -24.781 1 95.75 241 ASP B C 1
ATOM 5925 O O . ASP B 1 241 ? 11.516 -23.328 -24.844 1 95.75 241 ASP B O 1
ATOM 5929 N N . PRO B 1 242 ? 13.648 -24.031 -24.328 1 94.12 242 PRO B N 1
ATOM 5930 C CA . PRO B 1 242 ? 13.984 -22.719 -23.766 1 94.12 242 PRO B CA 1
ATOM 5931 C C . PRO B 1 242 ? 13.789 -21.578 -24.781 1 94.12 242 PRO B C 1
ATOM 5933 O O . PRO B 1 242 ? 13.695 -20.422 -24.391 1 94.12 242 PRO B O 1
ATOM 5936 N N . THR B 1 243 ? 13.758 -21.875 -26.047 1 92.56 243 THR B N 1
ATOM 5937 C CA . THR B 1 243 ? 13.523 -20.859 -27.047 1 92.56 243 THR B CA 1
ATOM 5938 C C . THR B 1 243 ? 12.031 -20.703 -27.328 1 92.56 243 THR B C 1
ATOM 5940 O O . THR B 1 243 ? 11.625 -19.844 -28.109 1 92.56 243 THR B O 1
ATOM 5943 N N . TYR B 1 244 ? 11.273 -21.578 -26.734 1 91.62 244 TYR B N 1
ATOM 5944 C CA . TYR B 1 244 ? 9.828 -21.656 -26.922 1 91.62 244 TYR B CA 1
ATOM 5945 C C . TYR B 1 244 ? 9.492 -21.969 -28.375 1 91.62 244 TYR B C 1
ATOM 5947 O O . TYR B 1 244 ? 8.336 -21.844 -28.797 1 91.62 244 TYR B O 1
ATOM 5955 N N . ARG B 1 245 ? 10.445 -22.188 -29.156 1 91.5 245 ARG B N 1
ATOM 5956 C CA . ARG B 1 245 ? 10.391 -22.672 -30.531 1 91.5 245 ARG B CA 1
ATOM 5957 C C . ARG B 1 245 ? 9.664 -21.688 -31.438 1 91.5 245 ARG B C 1
ATOM 5959 O O . ARG B 1 245 ? 8.945 -22.078 -32.344 1 91.5 245 ARG B O 1
ATOM 5966 N N . LEU B 1 246 ? 9.711 -20.484 -31 1 90.19 246 LEU B N 1
ATOM 5967 C CA . LEU B 1 246 ? 9.172 -19.438 -31.844 1 90.19 246 LEU B CA 1
ATOM 5968 C C . LEU B 1 246 ? 10.258 -18.859 -32.75 1 90.19 246 LEU B C 1
ATOM 5970 O O . LEU B 1 246 ? 11.406 -18.719 -32.344 1 90.19 246 LEU B O 1
ATOM 5974 N N . ARG B 1 247 ? 9.93 -18.578 -33.969 1 89.88 247 ARG B N 1
ATOM 5975 C CA . ARG B 1 247 ? 10.891 -18.125 -34.969 1 89.88 247 ARG B CA 1
ATOM 5976 C C . ARG B 1 247 ? 11.609 -16.859 -34.5 1 89.88 247 ARG B C 1
ATOM 5978 O O . ARG B 1 247 ? 12.82 -16.734 -34.656 1 89.88 247 ARG B O 1
ATOM 5985 N N . ARG B 1 248 ? 10.891 -15.992 -33.969 1 87.81 248 ARG B N 1
ATOM 5986 C CA . ARG B 1 248 ? 11.477 -14.742 -33.5 1 87.81 248 ARG B CA 1
ATOM 5987 C C . ARG B 1 248 ? 12.508 -14.992 -32.406 1 87.81 248 ARG B C 1
ATOM 5989 O O . ARG B 1 248 ? 13.523 -14.297 -32.344 1 87.81 248 ARG B O 1
ATOM 5996 N N . ASN B 1 249 ? 12.242 -15.891 -31.547 1 90.25 249 ASN B N 1
ATOM 5997 C CA . ASN B 1 249 ? 13.156 -16.234 -30.469 1 90.25 249 ASN B CA 1
ATOM 5998 C C . ASN B 1 249 ? 14.422 -16.906 -30.984 1 90.25 249 ASN B C 1
ATOM 6000 O O . ASN B 1 249 ? 15.523 -16.625 -30.531 1 90.25 249 ASN B O 1
ATOM 6004 N N . LEU B 1 250 ? 14.195 -17.766 -31.938 1 90.44 250 LEU B N 1
ATOM 6005 C CA . LEU B 1 250 ? 15.312 -18.484 -32.531 1 90.44 250 LEU B CA 1
ATOM 6006 C C . LEU B 1 250 ? 16.25 -17.516 -33.25 1 90.44 250 LEU B C 1
ATOM 6008 O O . LEU B 1 250 ? 17.469 -17.625 -33.125 1 90.44 250 LEU B O 1
ATOM 6012 N N . TRP B 1 251 ? 15.641 -16.609 -33.938 1 91.5 251 TRP B N 1
ATOM 6013 C CA . TRP B 1 251 ? 16.422 -15.633 -34.688 1 91.5 251 TRP B CA 1
ATOM 6014 C C . TRP B 1 251 ? 17.203 -14.719 -33.75 1 91.5 251 TRP B C 1
ATOM 6016 O O . TRP B 1 251 ? 18.359 -14.398 -34 1 91.5 251 TRP B O 1
ATOM 6026 N N . ALA B 1 252 ? 16.641 -14.391 -32.688 1 89.81 252 ALA B N 1
ATOM 6027 C CA . ALA B 1 252 ? 17.25 -13.438 -31.75 1 89.81 252 ALA B CA 1
ATOM 6028 C C . ALA B 1 252 ? 18.172 -14.148 -30.766 1 89.81 252 ALA B C 1
ATOM 6030 O O . ALA B 1 252 ? 18.906 -13.5 -30.016 1 89.81 252 ALA B O 1
ATOM 6031 N N . GLY B 1 253 ? 18.156 -15.477 -30.781 1 90.62 253 GLY B N 1
ATOM 6032 C CA . GLY B 1 253 ? 18.906 -16.219 -29.781 1 90.62 253 GLY B CA 1
ATOM 6033 C C . GLY B 1 253 ? 18.344 -16.062 -28.375 1 90.62 253 GLY B C 1
ATOM 6034 O O . GLY B 1 253 ? 19.094 -16.109 -27.406 1 90.62 253 GLY B O 1
ATOM 6035 N N . ARG B 1 254 ? 17.078 -15.883 -28.266 1 91.44 254 ARG B N 1
ATOM 6036 C CA . ARG B 1 254 ? 16.406 -15.609 -27 1 91.44 254 ARG B CA 1
ATOM 6037 C C . ARG B 1 254 ? 16.094 -16.906 -26.25 1 91.44 254 ARG B C 1
ATOM 6039 O O . ARG B 1 254 ? 15.547 -17.844 -26.844 1 91.44 254 ARG B O 1
ATOM 6046 N N . THR B 1 255 ? 16.5 -16.969 -25.031 1 93.12 255 THR B N 1
ATOM 6047 C CA . THR B 1 255 ? 16.172 -18.078 -24.125 1 93.12 255 THR B CA 1
ATOM 6048 C C . THR B 1 255 ? 15.648 -17.547 -22.797 1 93.12 255 THR B C 1
ATOM 6050 O O . THR B 1 255 ? 15.781 -16.359 -22.5 1 93.12 255 THR B O 1
ATOM 6053 N N . TRP B 1 256 ? 15.055 -18.375 -22.094 1 93.44 256 TRP B N 1
ATOM 6054 C CA . TRP B 1 256 ? 14.5 -17.984 -20.797 1 93.44 256 TRP B CA 1
ATOM 6055 C C . TRP B 1 256 ? 15.344 -18.547 -19.656 1 93.44 256 TRP B C 1
ATOM 6057 O O . TRP B 1 256 ? 15.781 -19.703 -19.719 1 93.44 256 TRP B O 1
ATOM 6067 N N . GLU B 1 257 ? 15.641 -17.688 -18.719 1 94.38 257 GLU B N 1
ATOM 6068 C CA . GLU B 1 257 ? 16.328 -18.062 -17.484 1 94.38 257 GLU B CA 1
ATOM 6069 C C . GLU B 1 257 ? 15.336 -18.203 -16.328 1 94.38 257 GLU B C 1
ATOM 6071 O O . GLU B 1 257 ? 14.852 -17.203 -15.789 1 94.38 257 GLU B O 1
ATOM 6076 N N . ASP B 1 258 ? 15.102 -19.422 -15.906 1 97.06 258 ASP B N 1
ATOM 6077 C CA . ASP B 1 258 ? 14.125 -19.75 -14.875 1 97.06 258 ASP B CA 1
ATOM 6078 C C . ASP B 1 258 ? 14.812 -20.219 -13.594 1 97.06 258 ASP B C 1
ATOM 6080 O O . ASP B 1 258 ? 16.031 -20.422 -13.578 1 97.06 258 ASP B O 1
ATOM 6084 N N . LEU B 1 259 ? 14.062 -20.281 -12.578 1 98.38 259 LEU B N 1
ATOM 6085 C CA . LEU B 1 259 ? 14.523 -20.828 -11.305 1 98.38 259 LEU B CA 1
ATOM 6086 C C . LEU B 1 259 ? 13.406 -21.594 -10.609 1 98.38 259 LEU B C 1
ATOM 6088 O O . LEU B 1 259 ? 12.297 -21.094 -10.453 1 98.38 259 LEU B O 1
ATOM 6092 N N . SER B 1 260 ? 13.703 -22.859 -10.234 1 98.62 260 SER B N 1
ATOM 6093 C CA . SER B 1 260 ? 12.75 -23.688 -9.5 1 98.62 260 SER B CA 1
ATOM 6094 C C . SER B 1 260 ? 13.422 -24.391 -8.328 1 98.62 260 SER B C 1
ATOM 6096 O O . SER B 1 260 ? 14.633 -24.609 -8.336 1 98.62 260 SER B O 1
ATOM 6098 N N . VAL B 1 261 ? 12.617 -24.688 -7.324 1 98.75 261 VAL B N 1
ATOM 6099 C CA . VAL B 1 261 ? 13.133 -25.375 -6.145 1 98.75 261 VAL B CA 1
ATOM 6100 C C . VAL B 1 261 ? 12.516 -26.766 -6.051 1 98.75 261 VAL B C 1
ATOM 6102 O O . VAL B 1 261 ? 11.344 -26.969 -6.367 1 98.75 261 VAL B O 1
ATOM 6105 N N . GLU B 1 262 ? 13.336 -27.75 -5.777 1 98.69 262 GLU B N 1
ATOM 6106 C CA . GLU B 1 262 ? 12.922 -29.125 -5.465 1 98.69 262 GLU B CA 1
ATOM 6107 C C . GLU B 1 262 ? 12.898 -29.359 -3.957 1 98.69 262 GLU B C 1
ATOM 6109 O O . GLU B 1 262 ? 13.898 -29.125 -3.271 1 98.69 262 GLU B O 1
ATOM 6114 N N . VAL B 1 263 ? 11.719 -29.766 -3.465 1 98.19 263 VAL B N 1
ATOM 6115 C CA . VAL B 1 263 ? 11.586 -29.859 -2.016 1 98.19 263 VAL B CA 1
ATOM 6116 C C . VAL B 1 263 ? 11.023 -31.219 -1.64 1 98.19 263 VAL B C 1
ATOM 6118 O O . VAL B 1 263 ? 10.461 -31.922 -2.484 1 98.19 263 VAL B O 1
ATOM 6121 N N . THR B 1 264 ? 11.211 -31.594 -0.387 1 96.56 264 THR B N 1
ATOM 6122 C CA . THR B 1 264 ? 10.609 -32.75 0.264 1 96.56 264 THR B CA 1
ATOM 6123 C C . THR B 1 264 ? 10.133 -32.406 1.67 1 96.56 264 THR B C 1
ATOM 6125 O O . THR B 1 264 ? 10.305 -31.25 2.117 1 96.56 264 THR B O 1
ATOM 6128 N N . GLY B 1 265 ? 9.422 -33.281 2.271 1 93.62 265 GLY B N 1
ATOM 6129 C CA . GLY B 1 265 ? 8.906 -33.031 3.607 1 93.62 265 GLY B CA 1
ATOM 6130 C C . GLY B 1 265 ? 7.422 -32.688 3.619 1 93.62 265 GLY B C 1
ATOM 6131 O O . GLY B 1 265 ? 6.719 -32.938 2.641 1 93.62 265 GLY B O 1
ATOM 6132 N N . GLU B 1 266 ? 6.914 -32.125 4.75 1 90.69 266 GLU B N 1
ATOM 6133 C CA . GLU B 1 266 ? 5.492 -31.859 4.957 1 90.69 266 GLU B CA 1
ATOM 6134 C C . GLU B 1 266 ? 4.957 -30.859 3.936 1 90.69 266 GLU B C 1
ATOM 6136 O O . GLU B 1 266 ? 3.777 -30.891 3.578 1 90.69 266 GLU B O 1
ATOM 6141 N N . ILE B 1 267 ? 5.809 -30.047 3.387 1 94.31 267 ILE B N 1
ATOM 6142 C CA . ILE B 1 267 ? 5.406 -29 2.463 1 94.31 267 ILE B CA 1
ATOM 6143 C C . ILE B 1 267 ? 4.844 -29.625 1.185 1 94.31 267 ILE B C 1
ATOM 6145 O O . ILE B 1 267 ? 4.023 -29 0.501 1 94.31 267 ILE B O 1
ATOM 6149 N N . VAL B 1 268 ? 5.223 -30.859 0.862 1 94.81 268 VAL B N 1
ATOM 6150 C CA . VAL B 1 268 ? 4.793 -31.5 -0.37 1 94.81 268 VAL B CA 1
ATOM 6151 C C . VAL B 1 268 ? 3.307 -31.844 -0.281 1 94.81 268 VAL B C 1
ATOM 6153 O O . VAL B 1 268 ? 2.594 -31.812 -1.288 1 94.81 268 VAL B O 1
ATOM 6156 N N . VAL B 1 269 ? 2.889 -32.062 0.91 1 87.94 269 VAL B N 1
ATOM 6157 C CA . VAL B 1 269 ? 1.478 -32.344 1.124 1 87.94 269 VAL B CA 1
ATOM 6158 C C . VAL B 1 269 ? 0.631 -31.125 0.768 1 87.94 269 VAL B C 1
ATOM 6160 O O . VAL B 1 269 ? -0.455 -31.266 0.2 1 87.94 269 VAL B O 1
ATOM 6163 N N . GLU B 1 270 ? 1.138 -29.984 1.103 1 90.19 270 GLU B N 1
ATOM 6164 C CA . GLU B 1 270 ? 0.423 -28.766 0.746 1 90.19 270 GLU B CA 1
ATOM 6165 C C . GLU B 1 270 ? 0.38 -28.578 -0.768 1 90.19 270 GLU B C 1
ATOM 6167 O O . GLU B 1 270 ? -0.64 -28.156 -1.315 1 90.19 270 GLU B O 1
ATOM 6172 N N . ALA B 1 271 ? 1.474 -28.891 -1.364 1 94.19 271 ALA B N 1
ATOM 6173 C CA . ALA B 1 271 ? 1.511 -28.766 -2.82 1 94.19 271 ALA B CA 1
ATOM 6174 C C . ALA B 1 271 ? 0.5 -29.719 -3.467 1 94.19 271 ALA B C 1
ATOM 6176 O O . ALA B 1 271 ? -0.173 -29.344 -4.434 1 94.19 271 ALA B O 1
ATOM 6177 N N . GLN B 1 272 ? 0.459 -30.891 -2.918 1 91.62 272 GLN B N 1
ATOM 6178 C CA . GLN B 1 272 ? -0.497 -31.875 -3.412 1 91.62 272 GLN B CA 1
ATOM 6179 C C . GLN B 1 272 ? -1.933 -31.406 -3.201 1 91.62 272 GLN B C 1
ATOM 6181 O O . GLN B 1 272 ? -2.795 -31.609 -4.055 1 91.62 272 GLN B O 1
ATOM 6186 N N . ALA B 1 273 ? -2.146 -30.781 -2.092 1 87.06 273 ALA B N 1
ATOM 6187 C CA . ALA B 1 273 ? -3.48 -30.266 -1.794 1 87.06 273 ALA B CA 1
ATOM 6188 C C . ALA B 1 273 ? -3.896 -29.203 -2.803 1 87.06 273 ALA B C 1
ATOM 6190 O O . ALA B 1 273 ? -5.051 -29.156 -3.234 1 87.06 273 ALA B O 1
ATOM 6191 N N . VAL B 1 274 ? -2.998 -28.328 -3.107 1 90.06 274 VAL B N 1
ATOM 6192 C CA . VAL B 1 274 ? -3.283 -27.266 -4.074 1 90.06 274 VAL B CA 1
ATOM 6193 C C . VAL B 1 274 ? -3.621 -27.891 -5.43 1 90.06 274 VAL B C 1
ATOM 6195 O O . VAL B 1 274 ? -4.582 -27.484 -6.082 1 90.06 274 VAL B O 1
ATOM 6198 N N . PHE B 1 275 ? -2.848 -28.875 -5.844 1 92.31 275 PHE B N 1
ATOM 6199 C CA . PHE B 1 275 ? -3.131 -29.562 -7.098 1 92.31 275 PHE B CA 1
ATOM 6200 C C . PHE B 1 275 ? -4.5 -30.219 -7.051 1 92.31 275 PHE B C 1
ATOM 6202 O O . PHE B 1 275 ? -5.266 -30.156 -8.016 1 92.31 275 PHE B O 1
ATOM 6209 N N . ALA B 1 276 ? -4.734 -30.922 -5.98 1 89 276 ALA B N 1
ATOM 6210 C CA . ALA B 1 276 ? -5.992 -31.641 -5.84 1 89 276 ALA B CA 1
ATOM 6211 C C . ALA B 1 276 ? -7.188 -30.719 -5.984 1 89 276 ALA B C 1
ATOM 6213 O O . ALA B 1 276 ? -8.203 -31.094 -6.578 1 89 276 ALA B O 1
ATOM 6214 N N . MET B 1 277 ? -7.008 -29.625 -5.449 1 84.5 277 MET B N 1
ATOM 6215 C CA . MET B 1 277 ? -8.078 -28.625 -5.562 1 84.5 277 MET B CA 1
ATOM 6216 C C . MET B 1 277 ? -8.273 -28.203 -7.016 1 84.5 277 MET B C 1
ATOM 6218 O O . MET B 1 277 ? -9.406 -28.125 -7.496 1 84.5 277 MET B O 1
ATOM 6222 N N . ASP B 1 278 ? -7.215 -27.891 -7.66 1 88.12 278 ASP B N 1
ATOM 6223 C CA . ASP B 1 278 ? -7.312 -27.484 -9.062 1 88.12 278 ASP B CA 1
ATOM 6224 C C . ASP B 1 278 ? -7.875 -28.625 -9.922 1 88.12 278 ASP B C 1
ATOM 6226 O O . ASP B 1 278 ? -8.664 -28.375 -10.836 1 88.12 278 ASP B O 1
ATOM 6230 N N . TRP B 1 279 ? -7.438 -29.797 -9.641 1 90.25 279 TRP B N 1
ATOM 6231 C CA . TRP B 1 279 ? -7.926 -30.969 -10.359 1 90.25 279 TRP B CA 1
ATOM 6232 C C . TRP B 1 279 ? -9.43 -31.141 -10.164 1 90.25 279 TRP B C 1
ATOM 6234 O O . TRP B 1 279 ? -10.148 -31.453 -11.117 1 90.25 279 TRP B O 1
ATOM 6244 N N . TYR B 1 280 ? -9.836 -30.953 -8.969 1 84.25 280 TYR B N 1
ATOM 6245 C CA . TYR B 1 280 ? -11.25 -31.062 -8.664 1 84.25 280 TYR B CA 1
ATOM 6246 C C . TYR B 1 280 ? -12.062 -30.047 -9.453 1 84.25 280 TYR B C 1
ATOM 6248 O O . TYR B 1 280 ? -13.125 -30.359 -9.992 1 84.25 280 TYR B O 1
ATOM 6256 N N . PHE B 1 281 ? -11.57 -28.891 -9.562 1 80.06 281 PHE B N 1
ATOM 6257 C CA . PHE B 1 281 ? -12.289 -27.828 -10.242 1 80.06 281 PHE B CA 1
ATOM 6258 C C . PHE B 1 281 ? -12.414 -28.109 -11.727 1 80.06 281 PHE B C 1
ATOM 6260 O O . PHE B 1 281 ? -13.414 -27.75 -12.352 1 80.06 281 PHE B O 1
ATOM 6267 N N . GLU B 1 282 ? -11.461 -28.781 -12.234 1 83.19 282 GLU B N 1
ATOM 6268 C CA . GLU B 1 282 ? -11.453 -28.969 -13.68 1 83.19 282 GLU B CA 1
ATOM 6269 C C . GLU B 1 282 ? -12.102 -30.312 -14.055 1 83.19 282 GLU B C 1
ATOM 6271 O O . GLU B 1 282 ? -12.68 -30.438 -15.141 1 83.19 282 GLU B O 1
ATOM 6276 N N . SER B 1 283 ? -11.992 -31.297 -13.195 1 83.12 283 SER B N 1
ATOM 6277 C CA . SER B 1 283 ? -12.438 -32.625 -13.562 1 83.12 283 SER B CA 1
ATOM 6278 C C . SER B 1 283 ? -13.688 -33.031 -12.781 1 83.12 283 SER B C 1
ATOM 6280 O O . SER B 1 283 ? -14.398 -33.969 -13.18 1 83.12 283 SER B O 1
ATOM 6282 N N . GLY B 1 284 ? -13.898 -32.375 -11.617 1 79.38 284 GLY B N 1
ATOM 6283 C CA . GLY B 1 284 ? -14.969 -32.781 -10.734 1 79.38 284 GLY B CA 1
ATOM 6284 C C . GLY B 1 284 ? -14.594 -33.969 -9.867 1 79.38 284 GLY B C 1
ATOM 6285 O O . GLY B 1 284 ? -15.352 -34.375 -8.977 1 79.38 284 GLY B O 1
ATOM 6286 N N . GLU B 1 285 ? -13.438 -34.5 -10.133 1 81.5 285 GLU B N 1
ATOM 6287 C CA . GLU B 1 285 ? -12.969 -35.656 -9.367 1 81.5 285 GLU B CA 1
ATOM 6288 C C . GLU B 1 285 ? -12.281 -35.219 -8.078 1 81.5 285 GLU B C 1
ATOM 6290 O O . GLU B 1 285 ? -11.336 -34.406 -8.109 1 81.5 285 GLU B O 1
ATOM 6295 N N . GLN B 1 286 ? -12.828 -35.688 -6.961 1 77.19 286 GLN B N 1
ATOM 6296 C CA . GLN B 1 286 ? -12.211 -35.406 -5.668 1 77.19 286 GLN B CA 1
ATOM 6297 C C . GLN B 1 286 ? -11.094 -36.375 -5.355 1 77.19 286 GLN B C 1
ATOM 6299 O O . GLN B 1 286 ? -11.336 -37.594 -5.285 1 77.19 286 GLN B O 1
ATOM 6304 N N . LEU B 1 287 ? -9.906 -35.844 -5.238 1 74.25 287 LEU B N 1
ATOM 6305 C CA . LEU B 1 287 ? -8.766 -36.688 -4.895 1 74.25 287 LEU B CA 1
ATOM 6306 C C . LEU B 1 287 ? -8.68 -36.906 -3.389 1 74.25 287 LEU B C 1
ATOM 6308 O O . LEU B 1 287 ? -9.117 -36.062 -2.611 1 74.25 287 LEU B O 1
ATOM 6312 N N . GLU B 1 288 ? -8.234 -38.031 -2.943 1 56.88 288 GLU B N 1
ATOM 6313 C CA . GLU B 1 288 ? -8.094 -38.375 -1.534 1 56.88 288 GLU B CA 1
ATOM 6314 C C . GLU B 1 288 ? -7.277 -37.344 -0.782 1 56.88 288 GLU B C 1
ATOM 6316 O O . GLU B 1 288 ? -7.52 -37.094 0.4 1 56.88 288 GLU B O 1
ATOM 6321 N N . ALA B 1 289 ? -6.305 -36.875 -1.426 1 54.16 289 ALA B N 1
ATOM 6322 C CA . ALA B 1 289 ? -5.449 -35.875 -0.788 1 54.16 289 ALA B CA 1
ATOM 6323 C C . ALA B 1 289 ? -6.266 -34.688 -0.31 1 54.16 289 ALA B C 1
ATOM 6325 O O . ALA B 1 289 ? -5.965 -34.094 0.732 1 54.16 289 ALA B O 1
ATOM 6326 N N . LEU B 1 290 ? -7.23 -34.438 -1.216 1 54.22 290 LEU B N 1
ATOM 6327 C CA . LEU B 1 290 ? -8.203 -33.438 -0.795 1 54.22 290 LEU B CA 1
ATOM 6328 C C . LEU B 1 290 ? -9 -33.938 0.411 1 54.22 290 LEU B C 1
ATOM 6330 O O . LEU B 1 290 ? -9.305 -33.156 1.317 1 54.22 290 LEU B O 1
ATOM 6334 N N . GLU B 1 291 ? -9.344 -35.281 0.313 1 48.28 291 GLU B N 1
ATOM 6335 C CA . GLU B 1 291 ? -10 -35.906 1.456 1 48.28 291 GLU B CA 1
ATOM 6336 C C . GLU B 1 291 ? -9.094 -35.906 2.688 1 48.28 291 GLU B C 1
ATOM 6338 O O . GLU B 1 291 ? -9.578 -35.719 3.809 1 48.28 291 GLU B O 1
ATOM 6343 N N . LEU B 1 292 ? -7.887 -36.25 2.391 1 45.06 292 LEU B N 1
ATOM 6344 C CA . LEU B 1 292 ? -6.891 -36.219 3.459 1 45.06 292 LEU B CA 1
ATOM 6345 C C . LEU B 1 292 ? -6.68 -34.812 3.967 1 45.06 292 LEU B C 1
ATOM 6347 O O . LEU B 1 292 ? -6.492 -34.594 5.168 1 45.06 292 LEU B O 1
ATOM 6351 N N . ALA B 1 293 ? -6.566 -33.969 2.939 1 46.88 293 ALA B N 1
ATOM 6352 C CA . ALA B 1 293 ? -6.438 -32.562 3.318 1 46.88 293 ALA B CA 1
ATOM 6353 C C . ALA B 1 293 ? -7.715 -32.062 3.984 1 46.88 293 ALA B C 1
ATOM 6355 O O . ALA B 1 293 ? -7.656 -31.234 4.91 1 46.88 293 ALA B O 1
ATOM 6356 N N . LEU B 1 294 ? -9.016 -32.469 3.441 1 45 294 LEU B N 1
ATOM 6357 C CA . LEU B 1 294 ? -10.336 -32.062 3.908 1 45 294 LEU B CA 1
ATOM 6358 C C . LEU B 1 294 ? -10.898 -33.062 4.902 1 45 294 LEU B C 1
ATOM 6360 O O . LEU B 1 294 ? -11.75 -32.719 5.73 1 45 294 LEU B O 1
ATOM 6364 N N . GLY B 1 295 ? -10.984 -34.469 4.66 1 38.19 295 GLY B N 1
ATOM 6365 C CA . GLY B 1 295 ? -11.766 -35.5 5.328 1 38.19 295 GLY B CA 1
ATOM 6366 C C . GLY B 1 295 ? -11.312 -35.75 6.75 1 38.19 295 GLY B C 1
ATOM 6367 O O . GLY B 1 295 ? -12.055 -35.5 7.699 1 38.19 295 GLY B O 1
ATOM 6368 N N . GLU B 1 296 ? -10.469 -37 6.988 1 36.19 296 GLU B N 1
ATOM 6369 C CA . GLU B 1 296 ? -10.531 -37.594 8.328 1 36.19 296 GLU B CA 1
ATOM 6370 C C . GLU B 1 296 ? -10.117 -36.562 9.391 1 36.19 296 GLU B C 1
ATOM 6372 O O . GLU B 1 296 ? -9.086 -35.906 9.25 1 36.19 296 GLU B O 1
ATOM 6377 N N . PRO B 1 297 ? -11.086 -36.188 10.219 1 34.5 297 PRO B N 1
ATOM 6378 C CA . PRO B 1 297 ? -10.812 -35.312 11.383 1 34.5 297 PRO B CA 1
ATOM 6379 C C . PRO B 1 297 ? -9.406 -35.5 11.938 1 34.5 297 PRO B C 1
ATOM 6381 O O . PRO B 1 297 ? -8.797 -36.562 11.742 1 34.5 297 PRO B O 1
ATOM 6384 N N . ALA B 1 298 ? -8.789 -34.531 12.531 1 35.78 298 ALA B N 1
ATOM 6385 C CA . ALA B 1 298 ? -7.562 -34.531 13.336 1 35.78 298 ALA B CA 1
ATOM 6386 C C . ALA B 1 298 ? -7.379 -35.875 14.047 1 35.78 298 ALA B C 1
ATOM 6388 O O . ALA B 1 298 ? -6.371 -36.094 14.727 1 35.78 298 ALA B O 1
ATOM 6389 N N . GLU B 1 299 ? -8.367 -36.688 14.242 1 32.5 299 GLU B N 1
ATOM 6390 C CA . GLU B 1 299 ? -8.141 -37.875 15.047 1 32.5 299 GLU B CA 1
ATOM 6391 C C . GLU B 1 299 ? -7.09 -38.781 14.406 1 32.5 299 GLU B C 1
ATOM 6393 O O . GLU B 1 299 ? -6.465 -39.594 15.086 1 32.5 299 GLU B O 1
ATOM 6398 N N . THR B 1 300 ? -7.348 -39.156 13.086 1 30.98 300 THR B N 1
ATOM 6399 C CA . THR B 1 300 ? -6.438 -40.156 12.547 1 30.98 300 THR B CA 1
ATOM 6400 C C . THR B 1 300 ? -5.188 -39.5 11.969 1 30.98 300 THR B C 1
ATOM 6402 O O . THR B 1 300 ? -4.445 -40.125 11.219 1 30.98 300 THR B O 1
ATOM 6405 N N . LEU B 1 301 ? -5.215 -38.219 11.641 1 35.19 301 LEU B N 1
ATOM 6406 C CA . LEU B 1 301 ? -3.805 -37.875 11.477 1 35.19 301 LEU B CA 1
ATOM 6407 C C . LEU B 1 301 ? -2.971 -38.469 12.617 1 35.19 301 LEU B C 1
ATOM 6409 O O . LEU B 1 301 ? -3.352 -38.375 13.781 1 35.19 301 LEU B O 1
ATOM 6413 N N . PRO B 1 302 ? -2.332 -39.656 12.367 1 29.08 302 PRO B N 1
ATOM 6414 C CA . PRO B 1 302 ? -1.702 -40.188 13.57 1 29.08 302 PRO B CA 1
ATOM 6415 C C . PRO B 1 302 ? -1.375 -39.094 14.602 1 29.08 302 PRO B C 1
ATOM 6417 O O . PRO B 1 302 ? -1.101 -37.969 14.234 1 29.08 302 PRO B O 1
ATOM 6420 N N . GLU B 1 303 ? -2.141 -39.219 15.82 1 33.44 303 GLU B N 1
ATOM 6421 C CA . GLU B 1 303 ? -1.631 -38.406 16.922 1 33.44 303 GLU B CA 1
ATOM 6422 C C . GLU B 1 303 ? -0.259 -37.844 16.594 1 33.44 303 GLU B C 1
ATOM 6424 O O . GLU B 1 303 ? 0.087 -36.75 17.047 1 33.44 303 GLU B O 1
ATOM 6429 N N . GLY B 1 304 ? 0.704 -38.688 16.219 1 29.42 304 GLY B N 1
ATOM 6430 C CA . GLY B 1 304 ? 2.109 -38.625 15.852 1 29.42 304 GLY B CA 1
ATOM 6431 C C . GLY B 1 304 ? 2.344 -37.938 14.531 1 29.42 304 GLY B C 1
ATOM 6432 O O . GLY B 1 304 ? 3.428 -38.031 13.945 1 29.42 304 GLY B O 1
ATOM 6433 N N . SER B 1 305 ? 1.28 -37.844 13.844 1 32.19 305 SER B N 1
ATOM 6434 C CA . SER B 1 305 ? 1.678 -37.281 12.562 1 32.19 305 SER B CA 1
ATOM 6435 C C . SER B 1 305 ? 2.301 -35.906 12.734 1 32.19 305 SER B C 1
ATOM 6437 O O . SER B 1 305 ? 2.57 -35.219 11.75 1 32.19 305 SER B O 1
ATOM 6439 N N . GLY B 1 306 ? 2.109 -35.219 13.797 1 34.41 306 GLY B N 1
ATOM 6440 C CA . GLY B 1 306 ? 3.256 -34.531 14.336 1 34.41 306 GLY B CA 1
ATOM 6441 C C . GLY B 1 306 ? 4.555 -35.281 14.195 1 34.41 306 GLY B C 1
ATOM 6442 O O . GLY B 1 306 ? 4.934 -36.062 15.086 1 34.41 306 GLY B O 1
ATOM 6443 N N . LEU B 1 307 ? 4.617 -36.125 13.156 1 36.78 307 LEU B N 1
ATOM 6444 C CA . LEU B 1 307 ? 5.953 -36.688 13.078 1 36.78 307 LEU B CA 1
ATOM 6445 C C . LEU B 1 307 ? 6.93 -35.938 13.977 1 36.78 307 LEU B C 1
ATOM 6447 O O . LEU B 1 307 ? 6.855 -34.719 14.086 1 36.78 307 LEU B O 1
ATOM 6451 N N . PRO B 1 308 ? 7.066 -36.438 15.094 1 45.59 308 PRO B N 1
ATOM 6452 C CA . PRO B 1 308 ? 8.094 -35.688 15.828 1 45.59 308 PRO B CA 1
ATOM 6453 C C . PRO B 1 308 ? 8.992 -34.844 14.914 1 45.59 308 PRO B C 1
ATOM 6455 O O . PRO B 1 308 ? 9.82 -35.406 14.195 1 45.59 308 PRO B O 1
ATOM 6458 N N . GLY B 1 309 ? 8.234 -33.969 14.023 1 56.25 309 GLY B N 1
ATOM 6459 C CA . GLY B 1 309 ? 8.852 -33.25 12.922 1 56.25 309 GLY B CA 1
ATOM 6460 C C . GLY B 1 309 ? 10.234 -32.75 13.25 1 56.25 309 GLY B C 1
ATOM 6461 O O . GLY B 1 309 ? 10.586 -32.594 14.422 1 56.25 309 GLY B O 1
ATOM 6462 N N . VAL B 1 310 ? 11.109 -33.25 12.461 1 78.25 310 VAL B N 1
ATOM 6463 C CA . VAL B 1 310 ? 12.461 -32.719 12.57 1 78.25 310 VAL B CA 1
ATOM 6464 C C . VAL B 1 310 ? 12.406 -31.203 12.734 1 78.25 310 VAL B C 1
ATOM 6466 O O . VAL B 1 310 ? 11.781 -30.5 11.93 1 78.25 310 VAL B O 1
ATOM 6469 N N . PRO B 1 311 ? 12.844 -30.875 13.945 1 92.12 311 PRO B N 1
ATOM 6470 C CA . PRO B 1 311 ? 12.805 -29.438 14.219 1 92.12 311 PRO B CA 1
ATOM 6471 C C . PRO B 1 311 ? 13.461 -28.609 13.109 1 92.12 311 PRO B C 1
ATOM 6473 O O . PRO B 1 311 ? 14.469 -29.047 12.531 1 92.12 311 PRO B O 1
ATOM 6476 N N . VAL B 1 312 ? 12.867 -27.578 12.844 1 95.69 312 VAL B N 1
ATOM 6477 C CA . VAL B 1 312 ? 13.453 -26.609 11.922 1 95.69 312 VAL B CA 1
ATOM 6478 C C . VAL B 1 312 ? 14.883 -26.297 12.336 1 95.69 312 VAL B C 1
ATOM 6480 O O . VAL B 1 312 ? 15.172 -26.156 13.531 1 95.69 312 VAL B O 1
ATOM 6483 N N . GLY B 1 313 ? 15.695 -26.172 11.406 1 94.5 313 GLY B N 1
ATOM 6484 C CA . GLY B 1 313 ? 17.094 -25.859 11.695 1 94.5 313 GLY B CA 1
ATOM 6485 C C . GLY B 1 313 ? 17.953 -27.094 11.852 1 94.5 313 GLY B C 1
ATOM 6486 O O . GLY B 1 313 ? 19.188 -27 11.844 1 94.5 313 GLY B O 1
ATOM 6487 N N . ARG B 1 314 ? 17.375 -28.219 11.977 1 93.81 314 ARG B N 1
ATOM 6488 C CA . ARG B 1 314 ? 18.125 -29.469 12.102 1 93.81 314 ARG B CA 1
ATOM 6489 C C . ARG B 1 314 ? 18.703 -29.891 10.758 1 93.81 314 ARG B C 1
ATOM 6491 O O . ARG B 1 314 ? 18.141 -29.609 9.703 1 93.81 314 ARG B O 1
ATOM 6498 N N . ALA B 1 315 ? 19.797 -30.641 10.891 1 94.44 315 ALA B N 1
ATOM 6499 C CA . ALA B 1 315 ? 20.469 -31.141 9.695 1 94.44 315 ALA B CA 1
ATOM 6500 C C . ALA B 1 315 ? 19.578 -32.125 8.953 1 94.44 315 ALA B C 1
ATOM 6502 O O . ALA B 1 315 ? 18.938 -32.969 9.57 1 94.44 315 ALA B O 1
ATOM 6503 N N . ALA B 1 316 ? 19.469 -31.953 7.648 1 93.38 316 ALA B N 1
ATOM 6504 C CA . ALA B 1 316 ? 18.766 -32.844 6.746 1 93.38 316 ALA B CA 1
ATOM 6505 C C . ALA B 1 316 ? 19.531 -33.062 5.445 1 93.38 316 ALA B C 1
ATOM 6507 O O . ALA B 1 316 ? 19.094 -32.625 4.379 1 93.38 316 ALA B O 1
ATOM 6508 N N . PRO B 1 317 ? 20.578 -33.75 5.57 1 93.5 317 PRO B N 1
ATOM 6509 C CA . PRO B 1 317 ? 21.469 -33.875 4.406 1 93.5 317 PRO B CA 1
ATOM 6510 C C . PRO B 1 317 ? 20.75 -34.469 3.189 1 93.5 317 PRO B C 1
ATOM 6512 O O . PRO B 1 317 ? 19.922 -35.375 3.328 1 93.5 317 PRO B O 1
ATOM 6515 N N . GLN B 1 318 ? 21.016 -33.906 2.014 1 92 318 GLN B N 1
ATOM 6516 C CA . GLN B 1 318 ? 20.5 -34.344 0.716 1 92 318 GLN B CA 1
ATOM 6517 C C . GLN B 1 318 ? 21.625 -34.719 -0.227 1 92 318 GLN B C 1
ATOM 6519 O O . GLN B 1 318 ? 22.781 -34.312 -0.035 1 92 318 GLN B O 1
ATOM 6524 N N . PRO B 1 319 ? 21.266 -35.562 -1.219 1 89.31 319 PRO B N 1
ATOM 6525 C CA . PRO B 1 319 ? 22.297 -35.844 -2.211 1 89.31 319 PRO B CA 1
ATOM 6526 C C . PRO B 1 319 ? 22.859 -34.594 -2.859 1 89.31 319 PRO B C 1
ATOM 6528 O O . PRO B 1 319 ? 22.094 -33.781 -3.416 1 89.31 319 PRO B O 1
ATOM 6531 N N . GLY B 1 320 ? 24.141 -34.375 -2.766 1 89.69 320 GLY B N 1
ATOM 6532 C CA . GLY B 1 320 ? 24.781 -33.219 -3.355 1 89.69 320 GLY B CA 1
ATOM 6533 C C . GLY B 1 320 ? 24.766 -32 -2.441 1 89.69 320 GLY B C 1
ATOM 6534 O O . GLY B 1 320 ? 25.359 -30.969 -2.77 1 89.69 320 GLY B O 1
ATOM 6535 N N . ARG B 1 321 ? 24.062 -32.156 -1.25 1 93.38 321 ARG B N 1
ATOM 6536 C CA . ARG B 1 321 ? 23.984 -31.078 -0.292 1 93.38 321 ARG B CA 1
ATOM 6537 C C . ARG B 1 321 ? 24.078 -31.594 1.141 1 93.38 321 ARG B C 1
ATOM 6539 O O . ARG B 1 321 ? 23.094 -31.547 1.882 1 93.38 321 ARG B O 1
ATOM 6546 N N . PRO B 1 322 ? 25.188 -31.859 1.555 1 93.38 322 PRO B N 1
ATOM 6547 C CA . PRO B 1 322 ? 25.359 -32.406 2.898 1 93.38 322 PRO B CA 1
ATOM 6548 C C . PRO B 1 322 ? 24.984 -31.422 4 1 93.38 322 PRO B C 1
ATOM 6550 O O . PRO B 1 322 ? 24.641 -31.828 5.113 1 93.38 322 PRO B O 1
ATOM 6553 N N . GLY B 1 323 ? 25.016 -30.172 3.707 1 92.5 323 GLY B N 1
ATOM 6554 C CA . GLY B 1 323 ? 24.75 -29.141 4.699 1 92.5 323 GLY B CA 1
ATOM 6555 C C . GLY B 1 323 ? 23.297 -28.703 4.723 1 92.5 323 GLY B C 1
ATOM 6556 O O . GLY B 1 323 ? 22.938 -27.734 5.395 1 92.5 323 GLY B O 1
ATOM 6557 N N . ALA B 1 324 ? 22.406 -29.5 4.066 1 94.56 324 ALA B N 1
ATOM 6558 C CA . ALA B 1 324 ? 21 -29.109 3.994 1 94.56 324 ALA B CA 1
ATOM 6559 C C . ALA B 1 324 ? 20.344 -29.172 5.371 1 94.56 324 ALA B C 1
ATOM 6561 O O . ALA B 1 324 ? 20.719 -29.984 6.211 1 94.56 324 ALA B O 1
ATOM 6562 N N . VAL B 1 325 ? 19.469 -28.219 5.555 1 96.06 325 VAL B N 1
ATOM 6563 C CA . VAL B 1 325 ? 18.812 -28.062 6.852 1 96.06 325 VAL B CA 1
ATOM 6564 C C . VAL B 1 325 ? 17.297 -27.969 6.664 1 96.06 325 VAL B C 1
ATOM 6566 O O . VAL B 1 325 ? 16.828 -27.5 5.621 1 96.06 325 VAL B O 1
ATOM 6569 N N . VAL B 1 326 ? 16.578 -28.453 7.727 1 97.25 326 VAL B N 1
ATOM 6570 C CA . VAL B 1 326 ? 15.117 -28.406 7.707 1 97.25 326 VAL B CA 1
ATOM 6571 C C . VAL B 1 326 ? 14.648 -26.953 7.754 1 97.25 326 VAL B C 1
ATOM 6573 O O . VAL B 1 326 ? 15.141 -26.156 8.562 1 97.25 326 VAL B O 1
ATOM 6576 N N . ASN B 1 327 ? 13.742 -26.609 6.859 1 98.12 327 ASN B N 1
ATOM 6577 C CA . ASN B 1 327 ? 13.148 -25.281 6.793 1 98.12 327 ASN B CA 1
ATOM 6578 C C . ASN B 1 327 ? 11.727 -25.281 7.352 1 98.12 327 ASN B C 1
ATOM 6580 O O . ASN B 1 327 ? 11.055 -26.312 7.359 1 98.12 327 ASN B O 1
ATOM 6584 N N . ALA B 1 328 ? 11.305 -24.141 7.895 1 98.12 328 ALA B N 1
ATOM 6585 C CA . ALA B 1 328 ? 9.875 -23.844 7.969 1 98.12 328 ALA B CA 1
ATOM 6586 C C . ALA B 1 328 ? 9.367 -23.281 6.641 1 98.12 328 ALA B C 1
ATOM 6588 O O . ALA B 1 328 ? 9.984 -22.391 6.059 1 98.12 328 ALA B O 1
ATOM 6589 N N . MET B 1 329 ? 8.242 -23.891 6.137 1 98.06 329 MET B N 1
ATOM 6590 C CA . MET B 1 329 ? 7.754 -23.516 4.812 1 98.06 329 MET B CA 1
ATOM 6591 C C . MET B 1 329 ? 6.242 -23.312 4.82 1 98.06 329 MET B C 1
ATOM 6593 O O . MET B 1 329 ? 5.543 -23.891 5.664 1 98.06 329 MET B O 1
ATOM 6597 N N . GLN B 1 330 ? 5.777 -22.469 3.932 1 97.44 330 GLN B N 1
ATOM 6598 C CA . GLN B 1 330 ? 4.355 -22.219 3.713 1 97.44 330 GLN B CA 1
ATOM 6599 C C . GLN B 1 330 ? 4.066 -21.969 2.236 1 97.44 330 GLN B C 1
ATOM 6601 O O . GLN B 1 330 ? 4.773 -21.203 1.581 1 97.44 330 GLN B O 1
ATOM 6606 N N . LEU B 1 331 ? 3.094 -22.688 1.712 1 97.06 331 LEU B N 1
ATOM 6607 C CA . LEU B 1 331 ? 2.666 -22.422 0.341 1 97.06 331 LEU B CA 1
ATOM 6608 C C . LEU B 1 331 ? 1.555 -21.375 0.306 1 97.06 331 LEU B C 1
ATOM 6610 O O . LEU B 1 331 ? 0.649 -21.406 1.144 1 97.06 331 LEU B O 1
ATOM 6614 N N . ILE B 1 332 ? 1.641 -20.453 -0.665 1 97.56 332 ILE B N 1
ATOM 6615 C CA . ILE B 1 332 ? 0.664 -19.375 -0.785 1 97.56 332 ILE B CA 1
ATOM 6616 C C . ILE B 1 332 ? 0.073 -19.375 -2.193 1 97.56 332 ILE B C 1
ATOM 6618 O O . ILE B 1 332 ? 0.599 -18.719 -3.092 1 97.56 332 ILE B O 1
ATOM 6622 N N . PRO B 1 333 ? -1.021 -20.062 -2.35 1 94.62 333 PRO B N 1
ATOM 6623 C CA . PRO B 1 333 ? -1.735 -19.953 -3.623 1 94.62 333 PRO B CA 1
ATOM 6624 C C . PRO B 1 333 ? -2.447 -18.625 -3.789 1 94.62 333 PRO B C 1
ATOM 6626 O O . PRO B 1 333 ? -2.809 -17.984 -2.797 1 94.62 333 PRO B O 1
ATOM 6629 N N . SER B 1 334 ? -2.543 -18.141 -4.965 1 91.75 334 SER B N 1
ATOM 6630 C CA . SER B 1 334 ? -3.268 -16.922 -5.293 1 91.75 334 SER B CA 1
ATOM 6631 C C . SER B 1 334 ? -3.943 -17.031 -6.656 1 91.75 334 SER B C 1
ATOM 6633 O O . SER B 1 334 ? -3.795 -18.047 -7.352 1 91.75 334 SER B O 1
ATOM 6635 N N . GLY B 1 335 ? -4.746 -15.953 -6.91 1 84.56 335 GLY B N 1
ATOM 6636 C CA . GLY B 1 335 ? -5.469 -15.938 -8.172 1 84.56 335 GLY B CA 1
ATOM 6637 C C . GLY B 1 335 ? -6.938 -15.586 -8.016 1 84.56 335 GLY B C 1
ATOM 6638 O O . GLY B 1 335 ? -7.359 -15.125 -6.957 1 84.56 335 GLY B O 1
ATOM 6639 N N . PRO B 1 336 ? -7.723 -15.766 -9.086 1 75.5 336 PRO B N 1
ATOM 6640 C CA . PRO B 1 336 ? -9.125 -15.328 -9.086 1 75.5 336 PRO B CA 1
ATOM 6641 C C . PRO B 1 336 ? -9.945 -15.969 -7.969 1 75.5 336 PRO B C 1
ATOM 6643 O O . PRO B 1 336 ? -10.945 -15.398 -7.535 1 75.5 336 PRO B O 1
ATOM 6646 N N . GLY B 1 337 ? -9.523 -17.016 -7.5 1 74.81 337 GLY B N 1
ATOM 6647 C CA . GLY B 1 337 ? -10.211 -17.641 -6.387 1 74.81 337 GLY B CA 1
ATOM 6648 C C . GLY B 1 337 ? -9.852 -17.047 -5.043 1 74.81 337 GLY B C 1
ATOM 6649 O O . GLY B 1 337 ? -10.469 -17.375 -4.023 1 74.81 337 GLY B O 1
ATOM 6650 N N . TYR B 1 338 ? -8.945 -16.203 -5.055 1 84.62 338 TYR B N 1
ATOM 6651 C CA . TYR B 1 338 ? -8.477 -15.516 -3.857 1 84.62 338 TYR B CA 1
ATOM 6652 C C . TYR B 1 338 ? -8.617 -14 -4.004 1 84.62 338 TYR B C 1
ATOM 6654 O O . TYR B 1 338 ? -7.633 -13.297 -4.227 1 84.62 338 TYR B O 1
ATOM 6662 N N . PRO B 1 339 ? -9.797 -13.516 -3.686 1 81.06 339 PRO B N 1
ATOM 6663 C CA . PRO B 1 339 ? -10.031 -12.086 -3.898 1 81.06 339 PRO B CA 1
ATOM 6664 C C . PRO B 1 339 ? -9.195 -11.203 -2.969 1 81.06 339 PRO B C 1
ATOM 6666 O O . PRO B 1 339 ? -9.047 -10.008 -3.219 1 81.06 339 PRO B O 1
ATOM 6669 N N . THR B 1 340 ? -8.633 -11.742 -1.996 1 89.06 340 THR B N 1
ATOM 6670 C CA . THR B 1 340 ? -7.852 -10.977 -1.031 1 89.06 340 THR B CA 1
ATOM 6671 C C . THR B 1 340 ? -6.41 -10.82 -1.505 1 89.06 340 THR B C 1
ATOM 6673 O O . THR B 1 340 ? -5.598 -10.18 -0.839 1 89.06 340 THR B O 1
ATOM 6676 N N . GLU B 1 341 ? -6.016 -11.438 -2.592 1 92.38 341 GLU B N 1
ATOM 6677 C CA . GLU B 1 341 ? -4.703 -11.312 -3.213 1 92.38 341 GLU B CA 1
ATOM 6678 C C . GLU B 1 341 ? -3.59 -11.664 -2.225 1 92.38 341 GLU B C 1
ATOM 6680 O O . GLU B 1 341 ? -2.703 -10.844 -1.968 1 92.38 341 GLU B O 1
ATOM 6685 N N . PRO B 1 342 ? -3.488 -12.875 -1.793 1 95.94 342 PRO B N 1
ATOM 6686 C CA . PRO B 1 342 ? -2.555 -13.281 -0.738 1 95.94 342 PRO B CA 1
ATOM 6687 C C . PRO B 1 342 ? -1.094 -13.07 -1.133 1 95.94 342 PRO B C 1
ATOM 6689 O O . PRO B 1 342 ? -0.271 -12.695 -0.295 1 95.94 342 PRO B O 1
ATOM 6692 N N . ASN B 1 343 ? -0.724 -13.328 -2.393 1 97.25 343 ASN B N 1
ATOM 6693 C CA . ASN B 1 343 ? 0.662 -13.133 -2.811 1 97.25 343 ASN B CA 1
ATOM 6694 C C . ASN B 1 343 ? 1.098 -11.68 -2.658 1 97.25 343 ASN B C 1
ATOM 6696 O O . ASN B 1 343 ? 2.166 -11.406 -2.111 1 97.25 343 ASN B O 1
ATOM 6700 N N . LEU B 1 344 ? 0.255 -10.781 -3.137 1 96.56 344 LEU B N 1
ATOM 6701 C CA . LEU B 1 344 ? 0.565 -9.359 -3.021 1 96.56 344 LEU B CA 1
ATOM 6702 C C . LEU B 1 344 ? 0.756 -8.961 -1.562 1 96.56 344 LEU B C 1
ATOM 6704 O O . LEU B 1 344 ? 1.746 -8.312 -1.215 1 96.56 344 LEU B O 1
ATOM 6708 N N . ARG B 1 345 ? -0.202 -9.344 -0.778 1 98 345 ARG B N 1
ATOM 6709 C CA . ARG B 1 345 ? -0.165 -8.969 0.631 1 98 345 ARG B CA 1
ATOM 6710 C C . ARG B 1 345 ? 1.069 -9.547 1.319 1 98 345 ARG B C 1
ATOM 6712 O O . ARG B 1 345 ? 1.646 -8.906 2.203 1 98 345 ARG B O 1
ATOM 6719 N N . MET B 1 346 ? 1.418 -10.734 0.989 1 98.5 346 MET B N 1
ATOM 6720 C CA . MET B 1 346 ? 2.621 -11.336 1.554 1 98.5 346 MET B CA 1
ATOM 6721 C C . MET B 1 346 ? 3.863 -10.539 1.173 1 98.5 346 MET B C 1
ATOM 6723 O O . MET B 1 346 ? 4.676 -10.195 2.033 1 98.5 346 MET B O 1
ATOM 6727 N N . PHE B 1 347 ? 4.016 -10.227 -0.123 1 98.62 347 PHE B N 1
ATOM 6728 C CA . PHE B 1 347 ? 5.172 -9.461 -0.583 1 98.62 347 PHE B CA 1
ATOM 6729 C C . PHE B 1 347 ? 5.27 -8.133 0.153 1 98.62 347 PHE B C 1
ATOM 6731 O O . PHE B 1 347 ? 6.332 -7.773 0.658 1 98.62 347 PHE B O 1
ATOM 6738 N N . VAL B 1 348 ? 4.156 -7.445 0.22 1 98.69 348 VAL B N 1
ATOM 6739 C CA . VAL B 1 348 ? 4.117 -6.113 0.812 1 98.69 348 VAL B CA 1
ATOM 6740 C C . VAL B 1 348 ? 4.469 -6.195 2.297 1 98.69 348 VAL B C 1
ATOM 6742 O O . VAL B 1 348 ? 5.293 -5.422 2.791 1 98.69 348 VAL B O 1
ATOM 6745 N N . ALA B 1 349 ? 3.877 -7.129 2.971 1 98.62 349 ALA B N 1
ATOM 6746 C CA . ALA B 1 349 ? 4.117 -7.277 4.402 1 98.62 349 ALA B CA 1
ATOM 6747 C C . ALA B 1 349 ? 5.574 -7.637 4.68 1 98.62 349 ALA B C 1
ATOM 6749 O O . ALA B 1 349 ? 6.172 -7.152 5.641 1 98.62 349 ALA B O 1
ATOM 6750 N N . LEU B 1 350 ? 6.137 -8.508 3.881 1 98.69 350 LEU B N 1
ATOM 6751 C CA . LEU B 1 350 ? 7.531 -8.891 4.043 1 98.69 350 LEU B CA 1
ATOM 6752 C C . LEU B 1 350 ? 8.453 -7.695 3.844 1 98.69 350 LEU B C 1
ATOM 6754 O O . LEU B 1 350 ? 9.438 -7.535 4.57 1 98.69 350 LEU B O 1
ATOM 6758 N N . ILE B 1 351 ? 8.18 -6.871 2.889 1 98.69 351 ILE B N 1
ATOM 6759 C CA . ILE B 1 351 ? 9 -5.699 2.609 1 98.69 351 ILE B CA 1
ATOM 6760 C C . ILE B 1 351 ? 8.93 -4.73 3.787 1 98.69 351 ILE B C 1
ATOM 6762 O O . ILE B 1 351 ? 9.953 -4.176 4.203 1 98.69 351 ILE B O 1
ATOM 6766 N N . TYR B 1 352 ? 7.746 -4.516 4.32 1 98.25 352 TYR B N 1
ATOM 6767 C CA . TYR B 1 352 ? 7.613 -3.613 5.461 1 98.25 352 TYR B CA 1
ATOM 6768 C C . TYR B 1 352 ? 8.305 -4.18 6.691 1 98.25 352 TYR B C 1
ATOM 6770 O O . TYR B 1 352 ? 8.75 -3.43 7.562 1 98.25 352 TYR B O 1
ATOM 6778 N N . GLY B 1 353 ? 8.438 -5.48 6.766 1 97.12 353 GLY B N 1
ATOM 6779 C CA . GLY B 1 353 ? 9.094 -6.121 7.891 1 97.12 353 GLY B CA 1
ATOM 6780 C C . GLY B 1 353 ? 10.602 -6.172 7.75 1 97.12 353 GLY B C 1
ATOM 6781 O O . GLY B 1 353 ? 11.312 -6.496 8.703 1 97.12 353 GLY B O 1
ATOM 6782 N N . ALA B 1 354 ? 11.133 -5.816 6.605 1 97.88 354 ALA B N 1
ATOM 6783 C CA . ALA B 1 354 ? 12.562 -5.914 6.324 1 97.88 354 ALA B CA 1
ATOM 6784 C C . ALA B 1 354 ? 13.352 -4.895 7.141 1 97.88 354 ALA B C 1
ATOM 6786 O O . ALA B 1 354 ? 12.914 -3.76 7.32 1 97.88 354 ALA B O 1
ATOM 6787 N N . LYS B 1 355 ? 14.586 -5.246 7.547 1 96.12 355 LYS B N 1
ATOM 6788 C CA . LYS B 1 355 ? 15.406 -4.379 8.391 1 96.12 355 LYS B CA 1
ATOM 6789 C C . LYS B 1 355 ? 16.688 -3.984 7.676 1 96.12 355 LYS B C 1
ATOM 6791 O O . LYS B 1 355 ? 17.266 -2.926 7.953 1 96.12 355 LYS B O 1
ATOM 6796 N N . ARG B 1 356 ? 17.125 -4.852 6.773 1 97.19 356 ARG B N 1
ATOM 6797 C CA . ARG B 1 356 ? 18.438 -4.602 6.215 1 97.19 356 ARG B CA 1
ATOM 6798 C C . ARG B 1 356 ? 18.406 -4.594 4.691 1 97.19 356 ARG B C 1
ATOM 6800 O O . ARG B 1 356 ? 18.953 -3.686 4.055 1 97.19 356 ARG B O 1
ATOM 6807 N N . ARG B 1 357 ? 17.781 -5.672 4.164 1 98.06 357 ARG B N 1
ATOM 6808 C CA . ARG B 1 357 ? 17.859 -5.789 2.713 1 98.06 357 ARG B CA 1
ATOM 6809 C C . ARG B 1 357 ? 16.672 -6.555 2.154 1 98.06 357 ARG B C 1
ATOM 6811 O O . ARG B 1 357 ? 16.188 -7.508 2.773 1 98.06 357 ARG B O 1
ATOM 6818 N N . VAL B 1 358 ? 16.203 -6.137 0.992 1 98.69 358 VAL B N 1
ATOM 6819 C CA . VAL B 1 358 ? 15.203 -6.828 0.198 1 98.69 358 VAL B CA 1
ATOM 6820 C C . VAL B 1 358 ? 15.688 -6.977 -1.242 1 98.69 358 VAL B C 1
ATOM 6822 O O . VAL B 1 358 ? 16.094 -5.996 -1.868 1 98.69 358 VAL B O 1
ATOM 6825 N N . SER B 1 359 ? 15.711 -8.188 -1.765 1 98.75 359 SER B N 1
ATOM 6826 C CA . SER B 1 359 ? 16.047 -8.445 -3.164 1 98.75 359 SER B CA 1
ATOM 6827 C C . SER B 1 359 ? 14.867 -9.07 -3.9 1 98.75 359 SER B C 1
ATOM 6829 O O . SER B 1 359 ? 14.32 -10.086 -3.461 1 98.75 359 SER B O 1
ATOM 6831 N N . ILE B 1 360 ? 14.484 -8.445 -4.988 1 98.75 360 ILE B N 1
ATOM 6832 C CA . ILE B 1 360 ? 13.32 -8.898 -5.742 1 98.75 360 ILE B CA 1
ATOM 6833 C C . ILE B 1 360 ? 13.742 -9.25 -7.168 1 98.75 360 ILE B C 1
ATOM 6835 O O . ILE B 1 360 ? 14.414 -8.461 -7.84 1 98.75 360 ILE B O 1
ATOM 6839 N N . THR B 1 361 ? 13.398 -10.406 -7.609 1 98.44 361 THR B N 1
ATOM 6840 C CA . THR B 1 361 ? 13.531 -10.812 -9.008 1 98.44 361 THR B CA 1
ATOM 6841 C C . THR B 1 361 ? 12.164 -11.078 -9.625 1 98.44 361 THR B C 1
ATOM 6843 O O . THR B 1 361 ? 11.445 -11.984 -9.195 1 98.44 361 THR B O 1
ATOM 6846 N N . SER B 1 362 ? 11.797 -10.312 -10.57 1 96.06 362 SER B N 1
ATOM 6847 C CA . SER B 1 362 ? 10.523 -10.461 -11.273 1 96.06 362 SER B CA 1
ATOM 6848 C C . SER B 1 362 ? 10.664 -10.102 -12.75 1 96.06 362 SER B C 1
ATOM 6850 O O . SER B 1 362 ? 10.969 -8.953 -13.086 1 96.06 362 SER B O 1
ATOM 6852 N N . PRO B 1 363 ? 10.375 -11 -13.656 1 91.81 363 PRO B N 1
ATOM 6853 C CA . PRO B 1 363 ? 10.477 -10.719 -15.094 1 91.81 363 PRO B CA 1
ATOM 6854 C C . PRO B 1 363 ? 9.555 -9.586 -15.539 1 91.81 363 PRO B C 1
ATOM 6856 O O . PRO B 1 363 ? 9.914 -8.812 -16.422 1 91.81 363 PRO B O 1
ATOM 6859 N N . TYR B 1 364 ? 8.406 -9.57 -15.078 1 90.94 364 TYR B N 1
ATOM 6860 C CA . TYR B 1 364 ? 7.434 -8.508 -15.305 1 90.94 364 TYR B CA 1
ATOM 6861 C C . TYR B 1 364 ? 7.094 -7.797 -14 1 90.94 364 TYR B C 1
ATOM 6863 O O . TYR B 1 364 ? 6.383 -8.352 -13.148 1 90.94 364 TYR B O 1
ATOM 6871 N N . PHE B 1 365 ? 7.582 -6.559 -13.984 1 94.5 365 PHE B N 1
ATOM 6872 C CA . PHE B 1 365 ? 7.434 -5.801 -12.742 1 94.5 365 PHE B CA 1
ATOM 6873 C C . PHE B 1 365 ? 6.582 -4.559 -12.969 1 94.5 365 PHE B C 1
ATOM 6875 O O . PHE B 1 365 ? 7.105 -3.5 -13.328 1 94.5 365 PHE B O 1
ATOM 6882 N N . ILE B 1 366 ? 5.316 -4.66 -12.695 1 91.5 366 ILE B N 1
ATOM 6883 C CA . ILE B 1 366 ? 4.348 -3.572 -12.742 1 91.5 366 ILE B CA 1
ATOM 6884 C C . ILE B 1 366 ? 3.617 -3.477 -11.398 1 91.5 366 ILE B C 1
ATOM 6886 O O . ILE B 1 366 ? 2.465 -3.902 -11.289 1 91.5 366 ILE B O 1
ATOM 6890 N N . PRO B 1 367 ? 4.25 -2.855 -10.445 1 92 367 PRO B N 1
ATOM 6891 C CA . PRO B 1 367 ? 3.729 -2.85 -9.078 1 92 367 PRO B CA 1
ATOM 6892 C C . PRO B 1 367 ? 2.463 -2.004 -8.93 1 92 367 PRO B C 1
ATOM 6894 O O . PRO B 1 367 ? 2.34 -0.958 -9.57 1 92 367 PRO B O 1
ATOM 6897 N N . ASP B 1 368 ? 1.582 -2.531 -8.133 1 87.25 368 ASP B N 1
ATOM 6898 C CA . ASP B 1 368 ? 0.483 -1.659 -7.723 1 87.25 368 ASP B CA 1
ATOM 6899 C C . ASP B 1 368 ? 0.946 -0.641 -6.684 1 87.25 368 ASP B C 1
ATOM 6901 O O . ASP B 1 368 ? 2.123 -0.612 -6.316 1 87.25 368 ASP B O 1
ATOM 6905 N N . GLU B 1 369 ? 0.051 0.202 -6.188 1 88.81 369 GLU B N 1
ATOM 6906 C CA . GLU B 1 369 ? 0.432 1.296 -5.297 1 88.81 369 GLU B CA 1
ATOM 6907 C C . GLU B 1 369 ? 0.942 0.768 -3.961 1 88.81 369 GLU B C 1
ATOM 6909 O O . GLU B 1 369 ? 1.839 1.358 -3.354 1 88.81 369 GLU B O 1
ATOM 6914 N N . ALA B 1 370 ? 0.338 -0.255 -3.479 1 94.38 370 ALA B N 1
ATOM 6915 C CA . ALA B 1 370 ? 0.758 -0.822 -2.199 1 94.38 370 ALA B CA 1
ATOM 6916 C C . ALA B 1 370 ? 2.189 -1.344 -2.275 1 94.38 370 ALA B C 1
ATOM 6918 O O . ALA B 1 370 ? 3.002 -1.078 -1.385 1 94.38 370 ALA B O 1
ATOM 6919 N N . LEU B 1 371 ? 2.473 -2.072 -3.314 1 96.44 371 LEU B N 1
ATOM 6920 C CA . LEU B 1 371 ? 3.807 -2.637 -3.49 1 96.44 371 LEU B CA 1
ATOM 6921 C C . LEU B 1 371 ? 4.828 -1.537 -3.754 1 96.44 371 LEU B C 1
ATOM 6923 O O . LEU B 1 371 ? 5.93 -1.562 -3.199 1 96.44 371 LEU B O 1
ATOM 6927 N N . LEU B 1 372 ? 4.492 -0.601 -4.609 1 95.06 372 LEU B N 1
ATOM 6928 C CA . LEU B 1 372 ? 5.398 0.503 -4.91 1 95.06 372 LEU B CA 1
ATOM 6929 C C . LEU B 1 372 ? 5.723 1.301 -3.652 1 95.06 372 LEU B C 1
ATOM 6931 O O . LEU B 1 372 ? 6.883 1.643 -3.41 1 95.06 372 LEU B O 1
ATOM 6935 N N . THR B 1 373 ? 4.68 1.614 -2.867 1 96.38 373 THR B N 1
ATOM 6936 C CA . THR B 1 373 ? 4.871 2.352 -1.622 1 96.38 373 THR B CA 1
ATOM 6937 C C . THR B 1 373 ? 5.727 1.55 -0.646 1 96.38 373 THR B C 1
ATOM 6939 O O . THR B 1 373 ? 6.582 2.111 0.042 1 96.38 373 THR B O 1
ATOM 6942 N N . ALA B 1 374 ? 5.52 0.29 -0.606 1 98.5 374 ALA B N 1
ATOM 6943 C CA . ALA B 1 374 ? 6.297 -0.571 0.283 1 98.5 374 ALA B CA 1
ATOM 6944 C C . ALA B 1 374 ? 7.777 -0.544 -0.082 1 98.5 374 ALA B C 1
ATOM 6946 O O . ALA B 1 374 ? 8.633 -0.365 0.788 1 98.5 374 ALA B O 1
ATOM 6947 N N . MET B 1 375 ? 8.086 -0.695 -1.315 1 98.5 375 MET B N 1
ATOM 6948 C CA . MET B 1 375 ? 9.469 -0.747 -1.779 1 98.5 375 MET B CA 1
ATOM 6949 C C . MET B 1 375 ? 10.172 0.581 -1.528 1 98.5 375 MET B C 1
ATOM 6951 O O . MET B 1 375 ? 11.297 0.604 -1.012 1 98.5 375 MET B O 1
ATOM 6955 N N . THR B 1 376 ? 9.547 1.646 -1.899 1 98.06 376 THR B N 1
ATOM 6956 C CA . THR B 1 376 ? 10.18 2.949 -1.747 1 98.06 376 THR B CA 1
ATOM 6957 C C . THR B 1 376 ? 10.297 3.324 -0.273 1 98.06 376 THR B C 1
ATOM 6959 O O . THR B 1 376 ? 11.312 3.885 0.151 1 98.06 376 THR B O 1
ATOM 6962 N N . SER B 1 377 ? 9.258 3.033 0.506 1 98.62 377 SER B N 1
ATOM 6963 C CA . SER B 1 377 ? 9.336 3.299 1.939 1 98.62 377 SER B CA 1
ATOM 6964 C C . SER B 1 377 ? 10.469 2.512 2.588 1 98.62 377 SER B C 1
ATOM 6966 O O . SER B 1 377 ? 11.141 3.008 3.498 1 98.62 377 SER B O 1
ATOM 6968 N N . ALA B 1 378 ? 10.617 1.259 2.146 1 98.69 378 ALA B N 1
ATOM 6969 C CA . ALA B 1 378 ? 11.727 0.469 2.662 1 98.69 378 ALA B CA 1
ATOM 6970 C C . ALA B 1 378 ? 13.062 1.151 2.379 1 98.69 378 ALA B C 1
ATOM 6972 O O . ALA B 1 378 ? 13.93 1.22 3.252 1 98.69 378 ALA B O 1
ATOM 6973 N N . ALA B 1 379 ? 13.219 1.646 1.209 1 98.5 379 ALA B N 1
ATOM 6974 C CA . ALA B 1 379 ? 14.438 2.361 0.847 1 98.5 379 ALA B CA 1
ATOM 6975 C C . ALA B 1 379 ? 14.617 3.605 1.71 1 98.5 379 ALA B C 1
ATOM 6977 O O . ALA B 1 379 ? 15.719 3.867 2.211 1 98.5 379 ALA B O 1
ATOM 6978 N N . TYR B 1 380 ? 13.555 4.355 1.931 1 97.19 380 TYR B N 1
ATOM 6979 C CA . TYR B 1 380 ? 13.609 5.562 2.748 1 97.19 380 TYR B CA 1
ATOM 6980 C C . TYR B 1 380 ? 13.945 5.227 4.195 1 97.19 380 TYR B C 1
ATOM 6982 O O . TYR B 1 380 ? 14.531 6.043 4.91 1 97.19 380 TYR B O 1
ATOM 6990 N N . ARG B 1 381 ? 13.586 4.023 4.633 1 97.19 381 ARG B N 1
ATOM 6991 C CA . ARG B 1 381 ? 13.883 3.578 5.992 1 97.19 381 ARG B CA 1
ATOM 6992 C C . ARG B 1 381 ? 15.352 3.17 6.125 1 97.19 381 ARG B C 1
ATOM 6994 O O . ARG B 1 381 ? 15.82 2.887 7.227 1 97.19 381 ARG B O 1
ATOM 7001 N N . GLY B 1 382 ? 16.047 3.082 5.008 1 96.5 382 GLY B N 1
ATOM 7002 C CA . GLY B 1 382 ? 17.453 2.715 5.023 1 96.5 382 GLY B CA 1
ATOM 7003 C C . GLY B 1 382 ? 17.688 1.264 4.656 1 96.5 382 GLY B C 1
ATOM 7004 O O . GLY B 1 382 ? 18.812 0.768 4.773 1 96.5 382 GLY B O 1
ATOM 7005 N N . VAL B 1 383 ? 16.672 0.539 4.289 1 98.31 383 VAL B N 1
ATOM 7006 C CA . VAL B 1 383 ? 16.797 -0.839 3.826 1 98.31 383 VAL B CA 1
ATOM 7007 C C . VAL B 1 383 ? 17.375 -0.859 2.414 1 98.31 383 VAL B C 1
ATOM 7009 O O . VAL B 1 383 ? 16.969 -0.073 1.557 1 98.31 383 VAL B O 1
ATOM 7012 N N . GLU B 1 384 ? 18.375 -1.689 2.201 1 98.44 384 GLU B N 1
ATOM 7013 C CA . GLU B 1 384 ? 18.891 -1.87 0.844 1 98.44 384 GLU B CA 1
ATOM 7014 C C . GLU B 1 384 ? 17.891 -2.646 -0.014 1 98.44 384 GLU B C 1
ATOM 7016 O O . GLU B 1 384 ? 17.609 -3.814 0.261 1 98.44 384 GLU B O 1
ATOM 7021 N N . VAL B 1 385 ? 17.328 -1.965 -1.025 1 98.75 385 VAL B N 1
ATOM 7022 C CA . VAL B 1 385 ? 16.344 -2.611 -1.889 1 98.75 385 VAL B CA 1
ATOM 7023 C C . VAL B 1 385 ? 16.922 -2.771 -3.295 1 98.75 385 VAL B C 1
ATOM 7025 O O . VAL B 1 385 ? 17.344 -1.792 -3.914 1 98.75 385 VAL B O 1
ATOM 7028 N N . GLU B 1 386 ? 16.953 -3.967 -3.809 1 98.25 386 GLU B N 1
ATOM 7029 C CA . GLU B 1 386 ? 17.406 -4.18 -5.184 1 98.25 386 GLU B CA 1
ATOM 7030 C C . GLU B 1 386 ? 16.344 -4.938 -5.988 1 98.25 386 GLU B C 1
ATOM 7032 O O . GLU B 1 386 ? 15.641 -5.793 -5.449 1 98.25 386 GLU B O 1
ATOM 7037 N N . LEU B 1 387 ? 16.25 -4.605 -7.195 1 98.5 387 LEU B N 1
ATOM 7038 C CA . LEU B 1 387 ? 15.312 -5.18 -8.156 1 98.5 387 LEU B CA 1
ATOM 7039 C C . LEU B 1 387 ? 16.047 -5.727 -9.375 1 98.5 387 LEU B C 1
ATOM 7041 O O . LEU B 1 387 ? 16.812 -5.004 -10.016 1 98.5 387 LEU B O 1
ATOM 7045 N N . PHE B 1 388 ? 15.906 -7.016 -9.633 1 98.31 388 PHE B N 1
ATOM 7046 C CA . PHE B 1 388 ? 16.438 -7.641 -10.844 1 98.31 388 PHE B CA 1
ATOM 7047 C C . PHE B 1 388 ? 15.344 -7.766 -11.906 1 98.31 388 PHE B C 1
ATOM 7049 O O . PHE B 1 388 ? 14.312 -8.406 -11.672 1 98.31 388 PHE B O 1
ATOM 7056 N N . VAL B 1 389 ? 15.562 -7.129 -13.031 1 96.38 389 VAL B N 1
ATOM 7057 C CA . VAL B 1 389 ? 14.664 -7.211 -14.18 1 96.38 389 VAL B CA 1
ATOM 7058 C C . VAL B 1 389 ? 15.461 -7.523 -15.445 1 96.38 389 VAL B C 1
ATOM 7060 O O . VAL B 1 389 ? 16.688 -7.566 -15.414 1 96.38 389 VAL B O 1
ATOM 7063 N N . GLY B 1 390 ? 14.758 -7.82 -16.531 1 93.81 390 GLY B N 1
ATOM 7064 C CA . GLY B 1 390 ? 15.43 -8.023 -17.812 1 93.81 390 GLY B CA 1
ATOM 7065 C C . GLY B 1 390 ? 15.656 -6.73 -18.562 1 93.81 390 GLY B C 1
ATOM 7066 O O . GLY B 1 390 ? 14.891 -5.777 -18.438 1 93.81 390 GLY B O 1
ATOM 7067 N N . THR B 1 391 ? 16.703 -6.695 -19.312 1 88.5 391 THR B N 1
ATOM 7068 C CA . THR B 1 391 ? 16.922 -5.555 -20.203 1 88.5 391 THR B CA 1
ATOM 7069 C C . THR B 1 391 ? 15.867 -5.516 -21.297 1 88.5 391 THR B C 1
ATOM 7071 O O . THR B 1 391 ? 15.359 -4.445 -21.641 1 88.5 391 THR B O 1
ATOM 7074 N N . GLU B 1 392 ? 15.633 -6.68 -21.844 1 79.69 392 GLU B N 1
ATOM 7075 C CA . GLU B 1 392 ? 14.594 -6.824 -22.859 1 79.69 392 GLU B CA 1
ATOM 7076 C C . GLU B 1 392 ? 13.523 -7.82 -22.422 1 79.69 392 GLU B C 1
ATOM 7078 O O . GLU B 1 392 ? 13.797 -8.727 -21.641 1 79.69 392 GLU B O 1
ATOM 7083 N N . SER B 1 393 ? 12.273 -7.352 -22.797 1 74.88 393 SER B N 1
ATOM 7084 C CA . SER B 1 393 ? 11.164 -8.273 -22.547 1 74.88 393 SER B CA 1
ATOM 7085 C C . SER B 1 393 ? 10.547 -8.758 -23.859 1 74.88 393 SER B C 1
ATOM 7087 O O . SER B 1 393 ? 10.773 -8.164 -24.906 1 74.88 393 SER B O 1
ATOM 7089 N N . ASP B 1 394 ? 9.945 -9.836 -23.766 1 74.31 394 ASP B N 1
ATOM 7090 C CA . ASP B 1 394 ? 9.266 -10.414 -24.922 1 74.31 394 ASP B CA 1
ATOM 7091 C C . ASP B 1 394 ? 7.969 -9.664 -25.219 1 74.31 394 ASP B C 1
ATOM 7093 O O . ASP B 1 394 ? 7.395 -9.828 -26.297 1 74.31 394 ASP B O 1
ATOM 7097 N N . GLN B 1 395 ? 7.625 -8.836 -24.297 1 79.25 395 GLN B N 1
ATOM 7098 C CA . GLN B 1 395 ? 6.363 -8.117 -24.469 1 79.25 395 GLN B CA 1
ATOM 7099 C C . GLN B 1 395 ? 6.582 -6.609 -24.469 1 79.25 395 GLN B C 1
ATOM 7101 O O . GLN B 1 395 ? 7.008 -6.047 -23.453 1 79.25 395 GLN B O 1
ATOM 7106 N N . PHE B 1 396 ? 6.203 -5.938 -25.5 1 81.88 396 PHE B N 1
ATOM 7107 C CA . PHE B 1 396 ? 6.426 -4.508 -25.688 1 81.88 396 PHE B CA 1
ATOM 7108 C C . PHE B 1 396 ? 5.688 -3.697 -24.641 1 81.88 396 PHE B C 1
ATOM 7110 O O . PHE B 1 396 ? 6.289 -2.867 -23.953 1 81.88 396 PHE B O 1
ATOM 7117 N N . ILE B 1 397 ? 4.438 -3.971 -24.453 1 82.75 397 ILE B N 1
ATOM 7118 C CA . ILE B 1 397 ? 3.602 -3.197 -23.547 1 82.75 397 ILE B CA 1
ATOM 7119 C C . ILE B 1 397 ? 4.094 -3.381 -22.109 1 82.75 397 ILE B C 1
ATOM 7121 O O . ILE B 1 397 ? 4.219 -2.41 -21.359 1 82.75 397 ILE B O 1
ATOM 7125 N N . VAL B 1 398 ? 4.441 -4.566 -21.797 1 85.25 398 VAL B N 1
ATOM 7126 C CA . VAL B 1 398 ? 4.855 -4.879 -20.438 1 85.25 398 VAL B CA 1
ATOM 7127 C C . VAL B 1 398 ? 6.207 -4.23 -20.141 1 85.25 398 VAL B C 1
ATOM 7129 O O . VAL B 1 398 ? 6.422 -3.691 -19.047 1 85.25 398 VAL B O 1
ATOM 7132 N N . ASN B 1 399 ? 7.023 -4.262 -21.141 1 87.25 399 ASN B N 1
ATOM 7133 C CA . ASN B 1 399 ? 8.344 -3.658 -20.969 1 87.25 399 ASN B CA 1
ATOM 7134 C C . ASN B 1 399 ? 8.242 -2.156 -20.719 1 87.25 399 ASN B C 1
ATOM 7136 O O . ASN B 1 399 ? 8.898 -1.624 -19.812 1 87.25 399 ASN B O 1
ATOM 7140 N N . HIS B 1 400 ? 7.508 -1.557 -21.484 1 87.81 400 HIS B N 1
ATOM 7141 C CA . HIS B 1 400 ? 7.367 -0.111 -21.344 1 87.81 400 HIS B CA 1
ATOM 7142 C C . HIS B 1 400 ? 6.613 0.253 -20.078 1 87.81 400 HIS B C 1
ATOM 7144 O O . HIS B 1 400 ? 6.918 1.263 -19.438 1 87.81 400 HIS B O 1
ATOM 7150 N N . ALA B 1 401 ? 5.664 -0.532 -19.766 1 87.12 401 ALA B N 1
ATOM 7151 C CA . ALA B 1 401 ? 4.957 -0.298 -18.516 1 87.12 401 ALA B CA 1
ATOM 7152 C C . ALA B 1 401 ? 5.902 -0.398 -17.328 1 87.12 401 ALA B C 1
ATOM 7154 O O . ALA B 1 401 ? 5.859 0.437 -16.406 1 87.12 401 ALA B O 1
ATOM 7155 N N . GLN B 1 402 ? 6.676 -1.39 -17.344 1 91.88 402 GLN B N 1
ATOM 7156 C CA . GLN B 1 402 ? 7.672 -1.59 -16.297 1 91.88 402 GLN B CA 1
ATOM 7157 C C . GLN B 1 402 ? 8.602 -0.385 -16.172 1 91.88 402 GLN B C 1
ATOM 7159 O O . GLN B 1 402 ? 8.867 0.098 -15.078 1 91.88 402 GLN B O 1
ATOM 7164 N N . ARG B 1 403 ? 9.047 0.09 -17.266 1 91 403 ARG B N 1
ATOM 7165 C CA . ARG B 1 403 ? 9.992 1.202 -17.328 1 91 403 ARG B CA 1
ATOM 7166 C C . ARG B 1 403 ? 9.383 2.467 -16.719 1 91 403 ARG B C 1
ATOM 7168 O O . ARG B 1 403 ? 10.109 3.318 -16.203 1 91 403 ARG B O 1
ATOM 7175 N N . SER B 1 404 ? 8.141 2.576 -16.797 1 89.38 404 SER B N 1
ATOM 7176 C CA . SER B 1 404 ? 7.461 3.771 -16.297 1 89.38 404 SER B CA 1
ATOM 7177 C C . SER B 1 404 ? 7.633 3.926 -14.797 1 89.38 404 SER B C 1
ATOM 7179 O O . SER B 1 404 ? 7.426 5.012 -14.25 1 89.38 404 SER B O 1
ATOM 7181 N N . TYR B 1 405 ? 8.078 2.951 -14.117 1 91.62 405 TYR B N 1
ATOM 7182 C CA . TYR B 1 405 ? 8.195 3 -12.664 1 91.62 405 TYR B CA 1
ATOM 7183 C C . TYR B 1 405 ? 9.648 3.207 -12.25 1 91.62 405 TYR B C 1
ATOM 7185 O O . TYR B 1 405 ? 9.938 3.412 -11.062 1 91.62 405 TYR B O 1
ATOM 7193 N N . TYR B 1 406 ? 10.586 3.125 -13.18 1 93.81 406 TYR B N 1
ATOM 7194 C CA . TYR B 1 406 ? 12.016 3.186 -12.859 1 93.81 406 TYR B CA 1
ATOM 7195 C C . TYR B 1 406 ? 12.367 4.508 -12.195 1 93.81 406 TYR B C 1
ATOM 7197 O O . TYR B 1 406 ? 13.133 4.535 -11.227 1 93.81 406 TYR B O 1
ATOM 7205 N N . GLY B 1 407 ? 11.867 5.562 -12.711 1 92.25 407 GLY B N 1
ATOM 7206 C CA . GLY B 1 407 ? 12.172 6.863 -12.141 1 92.25 407 GLY B CA 1
ATOM 7207 C C . GLY B 1 407 ? 11.859 6.953 -10.656 1 92.25 407 GLY B C 1
ATOM 7208 O O . GLY B 1 407 ? 12.688 7.391 -9.867 1 92.25 407 GLY B O 1
ATOM 7209 N N . THR B 1 408 ? 10.656 6.562 -10.297 1 91.56 408 THR B N 1
ATOM 7210 C CA . THR B 1 408 ? 10.195 6.605 -8.914 1 91.56 408 THR B CA 1
ATOM 7211 C C . THR B 1 408 ? 11.047 5.699 -8.023 1 91.56 408 THR B C 1
ATOM 7213 O O . THR B 1 408 ? 11.414 6.078 -6.91 1 91.56 408 THR B O 1
ATOM 7216 N N . LEU B 1 409 ? 11.359 4.562 -8.516 1 96.44 409 LEU B N 1
ATOM 7217 C CA . LEU B 1 409 ? 12.156 3.605 -7.762 1 96.44 409 LEU B CA 1
ATOM 7218 C C . LEU B 1 409 ? 13.578 4.125 -7.555 1 96.44 409 LEU B C 1
ATOM 7220 O O . LEU B 1 409 ? 14.094 4.094 -6.438 1 96.44 409 LEU B O 1
ATOM 7224 N N . LEU B 1 410 ? 14.156 4.613 -8.617 1 96.5 410 LEU B N 1
ATOM 7225 C CA . LEU B 1 410 ? 15.523 5.121 -8.555 1 96.5 410 LEU B CA 1
ATOM 7226 C C . LEU B 1 410 ? 15.609 6.336 -7.633 1 96.5 410 LEU B C 1
ATOM 7228 O O . LEU B 1 410 ? 16.562 6.473 -6.863 1 96.5 410 LEU B O 1
ATOM 7232 N N . ALA B 1 411 ? 14.633 7.164 -7.695 1 93 411 ALA B N 1
ATOM 7233 C CA . ALA B 1 411 ? 14.609 8.367 -6.863 1 93 411 ALA B CA 1
ATOM 7234 C C . ALA B 1 411 ? 14.562 8.008 -5.383 1 93 411 ALA B C 1
ATOM 7236 O O . ALA B 1 411 ? 15.117 8.727 -4.547 1 93 411 ALA B O 1
ATOM 7237 N N . ALA B 1 412 ? 13.969 6.922 -5.051 1 95.44 412 ALA B N 1
ATOM 7238 C CA . ALA B 1 412 ? 13.844 6.492 -3.662 1 95.44 412 ALA B CA 1
ATOM 7239 C C . ALA B 1 412 ? 15.109 5.785 -3.191 1 95.44 412 ALA B C 1
ATOM 7241 O O . ALA B 1 412 ? 15.289 5.551 -1.993 1 95.44 412 ALA B O 1
ATOM 7242 N N . GLY B 1 413 ? 15.93 5.375 -4.109 1 96.81 413 GLY B N 1
ATOM 7243 C CA . GLY B 1 413 ? 17.188 4.723 -3.754 1 96.81 413 GLY B CA 1
ATOM 7244 C C . GLY B 1 413 ? 17.172 3.234 -4.047 1 96.81 413 GLY B C 1
ATOM 7245 O O . GLY B 1 413 ? 18.094 2.514 -3.633 1 96.81 413 GLY B O 1
ATOM 7246 N N . VAL B 1 414 ? 16.203 2.777 -4.723 1 98.31 414 VAL B N 1
ATOM 7247 C CA . VAL B 1 414 ? 16.172 1.375 -5.125 1 98.31 414 VAL B CA 1
ATOM 7248 C C . VAL B 1 414 ? 17.219 1.125 -6.207 1 98.31 414 VAL B C 1
ATOM 7250 O O . VAL B 1 414 ? 17.359 1.911 -7.145 1 98.31 414 VAL B O 1
ATOM 7253 N N . ARG B 1 415 ? 17.969 0.073 -6.043 1 98.56 415 ARG B N 1
ATOM 7254 C CA . ARG B 1 415 ? 18.938 -0.304 -7.062 1 98.56 415 ARG B CA 1
ATOM 7255 C C . ARG B 1 415 ? 18.328 -1.259 -8.078 1 98.56 415 ARG B C 1
ATOM 7257 O O . ARG B 1 415 ? 17.766 -2.293 -7.707 1 98.56 415 ARG B O 1
ATOM 7264 N N . ILE B 1 416 ? 18.422 -0.924 -9.32 1 98.25 416 ILE B N 1
ATOM 7265 C CA . ILE B 1 416 ? 17.812 -1.729 -10.375 1 98.25 416 ILE B CA 1
ATOM 7266 C C . ILE B 1 416 ? 18.906 -2.391 -11.211 1 98.25 416 ILE B C 1
ATOM 7268 O O . ILE B 1 416 ? 19.766 -1.708 -11.781 1 98.25 416 ILE B O 1
ATOM 7272 N N . TYR B 1 417 ? 18.922 -3.686 -11.266 1 98.31 417 TYR B N 1
ATOM 7273 C CA . TYR B 1 417 ? 19.859 -4.48 -12.062 1 98.31 417 TYR B CA 1
ATOM 7274 C C . TYR B 1 417 ? 19.156 -5.078 -13.273 1 98.31 417 TYR B C 1
ATOM 7276 O O . TYR B 1 417 ? 18.094 -5.703 -13.141 1 98.31 417 TYR B O 1
ATOM 7284 N N . ARG B 1 418 ? 19.75 -4.906 -14.461 1 96.75 418 ARG B N 1
ATOM 7285 C CA . ARG B 1 418 ? 19.172 -5.387 -15.711 1 96.75 418 ARG B CA 1
ATOM 7286 C C . ARG B 1 418 ? 19.953 -6.574 -16.266 1 96.75 418 ARG B C 1
ATOM 7288 O O . ARG B 1 418 ? 21.094 -6.422 -16.703 1 96.75 418 ARG B O 1
ATOM 7295 N N . TYR B 1 419 ? 19.312 -7.746 -16.172 1 96.56 419 TYR B N 1
ATOM 7296 C CA . TYR B 1 419 ? 19.891 -8.969 -16.719 1 96.56 419 TYR B CA 1
ATOM 7297 C C . TYR B 1 419 ? 20.109 -8.859 -18.234 1 96.56 419 TYR B C 1
ATOM 7299 O O . TYR B 1 419 ? 19.234 -8.336 -18.938 1 96.56 419 TYR B O 1
ATOM 7307 N N . PRO B 1 420 ? 21.125 -9.336 -18.734 1 94.5 420 PRO B N 1
ATOM 7308 C CA . PRO B 1 420 ? 21.5 -9.016 -20.109 1 94.5 420 PRO B CA 1
ATOM 7309 C C . PRO B 1 420 ? 20.625 -9.727 -21.141 1 94.5 420 PRO B C 1
ATOM 7311 O O . PRO B 1 420 ? 20.266 -10.883 -20.953 1 94.5 420 PRO B O 1
ATOM 7314 N N . ALA B 1 421 ? 20.312 -9.016 -22.203 1 91.31 421 ALA B N 1
ATOM 7315 C CA . ALA B 1 421 ? 19.688 -9.57 -23.391 1 91.31 421 ALA B CA 1
ATOM 7316 C C . ALA B 1 421 ? 20.672 -10.422 -24.188 1 91.31 421 ALA B C 1
ATOM 7318 O O . ALA B 1 421 ? 21.891 -10.203 -24.109 1 91.31 421 ALA B O 1
ATOM 7319 N N . PRO B 1 422 ? 20.25 -11.516 -24.875 1 93 422 PRO B N 1
ATOM 7320 C CA . PRO B 1 422 ? 18.844 -11.75 -25.266 1 93 422 PRO B CA 1
ATOM 7321 C C . PRO B 1 422 ? 18.109 -12.672 -24.297 1 93 422 PRO B C 1
ATOM 7323 O O . PRO B 1 422 ? 16.922 -12.953 -24.484 1 93 422 PRO B O 1
ATOM 7326 N N . THR B 1 423 ? 18.812 -13.133 -23.281 1 93.06 423 THR B N 1
ATOM 7327 C CA . THR B 1 423 ? 18.172 -14.016 -22.312 1 93.06 423 THR B CA 1
ATOM 7328 C C . THR B 1 423 ? 17.109 -13.266 -21.516 1 93.06 423 THR B C 1
ATOM 7330 O O . THR B 1 423 ? 17.344 -12.156 -21.047 1 93.06 423 THR B O 1
ATOM 7333 N N . VAL B 1 424 ? 15.945 -13.852 -21.453 1 92.5 424 VAL B N 1
ATOM 7334 C CA . VAL B 1 424 ? 14.852 -13.273 -20.688 1 92.5 424 VAL B CA 1
ATOM 7335 C C . VAL B 1 424 ? 14.883 -13.812 -19.25 1 92.5 424 VAL B C 1
ATOM 7337 O O . VAL B 1 424 ? 14.719 -15.016 -19.031 1 92.5 424 VAL B O 1
ATOM 7340 N N . LEU B 1 425 ? 15.18 -12.93 -18.359 1 94.81 425 LEU B N 1
ATOM 7341 C CA . LEU B 1 425 ? 15.086 -13.328 -16.953 1 94.81 425 LEU B CA 1
ATOM 7342 C C . LEU B 1 425 ? 13.656 -13.68 -16.578 1 94.81 425 LEU B C 1
ATOM 7344 O O . LEU B 1 425 ? 12.758 -12.836 -16.656 1 94.81 425 LEU B O 1
ATOM 7348 N N . HIS B 1 426 ? 13.422 -14.914 -16.172 1 96.25 426 HIS B N 1
ATOM 7349 C CA . HIS B 1 426 ? 12.055 -15.375 -15.977 1 96.25 426 HIS B CA 1
ATOM 7350 C C . HIS B 1 426 ? 11.859 -15.945 -14.57 1 96.25 426 HIS B C 1
ATOM 7352 O O . HIS B 1 426 ? 10.781 -16.453 -14.242 1 96.25 426 HIS B O 1
ATOM 7358 N N . ALA B 1 427 ? 12.922 -15.859 -13.758 1 97.75 427 ALA B N 1
ATOM 7359 C CA . ALA B 1 427 ? 12.828 -16.297 -12.367 1 97.75 427 ALA B CA 1
ATOM 7360 C C . ALA B 1 427 ? 11.938 -15.375 -11.555 1 97.75 427 ALA B C 1
ATOM 7362 O O . ALA B 1 427 ? 11.875 -14.172 -11.82 1 97.75 427 ALA B O 1
ATOM 7363 N N . LYS B 1 428 ? 11.234 -15.898 -10.594 1 98.12 428 LYS B N 1
ATOM 7364 C CA . LYS B 1 428 ? 10.398 -15.141 -9.664 1 98.12 428 LYS B CA 1
ATOM 7365 C C . LYS B 1 428 ? 10.711 -15.5 -8.219 1 98.12 428 LYS B C 1
ATOM 7367 O O . LYS B 1 428 ? 10.297 -16.562 -7.73 1 98.12 428 LYS B O 1
ATOM 7372 N N . TYR B 1 429 ? 11.367 -14.625 -7.531 1 98.62 429 TYR B N 1
ATOM 7373 C CA . TYR B 1 429 ? 11.625 -14.883 -6.117 1 98.62 429 TYR B CA 1
ATOM 7374 C C . TYR B 1 429 ? 12.031 -13.609 -5.395 1 98.62 429 TYR B C 1
ATOM 7376 O O . TYR B 1 429 ? 12.25 -12.57 -6.023 1 98.62 429 TYR B O 1
ATOM 7384 N N . MET B 1 430 ? 12.023 -13.656 -4.117 1 98.75 430 MET B N 1
ATOM 7385 C CA . MET B 1 430 ? 12.359 -12.547 -3.232 1 98.75 430 MET B CA 1
ATOM 7386 C C . MET B 1 430 ? 13.102 -13.039 -1.995 1 98.75 430 MET B C 1
ATOM 7388 O O . MET B 1 430 ? 12.781 -14.102 -1.462 1 98.75 430 MET B O 1
ATOM 7392 N N . THR B 1 431 ? 14.102 -12.32 -1.606 1 98.69 431 THR B N 1
ATOM 7393 C CA . THR B 1 431 ? 14.789 -12.578 -0.343 1 98.69 431 THR B CA 1
ATOM 7394 C C . THR B 1 431 ? 14.703 -11.359 0.574 1 98.69 431 THR B C 1
ATOM 7396 O O . THR B 1 431 ? 14.758 -10.227 0.107 1 98.69 431 THR B O 1
ATOM 7399 N N . VAL B 1 432 ? 14.445 -11.562 1.778 1 98.44 432 VAL B N 1
ATOM 7400 C CA . VAL B 1 432 ? 14.336 -10.5 2.773 1 98.44 432 VAL B CA 1
ATOM 7401 C C . VAL B 1 432 ? 15.32 -10.766 3.916 1 98.44 432 VAL B C 1
ATOM 7403 O O . VAL B 1 432 ? 15.188 -11.758 4.629 1 98.44 432 VAL B O 1
ATOM 7406 N N . ASP B 1 433 ? 16.234 -9.836 4.047 1 96 433 ASP B N 1
ATOM 7407 C CA . ASP B 1 433 ? 17.266 -9.914 5.078 1 96 433 ASP B CA 1
ATOM 7408 C C . ASP B 1 433 ? 18 -11.258 5.027 1 96 433 ASP B C 1
ATOM 7410 O O . ASP B 1 433 ? 18.234 -11.797 3.949 1 96 433 ASP B O 1
ATOM 7414 N N . ASP B 1 434 ? 18.438 -11.883 5.836 1 94.25 434 ASP B N 1
ATOM 7415 C CA . ASP B 1 434 ? 19.016 -13.211 5.969 1 94.25 434 ASP B CA 1
ATOM 7416 C C . ASP B 1 434 ? 18.078 -14.148 6.734 1 94.25 434 ASP B C 1
ATOM 7418 O O . ASP B 1 434 ? 18.516 -14.875 7.629 1 94.25 434 ASP B O 1
ATOM 7422 N N . GLU B 1 435 ? 16.797 -13.875 6.289 1 94.88 435 GLU B N 1
ATOM 7423 C CA . GLU B 1 435 ? 15.82 -14.609 7.086 1 94.88 435 GLU B CA 1
ATOM 7424 C C . GLU B 1 435 ? 14.828 -15.352 6.195 1 94.88 435 GLU B C 1
ATOM 7426 O O . GLU B 1 435 ? 14.477 -16.5 6.473 1 94.88 435 GLU B O 1
ATOM 7431 N N . VAL B 1 436 ? 14.352 -14.703 5.137 1 98.19 436 VAL B N 1
ATOM 7432 C CA . VAL B 1 436 ? 13.195 -15.242 4.43 1 98.19 436 VAL B CA 1
ATOM 7433 C C . VAL B 1 436 ? 13.516 -15.367 2.939 1 98.19 436 VAL B C 1
ATOM 7435 O O . VAL B 1 436 ? 14.156 -14.492 2.359 1 98.19 436 VAL B O 1
ATOM 7438 N N . GLY B 1 437 ? 13.133 -16.5 2.342 1 98.62 437 GLY B N 1
ATOM 7439 C CA . GLY B 1 437 ? 13.102 -16.688 0.901 1 98.62 437 GLY B CA 1
ATOM 7440 C C . GLY B 1 437 ? 11.719 -17.047 0.38 1 98.62 437 GLY B C 1
ATOM 7441 O O . GLY B 1 437 ? 10.992 -17.828 1 1 98.62 437 GLY B O 1
ATOM 7442 N N . VAL B 1 438 ? 11.32 -16.375 -0.701 1 98.81 438 VAL B N 1
ATOM 7443 C CA . VAL B 1 438 ? 10.062 -16.688 -1.379 1 98.81 438 VAL B CA 1
ATOM 7444 C C . VAL B 1 438 ? 10.328 -16.969 -2.854 1 98.81 438 VAL B C 1
ATOM 7446 O O . VAL B 1 438 ? 11.039 -16.219 -3.525 1 98.81 438 VAL B O 1
ATOM 7449 N N . ILE B 1 439 ? 9.797 -18.031 -3.367 1 98.88 439 ILE B N 1
ATOM 7450 C CA . ILE B 1 439 ? 10.023 -18.406 -4.758 1 98.88 439 ILE B CA 1
ATOM 7451 C C . ILE B 1 439 ? 8.758 -19.047 -5.332 1 98.88 439 ILE B C 1
ATOM 7453 O O . ILE B 1 439 ? 7.984 -19.672 -4.598 1 98.88 439 ILE B O 1
ATOM 7457 N N . GLY B 1 440 ? 8.492 -18.859 -6.602 1 98.62 440 GLY B N 1
ATOM 7458 C CA . GLY B 1 440 ? 7.34 -19.516 -7.203 1 98.62 440 GLY B CA 1
ATOM 7459 C C . GLY B 1 440 ? 7.043 -19.031 -8.609 1 98.62 440 GLY B C 1
ATOM 7460 O O . GLY B 1 440 ? 7.957 -18.844 -9.414 1 98.62 440 GLY B O 1
ATOM 7461 N N . SER B 1 441 ? 5.758 -18.906 -8.844 1 98.19 441 SER B N 1
ATOM 7462 C CA . SER B 1 441 ? 5.332 -18.656 -10.219 1 98.19 441 SER B CA 1
ATOM 7463 C C . SER B 1 441 ? 4.883 -17.203 -10.398 1 98.19 441 SER B C 1
ATOM 7465 O O . SER B 1 441 ? 4.738 -16.734 -11.523 1 98.19 441 SER B O 1
ATOM 7467 N N . SER B 1 442 ? 4.734 -16.469 -9.375 1 97.12 442 SER B N 1
ATOM 7468 C CA . SER B 1 442 ? 4.07 -15.172 -9.461 1 97.12 442 SER B CA 1
ATOM 7469 C C . SER B 1 442 ? 5.051 -14.078 -9.867 1 97.12 442 SER B C 1
ATOM 7471 O O . SER B 1 442 ? 6.082 -13.883 -9.211 1 97.12 442 SER B O 1
ATOM 7473 N N . ASN B 1 443 ? 4.703 -13.375 -10.953 1 94.75 443 ASN B N 1
ATOM 7474 C CA . ASN B 1 443 ? 5.316 -12.07 -11.188 1 94.75 443 ASN B CA 1
ATOM 7475 C C . ASN B 1 443 ? 4.809 -11.023 -10.203 1 94.75 443 ASN B C 1
ATOM 7477 O O . ASN B 1 443 ? 3.902 -11.297 -9.406 1 94.75 443 ASN B O 1
ATOM 7481 N N . MET B 1 444 ? 5.445 -9.906 -10.18 1 95.06 444 MET B N 1
ATOM 7482 C CA . MET B 1 444 ? 4.934 -8.789 -9.391 1 95.06 444 MET B CA 1
ATOM 7483 C C . MET B 1 444 ? 4.273 -7.746 -10.289 1 95.06 444 MET B C 1
ATOM 7485 O O . MET B 1 444 ? 4.766 -6.625 -10.414 1 95.06 444 MET B O 1
ATOM 7489 N N . ASP B 1 445 ? 3.143 -8.125 -10.805 1 90.12 445 ASP B N 1
ATOM 7490 C CA . ASP B 1 445 ? 2.33 -7.262 -11.656 1 90.12 445 ASP B CA 1
ATOM 7491 C C . ASP B 1 445 ? 0.841 -7.48 -11.398 1 90.12 445 ASP B C 1
ATOM 7493 O O . ASP B 1 445 ? 0.463 -8.352 -10.617 1 90.12 445 ASP B O 1
ATOM 7497 N N . PHE B 1 446 ? 0.031 -6.746 -12.039 1 82.56 446 PHE B N 1
ATOM 7498 C CA . PHE B 1 446 ? -1.405 -6.742 -11.789 1 82.56 446 PHE B CA 1
ATOM 7499 C C . PHE B 1 446 ? -2.027 -8.07 -12.188 1 82.56 446 PHE B C 1
ATOM 7501 O O . PHE B 1 446 ? -2.896 -8.594 -11.484 1 82.56 446 PHE B O 1
ATOM 7508 N N . ARG B 1 447 ? -1.631 -8.609 -13.219 1 84.31 447 ARG B N 1
ATOM 7509 C CA . ARG B 1 447 ? -2.203 -9.859 -13.711 1 84.31 447 ARG B CA 1
ATOM 7510 C C . ARG B 1 447 ? -1.918 -11.008 -12.75 1 84.31 447 ARG B C 1
ATOM 7512 O O . ARG B 1 447 ? -2.812 -11.797 -12.43 1 84.31 447 ARG B O 1
ATOM 7519 N N . SER B 1 448 ? -0.715 -11.094 -12.32 1 91.44 448 SER B N 1
ATOM 7520 C CA . SER B 1 448 ? -0.32 -12.164 -11.414 1 91.44 448 SER B CA 1
ATOM 7521 C C . SER B 1 448 ? -1.025 -12.031 -10.07 1 91.44 448 SER B C 1
ATOM 7523 O O . SER B 1 448 ? -1.32 -13.031 -9.414 1 91.44 448 SER B O 1
ATOM 7525 N N . PHE B 1 449 ? -1.301 -10.844 -9.664 1 88.5 449 PHE B N 1
ATOM 7526 C CA . PHE B 1 449 ? -1.91 -10.633 -8.352 1 88.5 449 PHE B CA 1
ATOM 7527 C C . PHE B 1 449 ? -3.406 -10.914 -8.398 1 88.5 449 PHE B C 1
ATOM 7529 O O . PHE B 1 449 ? -3.984 -11.406 -7.43 1 88.5 449 PHE B O 1
ATOM 7536 N N . ALA B 1 450 ? -4.027 -10.656 -9.586 1 79.56 450 ALA B N 1
ATOM 7537 C CA . ALA B 1 450 ? -5.488 -10.664 -9.562 1 79.56 450 ALA B CA 1
ATOM 7538 C C . ALA B 1 450 ? -6.047 -11.703 -10.531 1 79.56 450 ALA B C 1
ATOM 7540 O O . ALA B 1 450 ? -7.102 -12.289 -10.289 1 79.56 450 ALA B O 1
ATOM 7541 N N . LEU B 1 451 ? -5.344 -11.992 -11.641 1 79.88 451 LEU B N 1
ATOM 7542 C CA . LEU B 1 451 ? -6 -12.719 -12.727 1 79.88 451 LEU B CA 1
ATOM 7543 C C . LEU B 1 451 ? -5.375 -14.094 -12.914 1 79.88 451 LEU B C 1
ATOM 7545 O O . LEU B 1 451 ? -6.016 -15 -13.445 1 79.88 451 LEU B O 1
ATOM 7549 N N . ASN B 1 452 ? -4.16 -14.234 -12.562 1 89.12 452 ASN B N 1
ATOM 7550 C CA . ASN B 1 452 ? -3.471 -15.508 -12.734 1 89.12 452 ASN B CA 1
ATOM 7551 C C . ASN B 1 452 ? -3.488 -16.328 -11.445 1 89.12 452 ASN B C 1
ATOM 7553 O O . ASN B 1 452 ? -3.326 -15.781 -10.352 1 89.12 452 ASN B O 1
ATOM 7557 N N . TYR B 1 453 ? -3.775 -17.625 -11.656 1 91.19 453 TYR B N 1
ATOM 7558 C CA . TYR B 1 453 ? -3.471 -18.531 -10.547 1 91.19 453 TYR B CA 1
ATOM 7559 C C . TYR B 1 453 ? -1.966 -18.688 -10.367 1 91.19 453 TYR B C 1
ATOM 7561 O O . TYR B 1 453 ? -1.25 -18.984 -11.328 1 91.19 453 TYR B O 1
ATOM 7569 N N . GLU B 1 454 ? -1.543 -18.406 -9.219 1 96.19 454 GLU B N 1
ATOM 7570 C CA . GLU B 1 454 ? -0.12 -18.453 -8.898 1 96.19 454 GLU B CA 1
ATOM 7571 C C . GLU B 1 454 ? 0.141 -19.312 -7.668 1 96.19 454 GLU B C 1
ATOM 7573 O O . GLU B 1 454 ? -0.776 -19.594 -6.891 1 96.19 454 GLU B O 1
ATOM 7578 N N . LEU B 1 455 ? 1.329 -19.703 -7.504 1 97.62 455 LEU B N 1
ATOM 7579 C CA . LEU B 1 455 ? 1.757 -20.453 -6.324 1 97.62 455 LEU B CA 1
ATOM 7580 C C . LEU B 1 455 ? 3.152 -20.016 -5.887 1 97.62 455 LEU B C 1
ATOM 7582 O O . LEU B 1 455 ? 4.113 -20.141 -6.648 1 97.62 455 LEU B O 1
ATOM 7586 N N . MET B 1 456 ? 3.236 -19.484 -4.664 1 98.62 456 MET B N 1
ATOM 7587 C CA . MET B 1 456 ? 4.523 -19.094 -4.09 1 98.62 456 MET B CA 1
ATOM 7588 C C . MET B 1 456 ? 4.859 -19.953 -2.875 1 98.62 456 MET B C 1
ATOM 7590 O O . MET B 1 456 ? 3.967 -20.359 -2.131 1 98.62 456 MET B O 1
ATOM 7594 N N . LEU B 1 457 ? 6.125 -20.203 -2.674 1 98.88 457 LEU B N 1
ATOM 7595 C CA . LEU B 1 457 ? 6.652 -20.906 -1.512 1 98.88 457 LEU B CA 1
ATOM 7596 C C . LEU B 1 457 ? 7.488 -19.984 -0.641 1 98.88 457 LEU B C 1
ATOM 7598 O O . LEU B 1 457 ? 8.5 -19.438 -1.094 1 98.88 457 LEU B O 1
ATOM 7602 N N . LEU B 1 458 ? 7 -19.75 0.581 1 98.88 458 LEU B N 1
ATOM 7603 C CA . LEU B 1 458 ? 7.758 -19.016 1.585 1 98.88 458 LEU B CA 1
ATOM 7604 C C . LEU B 1 458 ? 8.555 -19.969 2.475 1 98.88 458 LEU B C 1
ATOM 7606 O O . LEU B 1 458 ? 8.039 -21 2.896 1 98.88 458 LEU B O 1
ATOM 7610 N N . ALA B 1 459 ? 9.828 -19.656 2.742 1 98.75 459 ALA B N 1
ATOM 7611 C CA . ALA B 1 459 ? 10.656 -20.484 3.611 1 98.75 459 ALA B CA 1
ATOM 7612 C C . ALA B 1 459 ? 11.531 -19.625 4.523 1 98.75 459 ALA B C 1
ATOM 7614 O O . ALA B 1 459 ? 11.969 -18.547 4.129 1 98.75 459 ALA B O 1
ATOM 7615 N N . PHE B 1 460 ? 11.805 -20.125 5.703 1 98.56 460 PHE B N 1
ATOM 7616 C CA . PHE B 1 460 ? 12.719 -19.5 6.648 1 98.56 460 PHE B CA 1
ATOM 7617 C C . PHE B 1 460 ? 13.266 -20.516 7.637 1 98.56 460 PHE B C 1
ATOM 7619 O O . PHE B 1 460 ? 12.828 -21.672 7.656 1 98.56 460 PHE B O 1
ATOM 7626 N N . GLY B 1 461 ? 14.266 -20.094 8.391 1 97.38 461 GLY B N 1
ATOM 7627 C CA . GLY B 1 461 ? 14.812 -20.922 9.453 1 97.38 461 GLY B CA 1
ATOM 7628 C C . GLY B 1 461 ? 15.758 -22 8.945 1 97.38 461 GLY B C 1
ATOM 7629 O O . GLY B 1 461 ? 16.438 -22.656 9.734 1 97.38 461 GLY B O 1
ATOM 7630 N N . GLY B 1 462 ? 15.805 -22.203 7.633 1 97.06 462 GLY B N 1
ATOM 7631 C CA . GLY B 1 462 ? 16.688 -23.156 7 1 97.06 462 GLY B CA 1
ATOM 7632 C C . GLY B 1 462 ? 17.656 -22.531 6.008 1 97.06 462 GLY B C 1
ATOM 7633 O O . GLY B 1 462 ? 18.266 -21.5 6.301 1 97.06 462 GLY B O 1
ATOM 7634 N N . ASP B 1 463 ? 17.719 -23.234 4.824 1 97.38 463 ASP B N 1
ATOM 7635 C CA . ASP B 1 463 ? 18.812 -22.812 3.953 1 97.38 463 ASP B CA 1
ATOM 7636 C C . ASP B 1 463 ? 18.281 -22.328 2.605 1 97.38 463 ASP B C 1
ATOM 7638 O O . ASP B 1 463 ? 19.062 -21.953 1.729 1 97.38 463 ASP B O 1
ATOM 7642 N N . LEU B 1 464 ? 17 -22.297 2.393 1 98.06 464 LEU B N 1
ATOM 7643 C CA . LEU B 1 464 ? 16.516 -21.844 1.099 1 98.06 464 LEU B CA 1
ATOM 7644 C C . LEU B 1 464 ? 16.891 -20.391 0.855 1 98.06 464 LEU B C 1
ATOM 7646 O O . LEU B 1 464 ? 17.266 -20.016 -0.26 1 98.06 464 LEU B O 1
ATOM 7650 N N . ASP B 1 465 ? 16.719 -19.562 1.863 1 97.19 465 ASP B N 1
ATOM 7651 C CA . ASP B 1 465 ? 17.062 -18.156 1.711 1 97.19 465 ASP B CA 1
ATOM 7652 C C . ASP B 1 465 ? 18.531 -17.984 1.335 1 97.19 465 ASP B C 1
ATOM 7654 O O . ASP B 1 465 ? 18.875 -17.109 0.536 1 97.19 465 ASP B O 1
ATOM 7658 N N . ASP B 1 466 ? 19.406 -18.828 1.87 1 97.19 466 ASP B N 1
ATOM 7659 C CA . ASP B 1 466 ? 20.828 -18.797 1.521 1 97.19 466 ASP B CA 1
ATOM 7660 C C . ASP B 1 466 ? 21.031 -19.125 0.042 1 97.19 466 ASP B C 1
ATOM 7662 O O . ASP B 1 466 ? 21.828 -18.453 -0.636 1 97.19 466 ASP B O 1
ATOM 7666 N N . LEU B 1 467 ? 20.391 -20.141 -0.342 1 97.81 467 LEU B N 1
ATOM 7667 C CA . LEU B 1 467 ? 20.516 -20.578 -1.731 1 97.81 467 LEU B CA 1
ATOM 7668 C C . LEU B 1 467 ? 20.031 -19.484 -2.682 1 97.81 467 LEU B C 1
ATOM 7670 O O . LEU B 1 467 ? 20.688 -19.219 -3.699 1 97.81 467 LEU B O 1
ATOM 7674 N N . LEU B 1 468 ? 18.938 -18.828 -2.371 1 98.5 468 LEU B N 1
ATOM 7675 C CA . LEU B 1 468 ? 18.406 -17.766 -3.219 1 98.5 468 LEU B CA 1
ATOM 7676 C C . LEU B 1 468 ? 19.312 -16.547 -3.203 1 98.5 468 LEU B C 1
ATOM 7678 O O . LEU B 1 468 ? 19.469 -15.867 -4.223 1 98.5 468 LEU B O 1
ATOM 7682 N N . ARG B 1 469 ? 19.875 -16.219 -2.094 1 98 469 ARG B N 1
ATOM 7683 C CA . ARG B 1 469 ? 20.797 -15.094 -2.006 1 98 469 ARG B CA 1
ATOM 7684 C C . ARG B 1 469 ? 22.047 -15.344 -2.836 1 98 469 ARG B C 1
ATOM 7686 O O . ARG B 1 469 ? 22.625 -14.414 -3.404 1 98 469 ARG B O 1
ATOM 7693 N N . ARG B 1 470 ? 22.5 -16.609 -2.842 1 97.56 470 ARG B N 1
ATOM 7694 C CA . ARG B 1 470 ? 23.594 -16.938 -3.738 1 97.56 470 ARG B CA 1
ATOM 7695 C C . ARG B 1 470 ? 23.219 -16.672 -5.191 1 97.56 470 ARG B C 1
ATOM 7697 O O . ARG B 1 470 ? 24.047 -16.203 -5.977 1 97.56 470 ARG B O 1
ATOM 7704 N N . ASN B 1 471 ? 22.016 -17.016 -5.504 1 97.75 471 ASN B N 1
ATOM 7705 C CA . ASN B 1 471 ? 21.531 -16.719 -6.852 1 97.75 471 ASN B CA 1
ATOM 7706 C C . ASN B 1 471 ? 21.469 -15.219 -7.105 1 97.75 471 ASN B C 1
ATOM 7708 O O . ASN B 1 471 ? 21.719 -14.766 -8.219 1 97.75 471 ASN B O 1
ATOM 7712 N N . ASP B 1 472 ? 21.109 -14.422 -6.078 1 97.44 472 ASP B N 1
ATOM 7713 C CA . ASP B 1 472 ? 21.156 -12.969 -6.191 1 97.44 472 ASP B CA 1
ATOM 7714 C C . ASP B 1 472 ? 22.562 -12.516 -6.617 1 97.44 472 ASP B C 1
ATOM 7716 O O . ASP B 1 472 ? 22.688 -11.648 -7.484 1 97.44 472 ASP B O 1
ATOM 7720 N N . ALA B 1 473 ? 23.516 -13.055 -5.953 1 97.88 473 ALA B N 1
ATOM 7721 C CA . ALA B 1 473 ? 24.891 -12.695 -6.246 1 97.88 473 ALA B CA 1
ATOM 7722 C C . ALA B 1 473 ? 25.25 -13.031 -7.691 1 97.88 473 ALA B C 1
ATOM 7724 O O . ALA B 1 473 ? 25.938 -12.258 -8.367 1 97.88 473 ALA B O 1
ATOM 7725 N N . ASP B 1 474 ? 24.812 -14.172 -8.148 1 97.5 474 ASP B N 1
ATOM 7726 C CA . ASP B 1 474 ? 25.062 -14.578 -9.523 1 97.5 474 ASP B CA 1
ATOM 7727 C C . ASP B 1 474 ? 24.422 -13.602 -10.508 1 97.5 474 ASP B C 1
ATOM 7729 O O . ASP B 1 474 ? 25.047 -13.203 -11.492 1 97.5 474 ASP B O 1
ATOM 7733 N N . TYR B 1 475 ? 23.141 -13.273 -10.273 1 97.75 475 TYR B N 1
ATOM 7734 C CA . TYR B 1 475 ? 22.438 -12.336 -11.141 1 97.75 475 TYR B CA 1
ATOM 7735 C C . TYR B 1 475 ? 23.109 -10.969 -11.125 1 97.75 475 TYR B C 1
ATOM 7737 O O . TYR B 1 475 ? 23.25 -10.328 -12.172 1 97.75 475 TYR B O 1
ATOM 7745 N N . ARG B 1 476 ? 23.516 -10.508 -9.984 1 97.69 476 ARG B N 1
ATOM 7746 C CA . ARG B 1 476 ? 24.172 -9.211 -9.852 1 97.69 476 ARG B CA 1
ATOM 7747 C C . ARG B 1 476 ? 25.469 -9.172 -10.656 1 97.69 476 ARG B C 1
ATOM 7749 O O . ARG B 1 476 ? 25.797 -8.156 -11.281 1 97.69 476 ARG B O 1
ATOM 7756 N N . ALA B 1 477 ? 26.188 -10.273 -10.633 1 97.88 477 ALA B N 1
ATOM 7757 C CA . ALA B 1 477 ? 27.5 -10.359 -11.266 1 97.88 477 ALA B CA 1
ATOM 7758 C C . ALA B 1 477 ? 27.391 -10.195 -12.781 1 97.88 477 ALA B C 1
ATOM 7760 O O . ALA B 1 477 ? 28.297 -9.688 -13.43 1 97.88 477 ALA B O 1
ATOM 7761 N N . VAL B 1 478 ? 26.328 -10.57 -13.375 1 97.31 478 VAL B N 1
ATOM 7762 C CA . VAL B 1 478 ? 26.234 -10.57 -14.828 1 97.31 478 VAL B CA 1
ATOM 7763 C C . VAL B 1 478 ? 25.359 -9.406 -15.289 1 97.31 478 VAL B C 1
ATOM 7765 O O . VAL B 1 478 ? 25.344 -9.055 -16.469 1 97.31 478 VAL B O 1
ATOM 7768 N N . SER B 1 479 ? 24.625 -8.773 -14.359 1 97.69 479 SER B N 1
ATOM 7769 C CA . SER B 1 479 ? 23.688 -7.715 -14.711 1 97.69 479 SER B CA 1
ATOM 7770 C C . SER B 1 479 ? 24.359 -6.352 -14.727 1 97.69 479 SER B C 1
ATOM 7772 O O . SER B 1 479 ? 25.453 -6.188 -14.172 1 97.69 479 SER B O 1
ATOM 7774 N N . THR B 1 480 ? 23.766 -5.379 -15.398 1 97.44 480 THR B N 1
ATOM 7775 C CA . THR B 1 480 ? 24.188 -3.984 -15.352 1 97.44 480 THR B CA 1
ATOM 7776 C C . THR B 1 480 ? 23.25 -3.166 -14.477 1 97.44 480 THR B C 1
ATOM 7778 O O . THR B 1 480 ? 22.031 -3.301 -14.562 1 97.44 480 THR B O 1
ATOM 7781 N N . GLU B 1 481 ? 23.781 -2.35 -13.648 1 97.62 481 GLU B N 1
ATOM 7782 C CA . GLU B 1 481 ? 22.984 -1.503 -12.781 1 97.62 481 GLU B CA 1
ATOM 7783 C C . GLU B 1 481 ? 22.516 -0.242 -13.5 1 97.62 481 GLU B C 1
ATOM 7785 O O . GLU B 1 481 ? 23.328 0.447 -14.133 1 97.62 481 GLU B O 1
ATOM 7790 N N . LEU B 1 482 ? 21.234 0.033 -13.523 1 96.88 482 LEU B N 1
ATOM 7791 C CA . LEU B 1 482 ? 20.672 1.26 -14.078 1 96.88 482 LEU B CA 1
ATOM 7792 C C . LEU B 1 482 ? 20.828 2.42 -13.102 1 96.88 482 LEU B C 1
ATOM 7794 O O . LEU B 1 482 ? 20.344 2.354 -11.969 1 96.88 482 LEU B O 1
ATOM 7798 N N . THR B 1 483 ? 21.438 3.508 -13.539 1 95.31 483 THR B N 1
ATOM 7799 C CA . THR B 1 483 ? 21.641 4.652 -12.656 1 95.31 483 THR B CA 1
ATOM 7800 C C . THR B 1 483 ? 20.578 5.711 -12.891 1 95.31 483 THR B C 1
ATOM 7802 O O . THR B 1 483 ? 19.953 5.754 -13.953 1 95.31 483 THR B O 1
ATOM 7805 N N . ALA B 1 484 ? 20.406 6.484 -11.836 1 92.81 484 ALA B N 1
ATOM 7806 C CA . ALA B 1 484 ? 19.469 7.598 -11.938 1 92.81 484 ALA B CA 1
ATOM 7807 C C . ALA B 1 484 ? 19.859 8.555 -13.062 1 92.81 484 ALA B C 1
ATOM 7809 O O . ALA B 1 484 ? 19.016 9.109 -13.75 1 92.81 484 ALA B O 1
ATOM 7810 N N . GLN B 1 485 ? 21.125 8.781 -13.266 1 93 485 GLN B N 1
ATOM 7811 C CA . GLN B 1 485 ? 21.625 9.664 -14.312 1 93 485 GLN B CA 1
ATOM 7812 C C . GLN B 1 485 ? 21.312 9.117 -15.703 1 93 485 GLN B C 1
ATOM 7814 O O . GLN B 1 485 ? 20.891 9.867 -16.578 1 93 485 GLN B O 1
ATOM 7819 N N . GLU B 1 486 ? 21.531 7.836 -15.828 1 93.62 486 GLU B N 1
ATOM 7820 C CA . GLU B 1 486 ? 21.203 7.199 -17.094 1 93.62 486 GLU B CA 1
ATOM 7821 C C . GLU B 1 486 ? 19.719 7.312 -17.406 1 93.62 486 GLU B C 1
ATOM 7823 O O . GLU B 1 486 ? 19.328 7.59 -18.531 1 93.62 486 GLU B O 1
ATOM 7828 N N . TRP B 1 487 ? 18.938 7.133 -16.406 1 92.25 487 TRP B N 1
ATOM 7829 C CA . TRP B 1 487 ? 17.484 7.172 -16.594 1 92.25 487 TRP B CA 1
ATOM 7830 C C . TRP B 1 487 ? 17.031 8.586 -16.938 1 92.25 487 TRP B C 1
ATOM 7832 O O . TRP B 1 487 ? 16.109 8.766 -17.734 1 92.25 487 TRP B O 1
ATOM 7842 N N . ALA B 1 488 ? 17.625 9.555 -16.328 1 89.06 488 ALA B N 1
ATOM 7843 C CA . ALA B 1 488 ? 17.25 10.953 -16.547 1 89.06 488 ALA B CA 1
ATOM 7844 C C . ALA B 1 488 ? 17.531 11.375 -17.984 1 89.06 488 ALA B C 1
ATOM 7846 O O . ALA B 1 488 ? 16.938 12.336 -18.484 1 89.06 488 ALA B O 1
ATOM 7847 N N . SER B 1 489 ? 18.375 10.648 -18.656 1 90.69 489 SER B N 1
ATOM 7848 C CA . SER B 1 489 ? 18.75 10.992 -20.031 1 90.69 489 SER B CA 1
ATOM 7849 C C . SER B 1 489 ? 17.781 10.367 -21.031 1 90.69 489 SER B C 1
ATOM 7851 O O . SER B 1 489 ? 17.859 10.664 -22.234 1 90.69 489 SER B O 1
ATOM 7853 N N . GLU B 1 490 ? 16.875 9.547 -20.516 1 88.94 490 GLU B N 1
ATOM 7854 C CA . GLU B 1 490 ? 15.883 8.945 -21.406 1 88.94 490 GLU B CA 1
ATOM 7855 C C . GLU B 1 490 ? 15.055 10.016 -22.125 1 88.94 490 GLU B C 1
ATOM 7857 O O . GLU B 1 490 ? 14.594 10.969 -21.484 1 88.94 490 GLU B O 1
ATOM 7862 N N . PRO B 1 491 ? 14.906 9.898 -23.406 1 88.38 491 PRO B N 1
ATOM 7863 C CA . PRO B 1 491 ? 14.148 10.906 -24.141 1 88.38 491 PRO B CA 1
ATOM 7864 C C . PRO B 1 491 ? 12.672 10.945 -23.734 1 88.38 491 PRO B C 1
ATOM 7866 O O . PRO B 1 491 ? 12.109 9.922 -23.344 1 88.38 491 PRO B O 1
ATOM 7869 N N . TRP B 1 492 ? 12.062 12.062 -23.953 1 82.12 492 TRP B N 1
ATOM 7870 C CA . TRP B 1 492 ? 10.703 12.328 -23.484 1 82.12 492 TRP B CA 1
ATOM 7871 C C . TRP B 1 492 ? 9.703 11.438 -24.219 1 82.12 492 TRP B C 1
ATOM 7873 O O . TRP B 1 492 ? 8.688 11.039 -23.641 1 82.12 492 TRP B O 1
ATOM 7883 N N . TYR B 1 493 ? 9.906 11.156 -25.469 1 83.88 493 TYR B N 1
ATOM 7884 C CA . TYR B 1 493 ? 8.93 10.391 -26.219 1 83.88 493 TYR B CA 1
ATOM 7885 C C . TYR B 1 493 ? 8.898 8.938 -25.75 1 83.88 493 TYR B C 1
ATOM 7887 O O . TYR B 1 493 ? 7.852 8.289 -25.781 1 83.88 493 TYR B O 1
ATOM 7895 N N . ARG B 1 494 ? 10.008 8.422 -25.312 1 85.19 494 ARG B N 1
ATOM 7896 C CA . ARG B 1 494 ? 10.023 7.07 -24.75 1 85.19 494 ARG B CA 1
ATOM 7897 C C . ARG B 1 494 ? 9.281 7.023 -23.422 1 85.19 494 ARG B C 1
ATOM 7899 O O . ARG B 1 494 ? 8.586 6.051 -23.125 1 85.19 494 ARG B O 1
ATOM 7906 N N . ARG B 1 495 ? 9.422 8.086 -22.703 1 83.75 495 ARG B N 1
ATOM 7907 C CA . ARG B 1 495 ? 8.711 8.164 -21.422 1 83.75 495 ARG B CA 1
ATOM 7908 C C . ARG B 1 495 ? 7.207 8.273 -21.656 1 83.75 495 ARG B C 1
ATOM 7910 O O . ARG B 1 495 ? 6.418 7.727 -20.875 1 83.75 495 ARG B O 1
ATOM 7917 N N . TYR B 1 496 ? 6.875 9 -22.672 1 83.94 496 TYR B N 1
ATOM 7918 C CA . TYR B 1 496 ? 5.469 9.094 -23.047 1 83.94 496 TYR B CA 1
ATOM 7919 C C . TYR B 1 496 ? 4.883 7.723 -23.344 1 83.94 496 TYR B C 1
ATOM 7921 O O . TYR B 1 496 ? 3.809 7.375 -22.859 1 83.94 496 TYR B O 1
ATOM 7929 N N . VAL B 1 497 ? 5.566 6.988 -24.109 1 84.06 497 VAL B N 1
ATOM 7930 C CA . VAL B 1 497 ? 5.125 5.645 -24.469 1 84.06 497 VAL B CA 1
ATOM 7931 C C . VAL B 1 497 ? 5.051 4.777 -23.203 1 84.06 497 VAL B C 1
ATOM 7933 O O . VAL B 1 497 ? 4.117 3.986 -23.047 1 84.06 497 VAL B O 1
ATOM 7936 N N . ASP B 1 498 ? 6 4.938 -22.344 1 85.88 498 ASP B N 1
ATOM 7937 C CA . ASP B 1 498 ? 6.02 4.199 -21.094 1 85.88 498 ASP B CA 1
ATOM 7938 C C . ASP B 1 498 ? 4.754 4.457 -20.281 1 85.88 498 ASP B C 1
ATOM 7940 O O . ASP B 1 498 ? 4.141 3.523 -19.766 1 85.88 498 ASP B O 1
ATOM 7944 N N . ASN B 1 499 ? 4.312 5.625 -20.266 1 81.75 499 ASN B N 1
ATOM 7945 C CA . ASN B 1 499 ? 3.143 6.004 -19.484 1 81.75 499 ASN B CA 1
ATOM 7946 C C . ASN B 1 499 ? 1.853 5.477 -20.109 1 81.75 499 ASN B C 1
ATOM 7948 O O . ASN B 1 499 ? 0.93 5.082 -19.391 1 81.75 499 ASN B O 1
ATOM 7952 N N . VAL B 1 500 ? 1.829 5.508 -21.344 1 78.31 500 VAL B N 1
ATOM 7953 C CA . VAL B 1 500 ? 0.664 4.965 -22.031 1 78.31 500 VAL B CA 1
ATOM 7954 C C . VAL B 1 500 ? 0.558 3.463 -21.766 1 78.31 500 VAL B C 1
ATOM 7956 O O . VAL B 1 500 ? -0.527 2.953 -21.484 1 78.31 500 VAL B O 1
ATOM 7959 N N . CYS B 1 501 ? 1.666 2.861 -21.859 1 81.25 501 CYS B N 1
ATOM 7960 C CA . CYS B 1 501 ? 1.692 1.421 -21.625 1 81.25 501 CYS B CA 1
ATOM 7961 C C . CYS B 1 501 ? 1.348 1.088 -20.188 1 81.25 501 CYS B C 1
ATOM 7963 O O . CYS B 1 501 ? 0.732 0.057 -19.906 1 81.25 501 CYS B O 1
ATOM 7965 N N . ARG B 1 502 ? 1.686 1.949 -19.297 1 82 502 ARG B N 1
ATOM 7966 C CA . ARG B 1 502 ? 1.315 1.778 -17.906 1 82 502 ARG B CA 1
ATOM 7967 C C . ARG B 1 502 ? -0.199 1.693 -17.734 1 82 502 ARG B C 1
ATOM 7969 O O . ARG B 1 502 ? -0.705 0.83 -17.016 1 82 502 ARG B O 1
ATOM 7976 N N . LEU B 1 503 ? -0.897 2.492 -18.422 1 74.5 503 LEU B N 1
ATOM 7977 C CA . LEU B 1 503 ? -2.354 2.514 -18.359 1 74.5 503 LEU B CA 1
ATOM 7978 C C . LEU B 1 503 ? -2.945 1.256 -18.984 1 74.5 503 LEU B C 1
ATOM 7980 O O . LEU B 1 503 ? -3.904 0.687 -18.453 1 74.5 503 LEU B O 1
ATOM 7984 N N . MET B 1 504 ? -2.287 0.819 -19.969 1 70.31 504 MET B N 1
ATOM 7985 C CA . MET B 1 504 ? -2.783 -0.351 -20.688 1 70.31 504 MET B CA 1
ATOM 7986 C C . MET B 1 504 ? -2.549 -1.624 -19.875 1 70.31 504 MET B C 1
ATOM 7988 O O . MET B 1 504 ? -3.359 -2.551 -19.922 1 70.31 504 MET B O 1
ATOM 7992 N N . SER B 1 505 ? -1.5 -1.59 -19.234 1 71.88 505 SER B N 1
ATOM 7993 C CA . SER B 1 505 ? -1.112 -2.793 -18.5 1 71.88 505 SER B CA 1
ATOM 7994 C C . SER B 1 505 ? -2.088 -3.092 -17.375 1 71.88 505 SER B C 1
ATOM 7996 O O . SER B 1 505 ? -2.205 -4.238 -16.938 1 71.88 505 SER B O 1
ATOM 7998 N N . ALA B 1 506 ? -2.742 -2.09 -16.938 1 66.44 506 ALA B N 1
ATOM 7999 C CA . ALA B 1 506 ? -3.709 -2.295 -15.867 1 66.44 506 ALA B CA 1
ATOM 8000 C C . ALA B 1 506 ? -4.938 -3.045 -16.359 1 66.44 506 ALA B C 1
ATOM 8002 O O . ALA B 1 506 ? -5.707 -3.592 -15.57 1 66.44 506 ALA B O 1
ATOM 8003 N N . MET B 1 507 ? -5.039 -3.146 -17.719 1 61.38 507 MET B N 1
ATOM 8004 C CA . MET B 1 507 ? -6.168 -3.842 -18.328 1 61.38 507 MET B CA 1
ATOM 8005 C C . MET B 1 507 ? -5.785 -5.266 -18.719 1 61.38 507 MET B C 1
ATOM 8007 O O . MET B 1 507 ? -6.656 -6.109 -18.938 1 61.38 507 MET B O 1
ATOM 8011 N N . LEU B 1 508 ? -4.453 -5.438 -18.828 1 60.88 508 LEU B N 1
ATOM 8012 C CA . LEU B 1 508 ? -4.02 -6.734 -19.328 1 60.88 508 LEU B CA 1
ATOM 8013 C C . LEU B 1 508 ? -3.896 -7.746 -18.203 1 60.88 508 LEU B C 1
ATOM 8015 O O . LEU B 1 508 ? -3.539 -7.387 -17.078 1 60.88 508 LEU B O 1
#

InterPro domains:
  IPR001736 Phospholipase D/Transphosphatidylase [PS50035] (216-243)
  IPR001736 Phospholipase D/Transphosphatidylase [PS50035] (421-448)
  IPR001736 Phospholipase D/Transphosphatidylase [SM00155] (216-243)
  IPR001736 Phospholipase D/Transphosphatidylase [SM00155] (421-448)
  IPR025202 Cardiolipin synthase-like, phospholipase D-like domain [PF13091] (131-248)
  IPR025202 Cardiolipin synthase-like, phospholipase D-like domain [PF13091] (349-459)
  IPR027379 Cardiolipin synthase N-terminal [PF13396] (18-57)

Organism: NCBI:txid131109

Sequence (1016 aa):
MTMPPLLAAIWVVIEYAIKIAALGTVPENRRPSSSTAWLLLIFLLPFVGFPLYLLIGSPWVHGKRLEQQNTVNEVTLEYTRNMPDLPVGAGPSTALTGVLRMNRELTGLPCVTGEVIAIHSEARATYAEMARAIDEATDHVHVEFYIMSWDEVTDIFFSALARAAARGVTVRLLMDHLGSRKYPGWKELGRRLTAAGIRWRLMMPLLPHKRRWRRPDLRNHRKVLVIDGERAFIGSHNIIDPTYRLRRNLWAGRTWEDLSVEVTGEIVVEAQAVFAMDWYFESGEQLEALELALGEPAETLPEGSGLPGVPVGRAAPQPGRPGAVVNAMQLIPSGPGYPTEPNLRMFVALIYGAKRRVSITSPYFIPDEALLTAMTSAAYRGVEVELFVGTESDQFIVNHAQRSYYGTLLAAGVRIYRYPAPTVLHAKYMTVDDEVGVIGSSNMDFRSFALNYELMLLAFGGDLDDLLRRNDADYRAVSTELTAQEWASEPWYRRYVDNVCRLMSAMLMTMPPLLAAIWVVIEYAIKIAALGTVPENRRPSSSTAWLLLIFLLPFVGFPLYLLIGSPWVHGKRLEQQNTVNEVTLEYTRNMPDLPVGAGPSTALTGVLRMNRELTGLPCVTGEVIAIHSEARATYAEMARAIDEATDHVHVEFYIMSWDEVTDIFFSALARAAARGVTVRLLMDHLGSRKYPGWKELGRRLTAAGIRWRLMMPLLPHKRRWRRPDLRNHRKVLVIDGERAFIGSHNIIDPTYRLRRNLWAGRTWEDLSVEVTGEIVVEAQAVFAMDWYFESGEQLEALELALGEPAETLPEGSGLPGVPVGRAAPQPGRPGAVVNAMQLIPSGPGYPTEPNLRMFVALIYGAKRRVSITSPYFIPDEALLTAMTSAAYRGVEVELFVGTESDQFIVNHAQRSYYGTLLAAGVRIYRYPAPTVLHAKYMTVDDEVGVIGSSNMDFRSFALNYELMLLAFGGDLDDLLRRNDADYRAVSTELTAQEWASEPWYRRYVDNVCRLMSAML

Radius of gyration: 30.62 Å; Cα contacts (8 Å, |Δi|>4): 2185; chains: 2; bounding box: 68×96×87 Å

Secondary structure (DSSP, 8-state):
--HHHHHHHHHHHHHHHHHHHHHHHTTTTS-HHHHHHHHHHHHH-HHHHHHHIIIII-GGG--HHHHHHHHHHHHHHHHTTTS-SS-TT----HHHHHHHHHHHHHH-PPPEEEEEEEEE-SHHHHHHHHHHHHHT-SSEEEEEES-B--STTTHHHHHHHHHHHHTT-EEEEEEEHHHHHTSTTHHHHHHHHHHTT-EEEEES--BGGGTB---TT-EE---EEEETTTEEEEES--BS-TTTT-HHHHHHT--EE--EEEEESTHHHHHHHHHHHHHHHHH-PPPHHHHHHHSS-TTTS-TT-S-----TTSB--BTTBTT-BEEEEEEEEESTT-TT-HHHHHHHHHHHH-SSEEEEE-SSB---HHHHHHHHHHHHTT-EEEEEEESS-S-HHHHHHHHTTHHHHHHHT-EEEEEPSSSEE---EEEETTTEEEEES--BSHIIIIIEEEEEEEEESSSHHHHHHHHHHHHHHHSEEEPHHHHHTS-HHHHHHHHHHHHHHTT-/--HHHHHHHHHHHHHHHHHHHHHHHTTTTS-HHHHHHHHHHHHH-HHHHHHHIIIII-GGG--HHHHHHHHHHHHHHHHTTTS-SS-TT----HHHHHHHHHHHHHH-PPPEEEEEEEEE-SHHHHHHHHHHHHHT-SSEEEEEES-B--STTTHHHHHHHHHHHHTT-EEEEEEEHHHHHTSTTHHHHHHHHHHTT-EEEEES--BGGGTB---TT-EE---EEEETTTEEEEES--BS-TTTT-HHHHHHT--EE--EEEEESTHHHHHHHHHHHHHHHHH-PPPHHHHHHHTS-TTTS-TT-S-----TTSB--BTTBTT-BEEEEEEEEESTT-TT-HHHHHHHHHHHH-SSEEEEE-SSB---HHHHHHHHHHHHTT-EEEEEEESS-S-HHHHHHHHTTHHHHHHHT-EEEEEPSSSEE---EEEETTTEEEEES--BSHIIIIIEEEEEEEEESSSHHHHHHHHHHHHHHHSEEEPHHHHHTS-HHHHHHHHHHHHHHTT-

pLDDT: mean 86.26, std 15.55, range [28.94, 98.88]

Foldseek 3Di:
DDPVVVVVVVVVVVLVVLLVVLVPQQPVLDDPLLSVLLSVQCNVPVVPSSVVCVQFVHLVLLPPLLVVLVVLQVLLLVQCVPPDQFAFQDDDDPLVSVLSVLLCVQRVWGWDKKWFQDKDWDQLVVLQVLLVLLLPFDAEKEWEAAEADCDDSNVSNLVSLLVSVVNVHAAEYEYEDVSHVVAPPNVCVVVVCVVSNHHYFYDQDCDVVVVRHDNPLFGAHFGKMAGNLFKMKFFADGRADQLSPDPVSVVFVEGATIMITMMGDPVSLVVVCVSQSRCCVTPVDHDCSVCVSRNDHVPPCPPCVVVCPDHFLDFDQHVVRRRITMKTKTKRKAAQSRSVLSVLVSQLSLLQVFDAEKEWEFAQAQADPSNLCSQLVSLLNVHAYEYEYAPDDPDDLRVLLRLLCVLVCQVSPYKYWHQYPPYRHRTGWMAGDQFKIKGHRAGNHQCRRYRYTIMMMMIGSTCVSVVVVVVVVVRRVRTDIDHSVNSVPDDPVSSVSSVVSNSVRSND/DDPVVVVVVVVVVVLVVLLVVLVPQQPPLDDPLLSVLLSVQCNVPVVPSSVVCVQFVHLVVLPPLLVLLVVLQVLLLVQCVPPDQFAFQDDDDPLVSVLSVLLCVQRSWGWDKKWFQDKDWDQLVVLQVLLVLLLPFDAEKEWEAAEADCDDSNVSNLVSLLVSVVNVHAAEYEYEDVSHVVAPPNVCVVVVCVVSNHHYFYDQDCDVVVVRHDNPLFGALFGKMAGNLFKMKFFADGRADQLSPDPVSVVFVEGATIMITMMGDPVSLVVVCVSQSRCCVTPVDHDCSVCVSRNDHVPPCPPCVVVCPDRQLDFDQHVVRRRITMKTKTKRKAAQSRSVLSVLVSLLSLLQVFDAEKEWEFAQAQADPSNLCSQLVSLLNVHAAEYEYAPDDPDDLRVLLRLLCVLVCQVSPYKYWHQYPPYRHRTGWMAGDQFKIKGHRAGNHQCRRYRYTIMMMMIGSTCPSVVVVVVVVVRRVRTDIDHNVNSVPDDPVSSVSSVVSNSVRSND

Nearest PDB structures (foldseek):
  8yr5-assembly1_H  TM=6.689E-01  e=7.735E-18  Escherichia coli str. K-12 substr. MG1655
  8yr5-assembly1_F  TM=6.581E-01  e=1.615E-17  Escherichia coli str. K-12 substr. MG1655
  8yr5-assembly1_J  TM=6.470E-01  e=2.539E-17  Escherichia coli str. K-12 substr. MG1655
  8yr6-assembly1_A  TM=6.403E-01  e=1.217E-17  Escherichia coli str. K-12 substr. MG1655
  6ehi-assembly5_J  TM=7.646E-01  e=1.830E-07  Helicobacter pylori